Protein AF-0000000079335802 (afdb_homodimer)

Sequence (1094 aa):
MLCGSTQLWPQPTGPVSLGSRAVTFNHQQLELETAVHEPARSLLQQSFMAFNSNVISLVQNKDYVEQSSDVKRFVVKVNIAQPDVVKLKLDTSEGYSLVVKPREDEIVANITAKTFFGARHGLETLSQLIWWDEYERSGMLKVLKGASIQDNPIFAYRGIMVDTARNYMSVESIRRVLDGMAANKLNVFHWHITDSQSFPLVLHRVPQLAKNGAYGPDMIYTPEDVRALVEFARIRGIRVVLEMDTPAHAGNGWTWGPQEGLGELAVCVNERPWSLYCGEPPCGQLNPENPNVYDILEKVYKDLLELSDENELFHLGGDEVNLECWAQHLQKTTTLMNYTDLHDLWGEFTLKALKRLDAANNGNRVPVVIMWSSNLSKRPYVYKYLDKKNVVVQSWGASQWPDTPDLIADGYRVIISHVDAWYLDCGFGRWRETGEAACDPYRPWQTVYNHRPWQQLHLNKKQILGGEACLWSEQFDEGSLDTRLWPRAAAFAERVWSDPQLDTTTFTIQEDVYTRLNTHRDRLISRGLGAEALWPIWCVQNPGMCLMLCGSTQLWPQPTGPVSLGSRAVTFNHQQLELETAVHEPARSLLQQSFMAFNSNVISLVQNKDYVEQSSDVKRFVVKVNIAQPDVVKLKLDTSEGYSLVVKPREDEIVANITAKTFFGARHGLETLSQLIWWDEYERSGMLKVLKGASIQDNPIFAYRGIMVDTARNYMSVESIRRVLDGMAANKLNVFHWHITDSQSFPLVLHRVPQLAKNGAYGPDMIYTPEDVRALVEFARIRGIRVVLEMDTPAHAGNGWTWGPQEGLGELAVCVNERPWSLYCGEPPCGQLNPENPNVYDILEKVYKDLLELSDENELFHLGGDEVNLECWAQHLQKTTTLMNYTDLHDLWGEFTLKALKRLDAANNGNRVPVVIMWSSNLSKRPYVYKYLDKKNVVVQSWGASQWPDTPDLIADGYRVIISHVDAWYLDCGFGRWRETGEAACDPYRPWQTVYNHRPWQQLHLNKKQILGGEACLWSEQFDEGSLDTRLWPRAAAFAERVWSDPQLDTTTFTIQEDVYTRLNTHRDRLISRGLGAEALWPIWCVQNPGMCL

Solvent-accessible surface area (backbone atoms only — not comparable to full-atom values): 55577 Å² total; per-residue (Å²): 134,67,88,92,52,86,55,52,62,47,53,63,61,44,63,74,45,74,50,90,52,66,40,36,44,49,83,86,31,57,41,82,47,65,85,49,44,74,62,26,34,63,45,49,53,53,34,47,51,52,49,50,51,54,58,54,39,51,62,86,47,85,71,40,73,77,52,87,52,71,39,73,34,37,38,38,36,45,46,46,75,36,29,78,49,78,70,89,52,73,82,55,61,49,29,26,33,36,36,31,38,67,50,93,53,26,38,38,36,41,27,41,17,52,18,48,48,1,36,52,48,34,51,50,54,52,56,60,50,43,49,59,37,67,78,50,82,78,29,37,39,32,31,52,39,29,34,39,38,32,35,43,62,74,35,64,40,34,31,43,33,45,35,35,19,40,20,63,55,54,71,68,54,52,51,50,51,48,53,52,32,34,66,35,71,30,34,32,39,35,36,33,42,34,24,18,55,8,18,24,55,46,37,90,82,53,48,60,29,20,74,61,7,30,89,42,91,86,46,55,41,47,60,67,54,47,40,51,49,34,50,57,26,46,49,48,48,20,46,46,42,65,26,61,35,32,49,18,45,30,14,39,23,39,75,58,24,55,85,70,72,55,39,63,35,35,42,58,58,63,41,77,70,31,78,69,44,31,94,58,69,46,11,18,21,49,29,84,82,37,70,57,41,50,57,50,46,20,46,51,42,31,48,52,36,62,50,41,71,37,73,50,58,44,42,51,28,50,38,82,65,46,60,58,38,54,51,53,52,39,63,72,65,65,49,76,74,82,55,91,45,67,64,55,54,51,38,50,44,49,49,53,48,50,51,26,45,15,50,38,52,78,64,36,74,57,58,32,36,32,28,42,48,35,76,62,63,27,90,68,41,23,74,73,58,47,54,54,85,37,37,29,36,32,34,38,60,48,78,86,46,62,64,58,63,51,37,47,72,72,60,27,31,32,32,44,27,26,49,78,31,30,28,52,55,32,22,61,55,56,74,42,76,64,79,73,43,92,42,74,65,44,52,32,42,65,48,25,38,65,59,50,62,49,67,78,66,67,44,70,59,89,36,43,48,30,37,31,39,35,36,64,23,50,56,33,33,62,78,47,44,41,46,51,39,25,50,36,51,49,32,36,30,24,38,47,28,41,54,68,85,73,45,86,86,74,65,59,75,59,64,68,58,55,54,24,49,50,51,46,38,52,51,43,37,45,66,71,40,45,42,48,40,65,46,31,55,49,46,73,77,36,75,86,66,58,100,133,69,88,92,51,87,57,50,63,48,54,64,61,44,63,73,46,72,51,91,52,66,41,36,43,48,81,87,32,57,42,83,46,65,84,50,45,75,64,26,35,62,44,48,53,53,36,47,51,53,48,49,49,52,58,56,40,50,61,87,48,86,68,39,72,79,50,89,51,73,37,74,34,36,39,37,35,44,45,45,74,35,30,78,49,77,70,89,51,73,82,54,61,49,30,26,33,36,37,32,38,68,51,93,54,28,38,37,36,40,28,40,17,54,18,47,49,2,37,53,49,34,52,51,53,52,55,60,49,42,50,62,35,66,78,51,80,80,27,37,38,33,31,52,40,28,34,39,39,33,35,43,61,74,35,64,40,35,30,42,31,44,36,36,18,39,20,63,56,55,71,69,52,52,50,51,51,48,51,52,31,34,63,34,72,31,35,30,39,34,36,34,41,34,25,16,53,9,18,24,55,47,36,90,82,52,47,60,29,20,74,63,6,30,90,42,90,87,46,56,41,46,60,64,54,47,39,48,48,36,51,57,26,46,48,48,47,22,45,45,41,64,26,61,36,33,51,18,46,30,14,38,22,39,77,58,25,54,84,71,70,55,39,62,34,33,40,57,55,64,41,77,72,31,80,66,41,32,96,58,68,47,13,19,21,49,29,82,83,36,70,56,40,51,56,49,47,20,46,50,42,31,47,52,37,62,48,40,70,38,72,52,58,45,41,51,29,51,40,79,65,43,62,57,35,53,50,52,53,37,62,72,64,64,47,74,73,82,56,92,46,64,65,55,55,50,38,51,42,49,49,52,50,50,52,25,43,15,50,38,50,78,65,37,75,56,58,32,34,32,28,41,50,36,77,62,62,30,89,69,41,23,76,72,59,47,53,52,86,35,37,28,36,33,32,38,59,47,78,85,45,62,63,58,63,50,39,47,74,71,60,27,33,30,31,43,28,26,50,79,33,30,26,51,54,32,20,63,55,56,74,43,75,64,79,73,43,92,42,75,66,42,51,34,41,66,48,25,38,65,59,49,59,49,67,78,66,68,44,68,59,90,36,44,48,29,38,32,40,36,34,63,21,50,56,33,35,63,79,45,46,42,48,51,38,26,52,36,51,49,31,36,30,25,37,48,30,42,52,69,87,72,45,86,86,74,66,59,76,58,65,65,56,56,54,25,51,50,53,46,37,52,52,42,37,45,67,72,42,45,43,50,39,67,46,30,54,52,45,72,75,38,73,86,64,58,101

Structure (mmCIF, N/CA/C/O backbone):
data_AF-0000000079335802-model_v1
#
loop_
_entity.id
_entity.type
_entity.pdbx_description
1 polymer Beta-hexosaminidase
#
loop_
_atom_site.group_PDB
_atom_site.id
_atom_site.type_symbol
_atom_site.label_atom_id
_atom_site.label_alt_id
_atom_site.label_comp_id
_atom_site.label_asym_id
_atom_site.label_entity_id
_atom_site.label_seq_id
_atom_site.pdbx_PDB_ins_code
_atom_site.Cartn_x
_atom_site.Cartn_y
_atom_site.Cartn_z
_atom_site.occupancy
_atom_site.B_iso_or_equiv
_atom_site.auth_seq_id
_atom_site.auth_comp_id
_atom_site.auth_asym_id
_atom_site.auth_atom_id
_atom_site.pdbx_PDB_model_num
ATOM 1 N N . MET A 1 1 ? 24.531 0.677 7.23 1 41.44 1 MET A N 1
ATOM 2 C CA . MET A 1 1 ? 24.75 2.098 6.98 1 41.44 1 MET A CA 1
ATOM 3 C C . MET A 1 1 ? 25.609 2.299 5.73 1 41.44 1 MET A C 1
ATOM 5 O O . MET A 1 1 ? 26.656 1.664 5.574 1 41.44 1 MET A O 1
ATOM 9 N N . LEU A 1 2 ? 25.156 2.75 4.562 1 51.56 2 LEU A N 1
ATOM 10 C CA . LEU A 1 2 ? 25.844 2.934 3.283 1 51.56 2 LEU A CA 1
ATOM 11 C C . LEU A 1 2 ? 26.906 4.02 3.381 1 51.56 2 LEU A C 1
ATOM 13 O O . LEU A 1 2 ? 26.688 5.047 4.035 1 51.56 2 LEU A O 1
ATOM 17 N N . CYS A 1 3 ? 28.109 3.768 2.965 1 53.91 3 CYS A N 1
ATOM 18 C CA . CYS A 1 3 ? 29.219 4.707 2.949 1 53.91 3 CYS A CA 1
ATOM 19 C C . CYS A 1 3 ? 28.922 5.887 2.029 1 53.91 3 CYS A C 1
ATOM 21 O O . CYS A 1 3 ? 28.281 5.727 0.999 1 53.91 3 CYS A O 1
ATOM 23 N N . GLY A 1 4 ? 28.953 7.066 2.559 1 55.75 4 GLY A N 1
ATOM 24 C CA . GLY A 1 4 ? 28.906 8.305 1.793 1 55.75 4 GLY A CA 1
ATOM 25 C C . GLY A 1 4 ? 27.594 9.047 1.924 1 55.75 4 GLY A C 1
ATOM 26 O O . GLY A 1 4 ? 27.438 10.133 1.363 1 55.75 4 GLY A O 1
ATOM 27 N N . SER A 1 5 ? 26.688 8.305 2.494 1 67.56 5 SER A N 1
ATOM 28 C CA . SER A 1 5 ? 25.406 8.977 2.633 1 67.56 5 SER A CA 1
ATOM 29 C C . SER A 1 5 ? 24.984 9.07 4.098 1 67.56 5 SER A C 1
ATOM 31 O O . SER A 1 5 ? 25.375 8.234 4.914 1 67.56 5 SER A O 1
ATOM 33 N N . THR A 1 6 ? 24.469 10.195 4.488 1 75.12 6 THR A N 1
ATOM 34 C CA . THR A 1 6 ? 24.078 10.391 5.883 1 75.12 6 THR A CA 1
ATOM 35 C C . THR A 1 6 ? 23.016 9.383 6.297 1 75.12 6 THR A C 1
ATOM 37 O O . THR A 1 6 ? 22.875 9.062 7.48 1 75.12 6 THR A O 1
ATOM 40 N N . GLN A 1 7 ? 22.344 8.789 5.562 1 89.5 7 GLN A N 1
ATOM 41 C CA . GLN A 1 7 ? 21.234 7.871 5.742 1 89.5 7 GLN A CA 1
ATOM 42 C C . GLN A 1 7 ? 20.156 8.477 6.633 1 89.5 7 GLN A C 1
ATOM 44 O O . GLN A 1 7 ? 19.375 7.758 7.262 1 89.5 7 GLN A O 1
ATOM 49 N N . LEU A 1 8 ? 20.219 9.797 6.789 1 96.94 8 LEU A N 1
ATOM 50 C CA . LEU A 1 8 ? 19.203 10.531 7.555 1 96.94 8 LEU A CA 1
ATOM 51 C C . LEU A 1 8 ? 18.016 10.906 6.676 1 96.94 8 LEU A C 1
ATOM 53 O O . LEU A 1 8 ? 18.188 11.195 5.488 1 96.94 8 LEU A O 1
ATOM 57 N N . TRP A 1 9 ? 16.922 10.867 7.215 1 98.06 9 TRP A N 1
ATOM 58 C CA . TRP A 1 9 ? 15.68 11.289 6.551 1 98.06 9 TRP A CA 1
ATOM 59 C C . TRP A 1 9 ? 14.773 12.039 7.516 1 98.06 9 TRP A C 1
ATOM 61 O O . TRP A 1 9 ? 14.461 11.539 8.602 1 98.06 9 TRP A O 1
ATOM 71 N N . PRO A 1 10 ? 14.25 13.227 7.199 1 97.94 10 PRO A N 1
ATOM 72 C CA . PRO A 1 10 ? 14.672 14 6.031 1 97.94 10 PRO A CA 1
ATOM 73 C C . PRO A 1 10 ? 16.125 14.453 6.121 1 97.94 10 PRO A C 1
ATOM 75 O O . PRO A 1 10 ? 16.703 14.492 7.215 1 97.94 10 PRO A O 1
ATOM 78 N N . GLN A 1 11 ? 16.609 14.789 4.988 1 96.44 11 GLN A N 1
ATOM 79 C CA . GLN A 1 11 ? 17.969 15.344 4.98 1 96.44 11 GLN A CA 1
ATOM 80 C C . GLN A 1 11 ? 18.031 16.656 5.773 1 96.44 11 GLN A C 1
ATOM 82 O O . GLN A 1 11 ? 17.188 17.531 5.594 1 96.44 11 GLN A O 1
ATOM 87 N N . PRO A 1 12 ? 19.016 16.781 6.656 1 97.25 12 PRO A N 1
ATOM 88 C CA . PRO A 1 12 ? 19.125 18.016 7.438 1 97.25 12 PRO A CA 1
ATOM 89 C C . PRO A 1 12 ? 19.406 19.234 6.57 1 97.25 12 PRO A C 1
ATOM 91 O O . PRO A 1 12 ? 20.031 19.109 5.508 1 97.25 12 PRO A O 1
ATOM 94 N N . THR A 1 13 ? 19.016 20.359 7.039 1 97.31 13 THR A N 1
ATOM 95 C CA . THR A 1 13 ? 19.219 21.609 6.328 1 97.31 13 THR A CA 1
ATOM 96 C C . THR A 1 13 ? 20.562 22.234 6.68 1 97.31 13 THR A C 1
ATOM 98 O O . THR A 1 13 ? 21.125 23 5.898 1 97.31 13 THR A O 1
ATOM 101 N N . GLY A 1 14 ? 21.078 21.922 7.867 1 96.69 14 GLY A N 1
ATOM 102 C CA . GLY A 1 14 ? 22.344 22.469 8.328 1 96.69 14 GLY A CA 1
ATOM 103 C C . GLY A 1 14 ? 23.5 21.516 8.195 1 96.69 14 GLY A C 1
ATOM 104 O O . GLY A 1 14 ? 23.391 20.5 7.5 1 96.69 14 GLY A O 1
ATOM 105 N N . PRO A 1 15 ? 24.641 21.828 8.766 1 96.44 15 PRO A N 1
ATOM 106 C CA . PRO A 1 15 ? 25.844 20.984 8.68 1 96.44 15 PRO A CA 1
ATOM 107 C C . PRO A 1 15 ? 25.656 19.641 9.359 1 96.44 15 PRO A C 1
ATOM 109 O O . PRO A 1 15 ? 25 19.547 10.406 1 96.44 15 PRO A O 1
ATOM 112 N N 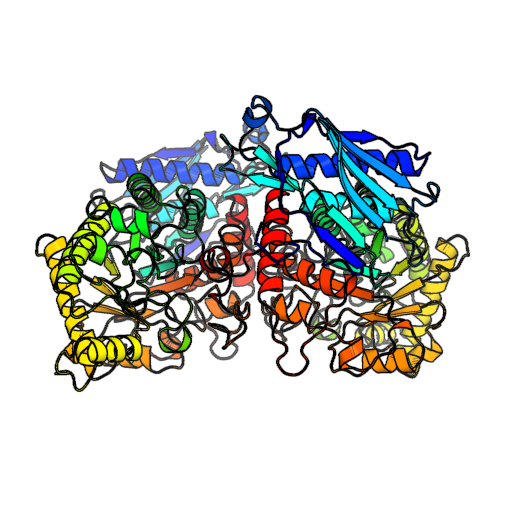. VAL A 1 16 ? 26.188 18.672 8.703 1 96.38 16 VAL A N 1
ATOM 113 C CA . VAL A 1 16 ? 26.172 17.312 9.219 1 96.38 16 VAL A CA 1
ATOM 114 C C . VAL A 1 16 ? 27.578 16.734 9.18 1 96.38 16 VAL A C 1
ATOM 116 O O . VAL A 1 16 ? 28.266 16.828 8.156 1 96.38 16 VAL A O 1
ATOM 119 N N . SER A 1 17 ? 28.062 16.266 10.297 1 95.88 17 SER A N 1
ATOM 120 C CA . SER A 1 17 ? 29.281 15.484 10.398 1 95.88 17 SER A CA 1
ATOM 121 C C . SER A 1 17 ? 29.047 14.164 11.117 1 95.88 17 SER A C 1
ATOM 123 O O . SER A 1 17 ? 28.594 14.141 12.258 1 95.88 17 SER A O 1
ATOM 125 N N . LEU A 1 18 ? 29.266 13.07 10.398 1 95.19 18 LEU A N 1
ATOM 126 C CA . LEU A 1 18 ? 29.094 11.742 10.969 1 95.19 18 LEU A CA 1
ATOM 127 C C . LEU A 1 18 ? 30.422 11.008 11.047 1 95.19 18 LEU A C 1
ATOM 129 O O . LEU A 1 18 ? 31.203 11.008 10.086 1 95.19 18 LEU A O 1
ATOM 133 N N . GLY A 1 19 ? 30.672 10.43 12.172 1 92.06 19 GLY A N 1
ATOM 134 C CA . GLY A 1 19 ? 31.875 9.609 12.312 1 92.06 19 GLY A CA 1
ATOM 135 C C . GLY A 1 19 ? 31.766 8.281 11.586 1 92.06 19 GLY A C 1
ATOM 136 O O . GLY A 1 19 ? 30.703 7.926 11.07 1 92.06 19 GLY A O 1
ATOM 137 N N . SER A 1 20 ? 32.812 7.578 11.492 1 88.44 20 SER A N 1
ATOM 138 C CA . SER A 1 20 ? 32.875 6.316 10.758 1 88.44 20 SER A CA 1
ATOM 139 C C . SER A 1 20 ? 32.812 5.125 11.711 1 88.44 20 SER A C 1
ATOM 141 O O . SER A 1 20 ? 32.531 4.004 11.281 1 88.44 20 SER A O 1
ATOM 143 N N . ARG A 1 21 ? 33.094 5.438 13.039 1 93.75 21 ARG A N 1
ATOM 144 C CA . ARG A 1 21 ? 33.094 4.336 13.992 1 93.75 21 ARG A CA 1
ATOM 145 C C . ARG A 1 21 ? 31.781 4.273 14.75 1 93.75 21 ARG A C 1
ATOM 147 O O . ARG A 1 21 ? 31.078 5.277 14.867 1 93.75 21 ARG A O 1
ATOM 154 N N . ALA A 1 22 ? 31.422 3.051 15.102 1 96.19 22 ALA A N 1
ATOM 155 C CA . ALA A 1 22 ? 30.219 2.799 15.883 1 96.19 22 ALA A CA 1
ATOM 156 C C . ALA A 1 22 ? 30.531 2.002 17.141 1 96.19 22 ALA A C 1
ATOM 158 O O . ALA A 1 22 ? 31.594 1.381 17.25 1 96.19 22 ALA A O 1
ATOM 159 N N . VAL A 1 23 ? 29.688 2.1 18.172 1 96.56 23 VAL A N 1
ATOM 160 C CA . VAL A 1 23 ? 29.797 1.323 19.406 1 96.56 23 VAL A CA 1
ATOM 161 C C . VAL A 1 23 ? 28.5 0.559 19.656 1 96.56 23 VAL A C 1
ATOM 163 O O . VAL A 1 23 ? 27.422 0.976 19.203 1 96.56 23 VAL A O 1
ATOM 166 N N . THR A 1 24 ? 28.625 -0.526 20.281 1 96.88 24 THR A N 1
ATOM 167 C CA . THR A 1 24 ? 27.453 -1.339 20.625 1 96.88 24 THR A CA 1
ATOM 168 C C . THR A 1 24 ? 26.906 -0.925 21.984 1 96.88 24 THR A C 1
ATOM 170 O O . THR A 1 24 ? 27.641 -0.451 22.844 1 96.88 24 THR A O 1
ATOM 173 N N . PHE A 1 25 ? 25.641 -1.055 22.172 1 96.75 25 PHE A N 1
ATOM 174 C CA . PHE A 1 25 ? 24.984 -0.781 23.453 1 96.75 25 PHE A CA 1
ATOM 175 C C . PHE A 1 25 ? 23.719 -1.604 23.594 1 96.75 25 PHE A C 1
ATOM 177 O O . PHE A 1 25 ? 23.344 -2.342 22.688 1 96.75 25 PHE A O 1
ATOM 184 N N . ASN A 1 26 ? 23.125 -1.552 24.844 1 94.88 26 ASN A N 1
ATOM 185 C CA . ASN A 1 26 ? 21.844 -2.156 25.188 1 94.88 26 ASN A CA 1
ATOM 186 C C . ASN A 1 26 ? 20.812 -1.1 25.547 1 94.88 26 ASN A C 1
ATOM 188 O O . ASN A 1 26 ? 21.141 -0.074 26.156 1 94.88 26 ASN A O 1
ATOM 192 N N . HIS A 1 27 ? 19.531 -1.332 25.125 1 95.56 27 HIS A N 1
ATOM 193 C CA . HIS A 1 27 ? 18.5 -0.317 25.328 1 95.56 27 HIS A CA 1
ATOM 194 C C . HIS A 1 27 ? 18.344 0.012 26.797 1 95.56 27 HIS A C 1
ATOM 196 O O . HIS A 1 27 ? 17.828 1.078 27.156 1 95.56 27 HIS A O 1
ATOM 202 N N . GLN A 1 28 ? 18.734 -0.909 27.688 1 95.75 28 GLN A N 1
ATOM 203 C CA . GLN A 1 28 ? 18.656 -0.688 29.141 1 95.75 28 GLN A CA 1
ATOM 204 C C . GLN A 1 28 ? 19.688 0.338 29.594 1 95.75 28 GLN A C 1
ATOM 206 O O . GLN A 1 28 ? 19.578 0.87 30.703 1 95.75 28 GLN A O 1
ATOM 211 N N . GLN A 1 29 ? 20.656 0.639 28.781 1 96.62 29 GLN A N 1
ATOM 212 C CA . GLN A 1 29 ? 21.75 1.558 29.125 1 96.62 29 GLN A CA 1
ATOM 213 C C . GLN A 1 29 ? 21.375 2.994 28.75 1 96.62 29 GLN A C 1
ATOM 215 O O . GLN A 1 29 ? 22.109 3.93 29.094 1 96.62 29 GLN A O 1
ATOM 220 N N . LEU A 1 30 ? 20.312 3.148 28 1 96.88 30 LEU A N 1
ATOM 221 C CA . LEU A 1 30 ? 19.859 4.469 27.578 1 96.88 30 LEU A CA 1
ATOM 222 C C . LEU A 1 30 ? 19.266 5.246 28.75 1 96.88 30 LEU A C 1
ATOM 224 O O . LEU A 1 30 ? 18.359 4.762 29.438 1 96.88 30 LEU A O 1
ATOM 228 N N . GLU A 1 31 ? 19.797 6.449 29.031 1 97.44 31 GLU A N 1
ATOM 229 C CA . GLU A 1 31 ? 19.344 7.293 30.141 1 97.44 31 GLU A CA 1
ATOM 230 C C . GLU A 1 31 ? 19.109 8.727 29.672 1 97.44 31 GLU A C 1
ATOM 232 O O . GLU A 1 31 ? 19.875 9.258 28.875 1 97.44 31 GLU A O 1
ATOM 237 N N . LEU A 1 32 ? 18.094 9.305 30.172 1 98.31 32 LEU A N 1
ATOM 238 C CA . LEU A 1 32 ? 17.812 10.719 29.906 1 98.31 32 LEU A CA 1
ATOM 239 C C . LEU A 1 32 ? 18.344 11.594 31.031 1 98.31 32 LEU A C 1
ATOM 241 O O . LEU A 1 32 ? 18.047 11.352 32.188 1 98.31 32 LEU A O 1
ATOM 245 N N . GLU A 1 33 ? 19.188 12.555 30.75 1 97.81 33 GLU A N 1
ATOM 246 C CA . GLU A 1 33 ? 19.625 13.609 31.672 1 97.81 33 GLU A CA 1
ATOM 247 C C . GLU A 1 33 ? 19.156 14.984 31.188 1 97.81 33 GLU A C 1
ATOM 249 O O . GLU A 1 33 ? 19.562 15.445 30.125 1 97.81 33 GLU A O 1
ATOM 254 N N . THR A 1 34 ? 18.297 15.578 31.969 1 96.81 34 THR A N 1
ATOM 255 C CA . THR A 1 34 ? 17.812 16.891 31.547 1 96.81 34 THR A CA 1
ATOM 256 C C . THR A 1 34 ? 17.516 17.766 32.781 1 96.81 34 THR A C 1
ATOM 258 O O . THR A 1 34 ? 17.125 17.25 33.812 1 96.81 34 THR A O 1
ATOM 261 N N . ALA A 1 35 ? 17.844 19.125 32.656 1 94.88 35 ALA A N 1
ATOM 262 C CA . ALA A 1 35 ? 17.5 20.109 33.688 1 94.88 35 ALA A CA 1
ATOM 263 C C . ALA A 1 35 ? 16.281 20.938 33.25 1 94.88 35 ALA A C 1
ATOM 265 O O . ALA A 1 35 ? 16 21.984 33.844 1 94.88 35 ALA A O 1
ATOM 266 N N . VAL A 1 36 ? 15.594 20.406 32.25 1 96.25 36 VAL A N 1
ATOM 267 C CA . VAL A 1 36 ? 14.445 21.125 31.719 1 96.25 36 VAL A CA 1
ATOM 268 C C . VAL A 1 36 ? 13.328 21.188 32.75 1 96.25 36 VAL A C 1
ATOM 270 O O . VAL A 1 36 ? 13.078 20.203 33.469 1 96.25 36 VAL A O 1
ATOM 273 N N . HIS A 1 37 ? 12.703 22.391 32.875 1 96 37 HIS A N 1
ATOM 274 C CA . HIS A 1 37 ? 11.609 22.547 33.844 1 96 37 HIS A CA 1
ATOM 275 C C . HIS A 1 37 ? 10.258 22.266 33.188 1 96 37 HIS A C 1
ATOM 277 O O . HIS A 1 37 ? 10.164 22.156 31.969 1 96 37 HIS A O 1
ATOM 283 N N . GLU A 1 38 ? 9.297 22.047 34.125 1 95.88 38 GLU A N 1
ATOM 284 C CA . GLU A 1 38 ? 7.926 21.906 33.656 1 95.88 38 GLU A CA 1
ATOM 285 C C . GLU A 1 38 ? 7.457 23.156 32.906 1 95.88 38 GLU A C 1
ATOM 287 O O . GLU A 1 38 ? 7.922 24.266 33.219 1 95.88 38 GLU A O 1
ATOM 292 N N . PRO A 1 39 ? 6.648 23.047 31.891 1 96.62 39 PRO A N 1
ATOM 293 C CA . PRO A 1 39 ? 5.895 21.844 31.516 1 96.62 39 PRO A CA 1
ATOM 294 C C . PRO A 1 39 ? 6.609 21 30.469 1 96.62 39 PRO A C 1
ATOM 296 O O . PRO A 1 39 ? 6.207 19.875 30.203 1 96.62 39 PRO A O 1
ATOM 299 N N . ALA A 1 40 ? 7.664 21.406 29.891 1 97.56 40 ALA A N 1
ATOM 300 C CA . ALA A 1 40 ? 8.375 20.703 28.828 1 97.56 40 ALA A CA 1
ATOM 301 C C . ALA A 1 40 ? 8.977 19.406 29.328 1 97.56 40 ALA A C 1
ATOM 303 O O . ALA A 1 40 ? 9.102 18.438 28.578 1 97.56 40 ALA A O 1
ATOM 304 N N . ARG A 1 41 ? 9.266 19.359 30.625 1 97.44 41 ARG A N 1
ATOM 305 C CA . ARG A 1 41 ? 9.922 18.172 31.188 1 97.44 41 ARG A CA 1
ATOM 306 C C . ARG A 1 41 ? 9.047 16.938 31.016 1 97.44 41 ARG A C 1
ATOM 308 O O . ARG A 1 41 ? 9.531 15.883 30.594 1 97.44 41 ARG A O 1
ATOM 315 N N . SER A 1 42 ? 7.805 17.094 31.328 1 97.38 42 SER A N 1
ATOM 316 C CA . SER A 1 42 ? 6.883 15.961 31.219 1 97.38 42 SER A CA 1
ATOM 317 C C . SER A 1 42 ? 6.758 15.484 29.781 1 97.38 42 SER A C 1
ATOM 319 O O . SER A 1 42 ? 6.754 14.281 29.516 1 97.38 42 SER A O 1
ATOM 321 N N . LEU A 1 43 ? 6.641 16.406 28.844 1 97.62 43 LEU A N 1
ATOM 322 C CA . LEU A 1 43 ? 6.57 16.062 27.422 1 97.62 43 LEU A CA 1
ATOM 323 C C . LEU A 1 43 ? 7.848 15.367 26.969 1 97.62 43 LEU A C 1
ATOM 325 O O . LEU A 1 43 ? 7.793 14.375 26.234 1 97.62 43 LEU A O 1
ATOM 329 N N . LEU A 1 44 ? 8.922 15.867 27.438 1 98.25 44 LEU A N 1
ATOM 330 C CA . LEU A 1 44 ? 10.219 15.32 27.062 1 98.25 44 LEU A CA 1
ATOM 331 C C . LEU A 1 44 ? 10.367 13.883 27.562 1 98.25 44 LEU A C 1
ATOM 333 O O . LEU A 1 44 ? 10.883 13.023 26.844 1 98.25 44 LEU A O 1
ATOM 337 N N . GLN A 1 45 ? 9.938 13.656 28.75 1 98.12 45 GLN A N 1
ATOM 338 C CA . GLN A 1 45 ? 10.016 12.312 29.328 1 98.12 45 GLN A CA 1
ATOM 339 C C . GLN A 1 45 ? 9.195 11.32 28.5 1 98.12 45 GLN A C 1
ATOM 341 O O . GLN A 1 45 ? 9.656 10.211 28.219 1 98.12 45 GLN A O 1
ATOM 346 N N . GLN A 1 46 ? 8.047 11.75 28.094 1 98.19 46 GLN A N 1
ATOM 347 C CA . GLN A 1 46 ? 7.199 10.891 27.281 1 98.19 46 GLN A CA 1
ATOM 348 C C . GLN A 1 46 ? 7.797 10.688 25.891 1 98.19 46 GLN A C 1
ATOM 350 O O . GLN A 1 46 ? 7.73 9.586 25.344 1 98.19 46 GLN A O 1
ATOM 355 N N . SER A 1 47 ? 8.328 11.703 25.344 1 98.06 47 SER A N 1
ATOM 356 C CA . SER A 1 47 ? 8.984 11.602 24.047 1 98.06 47 SER A CA 1
ATOM 357 C C . SER A 1 47 ? 10.195 10.68 24.109 1 98.06 47 SER A C 1
ATOM 359 O O . SER A 1 47 ? 10.477 9.953 23.156 1 98.06 47 SER A O 1
ATOM 361 N N . PHE A 1 48 ? 10.875 10.742 25.234 1 98.25 48 PHE A N 1
ATOM 362 C CA . PHE A 1 48 ? 12.023 9.859 25.422 1 98.25 48 PHE A CA 1
ATOM 363 C C . PHE A 1 48 ? 11.57 8.406 25.516 1 98.25 48 PHE A C 1
ATOM 365 O O . PHE A 1 48 ? 12.242 7.508 25 1 98.25 48 PHE A O 1
ATOM 372 N N . MET A 1 49 ? 10.508 8.172 26.141 1 97.88 49 MET A N 1
ATOM 373 C CA . MET A 1 49 ? 9.961 6.82 26.203 1 97.88 49 MET A CA 1
ATOM 374 C C . MET A 1 49 ? 9.617 6.309 24.812 1 97.88 49 MET A C 1
ATOM 376 O O . MET A 1 49 ? 9.875 5.145 24.5 1 97.88 49 MET A O 1
ATOM 380 N N . ALA A 1 50 ? 9.016 7.16 24.016 1 97.5 50 ALA A N 1
ATOM 381 C CA . ALA A 1 50 ? 8.734 6.801 22.625 1 97.5 50 ALA A CA 1
ATOM 382 C C . ALA A 1 50 ? 10.023 6.512 21.859 1 97.5 50 ALA A C 1
ATOM 384 O O . ALA A 1 50 ? 10.094 5.551 21.094 1 97.5 50 ALA A O 1
ATOM 385 N N . PHE A 1 51 ? 10.984 7.32 22.109 1 97.94 51 PHE A N 1
ATOM 386 C CA . PHE A 1 51 ? 12.305 7.121 21.531 1 97.94 51 PHE A CA 1
ATOM 387 C C . PHE A 1 51 ? 12.867 5.758 21.906 1 97.94 51 PHE A C 1
ATOM 389 O O . PHE A 1 51 ? 13.312 5 21.047 1 97.94 51 PHE A O 1
ATOM 396 N N . ASN A 1 52 ? 12.82 5.48 23.094 1 97.62 52 ASN A N 1
ATOM 397 C CA . ASN A 1 52 ? 13.336 4.199 23.578 1 97.62 52 ASN A CA 1
ATOM 398 C C . ASN A 1 52 ? 12.562 3.031 22.969 1 97.62 52 ASN A C 1
ATOM 400 O O . ASN A 1 52 ? 13.156 2.012 22.609 1 97.62 52 ASN A O 1
ATOM 404 N N . SER A 1 53 ? 11.32 3.18 22.875 1 97.5 53 SER A N 1
ATOM 405 C CA . SER A 1 53 ? 10.492 2.15 22.25 1 97.5 53 SER A CA 1
ATOM 406 C C . SER A 1 53 ? 10.891 1.922 20.797 1 97.5 53 SER A C 1
ATOM 408 O O . SER A 1 53 ? 10.891 0.786 20.328 1 97.5 53 SER A O 1
ATOM 410 N N . ASN A 1 54 ? 11.156 2.965 20.078 1 97.56 54 ASN A N 1
ATOM 411 C CA . ASN A 1 54 ? 11.625 2.863 18.688 1 97.56 54 ASN A CA 1
ATOM 412 C C . ASN A 1 54 ? 12.961 2.137 18.609 1 97.56 54 ASN A C 1
ATOM 414 O O . ASN A 1 54 ? 13.188 1.354 17.672 1 97.56 54 ASN A O 1
ATOM 418 N N . VAL A 1 55 ? 13.805 2.391 19.562 1 97.56 55 VAL A N 1
ATOM 419 C CA . VAL A 1 55 ? 15.102 1.718 19.625 1 97.56 55 VAL A CA 1
ATOM 420 C C . VAL A 1 55 ? 14.898 0.224 19.859 1 97.56 55 VAL A C 1
ATOM 422 O O . VAL A 1 55 ? 15.508 -0.608 19.188 1 97.56 55 VAL A O 1
ATOM 425 N N . ILE A 1 56 ? 14.008 -0.099 20.75 1 97.31 56 ILE A N 1
ATOM 426 C CA . ILE A 1 56 ? 13.719 -1.488 21.109 1 97.31 56 ILE A CA 1
ATOM 427 C C . ILE A 1 56 ? 13.133 -2.209 19.891 1 97.31 56 ILE A C 1
ATOM 429 O O . ILE A 1 56 ? 13.406 -3.395 19.672 1 97.31 56 ILE A O 1
ATOM 433 N N . SER A 1 57 ? 12.445 -1.468 19.062 1 96.94 57 SER A N 1
ATOM 434 C CA . SER A 1 57 ? 11.789 -2.053 17.891 1 96.94 57 SER A CA 1
ATOM 435 C C . SER A 1 57 ? 12.812 -2.535 16.875 1 96.94 57 SER A C 1
ATOM 437 O O . SER A 1 57 ? 12.484 -3.324 15.977 1 96.94 57 SER A O 1
ATOM 439 N N . LEU A 1 58 ? 14.023 -2.162 16.953 1 96.12 58 LEU A N 1
ATOM 440 C CA . LEU A 1 58 ? 15.102 -2.564 16.047 1 96.12 58 LEU A CA 1
ATOM 441 C C . LEU A 1 58 ? 15.633 -3.945 16.422 1 96.12 58 LEU A C 1
ATOM 443 O O . LEU A 1 58 ? 16.297 -4.598 15.609 1 96.12 58 LEU A O 1
ATOM 447 N N . VAL A 1 59 ? 15.375 -4.293 17.703 1 95.56 59 VAL A N 1
ATOM 448 C CA . VAL A 1 59 ? 16.016 -5.48 18.266 1 95.56 59 VAL A CA 1
ATOM 449 C C . VAL A 1 59 ? 15.398 -6.734 17.656 1 95.56 59 VAL A C 1
ATOM 451 O O . VAL A 1 59 ? 14.172 -6.895 17.656 1 95.56 59 VAL A O 1
ATOM 454 N N . GLN A 1 60 ? 16.188 -7.625 17.141 1 91.31 60 GLN A N 1
ATOM 455 C CA . GLN A 1 60 ? 15.727 -8.844 16.484 1 91.31 60 GLN A CA 1
ATOM 456 C C . GLN A 1 60 ? 16 -10.07 17.359 1 91.31 60 GLN A C 1
ATOM 458 O O . GLN A 1 60 ? 15.422 -11.141 17.141 1 91.31 60 GLN A O 1
ATOM 463 N N . ASN A 1 61 ? 16.906 -10 18.266 1 92.62 61 ASN A N 1
ATOM 464 C CA . ASN A 1 61 ? 17.219 -11.039 19.25 1 92.62 61 ASN A CA 1
ATOM 465 C C . ASN A 1 61 ? 17.156 -10.508 20.672 1 92.62 61 ASN A C 1
ATOM 467 O O . ASN A 1 61 ? 18.062 -9.812 21.125 1 92.62 61 ASN A O 1
ATOM 471 N N . LYS A 1 62 ? 16.281 -10.969 21.484 1 88.88 62 LYS A N 1
ATOM 472 C CA . LYS A 1 62 ? 16.031 -10.414 22.812 1 88.88 62 LYS A CA 1
ATOM 473 C C . LYS A 1 62 ? 17.141 -10.812 23.781 1 88.88 62 LYS A C 1
ATOM 475 O O . LYS A 1 62 ? 17.359 -10.133 24.797 1 88.88 62 LYS A O 1
ATOM 480 N N . ASP A 1 63 ? 17.828 -11.812 23.438 1 92.5 63 ASP A N 1
ATOM 481 C CA . ASP A 1 63 ? 18.875 -12.297 24.312 1 92.5 63 ASP A CA 1
ATOM 482 C C . ASP A 1 63 ? 20.125 -11.406 24.234 1 92.5 63 ASP A C 1
ATOM 484 O O . ASP A 1 63 ? 21.062 -11.586 25 1 92.5 63 ASP A O 1
ATOM 488 N N . TYR A 1 64 ? 20.031 -10.32 23.406 1 93.75 64 TYR A N 1
ATOM 489 C CA . TYR A 1 64 ? 21.203 -9.477 23.172 1 93.75 64 TYR A CA 1
ATOM 490 C C . TYR A 1 64 ? 21.578 -8.711 24.438 1 93.75 64 TYR A C 1
ATOM 492 O O . TYR A 1 64 ? 22.719 -8.258 24.594 1 93.75 64 TYR A O 1
ATOM 500 N N . VAL A 1 65 ? 20.703 -8.555 25.406 1 93.38 65 VAL A N 1
ATOM 501 C CA . VAL A 1 65 ? 20.922 -7.809 26.641 1 93.38 65 VAL A CA 1
ATOM 502 C C . VAL A 1 65 ? 21.938 -8.547 27.516 1 93.38 65 VAL A C 1
ATOM 504 O O . VAL A 1 65 ? 22.531 -7.957 28.422 1 93.38 65 VAL A O 1
ATOM 507 N N . GLU A 1 66 ? 22.078 -9.805 27.281 1 92.44 66 GLU A N 1
ATOM 508 C CA . GLU A 1 66 ? 23.016 -10.617 28.031 1 92.44 66 GLU A CA 1
ATOM 509 C C . GLU A 1 66 ? 24.438 -10.492 27.484 1 92.44 66 GLU A C 1
ATOM 511 O O . GLU A 1 66 ? 25.406 -10.898 28.125 1 92.44 66 GLU A O 1
ATOM 516 N N . GLN A 1 67 ? 24.562 -9.945 26.281 1 91.69 67 GLN A N 1
ATOM 517 C CA . GLN A 1 67 ? 25.859 -9.812 25.641 1 91.69 67 GLN A CA 1
ATOM 518 C C . GLN A 1 67 ? 26.609 -8.586 26.141 1 91.69 67 GLN A C 1
ATOM 520 O O . GLN A 1 67 ? 25.984 -7.617 26.594 1 91.69 67 GLN A O 1
ATOM 525 N N . SER A 1 68 ? 27.859 -8.594 26.125 1 93.44 68 SER A N 1
ATOM 526 C CA . SER A 1 68 ? 28.672 -7.441 26.484 1 93.44 68 SER A CA 1
ATOM 527 C C . SER A 1 68 ? 28.578 -6.336 25.438 1 93.44 68 SER A C 1
ATOM 529 O O . SER A 1 68 ? 28.547 -6.617 24.25 1 93.44 68 SER A O 1
ATOM 531 N N . SER A 1 69 ? 28.516 -5.129 25.859 1 95.5 69 SER A N 1
ATOM 532 C CA . SER A 1 69 ? 28.484 -3.963 24.984 1 95.5 69 SER A CA 1
ATOM 533 C C . SER A 1 69 ? 29.75 -3.127 25.125 1 95.5 69 SER A C 1
ATOM 535 O O . SER A 1 69 ? 30.547 -3.352 26.031 1 95.5 69 SER A O 1
ATOM 537 N N . ASP A 1 70 ? 29.953 -2.217 24.203 1 95.81 70 ASP A N 1
ATOM 538 C CA . ASP A 1 70 ? 31.156 -1.372 24.188 1 95.81 70 ASP A CA 1
ATOM 539 C C . ASP A 1 70 ? 31.062 -0.264 25.234 1 95.81 70 ASP A C 1
ATOM 541 O O . ASP A 1 70 ? 32.062 0.313 25.625 1 95.81 70 ASP A O 1
ATOM 545 N N . VAL A 1 71 ? 29.875 0.055 25.672 1 96.25 71 VAL A N 1
ATOM 546 C CA . VAL A 1 71 ? 29.703 1.153 26.609 1 96.25 71 VAL A CA 1
ATOM 547 C C . VAL A 1 71 ? 28.891 0.681 27.812 1 96.25 71 VAL A C 1
ATOM 549 O O . VAL A 1 71 ? 28.094 -0.252 27.703 1 96.25 71 VAL A O 1
ATOM 552 N N . LYS A 1 72 ? 29.031 1.438 28.891 1 96.19 72 LYS A N 1
ATOM 553 C CA . LYS A 1 72 ? 28.281 1.128 30.109 1 96.19 72 LYS A CA 1
ATOM 554 C C . LYS A 1 72 ? 26.969 1.922 30.156 1 96.19 72 LYS A C 1
ATOM 556 O O . LYS A 1 72 ? 25.984 1.468 30.75 1 96.19 72 LYS A O 1
ATOM 561 N N . ARG A 1 73 ? 27.062 3.158 29.578 1 96.62 73 ARG A N 1
ATOM 562 C CA . ARG A 1 73 ? 25.906 4.051 29.578 1 96.62 73 ARG A CA 1
ATOM 563 C C . ARG A 1 73 ? 25.797 4.785 28.25 1 96.62 73 ARG A C 1
ATOM 565 O O . ARG A 1 73 ? 26.797 5.188 27.672 1 96.62 73 ARG A O 1
ATOM 572 N N . PHE A 1 74 ? 24.641 4.914 27.797 1 98.38 74 PHE A N 1
ATOM 573 C CA . PHE A 1 74 ? 24.266 5.812 26.703 1 98.38 74 PHE A CA 1
ATOM 574 C C . PHE A 1 74 ? 23.391 6.949 27.219 1 98.38 74 PHE A C 1
ATOM 576 O O . PHE A 1 74 ? 22.188 6.762 27.438 1 98.38 74 PHE A O 1
ATOM 583 N N . VAL A 1 75 ? 24.016 8.148 27.453 1 98.5 75 VAL A N 1
ATOM 584 C CA . VAL A 1 75 ? 23.359 9.266 28.109 1 98.5 75 VAL A CA 1
ATOM 585 C C . VAL A 1 75 ? 22.828 10.234 27.047 1 98.5 75 VAL A C 1
ATOM 587 O O . VAL A 1 75 ? 23.594 10.719 26.203 1 98.5 75 VAL A O 1
ATOM 590 N N . VAL A 1 76 ? 21.578 10.5 27.078 1 98.81 76 VAL A N 1
ATOM 591 C CA . VAL A 1 76 ? 20.969 11.516 26.234 1 98.81 76 VAL A CA 1
ATOM 592 C C . VAL A 1 76 ? 20.688 12.773 27.062 1 98.81 76 VAL A C 1
ATOM 594 O O . VAL A 1 76 ? 19.812 12.766 27.922 1 98.81 76 VAL A O 1
ATOM 597 N N . LYS A 1 77 ? 21.531 13.812 26.812 1 98.75 77 LYS A N 1
ATOM 598 C CA . LYS A 1 77 ? 21.359 15.102 27.484 1 98.75 77 LYS A CA 1
ATOM 599 C C . LYS A 1 77 ? 20.516 16.062 26.625 1 98.75 77 LYS A C 1
ATOM 601 O O . LYS A 1 77 ? 20.875 16.344 25.484 1 98.75 77 LYS A O 1
ATOM 606 N N . VAL A 1 78 ? 19.422 16.531 27.203 1 98.81 78 VAL A N 1
ATOM 607 C CA . VAL A 1 78 ? 18.531 17.406 26.438 1 98.81 78 VAL A CA 1
ATOM 608 C C . VAL A 1 78 ? 18.406 18.75 27.141 1 98.81 78 VAL A C 1
ATOM 610 O O . VAL A 1 78 ? 18.078 18.812 28.328 1 98.81 78 VAL A O 1
ATOM 613 N N . ASN A 1 79 ? 18.75 19.828 26.438 1 98.56 79 ASN A N 1
ATOM 614 C CA . ASN A 1 79 ? 18.562 21.203 26.906 1 98.56 79 ASN A CA 1
ATOM 615 C C . ASN A 1 79 ? 17.531 21.938 26.047 1 98.56 79 ASN A C 1
ATOM 617 O O . ASN A 1 79 ? 17.625 21.938 24.828 1 98.56 79 ASN A O 1
ATOM 621 N N . ILE A 1 80 ? 16.578 22.562 26.719 1 98.56 80 ILE A N 1
ATOM 622 C CA . ILE A 1 80 ? 15.531 23.344 26.078 1 98.56 80 ILE A CA 1
ATOM 623 C C . ILE A 1 80 ? 15.516 24.766 26.625 1 98.56 80 ILE A C 1
ATOM 625 O O . ILE A 1 80 ? 15.352 24.969 27.828 1 98.56 80 ILE A O 1
ATOM 629 N N . ALA A 1 81 ? 15.562 25.75 25.828 1 98.31 81 ALA A N 1
ATOM 630 C CA . ALA A 1 81 ? 15.695 27.141 26.25 1 98.31 81 ALA A CA 1
ATOM 631 C C . ALA A 1 81 ? 14.344 27.719 26.672 1 98.31 81 ALA A C 1
ATOM 633 O O . ALA A 1 81 ? 14.273 28.578 27.531 1 98.31 81 ALA A O 1
ATOM 634 N N . GLN A 1 82 ? 13.242 27.312 26.078 1 98.19 82 GLN A N 1
ATOM 635 C CA . GLN A 1 82 ? 11.906 27.828 26.359 1 98.19 82 GLN A CA 1
ATOM 636 C C . GLN A 1 82 ? 10.953 26.719 26.766 1 98.19 82 GLN A C 1
ATOM 638 O O . GLN A 1 82 ? 10.047 26.344 26.016 1 98.19 82 GLN A O 1
ATOM 643 N N . PRO A 1 83 ? 11.094 26.234 28.031 1 97.5 83 PRO A N 1
ATOM 644 C CA . PRO A 1 83 ? 10.336 25.078 28.484 1 97.5 83 PRO A CA 1
ATOM 645 C C . PRO A 1 83 ? 8.836 25.344 28.578 1 97.5 83 PRO A C 1
ATOM 647 O O . PRO A 1 83 ? 8.047 24.406 28.719 1 97.5 83 PRO A O 1
ATOM 650 N N . ASP A 1 84 ? 8.453 26.641 28.469 1 97.25 84 ASP A N 1
ATOM 651 C CA . ASP A 1 84 ? 7.039 27 28.594 1 97.25 84 ASP A CA 1
ATOM 652 C C . ASP A 1 84 ? 6.301 26.766 27.281 1 97.25 84 ASP A C 1
ATOM 654 O O . ASP A 1 84 ? 5.066 26.75 27.25 1 97.25 84 ASP A O 1
ATOM 658 N N . VAL A 1 85 ? 7.02 26.578 26.172 1 96.81 85 VAL A N 1
ATOM 659 C CA . VAL A 1 85 ? 6.414 26.359 24.859 1 96.81 85 VAL A CA 1
ATOM 660 C C . VAL A 1 85 ? 6.09 24.875 24.688 1 96.81 85 VAL A C 1
ATOM 662 O O . VAL A 1 85 ? 6.957 24.078 24.312 1 96.81 85 VAL A O 1
ATOM 665 N N . VAL A 1 86 ? 4.801 24.547 24.953 1 93.88 86 VAL A N 1
ATOM 666 C CA . VAL A 1 86 ? 4.445 23.125 24.922 1 93.88 86 VAL A CA 1
ATOM 667 C C . VAL A 1 86 ? 3.303 22.906 23.922 1 93.88 86 VAL A C 1
ATOM 669 O O . VAL A 1 86 ? 2.715 21.828 23.875 1 93.88 86 VAL A O 1
ATOM 672 N N . LYS A 1 87 ? 2.928 23.938 23.203 1 95.31 87 LYS A N 1
ATOM 673 C CA . LYS A 1 87 ? 2.006 23.859 22.078 1 95.31 87 LYS A CA 1
ATOM 674 C C . LYS A 1 87 ? 2.652 24.375 20.797 1 95.31 87 LYS A C 1
ATOM 676 O O . LYS A 1 87 ? 3.311 25.422 20.812 1 95.31 87 LYS A O 1
ATOM 681 N N . LEU A 1 88 ? 2.531 23.672 19.781 1 96.94 88 LEU A N 1
ATOM 682 C CA . LEU A 1 88 ? 3.141 24.047 18.5 1 96.94 88 LEU A CA 1
ATOM 683 C C . LEU A 1 88 ? 2.348 25.156 17.812 1 96.94 88 LEU A C 1
ATOM 685 O O . LEU A 1 88 ? 1.117 25.109 17.781 1 96.94 88 LEU A O 1
ATOM 689 N N . LYS A 1 89 ? 2.986 26.141 17.359 1 97.06 89 LYS A N 1
ATOM 690 C CA . LYS A 1 89 ? 2.447 27.219 16.547 1 97.06 89 LYS A CA 1
ATOM 691 C C . LYS A 1 89 ? 3.244 27.375 15.25 1 97.06 89 LYS A C 1
ATOM 693 O O . LYS A 1 89 ? 4.289 26.734 15.078 1 97.06 89 LYS A O 1
ATOM 698 N N . LEU A 1 90 ? 2.758 28.203 14.305 1 97.88 90 LEU A N 1
ATOM 699 C CA . LEU A 1 90 ? 3.42 28.406 13.023 1 97.88 90 LEU A CA 1
ATOM 700 C C . LEU A 1 90 ? 4.785 29.047 13.211 1 97.88 90 LEU A C 1
ATOM 702 O O . LEU A 1 90 ? 5.699 28.828 12.414 1 97.88 90 LEU A O 1
ATOM 706 N N . ASP A 1 91 ? 4.98 29.766 14.328 1 97 91 ASP A N 1
ATOM 707 C CA . ASP A 1 91 ? 6.234 30.484 14.523 1 97 91 ASP A CA 1
ATOM 708 C C . ASP A 1 91 ? 7.129 29.75 15.531 1 97 91 ASP A C 1
ATOM 710 O O . ASP A 1 91 ? 8.18 30.266 15.922 1 97 91 ASP A O 1
ATOM 714 N N . THR A 1 92 ? 6.695 28.578 15.977 1 98.12 92 THR A N 1
ATOM 715 C CA . THR A 1 92 ? 7.492 27.797 16.922 1 98.12 92 THR A CA 1
ATOM 716 C C . THR A 1 92 ? 8.773 27.297 16.266 1 98.12 92 THR A C 1
ATOM 718 O O . THR A 1 92 ? 8.742 26.75 15.164 1 98.12 92 THR A O 1
ATOM 721 N N . SER A 1 93 ? 9.867 27.547 16.969 1 98.5 93 SER A N 1
ATOM 722 C CA . SER A 1 93 ? 11.133 27 16.469 1 98.5 93 SER A CA 1
ATOM 723 C C . SER A 1 93 ? 11.188 25.484 16.625 1 98.5 93 SER A C 1
ATOM 725 O O . SER A 1 93 ? 10.898 24.953 17.703 1 98.5 93 SER A O 1
ATOM 727 N N . GLU A 1 94 ? 11.531 24.828 15.539 1 98.75 94 GLU A N 1
ATOM 728 C CA . GLU A 1 94 ? 11.641 23.375 15.57 1 98.75 94 GLU A CA 1
ATOM 729 C C . GLU A 1 94 ? 13.07 22.906 15.273 1 98.75 94 GLU A C 1
ATOM 731 O O . GLU A 1 94 ? 13.305 21.734 14.977 1 98.75 94 GLU A O 1
ATOM 736 N N . GLY A 1 95 ? 13.961 23.797 15.305 1 98.69 95 GLY A N 1
ATOM 737 C CA . GLY A 1 95 ? 15.367 23.5 15.062 1 98.69 95 GLY A CA 1
ATOM 738 C C . GLY A 1 95 ? 16.062 22.875 16.25 1 98.69 95 GLY A C 1
ATOM 739 O O . GLY A 1 95 ? 15.578 22.969 17.391 1 98.69 95 GLY A O 1
ATOM 740 N N . TYR A 1 96 ? 17.188 22.203 16.047 1 98.88 96 TYR A N 1
ATOM 741 C CA . TYR A 1 96 ? 17.953 21.531 17.094 1 98.88 96 TYR A CA 1
ATOM 742 C C . TYR A 1 96 ? 19.406 21.328 16.656 1 98.88 96 TYR A C 1
ATOM 744 O O . TYR A 1 96 ? 19.734 21.453 15.477 1 98.88 96 TYR A O 1
ATOM 752 N N . SER A 1 97 ? 20.125 21.125 17.594 1 98.88 97 SER A N 1
ATOM 753 C CA . SER A 1 97 ? 21.484 20.625 17.406 1 98.88 97 SER A CA 1
ATOM 754 C C . SER A 1 97 ? 21.688 19.297 18.141 1 98.88 97 SER A C 1
ATOM 756 O O . SER A 1 97 ? 21.188 19.125 19.25 1 98.88 97 SER A O 1
ATOM 758 N N . LEU A 1 98 ? 22.297 18.297 17.5 1 98.88 98 LEU A N 1
ATOM 759 C CA . LEU A 1 98 ? 22.609 16.984 18.062 1 98.88 98 LEU A CA 1
ATOM 760 C C . LEU A 1 98 ? 24.109 16.703 17.953 1 98.88 98 LEU A C 1
ATOM 762 O O . LEU A 1 98 ? 24.688 16.766 16.859 1 98.88 98 LEU A O 1
ATOM 766 N N . VAL A 1 99 ? 24.703 16.453 19.078 1 98.81 99 VAL A N 1
ATOM 767 C CA . VAL A 1 99 ? 26.109 16.078 19.109 1 98.81 99 VAL A CA 1
ATOM 768 C C . VAL A 1 99 ? 26.281 14.766 19.859 1 98.81 99 VAL A C 1
ATOM 770 O O . VAL A 1 99 ? 25.859 14.641 21.016 1 98.81 99 VAL A O 1
ATOM 773 N N . VAL A 1 100 ? 26.828 13.82 19.266 1 98.56 100 VAL A N 1
ATOM 774 C CA . VAL A 1 100 ? 27.156 12.531 19.875 1 98.56 100 VAL A CA 1
ATOM 775 C C . VAL A 1 100 ? 28.672 12.406 20.016 1 98.56 100 VAL A C 1
ATOM 777 O O . VAL A 1 100 ? 29.406 12.602 19.062 1 98.56 100 VAL A O 1
ATOM 780 N N . LYS A 1 101 ? 29.094 12.094 21.203 1 97.94 101 LYS A N 1
ATOM 781 C CA . LYS A 1 101 ? 30.516 11.938 21.484 1 97.94 101 LYS A CA 1
ATOM 782 C C . LYS A 1 101 ? 30.75 10.836 22.516 1 97.94 101 LYS A C 1
ATOM 784 O O . LYS A 1 101 ? 29.922 10.617 23.406 1 97.94 101 LYS A O 1
ATOM 789 N N . PRO A 1 102 ? 31.781 10.234 22.344 1 96.19 102 PRO A N 1
ATOM 790 C CA . PRO A 1 102 ? 32.188 9.297 23.406 1 96.19 102 PRO A CA 1
ATOM 791 C C . PRO A 1 102 ? 32.781 9.992 24.625 1 96.19 102 PRO A C 1
ATOM 793 O O . PRO A 1 102 ? 33.406 11.047 24.484 1 96.19 102 PRO A O 1
ATOM 796 N N . ARG A 1 103 ? 32.594 9.398 25.703 1 94.44 103 ARG A N 1
ATOM 797 C CA . ARG A 1 103 ? 33.188 9.812 26.969 1 94.44 103 ARG A CA 1
ATOM 798 C C . ARG A 1 103 ? 33.562 8.609 27.828 1 94.44 103 ARG A C 1
ATOM 800 O O . ARG A 1 103 ? 32.688 8.078 28.547 1 94.44 103 ARG A O 1
ATOM 807 N N . GLU A 1 104 ? 34.75 8.289 27.859 1 90.81 104 GLU A N 1
ATOM 808 C CA . GLU A 1 104 ? 35.219 7.129 28.594 1 90.81 104 GLU A CA 1
ATOM 809 C C . GLU A 1 104 ? 34.438 5.875 28.234 1 90.81 104 GLU A C 1
ATOM 811 O O . GLU A 1 104 ? 34.375 5.473 27.078 1 90.81 104 GLU A O 1
ATOM 816 N N . ASP A 1 105 ? 33.562 5.535 29.234 1 93.62 105 ASP A N 1
ATOM 817 C CA . ASP A 1 105 ? 32.812 4.305 29.031 1 93.62 105 ASP A CA 1
ATOM 818 C C . ASP A 1 105 ? 31.344 4.609 28.719 1 93.62 105 ASP A C 1
ATOM 820 O O . ASP A 1 105 ? 30.484 3.744 28.891 1 93.62 105 ASP A O 1
ATOM 824 N N . GLU A 1 106 ? 31.203 5.836 28.281 1 97 106 GLU A N 1
ATOM 825 C CA . GLU A 1 106 ? 29.844 6.262 27.953 1 97 106 GLU A CA 1
ATOM 826 C C . GLU A 1 106 ? 29.766 6.867 26.562 1 97 106 GLU A C 1
ATOM 828 O O . GLU A 1 106 ? 30.797 7.246 25.984 1 97 106 GLU A O 1
ATOM 833 N N . ILE A 1 107 ? 28.672 6.809 25.984 1 97.88 107 ILE A N 1
ATOM 834 C CA . ILE A 1 107 ? 28.328 7.617 24.812 1 97.88 107 ILE A CA 1
ATOM 835 C C . ILE A 1 107 ? 27.266 8.648 25.203 1 97.88 107 ILE A C 1
ATOM 837 O O . ILE A 1 107 ? 26.344 8.352 25.953 1 97.88 107 ILE A O 1
ATOM 841 N N . VAL A 1 108 ? 27.594 9.906 24.797 1 98.56 108 VAL A N 1
ATOM 842 C CA . VAL A 1 108 ? 26.719 11.008 25.203 1 98.56 108 VAL A CA 1
ATOM 843 C C . VAL A 1 108 ? 26.141 11.68 23.953 1 98.56 108 VAL A C 1
ATOM 845 O O . VAL A 1 108 ? 26.875 12.094 23.062 1 98.56 108 VAL A O 1
ATOM 848 N N . ALA A 1 109 ? 24.906 11.742 23.875 1 98.81 109 ALA A N 1
ATOM 849 C CA . ALA A 1 109 ? 24.203 12.531 22.875 1 98.81 109 ALA A CA 1
ATOM 850 C C . ALA A 1 109 ? 23.609 13.805 23.484 1 98.81 109 ALA A C 1
ATOM 852 O O . ALA A 1 109 ? 22.766 13.734 24.375 1 98.81 109 ALA A O 1
ATOM 853 N N . ASN A 1 110 ? 24.125 14.922 23.016 1 98.81 110 ASN A N 1
ATOM 854 C CA . ASN A 1 110 ? 23.625 16.219 23.469 1 98.81 110 ASN A CA 1
ATOM 855 C C . ASN A 1 110 ? 22.656 16.828 22.469 1 98.81 110 ASN A C 1
ATOM 857 O O . ASN A 1 110 ? 23.016 17.094 21.312 1 98.81 110 ASN A O 1
ATOM 861 N N . ILE A 1 111 ? 21.469 17.047 22.922 1 98.88 111 ILE A N 1
ATOM 862 C CA . ILE A 1 111 ? 20.453 17.703 22.109 1 98.88 111 ILE A CA 1
ATOM 863 C C . ILE A 1 111 ? 20.125 19.062 22.703 1 98.88 111 ILE A C 1
ATOM 865 O O . ILE A 1 111 ? 19.734 19.172 23.875 1 98.88 111 ILE A O 1
ATOM 869 N N . THR A 1 112 ? 20.344 20.094 21.891 1 98.81 112 THR A N 1
ATOM 870 C CA . THR A 1 112 ? 20 21.453 22.281 1 98.81 112 THR A CA 1
ATOM 871 C C . THR A 1 112 ? 18.953 22.047 21.328 1 98.81 112 THR A C 1
ATOM 873 O O . THR A 1 112 ? 19.094 21.953 20.109 1 98.81 112 THR A O 1
ATOM 876 N N . ALA A 1 113 ? 17.922 22.656 21.906 1 98.75 113 ALA A N 1
ATOM 877 C CA . ALA A 1 113 ? 16.844 23.25 21.109 1 98.75 113 ALA A CA 1
ATOM 878 C C . ALA A 1 113 ? 16.203 24.406 21.859 1 98.75 113 ALA A C 1
ATOM 880 O O . ALA A 1 113 ? 16.328 24.531 23.078 1 98.75 113 ALA A O 1
ATOM 881 N N . LYS A 1 114 ? 15.57 25.266 21.156 1 98.56 114 LYS A N 1
ATOM 882 C CA . LYS A 1 114 ? 14.828 26.375 21.75 1 98.56 114 LYS A CA 1
ATOM 883 C C . LYS A 1 114 ? 13.547 25.875 22.422 1 98.56 114 LYS A C 1
ATOM 885 O O . LYS A 1 114 ? 13.164 26.375 23.484 1 98.56 114 LYS A O 1
ATOM 890 N N . THR A 1 115 ? 12.914 24.969 21.797 1 98.62 115 THR A N 1
ATOM 891 C CA . THR A 1 115 ? 11.633 24.484 22.297 1 98.62 115 THR A CA 1
ATOM 892 C C . THR A 1 115 ? 11.641 22.953 22.406 1 98.62 115 THR A C 1
ATOM 894 O O . THR A 1 115 ? 12.57 22.297 21.938 1 98.62 115 THR A O 1
ATOM 897 N N . PHE A 1 116 ? 10.578 22.391 23.078 1 98.31 116 PHE A N 1
ATOM 898 C CA . PHE A 1 116 ? 10.352 20.953 23.156 1 98.31 116 PHE A CA 1
ATOM 899 C C . PHE A 1 116 ? 10.305 20.344 21.766 1 98.31 116 PHE A C 1
ATOM 901 O O . PHE A 1 116 ? 10.852 19.25 21.547 1 98.31 116 PHE A O 1
ATOM 908 N N . PHE A 1 117 ? 9.742 21.016 20.781 1 98.75 117 PHE A N 1
ATOM 909 C CA . PHE A 1 117 ? 9.5 20.469 19.453 1 98.75 117 PHE A CA 1
ATOM 910 C C . PHE A 1 117 ? 10.812 20.281 18.688 1 98.75 117 PHE A C 1
ATOM 912 O O . PHE A 1 117 ? 10.969 19.312 17.938 1 98.75 117 PHE A O 1
ATOM 919 N N . GLY A 1 118 ? 11.711 21.188 18.875 1 98.75 118 GLY A N 1
ATOM 920 C CA . GLY A 1 118 ? 13.047 20.969 18.344 1 98.75 118 GLY A CA 1
ATOM 921 C C . GLY A 1 118 ? 13.75 19.797 18.984 1 98.75 118 GLY A C 1
ATOM 922 O O . GLY A 1 118 ? 14.375 18.984 18.297 1 98.75 118 GLY A O 1
ATOM 923 N N . ALA A 1 119 ? 13.688 19.688 20.297 1 98.75 119 ALA A N 1
ATOM 924 C CA . ALA A 1 119 ? 14.328 18.594 21.016 1 98.75 119 ALA A CA 1
ATOM 925 C C . ALA A 1 119 ? 13.773 17.25 20.578 1 98.75 119 ALA A C 1
ATOM 927 O O . ALA A 1 119 ? 14.523 16.281 20.422 1 98.75 119 ALA A O 1
ATOM 928 N N . ARG A 1 120 ? 12.469 17.219 20.391 1 98.5 120 ARG A N 1
ATOM 929 C CA . ARG A 1 120 ? 11.812 16 19.922 1 98.5 120 ARG A CA 1
ATOM 930 C C . ARG A 1 120 ? 12.352 15.57 18.562 1 98.5 120 ARG A C 1
ATOM 932 O O . ARG A 1 120 ? 12.594 14.383 18.328 1 98.5 120 ARG A O 1
ATOM 939 N N . HIS A 1 121 ? 12.539 16.469 17.641 1 98.75 121 HIS A N 1
ATOM 940 C CA . HIS A 1 121 ? 13.141 16.156 16.344 1 98.75 121 HIS A CA 1
ATOM 941 C C . HIS A 1 121 ? 14.578 15.688 16.516 1 98.75 121 HIS A C 1
ATOM 943 O O . HIS A 1 121 ? 15.047 14.82 15.766 1 98.75 121 HIS A O 1
ATOM 949 N N . GLY A 1 122 ? 15.258 16.312 17.453 1 98.81 122 GLY A N 1
ATOM 950 C CA . GLY A 1 122 ? 16.594 15.82 17.766 1 98.81 122 GLY A CA 1
ATOM 951 C C . GLY A 1 122 ? 16.625 14.359 18.172 1 98.81 122 GLY A C 1
ATOM 952 O O . GLY A 1 122 ? 17.5 13.609 17.75 1 98.81 122 GLY A O 1
ATOM 953 N N . LEU A 1 123 ? 15.672 13.961 19 1 98.75 123 LEU A N 1
ATOM 954 C CA . LEU A 1 123 ? 15.555 12.562 19.406 1 98.75 123 LEU A CA 1
ATOM 955 C C . LEU A 1 123 ? 15.281 11.672 18.203 1 98.75 123 LEU A C 1
ATOM 957 O O . LEU A 1 123 ? 15.828 10.57 18.109 1 98.75 123 LEU A O 1
ATOM 961 N N . GLU A 1 124 ? 14.43 12.164 17.25 1 98.62 124 GLU A N 1
ATOM 962 C CA . GLU A 1 124 ? 14.156 11.398 16.047 1 98.62 124 GLU A CA 1
ATOM 963 C C . GLU A 1 124 ? 15.422 11.195 15.219 1 98.62 124 GLU A C 1
ATOM 965 O O . GLU A 1 124 ? 15.68 10.102 14.719 1 98.62 124 GLU A O 1
ATOM 970 N N . THR A 1 125 ? 16.156 12.219 15.078 1 98.56 125 THR A N 1
ATOM 971 C CA . THR A 1 125 ? 17.422 12.125 14.359 1 98.56 125 THR A CA 1
ATOM 972 C C . THR A 1 125 ? 18.375 11.156 15.062 1 98.56 125 THR A C 1
ATOM 974 O O . THR A 1 125 ? 19.031 10.344 14.406 1 98.56 125 THR A O 1
ATOM 977 N N . LEU A 1 126 ? 18.438 11.25 16.391 1 98.69 126 LEU A N 1
ATOM 978 C CA . LEU A 1 126 ? 19.281 10.336 17.141 1 98.69 126 LEU A CA 1
ATOM 979 C C . LEU A 1 126 ? 18.891 8.883 16.875 1 98.69 126 LEU A C 1
ATOM 981 O O . LEU A 1 126 ? 19.766 8.023 16.703 1 98.69 126 LEU A O 1
ATOM 985 N N . SER A 1 127 ? 17.625 8.617 16.797 1 98.25 127 SER A N 1
ATOM 986 C CA . SER A 1 127 ? 17.156 7.258 16.547 1 98.25 127 SER A CA 1
ATOM 987 C C . SER A 1 127 ? 17.656 6.746 15.195 1 98.25 127 SER A C 1
ATOM 989 O O . SER A 1 127 ? 17.859 5.543 15.023 1 98.25 127 SER A O 1
ATOM 991 N N . GLN A 1 128 ? 17.875 7.633 14.273 1 97.38 128 GLN A N 1
ATOM 992 C CA . GLN A 1 128 ? 18.312 7.254 12.93 1 97.38 128 GLN A CA 1
ATOM 993 C C . GLN A 1 128 ? 19.812 6.992 12.883 1 97.38 128 GLN A C 1
ATOM 995 O O . GLN A 1 128 ? 20.328 6.508 11.875 1 97.38 128 GLN A O 1
ATOM 1000 N N . LEU A 1 129 ? 20.516 7.305 13.906 1 97.12 129 LEU A N 1
ATOM 1001 C CA . LEU A 1 129 ? 21.938 7.008 14.023 1 97.12 129 LEU A CA 1
ATOM 1002 C C . LEU A 1 129 ? 22.172 5.648 14.672 1 97.12 129 LEU A C 1
ATOM 1004 O O . LEU A 1 129 ? 23.312 5.195 14.797 1 97.12 129 LEU A O 1
ATOM 1008 N N . ILE A 1 130 ? 21.047 5.043 15.125 1 97.12 130 ILE A N 1
ATOM 1009 C CA . ILE A 1 130 ? 21.078 3.75 15.797 1 97.12 130 ILE A CA 1
ATOM 1010 C C . ILE A 1 130 ? 20.562 2.664 14.859 1 97.12 130 ILE A C 1
ATOM 1012 O O . ILE A 1 130 ? 19.578 2.865 14.156 1 97.12 130 ILE A O 1
ATOM 1016 N N . TRP A 1 131 ? 21.219 1.523 14.75 1 95.81 131 TRP A N 1
ATOM 1017 C CA . TRP A 1 131 ? 20.75 0.414 13.922 1 95.81 131 TRP A CA 1
ATOM 1018 C C . TRP A 1 131 ? 21.078 -0.925 14.57 1 95.81 131 TRP A C 1
ATOM 1020 O O . TRP A 1 131 ? 21.797 -0.977 15.57 1 95.81 131 TRP A O 1
ATOM 1030 N N . TRP A 1 132 ? 20.422 -1.972 14.18 1 95.56 132 TRP A N 1
ATOM 1031 C CA . TRP A 1 132 ? 20.688 -3.346 14.594 1 95.56 132 TRP A CA 1
ATOM 1032 C C . TRP A 1 132 ? 21.75 -3.986 13.695 1 95.56 132 TRP A C 1
ATOM 1034 O O . TRP A 1 132 ? 21.625 -3.963 12.469 1 95.56 132 TRP A O 1
ATOM 1044 N N . ASP A 1 133 ? 22.75 -4.461 14.258 1 94.25 133 ASP A N 1
ATOM 1045 C CA . ASP A 1 133 ? 23.766 -5.211 13.523 1 94.25 133 ASP A CA 1
ATOM 1046 C C . ASP A 1 133 ? 23.672 -6.703 13.828 1 94.25 133 ASP A C 1
ATOM 1048 O O . ASP A 1 133 ? 24.203 -7.172 14.836 1 94.25 133 ASP A O 1
ATOM 1052 N N . GLU A 1 134 ? 23.156 -7.43 12.859 1 89.25 134 GLU A N 1
ATOM 1053 C CA . GLU A 1 134 ? 22.922 -8.859 13.062 1 89.25 134 GLU A CA 1
ATOM 1054 C C . GLU A 1 134 ? 24.234 -9.633 13.062 1 89.25 134 GLU A C 1
ATOM 1056 O O . GLU A 1 134 ? 24.312 -10.75 13.578 1 89.25 134 GLU A O 1
ATOM 1061 N N . TYR A 1 135 ? 25.297 -9.078 12.531 1 87.06 135 TYR A N 1
ATOM 1062 C CA . TYR A 1 135 ? 26.547 -9.789 12.344 1 87.06 135 TYR A CA 1
ATOM 1063 C C . TYR A 1 135 ? 27.484 -9.562 13.523 1 87.06 135 TYR A C 1
ATOM 1065 O O . TYR A 1 135 ? 28.5 -10.258 13.664 1 87.06 135 TYR A O 1
ATOM 1073 N N . GLU A 1 136 ? 27.172 -8.57 14.359 1 88.38 136 GLU A N 1
ATOM 1074 C CA . GLU A 1 136 ? 27.938 -8.336 15.578 1 88.38 136 GLU A CA 1
ATOM 1075 C C . GLU A 1 136 ? 27.531 -9.305 16.688 1 88.38 136 GLU A C 1
ATOM 1077 O O . GLU A 1 136 ? 26.5 -9.117 17.328 1 88.38 136 GLU A O 1
ATOM 1082 N N . ARG A 1 137 ? 28.359 -10.312 16.984 1 87.19 137 ARG A N 1
ATOM 1083 C CA . ARG A 1 137 ? 28.062 -11.352 17.953 1 87.19 137 ARG A CA 1
ATOM 1084 C C . ARG A 1 137 ? 26.781 -12.078 17.594 1 87.19 137 ARG A C 1
ATOM 1086 O O . ARG A 1 137 ? 26.625 -12.594 16.484 1 87.19 137 ARG A O 1
ATOM 1093 N N . SER A 1 138 ? 25.781 -12.078 18.188 1 85.38 138 SER A N 1
ATOM 1094 C CA . SER A 1 138 ? 24.484 -12.656 17.891 1 85.38 138 SER A CA 1
ATOM 1095 C C . SER A 1 138 ? 23.422 -11.578 17.719 1 85.38 138 SER A C 1
ATOM 1097 O O . SER A 1 138 ? 22.234 -11.812 17.969 1 85.38 138 SER A O 1
ATOM 1099 N N . GLY A 1 139 ? 23.938 -10.328 17.281 1 93.44 139 GLY A N 1
ATOM 1100 C CA . GLY A 1 139 ? 23.047 -9.195 17.125 1 93.44 139 GLY A CA 1
ATOM 1101 C C . GLY A 1 139 ? 23.172 -8.172 18.234 1 93.44 139 GLY A C 1
ATOM 1102 O O . GLY A 1 139 ? 23.109 -8.523 19.422 1 93.44 139 GLY A O 1
ATOM 1103 N N . MET A 1 140 ? 23.469 -6.918 17.891 1 96.12 140 MET A N 1
ATOM 1104 C CA . MET A 1 140 ? 23.609 -5.828 18.859 1 96.12 140 MET A CA 1
ATOM 1105 C C . MET A 1 140 ? 23.062 -4.523 18.281 1 96.12 140 MET A C 1
ATOM 1107 O O . MET A 1 140 ? 23.031 -4.336 17.078 1 96.12 140 MET A O 1
ATOM 1111 N N . LEU A 1 141 ? 22.625 -3.695 19.172 1 97.5 141 LEU A N 1
ATOM 1112 C CA . LEU A 1 141 ? 22.406 -2.305 18.797 1 97.5 141 LEU A CA 1
ATOM 1113 C C . LEU A 1 141 ? 23.719 -1.552 18.641 1 97.5 141 LEU A C 1
ATOM 1115 O O . LEU A 1 141 ? 24.641 -1.746 19.438 1 97.5 141 LEU A O 1
ATOM 1119 N N . LYS A 1 142 ? 23.797 -0.741 17.609 1 97.19 142 LYS A N 1
ATOM 1120 C CA . LYS A 1 142 ? 24.953 0.114 17.391 1 97.19 142 LYS A CA 1
ATOM 1121 C C . LYS A 1 142 ? 24.547 1.572 17.219 1 97.19 142 LYS A C 1
ATOM 1123 O O . LYS A 1 142 ? 23.406 1.859 16.812 1 97.19 142 LYS A O 1
ATOM 1128 N N . VAL A 1 143 ? 25.406 2.438 17.594 1 97.06 143 VAL A N 1
ATOM 1129 C CA . VAL A 1 143 ? 25.25 3.871 17.375 1 97.06 143 VAL A CA 1
ATOM 1130 C C . VAL A 1 143 ? 26.562 4.477 16.906 1 97.06 143 VAL A C 1
ATOM 1132 O O . VAL A 1 143 ? 27.641 4 17.281 1 97.06 143 VAL A O 1
ATOM 1135 N N . LEU A 1 144 ? 26.5 5.48 16.109 1 96 144 LEU A N 1
ATOM 1136 C CA . LEU A 1 144 ? 27.703 6.199 15.711 1 96 144 LEU A CA 1
ATOM 1137 C C . LEU A 1 144 ? 28.391 6.809 16.922 1 96 144 LEU A C 1
ATOM 1139 O O . LEU A 1 144 ? 27.734 7.383 17.797 1 96 144 LEU A O 1
ATOM 1143 N N . LYS A 1 145 ? 29.609 6.648 16.891 1 95.5 145 LYS A N 1
ATOM 1144 C CA . LYS A 1 145 ? 30.438 7.125 18 1 95.5 145 LYS A CA 1
ATOM 1145 C C . LYS A 1 145 ? 30.547 8.648 17.984 1 95.5 145 LYS A C 1
ATOM 1147 O O . LYS A 1 145 ? 30.766 9.266 19.031 1 95.5 145 LYS A O 1
ATOM 1152 N N . GLY A 1 146 ? 30.375 9.211 16.891 1 96.19 146 GLY A N 1
ATOM 1153 C CA . GLY A 1 146 ? 30.453 10.656 16.719 1 96.19 146 GLY A CA 1
ATOM 1154 C C . GLY A 1 146 ? 29.516 11.188 15.656 1 96.19 146 GLY A C 1
ATOM 1155 O O . GLY A 1 146 ? 29.406 10.617 14.57 1 96.19 146 GLY A O 1
ATOM 1156 N N . ALA A 1 147 ? 28.891 12.266 16.016 1 97.5 147 ALA A N 1
ATOM 1157 C CA . ALA A 1 147 ? 28.016 12.945 15.07 1 97.5 147 ALA A CA 1
ATOM 1158 C C . ALA A 1 147 ? 27.75 14.383 15.508 1 97.5 147 ALA A C 1
ATOM 1160 O O . ALA A 1 147 ? 27.734 14.688 16.703 1 97.5 147 ALA A O 1
ATOM 1161 N N . SER A 1 148 ? 27.672 15.281 14.578 1 98.25 148 SER A N 1
ATOM 1162 C CA . SER A 1 148 ? 27.234 16.656 14.781 1 98.25 148 SER A CA 1
ATOM 1163 C C . SER A 1 148 ? 26.219 17.062 13.711 1 98.25 148 SER A C 1
ATOM 1165 O O . SER A 1 148 ? 26.531 17.062 12.516 1 98.25 148 SER A O 1
ATOM 1167 N N . ILE A 1 149 ? 25.031 17.406 14.172 1 98.38 149 ILE A N 1
ATOM 1168 C CA . ILE A 1 149 ? 23.953 17.719 13.234 1 98.38 149 ILE A CA 1
ATOM 1169 C C . ILE A 1 149 ? 23.219 18.984 13.688 1 98.38 149 ILE A C 1
ATOM 1171 O O . ILE A 1 149 ? 22.859 19.109 14.859 1 98.38 149 ILE A O 1
ATOM 1175 N N . GLN A 1 150 ? 23.109 19.938 12.852 1 98.56 150 GLN A N 1
ATOM 1176 C CA . GLN A 1 150 ? 22.219 21.094 13 1 98.56 150 GLN A CA 1
ATOM 1177 C C . GLN A 1 150 ? 21.094 21.047 11.977 1 98.56 150 GLN A C 1
ATOM 1179 O O . GLN A 1 150 ? 21.344 20.859 10.781 1 98.56 150 GLN A O 1
ATOM 1184 N N . ASP A 1 151 ? 19.906 21.203 12.477 1 98.5 151 ASP A N 1
ATOM 1185 C CA . ASP A 1 151 ? 18.797 20.953 11.562 1 98.5 151 ASP A CA 1
ATOM 1186 C C . ASP A 1 151 ? 17.578 21.812 11.938 1 98.5 151 ASP A C 1
ATOM 1188 O O . ASP A 1 151 ? 17.406 22.156 13.109 1 98.5 151 ASP A O 1
ATOM 1192 N N . ASN A 1 152 ? 16.906 22.234 10.969 1 98.25 152 ASN A N 1
ATOM 1193 C CA . ASN A 1 152 ? 15.68 23 11.109 1 98.25 152 ASN A CA 1
ATOM 1194 C C . ASN A 1 152 ? 14.805 22.891 9.867 1 98.25 152 ASN A C 1
ATOM 1196 O O . ASN A 1 152 ? 15.312 22.75 8.75 1 98.25 152 ASN A O 1
ATOM 1200 N N . PRO A 1 153 ? 13.516 22.938 10.016 1 98.38 153 PRO A N 1
ATOM 1201 C CA . PRO A 1 153 ? 12.648 22.844 8.844 1 98.38 153 PRO A CA 1
ATOM 1202 C C . PRO A 1 153 ? 12.617 24.141 8.031 1 98.38 153 PRO A C 1
ATOM 1204 O O . PRO A 1 153 ? 12.766 25.234 8.594 1 98.38 153 PRO A O 1
ATOM 1207 N N . ILE A 1 154 ? 12.281 24 6.754 1 97.25 154 ILE A N 1
ATOM 1208 C CA . ILE A 1 154 ? 12.188 25.156 5.883 1 97.25 154 ILE A CA 1
ATOM 1209 C C . ILE A 1 154 ? 10.75 25.688 5.883 1 97.25 154 ILE A C 1
ATOM 1211 O O . ILE A 1 154 ? 10.523 26.875 5.637 1 97.25 154 ILE A O 1
ATOM 1215 N N . PHE A 1 155 ? 9.797 24.844 6.102 1 98.31 155 PHE A N 1
ATOM 1216 C CA . PHE A 1 155 ? 8.398 25.281 6.152 1 98.31 155 PHE A CA 1
ATOM 1217 C C . PHE A 1 155 ? 7.816 25.047 7.543 1 98.31 155 PHE A C 1
ATOM 1219 O O . PHE A 1 155 ? 8.117 24.047 8.188 1 98.31 155 PHE A O 1
ATOM 1226 N N . ALA A 1 156 ? 6.973 25.922 7.973 1 98.19 156 ALA A N 1
ATOM 1227 C CA . ALA A 1 156 ? 6.328 25.844 9.281 1 98.19 156 ALA A CA 1
ATOM 1228 C C . ALA A 1 156 ? 5.199 24.812 9.289 1 98.19 156 ALA A C 1
ATOM 1230 O O . ALA A 1 156 ? 4.949 24.156 10.297 1 98.19 156 ALA A O 1
ATOM 1231 N N . TYR A 1 157 ? 4.523 24.703 8.141 1 98.75 157 TYR A N 1
ATOM 1232 C CA . TYR A 1 157 ? 3.383 23.812 8.008 1 98.75 157 TYR A CA 1
ATOM 1233 C C . TYR A 1 157 ? 3.746 22.594 7.156 1 98.75 157 TYR A C 1
ATOM 1235 O O . TYR A 1 157 ? 4.004 22.719 5.957 1 98.75 157 TYR A O 1
ATOM 1243 N N . ARG A 1 158 ? 3.779 21.422 7.695 1 98.94 158 ARG A N 1
ATOM 1244 C CA . ARG A 1 158 ? 4.078 20.156 7.039 1 98.94 158 ARG A CA 1
ATOM 1245 C C . ARG A 1 158 ? 3.051 19.094 7.41 1 98.94 158 ARG A C 1
ATOM 1247 O O . ARG A 1 158 ? 3.229 18.359 8.383 1 98.94 158 ARG A O 1
ATOM 1254 N N . GLY A 1 159 ? 1.987 18.953 6.57 1 98.94 159 GLY A N 1
ATOM 1255 C CA . GLY A 1 159 ? 0.799 18.234 7.016 1 98.94 159 GLY A CA 1
ATOM 1256 C C . GLY A 1 159 ? 0.541 16.953 6.242 1 98.94 159 GLY A C 1
ATOM 1257 O O . GLY A 1 159 ? 1.042 16.797 5.129 1 98.94 159 GLY A O 1
ATOM 1258 N N . ILE A 1 160 ? -0.156 16.031 6.895 1 98.94 160 ILE A N 1
ATOM 1259 C CA . ILE A 1 160 ? -0.835 14.898 6.285 1 98.94 160 ILE A CA 1
ATOM 1260 C C . ILE A 1 160 ? -2.33 14.969 6.594 1 98.94 160 ILE A C 1
ATOM 1262 O O . ILE A 1 160 ? -2.723 15.156 7.746 1 98.94 160 ILE A O 1
ATOM 1266 N N . MET A 1 161 ? -3.127 14.914 5.539 1 98.94 161 MET A N 1
ATOM 1267 C CA . MET A 1 161 ? -4.57 14.797 5.727 1 98.94 161 MET A CA 1
ATOM 1268 C C . MET A 1 161 ? -5.031 13.359 5.527 1 98.94 161 MET A C 1
ATOM 1270 O O . MET A 1 161 ? -4.621 12.703 4.57 1 98.94 161 MET A O 1
ATOM 1274 N N . VAL A 1 162 ? -5.77 12.812 6.449 1 98.88 162 VAL A N 1
ATOM 1275 C CA . VAL A 1 162 ? -6.371 11.492 6.316 1 98.88 162 VAL A CA 1
ATOM 1276 C C . VAL A 1 162 ? -7.887 11.594 6.473 1 98.88 162 VAL A C 1
ATOM 1278 O O . VAL A 1 162 ? -8.375 12.203 7.426 1 98.88 162 VAL A O 1
ATOM 1281 N N . ASP A 1 163 ? -8.57 11.102 5.492 1 98.62 163 ASP A N 1
ATOM 1282 C CA . ASP A 1 163 ? -10.031 11.008 5.508 1 98.62 163 ASP A CA 1
ATOM 1283 C C . ASP A 1 163 ? -10.492 9.742 6.23 1 98.62 163 ASP A C 1
ATOM 1285 O O . ASP A 1 163 ? -10.141 8.633 5.832 1 98.62 163 ASP A O 1
ATOM 1289 N N . THR A 1 164 ? -11.273 9.898 7.297 1 98.56 164 THR A N 1
ATOM 1290 C CA . THR A 1 164 ? -11.781 8.75 8.031 1 98.56 164 THR A CA 1
ATOM 1291 C C . THR A 1 164 ? -13.297 8.688 7.953 1 98.56 164 THR A C 1
ATOM 1293 O O . THR A 1 164 ? -13.938 7.926 8.688 1 98.56 164 THR A O 1
ATOM 1296 N N . ALA A 1 165 ? -13.875 9.516 7.062 1 98.25 165 ALA A N 1
ATOM 1297 C CA . ALA A 1 165 ? -15.328 9.586 6.973 1 98.25 165 ALA A CA 1
ATOM 1298 C C . ALA A 1 165 ? -15.867 8.609 5.934 1 98.25 165 ALA A C 1
ATOM 1300 O O . ALA A 1 165 ? -16.906 7.988 6.137 1 98.25 165 ALA A O 1
ATOM 1301 N N . ARG A 1 166 ? -15.219 8.492 4.812 1 98.12 166 ARG A N 1
ATOM 1302 C CA . ARG A 1 166 ? -15.719 7.629 3.748 1 98.12 166 ARG A CA 1
ATOM 1303 C C . ARG A 1 166 ? -15.5 6.16 4.098 1 98.12 166 ARG A C 1
ATOM 1305 O O . ARG A 1 166 ? -16.375 5.32 3.838 1 98.12 166 ARG A O 1
ATOM 1312 N N . ASN A 1 167 ? -14.352 5.887 4.621 1 98.31 167 ASN A N 1
ATOM 1313 C CA . ASN A 1 167 ? -14.094 4.613 5.285 1 98.31 167 ASN A CA 1
ATOM 1314 C C . ASN A 1 167 ? -13.508 4.816 6.684 1 98.31 167 ASN A C 1
ATOM 1316 O O . ASN A 1 167 ? -12.477 5.465 6.84 1 98.31 167 ASN A O 1
ATOM 1320 N N . TYR A 1 168 ? -14.227 4.27 7.676 1 98.12 168 TYR A N 1
ATOM 1321 C CA . TYR A 1 168 ? -13.844 4.441 9.078 1 98.12 168 TYR A CA 1
ATOM 1322 C C . TYR A 1 168 ? -12.469 3.836 9.344 1 98.12 168 TYR A C 1
ATOM 1324 O O . TYR A 1 168 ? -12.133 2.787 8.789 1 98.12 168 TYR A O 1
ATOM 1332 N N . MET A 1 169 ? -11.695 4.492 10.156 1 98.12 169 MET A N 1
ATOM 1333 C CA . MET A 1 169 ? -10.398 4.016 10.617 1 98.12 169 MET A CA 1
ATOM 1334 C C . MET A 1 169 ? -10.336 4.004 12.141 1 98.12 169 MET A C 1
ATOM 1336 O O . MET A 1 169 ? -10.75 4.965 12.797 1 98.12 169 MET A O 1
ATOM 1340 N N . SER A 1 170 ? -9.781 2.992 12.719 1 98.12 170 SER A N 1
ATOM 1341 C CA . SER A 1 170 ? -9.719 2.834 14.164 1 98.12 170 SER A CA 1
ATOM 1342 C C . SER A 1 170 ? -8.734 3.82 14.789 1 98.12 170 SER A C 1
ATOM 1344 O O . SER A 1 170 ? -7.879 4.375 14.094 1 98.12 170 SER A O 1
ATOM 1346 N N . VAL A 1 171 ? -8.859 4.039 16.078 1 98.56 171 VAL A N 1
ATOM 1347 C CA . VAL A 1 171 ? -7.953 4.883 16.844 1 98.56 171 VAL A CA 1
ATOM 1348 C C . VAL A 1 171 ? -6.523 4.363 16.703 1 98.56 171 VAL A C 1
ATOM 1350 O O . VAL A 1 171 ? -5.582 5.145 16.562 1 98.56 171 VAL A O 1
ATOM 1353 N N . GLU A 1 172 ? -6.387 3.053 16.703 1 98.25 172 GLU A N 1
ATOM 1354 C CA . GLU A 1 172 ? -5.066 2.453 16.562 1 98.25 172 GLU A CA 1
ATOM 1355 C C . GLU A 1 172 ? -4.453 2.783 15.211 1 98.25 172 GLU A C 1
ATOM 1357 O O . GLU A 1 172 ? -3.246 3.014 15.102 1 98.25 172 GLU A O 1
ATOM 1362 N N . SER A 1 173 ? -5.258 2.758 14.203 1 98.19 173 SER A N 1
ATOM 1363 C CA . SER A 1 173 ? -4.781 3.113 12.867 1 98.19 173 SER A CA 1
ATOM 1364 C C . SER A 1 173 ? -4.297 4.559 12.82 1 98.19 173 SER A C 1
ATOM 1366 O O . SER A 1 173 ? -3.285 4.859 12.188 1 98.19 173 SER A O 1
ATOM 1368 N N . ILE A 1 174 ? -5.004 5.441 13.445 1 98.81 174 ILE A N 1
ATOM 1369 C CA . ILE A 1 174 ? -4.621 6.848 13.469 1 98.81 174 ILE A CA 1
ATOM 1370 C C . ILE A 1 174 ? -3.314 7.016 14.242 1 98.81 174 ILE A C 1
ATOM 1372 O O . ILE A 1 174 ? -2.459 7.816 13.859 1 98.81 174 ILE A O 1
ATOM 1376 N N . ARG A 1 175 ? -3.145 6.242 15.32 1 98.75 175 ARG A N 1
ATOM 1377 C CA . ARG A 1 175 ? -1.886 6.277 16.062 1 98.75 175 ARG A CA 1
ATOM 1378 C C . ARG A 1 175 ? -0.712 5.918 15.156 1 98.75 175 ARG A C 1
ATOM 1380 O O . ARG A 1 175 ? 0.357 6.527 15.242 1 98.75 175 ARG A O 1
ATOM 1387 N N . ARG A 1 176 ? -0.896 4.957 14.266 1 98.5 176 ARG A N 1
ATOM 1388 C CA . ARG A 1 176 ? 0.164 4.562 13.344 1 98.5 176 ARG A CA 1
ATOM 1389 C C . ARG A 1 176 ? 0.496 5.691 12.375 1 98.5 176 ARG A C 1
ATOM 1391 O O . ARG A 1 176 ? 1.662 5.898 12.031 1 98.5 176 ARG A O 1
ATOM 1398 N N . VAL A 1 177 ? -0.559 6.422 11.938 1 98.88 177 VAL A N 1
ATOM 1399 C CA . VAL A 1 177 ? -0.325 7.582 11.086 1 98.88 177 VAL A CA 1
ATOM 1400 C C . VAL A 1 177 ? 0.587 8.578 11.805 1 98.88 177 VAL A C 1
ATOM 1402 O O . VAL A 1 177 ? 1.581 9.031 11.242 1 98.88 177 VAL A O 1
ATOM 1405 N N . LEU A 1 178 ? 0.251 8.797 13.07 1 98.88 178 LEU A N 1
ATOM 1406 C CA . LEU A 1 178 ? 0.99 9.773 13.859 1 98.88 178 LEU A CA 1
ATOM 1407 C C . LEU A 1 178 ? 2.422 9.305 14.102 1 98.88 178 LEU A C 1
ATOM 1409 O O . LEU A 1 178 ? 3.355 10.109 14.062 1 98.88 178 LEU A O 1
ATOM 1413 N N . ASP A 1 179 ? 2.598 8.023 14.305 1 98.75 179 ASP A N 1
ATOM 1414 C CA . ASP A 1 179 ? 3.941 7.477 14.461 1 98.75 179 ASP A CA 1
ATOM 1415 C C . ASP A 1 179 ? 4.77 7.691 13.195 1 98.75 179 ASP A C 1
ATOM 1417 O O . ASP A 1 179 ? 5.941 8.078 13.273 1 98.75 179 ASP A O 1
ATOM 1421 N N . GLY A 1 180 ? 4.145 7.441 12.062 1 98.88 180 GLY A N 1
ATOM 1422 C CA . GLY A 1 180 ? 4.832 7.68 10.805 1 98.88 180 GLY A CA 1
ATOM 1423 C C . GLY A 1 180 ? 5.164 9.141 10.57 1 98.88 180 GLY A C 1
ATOM 1424 O O . GLY A 1 180 ? 6.258 9.469 10.109 1 98.88 180 GLY A O 1
ATOM 1425 N N . MET A 1 181 ? 4.23 10.008 10.906 1 98.94 181 MET A N 1
ATOM 1426 C CA . MET A 1 181 ? 4.465 11.438 10.781 1 98.94 181 MET A CA 1
ATOM 1427 C C . MET A 1 181 ? 5.648 11.875 11.641 1 98.94 181 MET A C 1
ATOM 1429 O O . MET A 1 181 ? 6.523 12.609 11.172 1 98.94 181 MET A O 1
ATOM 1433 N N . ALA A 1 182 ? 5.641 11.383 12.836 1 98.81 182 ALA A N 1
ATOM 1434 C CA . ALA A 1 182 ? 6.703 11.742 13.773 1 98.81 182 ALA A CA 1
ATOM 1435 C C . ALA A 1 182 ? 8.07 11.32 13.242 1 98.81 182 ALA A C 1
ATOM 1437 O O . ALA A 1 182 ? 9.039 12.078 13.32 1 98.81 182 ALA A O 1
ATOM 1438 N N . ALA A 1 183 ? 8.102 10.141 12.672 1 98.75 183 ALA A N 1
ATOM 1439 C CA . ALA A 1 183 ? 9.352 9.602 12.133 1 98.75 183 ALA A CA 1
ATOM 1440 C C . ALA A 1 183 ? 9.859 10.461 10.969 1 98.75 183 ALA A C 1
ATOM 1442 O O . ALA A 1 183 ? 11.039 10.398 10.617 1 98.75 183 ALA A O 1
ATOM 1443 N N . ASN A 1 184 ? 8.953 11.25 10.383 1 98.88 184 ASN A N 1
ATOM 1444 C CA . ASN A 1 184 ? 9.289 12.039 9.203 1 98.88 184 ASN A CA 1
ATOM 1445 C C . ASN A 1 184 ? 9.25 13.531 9.5 1 98.88 184 ASN A C 1
ATOM 1447 O O . ASN A 1 184 ? 9.312 14.352 8.578 1 98.88 184 ASN A O 1
ATOM 1451 N N . LYS A 1 185 ? 9.047 13.852 10.766 1 98.75 185 LYS A N 1
ATOM 1452 C CA . LYS A 1 185 ? 9.078 15.219 11.281 1 98.75 185 LYS A CA 1
ATOM 1453 C C . LYS A 1 185 ? 7.98 16.062 10.648 1 98.75 185 LYS A C 1
ATOM 1455 O O . LYS A 1 185 ? 8.188 17.25 10.359 1 98.75 185 LYS A O 1
ATOM 1460 N N . LEU A 1 186 ? 6.902 15.461 10.281 1 98.94 186 LEU A N 1
ATOM 1461 C CA . LEU A 1 186 ? 5.684 16.156 9.891 1 98.94 186 LEU A CA 1
ATOM 1462 C C . LEU A 1 186 ? 4.918 16.656 11.109 1 98.94 186 LEU A C 1
ATOM 1464 O O . LEU A 1 186 ? 4.949 16.016 12.164 1 98.94 186 LEU A O 1
ATOM 1468 N N . ASN A 1 187 ? 4.191 17.766 11 1 98.88 187 ASN A N 1
ATOM 1469 C CA . ASN A 1 187 ? 3.824 18.375 12.281 1 98.88 187 ASN A CA 1
ATOM 1470 C C . ASN A 1 187 ? 2.348 18.75 12.312 1 98.88 187 ASN A C 1
ATOM 1472 O O . ASN A 1 187 ? 1.882 19.344 13.281 1 98.88 187 ASN A O 1
ATOM 1476 N N . VAL A 1 188 ? 1.571 18.5 11.289 1 98.94 188 VAL A N 1
ATOM 1477 C CA . VAL A 1 188 ? 0.142 18.797 11.305 1 98.94 188 VAL A CA 1
ATOM 1478 C C . VAL A 1 188 ? -0.646 17.578 10.828 1 98.94 188 VAL A C 1
ATOM 1480 O O . VAL A 1 188 ? -0.49 17.141 9.688 1 98.94 188 VAL A O 1
ATOM 1483 N N . PHE A 1 189 ? -1.356 17.047 11.703 1 98.88 189 PHE A N 1
ATOM 1484 C CA . PHE A 1 189 ? -2.324 16.031 11.305 1 98.88 189 PHE A CA 1
ATOM 1485 C C . PHE A 1 189 ? -3.682 16.656 11.016 1 98.88 189 PHE A C 1
ATOM 1487 O O . PHE A 1 189 ? -4.367 17.109 11.938 1 98.88 189 PHE A O 1
ATOM 1494 N N . HIS A 1 190 ? -3.957 16.766 9.742 1 98.94 190 HIS A N 1
ATOM 1495 C CA . HIS A 1 190 ? -5.25 17.25 9.266 1 98.94 190 HIS A CA 1
ATOM 1496 C C . HIS A 1 190 ? -6.258 16.109 9.172 1 98.94 190 HIS A C 1
ATOM 1498 O O . HIS A 1 190 ? -6.234 15.32 8.227 1 98.94 190 HIS A O 1
ATOM 1504 N N . TRP A 1 191 ? -7.102 16.062 10.172 1 98.88 191 TRP A N 1
ATOM 1505 C CA . TRP A 1 191 ? -8.055 14.969 10.328 1 98.88 191 TRP A CA 1
ATOM 1506 C C . TRP A 1 191 ? -9.383 15.312 9.664 1 98.88 191 TRP A C 1
ATOM 1508 O O . TRP A 1 191 ? -10.242 15.945 10.281 1 98.88 191 TRP A O 1
ATOM 1518 N N . HIS A 1 192 ? -9.539 14.93 8.406 1 98.75 192 HIS A N 1
ATOM 1519 C CA . HIS A 1 192 ? -10.844 15.023 7.758 1 98.75 192 HIS A CA 1
ATOM 1520 C C . HIS A 1 192 ? -11.812 13.992 8.328 1 98.75 192 HIS A C 1
ATOM 1522 O O . HIS A 1 192 ? -11.898 12.867 7.832 1 98.75 192 HIS A O 1
ATOM 1528 N N . ILE A 1 193 ? -12.602 14.367 9.266 1 98.31 193 ILE A N 1
ATOM 1529 C CA . ILE A 1 193 ? -13.211 13.414 10.18 1 98.31 193 ILE A CA 1
ATOM 1530 C C . ILE A 1 193 ? -14.656 13.141 9.758 1 98.31 193 ILE A C 1
ATOM 1532 O O . ILE A 1 193 ? -15.211 12.086 10.055 1 98.31 193 ILE A O 1
ATOM 1536 N N . THR A 1 194 ? -15.289 14.102 9.086 1 98.19 194 THR A N 1
ATOM 1537 C CA . THR A 1 194 ? -16.672 13.938 8.672 1 98.19 194 THR A CA 1
ATOM 1538 C C . THR A 1 194 ? -16.828 14.234 7.18 1 98.19 194 THR A C 1
ATOM 1540 O O . THR A 1 194 ? -15.984 14.906 6.586 1 98.19 194 THR A O 1
ATOM 1543 N N . ASP A 1 195 ? -17.797 13.727 6.602 1 98.31 195 ASP A N 1
ATOM 1544 C CA . ASP A 1 195 ? -18.234 13.969 5.23 1 98.31 195 ASP A CA 1
ATOM 1545 C C . ASP A 1 195 ? -19.688 13.539 5.039 1 98.31 195 ASP A C 1
ATOM 1547 O O . ASP A 1 195 ? -20.359 13.133 5.996 1 98.31 195 ASP A O 1
ATOM 1551 N N . SER A 1 196 ? -20.172 13.648 3.871 1 98.19 196 SER A N 1
ATOM 1552 C CA . SER A 1 196 ? -21.562 13.281 3.611 1 98.19 196 SER A CA 1
ATOM 1553 C C . SER A 1 196 ? -21.812 11.812 3.938 1 98.19 196 SER A C 1
ATOM 1555 O O . SER A 1 196 ? -22.922 11.438 4.309 1 98.19 196 SER A O 1
ATOM 1557 N N . GLN A 1 197 ? -20.797 11 3.863 1 98 197 GLN A N 1
ATOM 1558 C CA . GLN A 1 197 ? -20.922 9.562 4.051 1 98 197 GLN A CA 1
ATOM 1559 C C . GLN A 1 197 ? -21.141 9.219 5.52 1 98 197 GLN A C 1
ATOM 1561 O O . GLN A 1 197 ? -21.906 8.305 5.84 1 98 197 GLN A O 1
ATOM 1566 N N . SER A 1 198 ? -20.453 9.992 6.355 1 98.5 198 SER A N 1
ATOM 1567 C CA . SER A 1 198 ? -20.594 9.641 7.766 1 98.5 198 SER A CA 1
ATOM 1568 C C . SER A 1 198 ? -20.125 10.781 8.664 1 98.5 198 SER A C 1
ATOM 1570 O O . SER A 1 198 ? -19.422 11.688 8.211 1 98.5 198 SER A O 1
ATOM 1572 N N . PHE A 1 199 ? -20.625 10.812 9.906 1 98.62 199 PHE A N 1
ATOM 1573 C CA . PHE A 1 199 ? -20.219 11.695 10.992 1 98.62 199 PHE A CA 1
ATOM 1574 C C . PHE A 1 199 ? -19.828 10.883 12.219 1 98.62 199 PHE A C 1
ATOM 1576 O O . PHE A 1 199 ? -20.578 10.805 13.188 1 98.62 199 PHE A O 1
ATOM 1583 N N . PRO A 1 200 ? -18.594 10.375 12.234 1 98.62 200 PRO A N 1
ATOM 1584 C CA . PRO A 1 200 ? -18.188 9.438 13.289 1 98.62 200 PRO A CA 1
ATOM 1585 C C . PRO A 1 200 ? -17.75 10.141 14.57 1 98.62 200 PRO A C 1
ATOM 1587 O O . PRO A 1 200 ? -17.516 9.484 15.586 1 98.62 200 PRO A O 1
ATOM 1590 N N . LEU A 1 201 ? -17.688 11.453 14.625 1 98.81 201 LEU A N 1
ATOM 1591 C CA . LEU A 1 201 ? -17.219 12.203 15.773 1 98.81 201 LEU A CA 1
ATOM 1592 C C . LEU A 1 201 ? -18.344 12.469 16.766 1 98.81 201 LEU A C 1
ATOM 1594 O O . LEU A 1 201 ? -19.344 13.109 16.406 1 98.81 201 LEU A O 1
ATOM 1598 N N . VAL A 1 202 ? -18.203 12.023 17.938 1 98.75 202 VAL A N 1
ATOM 1599 C CA . VAL A 1 202 ? -19.188 12.305 18.984 1 98.75 202 VAL A CA 1
ATOM 1600 C C . VAL A 1 202 ? -18.891 13.672 19.609 1 98.75 202 VAL A C 1
ATOM 1602 O O . VAL A 1 202 ? -17.797 13.93 20.094 1 98.75 202 VAL A O 1
ATOM 1605 N N . LEU A 1 203 ? -19.828 14.555 19.547 1 98.5 203 LEU A N 1
ATOM 1606 C CA . LEU A 1 203 ? -19.719 15.898 20.125 1 98.5 203 LEU A CA 1
ATOM 1607 C C . LEU A 1 203 ? -20.656 16.047 21.328 1 98.5 203 LEU A C 1
ATOM 1609 O O . LEU A 1 203 ? -21.797 15.609 21.281 1 98.5 203 LEU A O 1
ATOM 1613 N N . HIS A 1 204 ? -20.172 16.656 22.359 1 97.75 204 HIS A N 1
ATOM 1614 C CA . HIS A 1 204 ? -20.938 16.812 23.594 1 97.75 204 HIS A CA 1
ATOM 1615 C C . HIS A 1 204 ? -22.125 17.75 23.391 1 97.75 204 HIS A C 1
ATOM 1617 O O . HIS A 1 204 ? -23.203 17.5 23.922 1 97.75 204 HIS A O 1
ATOM 1623 N N . ARG A 1 205 ? -21.953 18.781 22.656 1 98.31 205 ARG A N 1
ATOM 1624 C CA . ARG A 1 205 ? -22.969 19.828 22.562 1 98.31 205 ARG A CA 1
ATOM 1625 C C . ARG A 1 205 ? -24.016 19.469 21.516 1 98.31 205 ARG A C 1
ATOM 1627 O O . ARG A 1 205 ? -25.125 19.984 21.531 1 98.31 205 ARG A O 1
ATOM 1634 N N . VAL A 1 206 ? -23.609 18.672 20.531 1 98.44 206 VAL A N 1
ATOM 1635 C CA . VAL A 1 206 ? -24.562 18.25 19.516 1 98.44 206 VAL A CA 1
ATOM 1636 C C . VAL A 1 206 ? -24.422 16.75 19.266 1 98.44 206 VAL A C 1
ATOM 1638 O O . VAL A 1 206 ? -24.047 16.328 18.172 1 98.44 206 VAL A O 1
ATOM 1641 N N . PRO A 1 207 ? -24.766 15.898 20.188 1 98.06 207 PRO A N 1
ATOM 1642 C CA . PRO A 1 207 ? -24.594 14.445 20.062 1 98.06 207 PRO A CA 1
ATOM 1643 C C . PRO A 1 207 ? -25.406 13.852 18.906 1 98.06 207 PRO A C 1
ATOM 1645 O O . PRO A 1 207 ? -25.125 12.734 18.469 1 98.06 207 PRO A O 1
ATOM 1648 N N . GLN A 1 208 ? -26.438 14.578 18.391 1 98.25 208 GLN A N 1
ATOM 1649 C CA . GLN A 1 208 ? -27.312 14.109 17.328 1 98.25 208 GLN A CA 1
ATOM 1650 C C . GLN A 1 208 ? -26.516 13.812 16.062 1 98.25 208 GLN A C 1
ATOM 1652 O O . GLN A 1 208 ? -26.891 12.93 15.281 1 98.25 208 GLN A O 1
ATOM 1657 N N . LEU A 1 209 ? -25.422 14.508 15.914 1 98.62 209 LEU A N 1
ATOM 1658 C CA . LEU A 1 209 ? -24.656 14.375 14.672 1 98.62 209 LEU A CA 1
ATOM 1659 C C . LEU A 1 209 ? -24.094 12.969 14.531 1 98.62 209 LEU A C 1
ATOM 1661 O O . LEU A 1 209 ? -24.359 12.281 13.539 1 98.62 209 LEU A O 1
ATOM 1665 N N . ALA A 1 210 ? -23.391 12.453 15.516 1 98.56 210 ALA A N 1
ATOM 1666 C CA . ALA A 1 210 ? -22.844 11.102 15.469 1 98.56 210 ALA A CA 1
ATOM 1667 C C . ALA A 1 210 ? -23.938 10.055 15.531 1 98.56 210 ALA A C 1
ATOM 1669 O O . ALA A 1 210 ? -23.875 9.023 14.859 1 98.56 210 ALA A O 1
ATOM 1670 N N . LYS A 1 211 ? -24.953 10.32 16.328 1 97.88 211 LYS A N 1
ATOM 1671 C CA . LYS A 1 211 ? -26.062 9.391 16.5 1 97.88 211 LYS A CA 1
ATOM 1672 C C . LYS A 1 211 ? -26.75 9.102 15.156 1 97.88 211 LYS A C 1
ATOM 1674 O O . LYS A 1 211 ? -27.156 7.973 14.891 1 97.88 211 LYS A O 1
ATOM 1679 N N . ASN A 1 212 ? -26.828 10.141 14.344 1 97.38 212 ASN A N 1
ATOM 1680 C CA . ASN A 1 212 ? -27.562 10.008 13.086 1 97.38 212 ASN A CA 1
ATOM 1681 C C . ASN A 1 212 ? -26.609 9.836 11.906 1 97.38 212 ASN A C 1
ATOM 1683 O O . ASN A 1 212 ? -27.062 9.625 10.773 1 97.38 212 ASN A O 1
ATOM 1687 N N . GLY A 1 213 ? -25.328 9.914 12.195 1 98.12 213 GLY A N 1
ATOM 1688 C CA . GLY A 1 213 ? -24.453 10 11.031 1 98.12 213 GLY A CA 1
ATOM 1689 C C . GLY A 1 213 ? -23.344 8.977 11.039 1 98.12 213 GLY A C 1
ATOM 1690 O O . GLY A 1 213 ? -22.625 8.82 10.047 1 98.12 213 GLY A O 1
ATOM 1691 N N . ALA A 1 214 ? -23.094 8.242 12.133 1 98.38 214 ALA A N 1
ATOM 1692 C CA . ALA A 1 214 ? -22.047 7.223 12.18 1 98.38 214 ALA A CA 1
ATOM 1693 C C . ALA A 1 214 ? -22.469 5.973 11.414 1 98.38 214 ALA A C 1
ATOM 1695 O O . ALA A 1 214 ? -23.672 5.699 11.281 1 98.38 214 ALA A O 1
ATOM 1696 N N . TYR A 1 215 ? -21.516 5.199 10.922 1 97.44 215 TYR A N 1
ATOM 1697 C CA . TYR A 1 215 ? -21.812 3.941 10.242 1 97.44 215 TYR A CA 1
ATOM 1698 C C . TYR A 1 215 ? -22.375 2.914 11.219 1 97.44 215 TYR A C 1
ATOM 1700 O O . TYR A 1 215 ? -23.141 2.039 10.828 1 97.44 215 TYR A O 1
ATOM 1708 N N . GLY A 1 216 ? -21.922 2.996 12.398 1 95.12 216 GLY A N 1
ATOM 1709 C CA . GLY A 1 216 ? -22.328 2.074 13.453 1 95.12 216 GLY A CA 1
ATOM 1710 C C . GLY A 1 216 ? -21.766 2.436 14.812 1 95.12 216 GLY A C 1
ATOM 1711 O O . GLY A 1 216 ? -20.938 3.342 14.922 1 95.12 216 GLY A O 1
ATOM 1712 N N . PRO A 1 217 ? -22.172 1.754 15.812 1 92.81 217 PRO A N 1
ATOM 1713 C CA . PRO A 1 217 ? -21.781 2.111 17.172 1 92.81 217 PRO A CA 1
ATOM 1714 C C . PRO A 1 217 ? -20.297 1.911 17.438 1 92.81 217 PRO A C 1
ATOM 1716 O O . PRO A 1 217 ? -19.719 2.553 18.328 1 92.81 217 PRO A O 1
ATOM 1719 N N . ASP A 1 218 ? -19.719 1.047 16.656 1 92.88 218 ASP A N 1
ATOM 1720 C CA . ASP A 1 218 ? -18.297 0.776 16.875 1 92.88 218 ASP A CA 1
ATOM 1721 C C . ASP A 1 218 ? -17.438 1.608 15.922 1 92.88 218 ASP A C 1
ATOM 1723 O O . ASP A 1 218 ? -16.219 1.468 15.914 1 92.88 218 ASP A O 1
ATOM 1727 N N . MET A 1 219 ? -18.031 2.4 15.156 1 97.56 219 MET A N 1
ATOM 1728 C CA . MET A 1 219 ? -17.312 3.234 14.188 1 97.56 219 MET A CA 1
ATOM 1729 C C . MET A 1 219 ? -17.516 4.715 14.5 1 97.56 219 MET A C 1
ATOM 1731 O O . MET A 1 219 ? -18.016 5.469 13.656 1 97.56 219 MET A O 1
ATOM 1735 N N . ILE A 1 220 ? -17.156 5.047 15.766 1 98.5 220 ILE A N 1
ATOM 1736 C CA . ILE A 1 220 ? -17.266 6.41 16.281 1 98.5 220 ILE A CA 1
ATOM 1737 C C . ILE A 1 220 ? -15.945 6.797 16.953 1 98.5 220 ILE A C 1
ATOM 1739 O O . ILE A 1 220 ? -15.148 5.934 17.328 1 98.5 220 ILE A O 1
ATOM 1743 N N . TYR A 1 221 ? -15.703 8.062 17.078 1 98.81 221 TYR A N 1
ATOM 1744 C CA . TYR A 1 221 ? -14.625 8.641 17.875 1 98.81 221 TYR A CA 1
ATOM 1745 C C . TYR A 1 221 ? -15.188 9.422 19.062 1 98.81 221 TYR A C 1
ATOM 1747 O O . TYR A 1 221 ? -15.812 10.469 18.875 1 98.81 221 TYR A O 1
ATOM 1755 N N . THR A 1 222 ? -14.977 8.969 20.234 1 98.69 222 THR A N 1
ATOM 1756 C CA . THR A 1 222 ? -15.43 9.648 21.438 1 98.69 222 THR A CA 1
ATOM 1757 C C . THR A 1 222 ? -14.523 10.828 21.766 1 98.69 222 THR A C 1
ATOM 1759 O O . THR A 1 222 ? -13.398 10.906 21.281 1 98.69 222 THR A O 1
ATOM 1762 N N . PRO A 1 223 ? -15.047 11.781 22.562 1 98.56 223 PRO A N 1
ATOM 1763 C CA . PRO A 1 223 ? -14.18 12.875 23.016 1 98.56 223 PRO A CA 1
ATOM 1764 C C . PRO A 1 223 ? -12.898 12.375 23.672 1 98.56 223 PRO A C 1
ATOM 1766 O O . PRO A 1 223 ? -11.828 12.953 23.469 1 98.56 223 PRO A O 1
ATOM 1769 N N . GLU A 1 224 ? -13.008 11.328 24.406 1 98.44 224 GLU A N 1
ATOM 1770 C CA . GLU A 1 224 ? -11.836 10.742 25.047 1 98.44 224 GLU A CA 1
ATOM 1771 C C . GLU A 1 224 ? -10.828 10.234 24.031 1 98.44 224 GLU A C 1
ATOM 1773 O O . GLU A 1 224 ? -9.625 10.422 24.188 1 98.44 224 GLU A O 1
ATOM 1778 N N . ASP A 1 225 ? -11.367 9.586 23 1 98.62 225 ASP A N 1
ATOM 1779 C CA . ASP A 1 225 ? -10.5 9.117 21.938 1 98.62 225 ASP A CA 1
ATOM 1780 C C . ASP A 1 225 ? -9.719 10.273 21.297 1 98.62 225 ASP A C 1
ATOM 1782 O O . ASP A 1 225 ? -8.508 10.18 21.109 1 98.62 225 ASP A O 1
ATOM 1786 N N . VAL A 1 226 ? -10.398 11.32 21.016 1 98.81 226 VAL A N 1
ATOM 1787 C CA . VAL A 1 226 ? -9.805 12.461 20.312 1 98.81 226 VAL A CA 1
ATOM 1788 C C . VAL A 1 226 ? -8.758 13.125 21.203 1 98.81 226 VAL A C 1
ATOM 1790 O O . VAL A 1 226 ? -7.641 13.398 20.766 1 98.81 226 VAL A O 1
ATOM 1793 N N . ARG A 1 227 ? -9.078 13.352 22.484 1 98.56 227 ARG A N 1
ATOM 1794 C CA . ARG A 1 227 ? -8.141 13.977 23.406 1 98.56 227 ARG A CA 1
ATOM 1795 C C . ARG A 1 227 ? -6.879 13.133 23.562 1 98.56 227 ARG A C 1
ATOM 1797 O O . ARG A 1 227 ? -5.77 13.672 23.609 1 98.56 227 ARG A O 1
ATOM 1804 N N . ALA A 1 228 ? -7.129 11.82 23.625 1 98.69 228 ALA A N 1
ATOM 1805 C CA . ALA A 1 228 ? -5.984 10.922 23.75 1 98.69 228 ALA A CA 1
ATOM 1806 C C . ALA A 1 228 ? -5.086 11.008 22.516 1 98.69 228 ALA A C 1
ATOM 1808 O O . ALA A 1 228 ? -3.859 11 22.641 1 98.69 228 ALA A O 1
ATOM 1809 N N . LEU A 1 229 ? -5.68 11.102 21.359 1 98.75 229 LEU A N 1
ATOM 1810 C CA . LEU A 1 229 ? -4.91 11.195 20.125 1 98.75 229 LEU A CA 1
ATOM 1811 C C . LEU A 1 229 ? -4.199 12.539 20.031 1 98.75 229 LEU A C 1
ATOM 1813 O O . LEU A 1 229 ? -3.074 12.609 19.531 1 98.75 229 LEU A O 1
ATOM 1817 N N . VAL A 1 230 ? -4.859 13.57 20.5 1 98.62 230 VAL A N 1
ATOM 1818 C CA . VAL A 1 230 ? -4.258 14.898 20.484 1 98.62 230 VAL A CA 1
ATOM 1819 C C . VAL A 1 230 ? -3.016 14.914 21.375 1 98.62 230 VAL A C 1
ATOM 1821 O O . VAL A 1 230 ? -1.971 15.438 20.984 1 98.62 230 VAL A O 1
ATOM 1824 N N . GLU A 1 231 ? -3.102 14.344 22.531 1 98.06 231 GLU A N 1
ATOM 1825 C CA . GLU A 1 231 ? -1.954 14.258 23.438 1 98.06 231 GLU A CA 1
ATOM 1826 C C . GLU A 1 231 ? -0.857 13.375 22.844 1 98.06 231 GLU A C 1
ATOM 1828 O O . GLU A 1 231 ? 0.325 13.719 22.922 1 98.06 231 GLU A O 1
ATOM 1833 N N . PHE A 1 232 ? -1.319 12.242 22.328 1 98.5 232 PHE A N 1
ATOM 1834 C CA . PHE A 1 232 ? -0.388 11.336 21.656 1 98.5 232 PHE A CA 1
ATOM 1835 C C . PHE A 1 232 ? 0.389 12.055 20.562 1 98.5 232 PHE A C 1
ATOM 1837 O O . PHE A 1 232 ? 1.601 11.875 20.438 1 98.5 232 PHE A O 1
ATOM 1844 N N . ALA A 1 233 ? -0.307 12.875 19.812 1 98.75 233 ALA A N 1
ATOM 1845 C CA . ALA A 1 233 ? 0.292 13.664 18.734 1 98.75 233 ALA A CA 1
ATOM 1846 C C . ALA A 1 233 ? 1.23 14.727 19.297 1 98.75 233 ALA A C 1
ATOM 1848 O O . ALA A 1 233 ? 2.348 14.898 18.797 1 98.75 233 ALA A O 1
ATOM 1849 N N . ARG A 1 234 ? 0.824 15.375 20.328 1 98 234 ARG A N 1
ATOM 1850 C CA . ARG A 1 234 ? 1.606 16.453 20.922 1 98 234 ARG A CA 1
ATOM 1851 C C . ARG A 1 234 ? 2.969 15.945 21.391 1 98 234 ARG A C 1
ATOM 1853 O O . ARG A 1 234 ? 3.992 16.578 21.125 1 98 234 ARG A O 1
ATOM 1860 N N . ILE A 1 235 ? 2.941 14.797 21.984 1 97.75 235 ILE A N 1
ATOM 1861 C CA . ILE A 1 235 ? 4.168 14.18 22.484 1 97.75 235 ILE A CA 1
ATOM 1862 C C . ILE A 1 235 ? 5.113 13.922 21.312 1 97.75 235 ILE A C 1
ATOM 1864 O O . ILE A 1 235 ? 6.336 13.945 21.484 1 97.75 235 ILE A O 1
ATOM 1868 N N . ARG A 1 236 ? 4.57 13.875 20.141 1 98.12 236 ARG A N 1
ATOM 1869 C CA . ARG A 1 236 ? 5.328 13.531 18.938 1 98.12 236 ARG A CA 1
ATOM 1870 C C . ARG A 1 236 ? 5.57 14.758 18.062 1 98.12 236 ARG A C 1
ATOM 1872 O O . ARG A 1 236 ? 6.043 14.641 16.938 1 98.12 236 ARG A O 1
ATOM 1879 N N . GLY A 1 237 ? 5.191 15.891 18.578 1 97.88 237 GLY A N 1
ATOM 1880 C CA . GLY A 1 237 ? 5.449 17.141 17.891 1 97.88 237 GLY A CA 1
ATOM 1881 C C . GLY A 1 237 ? 4.453 17.438 16.781 1 97.88 237 GLY A C 1
ATOM 1882 O O . GLY A 1 237 ? 4.785 18.109 15.797 1 97.88 237 GLY A O 1
ATOM 1883 N N . ILE A 1 238 ? 3.283 16.953 16.922 1 98.81 238 ILE A N 1
ATOM 1884 C CA . ILE A 1 238 ? 2.262 17.078 15.883 1 98.81 238 ILE A CA 1
ATOM 1885 C C . ILE A 1 238 ? 1.034 17.781 16.453 1 98.81 238 ILE A C 1
ATOM 1887 O O . ILE A 1 238 ? 0.595 17.469 17.562 1 98.81 238 ILE A O 1
ATOM 1891 N N . ARG A 1 239 ? 0.546 18.719 15.844 1 98.31 239 ARG A N 1
ATOM 1892 C CA . ARG A 1 239 ? -0.744 19.281 16.219 1 98.31 239 ARG A CA 1
ATOM 1893 C C . ARG A 1 239 ? -1.87 18.688 15.383 1 98.31 239 ARG A C 1
ATOM 1895 O O . ARG A 1 239 ? -1.661 18.312 14.227 1 98.31 239 ARG A O 1
ATOM 1902 N N . VAL A 1 240 ? -3.012 18.594 15.906 1 98.75 240 VAL A N 1
ATOM 1903 C CA . VAL A 1 240 ? -4.164 17.969 15.25 1 98.75 240 VAL A CA 1
ATOM 1904 C C . VAL A 1 240 ? -5.172 19.047 14.852 1 98.75 240 VAL A C 1
ATOM 1906 O O . VAL A 1 240 ? -5.609 19.844 15.688 1 98.75 240 VAL A O 1
ATOM 1909 N N . VAL A 1 241 ? -5.465 19.094 13.609 1 98.69 241 VAL A N 1
ATOM 1910 C CA . VAL A 1 241 ? -6.48 19.984 13.062 1 98.69 241 VAL A CA 1
ATOM 1911 C C . VAL A 1 241 ? -7.695 19.172 12.617 1 98.69 241 VAL A C 1
ATOM 1913 O O . VAL A 1 241 ? -7.613 18.391 11.664 1 98.69 241 VAL A O 1
ATOM 1916 N N . LEU A 1 242 ? -8.789 19.359 13.289 1 98.56 242 LEU A N 1
ATOM 1917 C CA . LEU A 1 242 ? -10.016 18.672 12.945 1 98.56 242 LEU A CA 1
ATOM 1918 C C . LEU A 1 242 ? -10.797 19.422 11.875 1 98.56 242 LEU A C 1
ATOM 1920 O O . LEU A 1 242 ? -10.969 20.641 11.977 1 98.56 242 LEU A O 1
ATOM 1924 N N . GLU A 1 243 ? -11.203 18.688 10.898 1 98.5 243 GLU A N 1
ATOM 1925 C CA . GLU A 1 243 ? -12.008 19.328 9.867 1 98.5 243 GLU A CA 1
ATOM 1926 C C . GLU A 1 243 ? -13.383 18.672 9.75 1 98.5 243 GLU A C 1
ATOM 1928 O O . GLU A 1 243 ? -13.492 17.469 9.5 1 98.5 243 GLU A O 1
ATOM 1933 N N . MET A 1 244 ? -14.328 19.438 10.023 1 97.44 244 MET A N 1
ATOM 1934 C CA . MET A 1 244 ? -15.688 19.203 9.555 1 97.44 244 MET A CA 1
ATOM 1935 C C . MET A 1 244 ? -16.016 20.078 8.352 1 97.44 244 MET A C 1
ATOM 1937 O O . MET A 1 244 ? -16.297 21.266 8.5 1 97.44 244 MET A O 1
ATOM 1941 N N . ASP A 1 245 ? -15.992 19.516 7.199 1 94.88 245 ASP A N 1
ATOM 1942 C CA . ASP A 1 245 ? -16.125 20.281 5.965 1 94.88 245 ASP A CA 1
ATOM 1943 C C . ASP A 1 245 ? -17.531 20.859 5.816 1 94.88 245 ASP A C 1
ATOM 1945 O O . ASP A 1 245 ? -18.516 20.125 5.945 1 94.88 245 ASP A O 1
ATOM 1949 N N . THR A 1 246 ? -17.672 22.125 5.559 1 95.5 246 THR A N 1
ATOM 1950 C CA . THR A 1 246 ? -18.906 22.891 5.352 1 95.5 246 THR A CA 1
ATOM 1951 C C . THR A 1 246 ? -18.703 23.969 4.297 1 95.5 246 THR A C 1
ATOM 1953 O O . THR A 1 246 ? -17.594 24.484 4.125 1 95.5 246 THR A O 1
ATOM 1956 N N . PRO A 1 247 ? -19.656 24.328 3.57 1 97.38 247 PRO A N 1
ATOM 1957 C CA . PRO A 1 247 ? -21.031 23.844 3.705 1 97.38 247 PRO A CA 1
ATOM 1958 C C . PRO A 1 247 ? -21.266 22.547 2.939 1 97.38 247 PRO A C 1
ATOM 1960 O O . PRO A 1 247 ? -22.281 21.875 3.152 1 97.38 247 PRO A O 1
ATOM 1963 N N . ALA A 1 248 ? -20.391 22.203 1.966 1 97.19 248 ALA A N 1
ATOM 1964 C CA . ALA A 1 248 ? -20.531 20.953 1.238 1 97.19 248 ALA A CA 1
ATOM 1965 C C . ALA A 1 248 ? -20.047 19.781 2.074 1 97.19 248 ALA A C 1
ATOM 1967 O O . ALA A 1 248 ? -19.641 19.953 3.227 1 97.19 248 ALA A O 1
ATOM 1968 N N . HIS A 1 249 ? -20.172 18.578 1.588 1 97.31 249 HIS A N 1
ATOM 1969 C CA . HIS A 1 249 ? -19.719 17.375 2.271 1 97.31 249 HIS A CA 1
ATOM 1970 C C . HIS A 1 249 ? -20.406 17.219 3.621 1 97.31 249 HIS A C 1
ATOM 1972 O O . HIS A 1 249 ? -19.766 16.828 4.605 1 97.31 249 HIS A O 1
ATOM 1978 N N . ALA A 1 250 ? -21.594 17.688 3.695 1 97.75 250 ALA A N 1
ATOM 1979 C CA . ALA A 1 250 ? -22.406 17.625 4.906 1 97.75 250 ALA A CA 1
ATOM 1980 C C . ALA A 1 250 ? -23.766 16.984 4.621 1 97.75 250 ALA A C 1
ATOM 1982 O O . ALA A 1 250 ? -24.75 17.688 4.344 1 97.75 250 ALA A O 1
ATOM 1983 N N . GLY A 1 251 ? -23.781 15.633 4.711 1 97.12 251 GLY A N 1
ATOM 1984 C CA . GLY A 1 251 ? -25 14.875 4.453 1 97.12 251 GLY A CA 1
ATOM 1985 C C . GLY A 1 251 ? -25.484 14.094 5.66 1 97.12 251 GLY A C 1
ATOM 1986 O O . GLY A 1 251 ? -26.156 14.641 6.539 1 97.12 251 GLY A O 1
ATOM 1987 N N . ASN A 1 252 ? -24.953 12.898 5.66 1 95 252 ASN A N 1
ATOM 1988 C CA . ASN A 1 252 ? -25.359 12.047 6.77 1 95 252 ASN A CA 1
ATOM 1989 C C . ASN A 1 252 ? -24.844 12.578 8.109 1 95 252 ASN A C 1
ATOM 1991 O O . ASN A 1 252 ? -23.672 12.938 8.219 1 95 252 ASN A O 1
ATOM 1995 N N . GLY A 1 253 ? -25.656 12.773 9.07 1 97.19 253 GLY A N 1
ATOM 1996 C CA . GLY A 1 253 ? -25.422 13.383 10.367 1 97.19 253 GLY A CA 1
ATOM 1997 C C . GLY A 1 253 ? -26.234 14.648 10.586 1 97.19 253 GLY A C 1
ATOM 1998 O O . GLY A 1 253 ? -26.422 15.086 11.719 1 97.19 253 GLY A O 1
ATOM 1999 N N . TRP A 1 254 ? -26.672 15.219 9.453 1 98.44 254 TRP A N 1
ATOM 2000 C CA . TRP A 1 254 ? -27.312 16.531 9.547 1 98.44 254 TRP A CA 1
ATOM 2001 C C . TRP A 1 254 ? -28.812 16.422 9.297 1 98.44 254 TRP A C 1
ATOM 2003 O O . TRP A 1 254 ? -29.484 17.422 9.047 1 98.44 254 TRP A O 1
ATOM 2013 N N . THR A 1 255 ? -29.344 15.25 9.336 1 97.75 255 THR A N 1
ATOM 2014 C CA . THR A 1 255 ? -30.719 15.031 8.883 1 97.75 255 THR A CA 1
ATOM 2015 C C . THR A 1 255 ? -31.688 15.062 10.055 1 97.75 255 THR A C 1
ATOM 2017 O O . THR A 1 255 ? -32.906 14.852 9.875 1 97.75 255 THR A O 1
ATOM 2020 N N . TRP A 1 256 ? -31.281 15.367 11.227 1 97.88 256 TRP A N 1
ATOM 2021 C CA . TRP A 1 256 ? -32.094 15.227 12.43 1 97.88 256 TRP A CA 1
ATOM 2022 C C . TRP A 1 256 ? -32.875 16.5 12.719 1 97.88 256 TRP A C 1
ATOM 2024 O O . TRP A 1 256 ? -33.75 16.516 13.594 1 97.88 256 TRP A O 1
ATOM 2034 N N . GLY A 1 257 ? -32.688 17.609 12.031 1 97.81 257 GLY A N 1
ATOM 2035 C CA . GLY A 1 257 ? -33.25 18.922 12.297 1 97.81 257 GLY A CA 1
ATOM 2036 C C . GLY A 1 257 ? -34.75 18.922 12.367 1 97.81 257 GLY A C 1
ATOM 2037 O O . GLY A 1 257 ? -35.344 19.406 13.344 1 97.81 257 GLY A O 1
ATOM 2038 N N . PRO A 1 258 ? -35.406 18.375 11.336 1 97.31 258 PRO A N 1
ATOM 2039 C CA . PRO A 1 258 ? -36.875 18.375 11.344 1 97.31 258 PRO A CA 1
ATOM 2040 C C . PRO A 1 258 ? -37.469 17.656 12.555 1 97.31 258 PRO A C 1
ATOM 2042 O O . PRO A 1 258 ? -38.438 18.141 13.156 1 97.31 258 PRO A O 1
ATOM 2045 N N . GLN A 1 259 ? -36.875 16.609 12.914 1 96.81 259 GLN A N 1
ATOM 2046 C CA . GLN A 1 259 ? -37.375 15.844 14.055 1 96.81 259 GLN A CA 1
ATOM 2047 C C . GLN A 1 259 ? -37.281 16.656 15.344 1 96.81 259 GLN A C 1
ATOM 2049 O O . GLN A 1 259 ? -38.031 16.422 16.281 1 96.81 259 GLN A O 1
ATOM 2054 N N . GLU A 1 260 ? -36.406 17.609 15.359 1 97.19 260 GLU A N 1
ATOM 2055 C CA . GLU A 1 260 ? -36.219 18.406 16.562 1 97.19 260 GLU A CA 1
ATOM 2056 C C . GLU A 1 260 ? -36.781 19.812 16.406 1 97.19 260 GLU A C 1
ATOM 2058 O O . GLU A 1 260 ? -36.469 20.703 17.203 1 97.19 260 GLU A O 1
ATOM 2063 N N . GLY A 1 261 ? -37.438 20.047 15.352 1 97.44 261 GLY A N 1
ATOM 2064 C CA . GLY A 1 261 ? -38.094 21.328 15.125 1 97.44 261 GLY A CA 1
ATOM 2065 C C . GLY A 1 261 ? -37.156 22.406 14.656 1 97.44 261 GLY A C 1
ATOM 2066 O O . GLY A 1 261 ? -37.438 23.594 14.812 1 97.44 261 GLY A O 1
ATOM 2067 N N . LEU A 1 262 ? -36.062 22.016 14.086 1 98.19 262 LEU A N 1
ATOM 2068 C CA . LEU A 1 262 ? -35.062 22.984 13.68 1 98.19 262 LEU A CA 1
ATOM 2069 C C . LEU A 1 262 ? -35.031 23.156 12.164 1 98.19 262 LEU A C 1
ATOM 2071 O O . LEU A 1 262 ? -34.188 23.875 11.617 1 98.19 262 LEU A O 1
ATOM 2075 N N . GLY A 1 263 ? -35.938 22.516 11.492 1 97.06 263 GLY A N 1
ATOM 20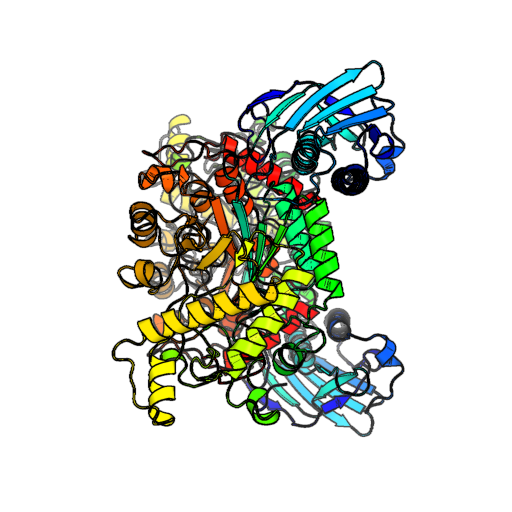76 C CA . GLY A 1 263 ? -36 22.562 10.039 1 97.06 263 GLY A CA 1
ATOM 2077 C C . GLY A 1 263 ? -34.875 21.766 9.383 1 97.06 263 GLY A C 1
ATOM 2078 O O . GLY A 1 263 ? -34.125 21.078 10.062 1 97.06 263 GLY A O 1
ATOM 2079 N N . GLU A 1 264 ? -34.781 21.875 8.062 1 97.06 264 GLU A N 1
ATOM 2080 C CA . GLU A 1 264 ? -33.719 21.156 7.328 1 97.06 264 GLU A CA 1
ATOM 2081 C C . GLU A 1 264 ? -32.375 21.812 7.523 1 97.06 264 GLU A C 1
ATOM 2083 O O . GLU A 1 264 ? -32.125 22.906 7.008 1 97.06 264 GLU A O 1
ATOM 2088 N N . LEU A 1 265 ? -31.594 21.125 8.219 1 98.44 265 LEU A N 1
ATOM 2089 C CA . LEU A 1 265 ? -30.25 21.625 8.469 1 98.44 265 LEU A CA 1
ATOM 2090 C C . LEU A 1 265 ? -29.375 21.469 7.238 1 98.44 265 LEU A C 1
ATOM 2092 O O . LEU A 1 265 ? -28.469 22.281 7.004 1 98.44 265 LEU A O 1
ATOM 2096 N N . ALA A 1 266 ? -29.578 20.406 6.488 1 98.38 266 ALA A N 1
ATOM 2097 C CA . ALA A 1 266 ? -28.906 20.125 5.227 1 98.38 266 ALA A CA 1
ATOM 2098 C C . ALA A 1 266 ? -29.906 19.875 4.105 1 98.38 266 ALA A C 1
ATOM 2100 O O . ALA A 1 266 ? -31.047 19.469 4.359 1 98.38 266 ALA A O 1
ATOM 2101 N N . VAL A 1 267 ? -29.453 20.156 2.918 1 97.06 267 VAL A N 1
ATOM 2102 C CA . VAL A 1 267 ? -30.312 19.984 1.757 1 97.06 267 VAL A CA 1
ATOM 2103 C C . VAL A 1 267 ? -29.656 19.047 0.747 1 97.06 267 VAL A C 1
ATOM 2105 O O . VAL A 1 267 ? -28.438 18.812 0.806 1 97.06 267 VAL A O 1
ATOM 2108 N N . CYS A 1 268 ? -30.438 18.406 -0.137 1 97.06 268 CYS A N 1
ATOM 2109 C CA . CYS A 1 268 ? -30.031 17.5 -1.204 1 97.06 268 CYS A CA 1
ATOM 2110 C C . CYS A 1 268 ? -29.422 16.234 -0.633 1 97.06 268 CYS A C 1
ATOM 2112 O O . CYS A 1 268 ? -28.594 15.586 -1.287 1 97.06 268 CYS A O 1
ATOM 2114 N N . VAL A 1 269 ? -29.688 15.891 0.61 1 97.62 269 VAL A N 1
ATOM 2115 C CA . VAL A 1 269 ? -29.094 14.734 1.269 1 97.62 269 VAL A CA 1
ATOM 2116 C C . VAL A 1 269 ? -29.562 13.453 0.582 1 97.62 269 VAL A C 1
ATOM 2118 O O . VAL A 1 269 ? -30.766 13.195 0.485 1 97.62 269 VAL A O 1
ATOM 2121 N N . ASN A 1 270 ? -28.656 12.672 0.053 1 96.38 270 ASN A N 1
ATOM 2122 C CA . ASN A 1 270 ? -28.891 11.367 -0.557 1 96.38 270 ASN A CA 1
ATOM 2123 C C . ASN A 1 270 ? -29.734 11.484 -1.817 1 96.38 270 ASN A C 1
ATOM 2125 O O . ASN A 1 270 ? -30.406 10.523 -2.217 1 96.38 270 ASN A O 1
ATOM 2129 N N . GLU A 1 271 ? -29.766 12.672 -2.318 1 94.44 271 GLU A N 1
ATOM 2130 C CA . GLU A 1 271 ? -30.547 12.875 -3.529 1 94.44 271 GLU A CA 1
ATOM 2131 C C . GLU A 1 271 ? -29.953 12.117 -4.711 1 94.44 271 GLU A C 1
ATOM 2133 O O . GLU A 1 271 ? -28.734 11.914 -4.777 1 94.44 271 GLU A O 1
ATOM 2138 N N . ARG A 1 272 ? -30.766 11.711 -5.711 1 90.38 272 ARG A N 1
ATOM 2139 C CA . ARG A 1 272 ? -30.391 11.031 -6.949 1 90.38 272 ARG A CA 1
ATOM 2140 C C . ARG A 1 272 ? -31.062 11.688 -8.156 1 90.38 272 ARG A C 1
ATOM 2142 O O . ARG A 1 272 ? -32.156 12.25 -8.047 1 90.38 272 ARG A O 1
ATOM 2149 N N . PRO A 1 273 ? -30.469 11.547 -9.297 1 91.19 273 PRO A N 1
ATOM 2150 C CA . PRO A 1 273 ? -29.094 11.102 -9.523 1 91.19 273 PRO A CA 1
ATOM 2151 C C . PRO A 1 273 ? -28.062 12.039 -8.891 1 91.19 273 PRO A C 1
ATOM 2153 O O . PRO A 1 273 ? -28.125 13.258 -9.094 1 91.19 273 PRO A O 1
ATOM 2156 N N . TRP A 1 274 ? -27.203 11.5 -8.203 1 91.69 274 TRP A N 1
ATOM 2157 C CA . TRP A 1 274 ? -26.297 12.266 -7.352 1 91.69 274 TRP A CA 1
ATOM 2158 C C . TRP A 1 274 ? -25.484 13.266 -8.172 1 91.69 274 TRP A C 1
ATOM 2160 O O . TRP A 1 274 ? -25.125 14.336 -7.684 1 91.69 274 TRP A O 1
ATOM 2170 N N . SER A 1 275 ? -25.234 12.992 -9.422 1 89.94 275 SER A N 1
ATOM 2171 C CA . SER A 1 275 ? -24.375 13.805 -10.273 1 89.94 275 SER A CA 1
ATOM 2172 C C . SER A 1 275 ? -24.953 15.195 -10.484 1 89.94 275 SER A C 1
ATOM 2174 O O . SER A 1 275 ? -24.234 16.125 -10.883 1 89.94 275 SER A O 1
ATOM 2176 N N . LEU A 1 276 ? -26.219 15.398 -10.133 1 90.94 276 LEU A N 1
ATOM 2177 C CA . LEU A 1 276 ? -26.875 16.703 -10.273 1 90.94 276 LEU A CA 1
ATOM 2178 C C . LEU A 1 276 ? -26.672 17.547 -9.023 1 90.94 276 LEU A C 1
ATOM 2180 O O . LEU A 1 276 ? -26.891 18.766 -9.047 1 90.94 276 LEU A O 1
ATOM 2184 N N . TYR A 1 277 ? -26.219 16.859 -7.992 1 93.25 277 TYR A N 1
ATOM 2185 C CA . TYR A 1 277 ? -26.297 17.547 -6.707 1 93.25 277 TYR A CA 1
ATOM 2186 C C . TYR A 1 277 ? -24.938 17.578 -6.023 1 93.25 277 TYR A C 1
ATOM 2188 O O . TYR A 1 277 ? -24.734 18.344 -5.07 1 93.25 277 TYR A O 1
ATOM 2196 N N . CYS A 1 278 ? -24.062 16.672 -6.445 1 92.94 278 CYS A N 1
ATOM 2197 C CA . CYS A 1 278 ? -22.766 16.625 -5.785 1 92.94 278 CYS A CA 1
ATOM 2198 C C . CYS A 1 278 ? -21.75 15.906 -6.652 1 92.94 278 CYS A C 1
ATOM 2200 O O . CYS A 1 278 ? -22.062 15.477 -7.762 1 92.94 278 CYS A O 1
ATOM 2202 N N . GLY A 1 279 ? -20.484 15.914 -6.148 1 89.56 279 GLY A N 1
ATOM 2203 C CA . GLY A 1 279 ? -19.391 15.305 -6.879 1 89.56 279 GLY A CA 1
ATOM 2204 C C .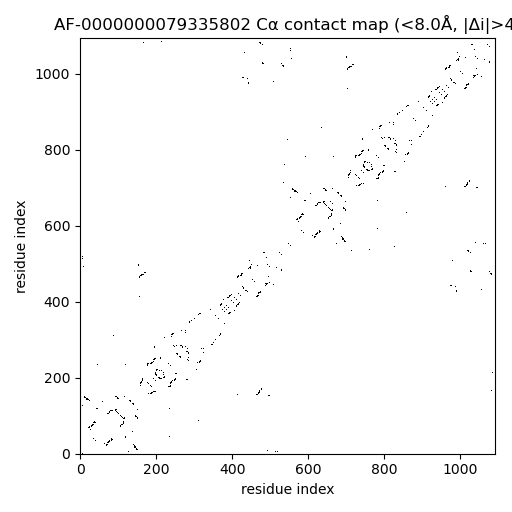 GLY A 1 279 ? -19.312 13.797 -6.711 1 89.56 279 GLY A C 1
ATOM 2205 O O . GLY A 1 279 ? -18.781 13.094 -7.57 1 89.56 279 GLY A O 1
ATOM 2206 N N . GLU A 1 280 ? -19.781 13.219 -5.586 1 92.19 280 GLU A N 1
ATOM 2207 C CA . GLU A 1 280 ? -19.875 11.789 -5.324 1 92.19 280 GLU A CA 1
ATOM 2208 C C . GLU A 1 280 ? -20.969 11.484 -4.309 1 92.19 280 GLU A C 1
ATOM 2210 O O . GLU A 1 280 ? -21.312 12.336 -3.48 1 92.19 280 GLU A O 1
ATOM 2215 N N . PRO A 1 281 ? -21.531 10.258 -4.363 1 93.69 281 PRO A N 1
ATOM 2216 C CA . PRO A 1 281 ? -22.594 9.922 -3.412 1 93.69 281 PRO A CA 1
ATOM 2217 C C . PRO A 1 281 ? -22.062 9.531 -2.039 1 93.69 281 PRO A C 1
ATOM 2219 O O . PRO A 1 281 ? -20.938 9.016 -1.934 1 93.69 281 PRO A O 1
ATOM 2222 N N . PRO A 1 282 ? -22.859 9.742 -1.086 1 96.44 282 PRO A N 1
ATOM 2223 C CA . PRO A 1 282 ? -24.141 10.453 -1.107 1 96.44 282 PRO A CA 1
ATOM 2224 C C . PRO A 1 282 ? -23.969 11.969 -1.094 1 96.44 282 PRO A C 1
ATOM 2226 O O . PRO A 1 282 ? -22.906 12.477 -0.711 1 96.44 282 PRO A O 1
ATOM 2229 N N . CYS A 1 283 ? -25.016 12.641 -1.5 1 97 283 CYS A N 1
ATOM 2230 C CA . CYS A 1 283 ? -24.984 14.102 -1.551 1 97 283 CYS A CA 1
ATOM 2231 C C . CYS A 1 283 ? -25.406 14.703 -0.216 1 97 283 CYS A C 1
ATOM 2233 O O . CYS A 1 283 ? -25.922 14 0.648 1 97 283 CYS A O 1
ATOM 2235 N N . GLY A 1 284 ? -25.078 16.031 -0.085 1 97.44 284 GLY A N 1
ATOM 2236 C CA . GLY A 1 284 ? -25.516 16.812 1.055 1 97.44 284 GLY A CA 1
ATOM 2237 C C . GLY A 1 284 ? -24.703 18.094 1.234 1 97.44 284 GLY A C 1
ATOM 2238 O O . GLY A 1 284 ? -23.484 18.094 1.029 1 97.44 284 GLY A O 1
ATOM 2239 N N . GLN A 1 285 ? -25.344 19.125 1.587 1 97.38 285 GLN A N 1
ATOM 2240 C CA . GLN A 1 285 ? -24.734 20.406 1.917 1 97.38 285 GLN A CA 1
ATOM 2241 C C . GLN A 1 285 ? -25.594 21.203 2.898 1 97.38 285 GLN A C 1
ATOM 2243 O O . GLN A 1 285 ? -26.812 21.062 2.908 1 97.38 285 GLN A O 1
ATOM 2248 N N . LEU A 1 286 ? -25.016 21.984 3.703 1 98.5 286 LEU A N 1
ATOM 2249 C CA . LEU A 1 286 ? -25.75 22.719 4.73 1 98.5 286 LEU A CA 1
ATOM 2250 C C . LEU A 1 286 ? -26.703 23.719 4.105 1 98.5 286 LEU A C 1
ATOM 2252 O O . LEU A 1 286 ? -26.391 24.328 3.074 1 98.5 286 LEU A O 1
ATOM 2256 N N . ASN A 1 287 ? -27.844 23.875 4.746 1 97.31 287 ASN A N 1
ATOM 2257 C CA . ASN A 1 287 ? -28.875 24.828 4.328 1 97.31 287 ASN A CA 1
ATOM 2258 C C . ASN A 1 287 ? -28.5 26.25 4.676 1 97.31 287 ASN A C 1
ATOM 2260 O O . ASN A 1 287 ? -28.516 26.641 5.844 1 97.31 287 ASN A O 1
ATOM 2264 N N . PRO A 1 288 ? -28.172 27.078 3.693 1 95.44 288 PRO A N 1
ATOM 2265 C CA . PRO A 1 288 ? -27.688 28.422 3.992 1 95.44 288 PRO A CA 1
ATOM 2266 C C . PRO A 1 288 ? -28.797 29.344 4.492 1 95.44 288 PRO A C 1
ATOM 2268 O O . PRO A 1 288 ? -28.516 30.406 5.066 1 95.44 288 PRO A O 1
ATOM 2271 N N . GLU A 1 289 ? -30.062 28.969 4.344 1 92.88 289 GLU A N 1
ATOM 2272 C CA . GLU A 1 289 ? -31.188 29.812 4.711 1 92.88 289 GLU A CA 1
ATOM 2273 C C . GLU A 1 289 ? -31.672 29.5 6.125 1 92.88 289 GLU A C 1
ATOM 2275 O O . GLU A 1 289 ? -32.438 30.266 6.703 1 92.88 289 GLU A O 1
ATOM 2280 N N . ASN A 1 290 ? -31.281 28.422 6.621 1 96.25 290 ASN A N 1
ATOM 2281 C CA . ASN A 1 290 ? -31.75 28.016 7.945 1 96.25 290 ASN A CA 1
ATOM 2282 C C . ASN A 1 290 ? -30.891 28.625 9.047 1 96.25 290 ASN A C 1
ATOM 2284 O O . ASN A 1 290 ? -29.734 28.25 9.227 1 96.25 290 ASN A O 1
ATOM 2288 N N . PRO A 1 291 ? -31.406 29.516 9.828 1 96.81 291 PRO A N 1
ATOM 2289 C CA . PRO A 1 291 ? -30.594 30.188 10.852 1 96.81 291 PRO A CA 1
ATOM 2290 C C . PRO A 1 291 ? -30.078 29.219 11.914 1 96.81 291 PRO A C 1
ATOM 2292 O O . PRO A 1 291 ? -29.031 29.469 12.531 1 96.81 291 PRO A O 1
ATOM 2295 N N . ASN A 1 292 ? -30.781 28.125 12.141 1 98.31 292 ASN A N 1
ATOM 2296 C CA . ASN A 1 292 ? -30.375 27.156 13.148 1 98.31 292 ASN A CA 1
ATOM 2297 C C . ASN A 1 292 ? -29.047 26.5 12.789 1 98.31 292 ASN A C 1
ATOM 2299 O O . ASN A 1 292 ? -28.328 26 13.664 1 98.31 292 ASN A O 1
ATOM 2303 N N . VAL A 1 293 ? -28.766 26.453 11.523 1 98.56 293 VAL A N 1
ATOM 2304 C CA . VAL A 1 293 ? -27.516 25.875 11.055 1 98.56 293 VAL A CA 1
ATOM 2305 C C . VAL A 1 293 ? -26.344 26.609 11.703 1 98.56 293 VAL A C 1
ATOM 2307 O O . VAL A 1 293 ? -25.391 25.984 12.188 1 98.56 293 VAL A O 1
ATOM 2310 N N . TYR A 1 294 ? -26.406 27.875 11.812 1 98.56 294 TYR A N 1
ATOM 2311 C CA . TYR A 1 294 ? -25.312 28.688 12.32 1 98.56 294 TYR A CA 1
ATOM 2312 C C . TYR A 1 294 ? -25.172 28.547 13.828 1 98.56 294 TYR A C 1
ATOM 2314 O O . TYR A 1 294 ? -24.062 28.562 14.367 1 98.56 294 TYR A O 1
ATOM 2322 N N . ASP A 1 295 ? -26.297 28.359 14.508 1 98.38 295 ASP A N 1
ATOM 2323 C CA . ASP A 1 295 ? -26.25 28.078 15.938 1 98.38 295 ASP A CA 1
ATOM 2324 C C . ASP A 1 295 ? -25.562 26.734 16.203 1 98.38 295 ASP A C 1
ATOM 2326 O O . ASP A 1 295 ? -24.766 26.609 17.141 1 98.38 295 ASP A O 1
ATOM 2330 N N . ILE A 1 296 ? -25.906 25.812 15.438 1 98.62 296 ILE A N 1
ATOM 2331 C CA . ILE A 1 296 ? -25.328 24.484 15.586 1 98.62 296 ILE A CA 1
ATOM 2332 C C . ILE A 1 296 ? -23.844 24.531 15.242 1 98.62 296 ILE A C 1
ATOM 2334 O O . ILE A 1 296 ? -23.016 23.922 15.93 1 98.62 296 ILE A O 1
ATOM 2338 N N . LEU A 1 297 ? -23.469 25.25 14.188 1 98.69 297 LEU A N 1
ATOM 2339 C CA . LEU A 1 297 ? -22.062 25.406 13.828 1 98.69 297 LEU A CA 1
ATOM 2340 C C . LEU A 1 297 ? -21.266 25.984 14.992 1 98.69 297 LEU A C 1
ATOM 2342 O O . LEU A 1 297 ? -20.141 25.547 15.25 1 98.69 297 LEU A O 1
ATOM 2346 N N . GLU A 1 298 ? -21.812 26.969 15.664 1 98.69 298 GLU A N 1
ATOM 2347 C CA . GLU A 1 298 ? -21.109 27.562 16.797 1 98.69 298 GLU A CA 1
ATOM 2348 C C . GLU A 1 298 ? -20.812 26.516 17.875 1 98.69 298 GLU A C 1
ATOM 2350 O O . GLU A 1 298 ? -19.688 26.453 18.391 1 98.69 298 GLU A O 1
ATOM 2355 N N . LYS A 1 299 ? -21.844 25.688 18.141 1 98.69 299 LYS A N 1
ATOM 2356 C CA . LYS A 1 299 ? -21.672 24.609 19.125 1 98.69 299 LYS A CA 1
ATOM 2357 C C . LYS A 1 299 ? -20.609 23.609 18.672 1 98.69 299 LYS A C 1
ATOM 2359 O O . LYS A 1 299 ? -19.766 23.203 19.469 1 98.69 299 LYS A O 1
ATOM 2364 N N . VAL A 1 300 ? -20.656 23.234 17.422 1 98.62 300 VAL A N 1
ATOM 2365 C CA . VAL A 1 300 ? -19.719 22.266 16.859 1 98.62 300 VAL A CA 1
ATOM 2366 C C . VAL A 1 300 ? -18.312 22.844 16.906 1 98.62 300 VAL A C 1
ATOM 2368 O O . VAL A 1 300 ? -17.359 22.156 17.312 1 98.62 300 VAL A O 1
ATOM 2371 N N . TYR A 1 301 ? -18.172 24.094 16.469 1 98.56 301 TYR A N 1
ATOM 2372 C CA . TYR A 1 301 ? -16.859 24.734 16.469 1 98.56 301 TYR A CA 1
ATOM 2373 C C . TYR A 1 301 ? -16.266 24.797 17.875 1 98.56 301 TYR A C 1
ATOM 2375 O O . TYR A 1 301 ? -15.07 24.578 18.062 1 98.56 301 TYR A O 1
ATOM 2383 N N . LYS A 1 302 ? -17.094 25.109 18.859 1 98.38 302 LYS A N 1
ATOM 2384 C CA . LYS A 1 302 ? -16.625 25.141 20.234 1 98.38 302 LYS A CA 1
ATOM 2385 C C . LYS A 1 302 ? -16.078 23.781 20.672 1 98.38 302 LYS A C 1
ATOM 2387 O O . LYS A 1 302 ? -15.008 23.703 21.281 1 98.38 302 LYS A O 1
ATOM 2392 N N . ASP A 1 303 ? -16.844 22.734 20.328 1 98.5 303 ASP A N 1
ATOM 2393 C CA . ASP A 1 303 ? -16.391 21.391 20.641 1 98.5 303 ASP A CA 1
ATOM 2394 C C . ASP A 1 303 ? -15.07 21.078 19.938 1 98.5 303 ASP A C 1
ATOM 2396 O O . ASP A 1 303 ? -14.156 20.5 20.531 1 98.5 303 ASP A O 1
ATOM 2400 N N . LEU A 1 304 ? -14.93 21.406 18.641 1 98.56 304 LEU A N 1
ATOM 2401 C CA . LEU A 1 304 ? -13.734 21.109 17.859 1 98.56 304 LEU A CA 1
ATOM 2402 C C . LEU A 1 304 ? -12.516 21.828 18.438 1 98.56 304 LEU A C 1
ATOM 2404 O O . LEU A 1 304 ? -11.438 21.25 18.547 1 98.56 304 LEU A O 1
ATOM 2408 N N . LEU A 1 305 ? -12.734 23.078 18.812 1 98.19 305 LEU A N 1
ATOM 2409 C CA . LEU A 1 305 ? -11.656 23.859 19.406 1 98.19 305 LEU A CA 1
ATOM 2410 C C . LEU A 1 305 ? -11.211 23.234 20.734 1 98.19 305 LEU A C 1
ATOM 2412 O O . LEU A 1 305 ? -10.008 23.094 20.984 1 98.19 305 LEU A O 1
ATOM 2416 N N . GLU A 1 306 ? -12.164 22.828 21.516 1 97.88 306 GLU A N 1
ATOM 2417 C CA . GLU A 1 306 ? -11.859 22.25 22.812 1 97.88 306 GLU A CA 1
ATOM 2418 C C . GLU A 1 306 ? -11.195 20.875 22.672 1 97.88 306 GLU A C 1
ATOM 2420 O O . GLU A 1 306 ? -10.219 20.578 23.359 1 97.88 306 GLU A O 1
ATOM 2425 N N . LEU A 1 307 ? -11.727 20.062 21.766 1 98.38 307 LEU A N 1
ATOM 2426 C CA . LEU A 1 307 ? -11.234 18.703 21.594 1 98.38 307 LEU A CA 1
ATOM 2427 C C . LEU A 1 307 ? -9.812 18.703 21.047 1 98.38 307 LEU A C 1
ATOM 2429 O O . LEU A 1 307 ? -8.977 17.891 21.453 1 98.38 307 LEU A O 1
ATOM 2433 N N . SER A 1 308 ? -9.516 19.562 20.109 1 97.56 308 SER A N 1
ATOM 2434 C CA . SER A 1 308 ? -8.211 19.578 19.453 1 97.56 308 SER A CA 1
ATOM 2435 C C . SER A 1 308 ? -7.188 20.359 20.281 1 97.56 308 SER A C 1
ATOM 2437 O O . SER A 1 308 ? -5.98 20.25 20.047 1 97.56 308 SER A O 1
ATOM 2439 N N . ASP A 1 309 ? -7.691 21.203 21.141 1 96.25 309 ASP A N 1
ATOM 2440 C CA . ASP A 1 309 ? -6.824 22.125 21.875 1 96.25 309 ASP A CA 1
ATOM 2441 C C . ASP A 1 309 ? -5.992 22.969 20.922 1 96.25 309 ASP A C 1
ATOM 2443 O O . ASP A 1 309 ? -4.809 23.219 21.172 1 96.25 309 ASP A O 1
ATOM 2447 N N . GLU A 1 310 ? -6.523 23.266 19.766 1 95.56 310 GLU A N 1
ATOM 2448 C CA . GLU A 1 310 ? -5.891 24.078 18.719 1 95.56 310 GLU A CA 1
ATOM 2449 C C . GLU A 1 310 ? -6.574 25.438 18.594 1 95.56 310 GLU A C 1
ATOM 2451 O O . GLU A 1 310 ? -7.766 25.516 18.297 1 95.56 310 GLU A O 1
ATOM 2456 N N . ASN A 1 311 ? -5.828 26.562 18.766 1 91.56 311 ASN A N 1
ATOM 2457 C CA . ASN A 1 311 ? -6.465 27.875 18.75 1 91.56 311 ASN A CA 1
ATOM 2458 C C . ASN A 1 311 ? -5.777 28.812 17.75 1 91.56 311 ASN A C 1
ATOM 2460 O O . ASN A 1 311 ? -6.062 30.016 17.734 1 91.56 311 ASN A O 1
ATOM 2464 N N . GLU A 1 312 ? -4.793 28.25 17.047 1 97.56 312 GLU A N 1
ATOM 2465 C CA . GLU A 1 312 ? -4.16 29.078 16.016 1 97.56 312 GLU A CA 1
ATOM 2466 C C . GLU A 1 312 ? -4.703 28.75 14.625 1 97.56 312 GLU A C 1
ATOM 2468 O O . GLU A 1 312 ? -4.875 29.641 13.797 1 97.56 312 GLU A O 1
ATOM 2473 N N . LEU A 1 313 ? -4.918 27.453 14.398 1 98.38 313 LEU A N 1
ATOM 2474 C CA . LEU A 1 313 ? -5.383 26.984 13.094 1 98.38 313 LEU A CA 1
ATOM 2475 C C . LEU A 1 313 ? -6.789 26.406 13.195 1 98.38 313 LEU A C 1
ATOM 2477 O O . LEU A 1 313 ? -7.109 25.703 14.156 1 98.38 313 LEU A O 1
ATOM 2481 N N . PHE A 1 314 ? -7.609 26.703 12.32 1 98.62 314 PHE A N 1
ATOM 2482 C CA . PHE A 1 314 ? -8.922 26.094 12.172 1 98.62 314 PHE A CA 1
ATOM 2483 C C . PHE A 1 314 ? -9.25 25.875 10.695 1 98.62 314 PHE A C 1
ATOM 2485 O O . PHE A 1 314 ? -9.195 26.812 9.898 1 98.62 314 PHE A O 1
ATOM 2492 N N . HIS A 1 315 ? -9.508 24.656 10.281 1 98.75 315 HIS A N 1
ATOM 2493 C CA . HIS A 1 315 ? -9.875 24.359 8.898 1 98.75 315 HIS A CA 1
ATOM 2494 C C . HIS A 1 315 ? -11.383 24.406 8.711 1 98.75 315 HIS A C 1
ATOM 2496 O O . HIS A 1 315 ? -12.102 23.562 9.234 1 98.75 315 HIS A O 1
ATOM 2502 N N . LEU A 1 316 ? -11.867 25.266 7.934 1 98.19 316 LEU A N 1
ATOM 2503 C CA . LEU A 1 316 ? -13.297 25.5 7.789 1 98.19 316 LEU A CA 1
ATOM 2504 C C . LEU A 1 316 ? -13.883 24.641 6.668 1 98.19 316 LEU A C 1
ATOM 2506 O O . LEU A 1 316 ? -15.109 24.516 6.559 1 98.19 316 LEU A O 1
ATOM 2510 N N . GLY A 1 317 ? -13.047 24.031 5.887 1 98.06 317 GLY A N 1
ATOM 2511 C CA . GLY A 1 317 ? -13.492 23.359 4.68 1 98.06 317 GLY A CA 1
ATOM 2512 C C . GLY A 1 317 ? -13.758 24.312 3.527 1 98.06 317 GLY A C 1
ATOM 2513 O O . GLY A 1 317 ? -12.906 25.156 3.203 1 98.06 317 GLY A O 1
ATOM 2514 N N . GLY A 1 318 ? -14.82 24.109 2.809 1 96.44 318 GLY A N 1
ATOM 2515 C CA . GLY A 1 318 ? -15.305 25.188 1.94 1 96.44 318 GLY A CA 1
ATOM 2516 C C . GLY A 1 318 ? -15.18 24.844 0.466 1 96.44 318 GLY A C 1
ATOM 2517 O O . GLY A 1 318 ? -15.398 25.703 -0.39 1 96.44 318 GLY A O 1
ATOM 2518 N N . ASP A 1 319 ? -14.859 23.516 0.115 1 93.56 319 ASP A N 1
ATOM 2519 C CA . ASP A 1 319 ? -14.695 23.234 -1.308 1 93.56 319 ASP A CA 1
ATOM 2520 C C . ASP A 1 319 ? -15.906 22.5 -1.87 1 93.56 319 ASP A C 1
ATOM 2522 O O . ASP A 1 319 ? -16.766 22.047 -1.115 1 93.56 319 ASP A O 1
ATOM 2526 N N . GLU A 1 320 ? -16.094 22.641 -3.168 1 94.38 320 GLU A N 1
ATOM 2527 C CA . GLU A 1 320 ? -16.969 21.828 -4.02 1 94.38 320 GLU A CA 1
ATOM 2528 C C . GLU A 1 320 ? -18.438 22.031 -3.658 1 94.38 320 GLU A C 1
ATOM 2530 O O . GLU A 1 320 ? -19.219 21.078 -3.658 1 94.38 320 GLU A O 1
ATOM 2535 N N . VAL A 1 321 ? -18.828 23.234 -3.275 1 96.56 321 VAL A N 1
ATOM 2536 C CA . VAL A 1 321 ? -20.234 23.562 -3.066 1 96.56 321 VAL A CA 1
ATOM 2537 C C . VAL A 1 321 ? -21 23.453 -4.391 1 96.56 321 VAL A C 1
ATOM 2539 O O . VAL A 1 321 ? -20.562 24.016 -5.402 1 96.56 321 VAL A O 1
ATOM 2542 N N . ASN A 1 322 ? -22 22.703 -4.352 1 96.31 322 ASN A N 1
ATOM 2543 C CA . ASN A 1 322 ? -22.859 22.562 -5.531 1 96.31 322 ASN A CA 1
ATOM 2544 C C . ASN A 1 322 ? -23.969 23.594 -5.543 1 96.31 322 ASN A C 1
ATOM 2546 O O . ASN A 1 322 ? -24.938 23.484 -4.789 1 96.31 322 ASN A O 1
ATOM 2550 N N . LEU A 1 323 ? -23.875 24.531 -6.445 1 94.75 323 LEU A N 1
ATOM 2551 C CA . LEU A 1 323 ? -24.812 25.641 -6.48 1 94.75 323 LEU A CA 1
ATOM 2552 C C . LEU A 1 323 ? -26.172 25.203 -7.02 1 94.75 323 LEU A C 1
ATOM 2554 O O . LEU A 1 323 ? -27.203 25.797 -6.672 1 94.75 323 LEU A O 1
ATOM 2558 N N . GLU A 1 324 ? -26.156 24.156 -7.797 1 93.25 324 GLU A N 1
ATOM 2559 C CA . GLU A 1 324 ? -27.422 23.641 -8.297 1 93.25 324 GLU A CA 1
ATOM 2560 C C . GLU A 1 324 ? -28.266 23.062 -7.164 1 93.25 324 GLU A C 1
ATOM 2562 O O . GLU A 1 324 ? -29.5 23.219 -7.16 1 93.25 324 GLU A O 1
ATOM 2567 N N . CYS A 1 325 ? -27.656 22.391 -6.246 1 95.25 325 CYS A N 1
ATOM 2568 C CA . CYS A 1 325 ? -28.359 21.906 -5.059 1 95.25 325 CYS A CA 1
ATOM 2569 C C . CYS A 1 325 ? -29.062 23.047 -4.34 1 95.25 325 CYS A C 1
ATOM 2571 O O . CYS A 1 325 ? -30.25 22.969 -4.039 1 95.25 325 CYS A O 1
ATOM 2573 N N . TRP A 1 326 ? -28.422 24.156 -4.113 1 94.69 326 TRP A N 1
ATOM 2574 C CA . TRP A 1 326 ? -29 25.312 -3.43 1 94.69 326 TRP A CA 1
ATOM 2575 C C . TRP A 1 326 ? -30.062 25.984 -4.289 1 94.69 326 TRP A C 1
ATOM 2577 O O . TRP A 1 326 ? -31.094 26.422 -3.775 1 94.69 326 TRP A O 1
ATOM 2587 N N . ALA A 1 327 ? -29.781 26.078 -5.59 1 92.88 327 ALA A N 1
ATOM 2588 C CA . ALA A 1 327 ? -30.766 26.672 -6.496 1 92.88 327 ALA A CA 1
ATOM 2589 C C . ALA A 1 327 ? -32.094 25.922 -6.43 1 92.88 327 ALA A C 1
ATOM 2591 O O . ALA A 1 327 ? -33.156 26.531 -6.324 1 92.88 327 ALA A O 1
ATOM 2592 N N . GLN A 1 328 ? -31.984 24.641 -6.445 1 90.44 328 GLN A N 1
ATOM 2593 C CA . GLN A 1 328 ? -33.188 23.812 -6.41 1 90.44 328 GLN A CA 1
ATOM 2594 C C . GLN A 1 328 ? -33.906 23.953 -5.07 1 90.44 328 GLN A C 1
ATOM 2596 O O . GLN A 1 328 ? -35.125 24.016 -5.023 1 90.44 328 GLN A O 1
ATOM 2601 N N . HIS A 1 329 ? -33.156 23.953 -4.055 1 89.88 329 HIS A N 1
ATOM 2602 C CA . HIS A 1 329 ? -33.75 24.125 -2.732 1 89.88 329 HIS A CA 1
ATOM 2603 C C . HIS A 1 329 ? -34.469 25.469 -2.633 1 89.88 329 HIS A C 1
ATOM 2605 O O . HIS A 1 329 ? -35.594 25.547 -2.129 1 89.88 329 HIS A O 1
ATOM 2611 N N . LEU A 1 330 ? -33.875 26.516 -3.113 1 89.44 330 LEU A N 1
ATOM 2612 C CA . LEU A 1 330 ? -34.406 27.859 -3.035 1 89.44 330 LEU A CA 1
ATOM 2613 C C . LEU A 1 330 ? -35.656 28 -3.895 1 89.44 330 LEU A C 1
ATOM 2615 O O . LEU A 1 330 ? -36.594 28.75 -3.562 1 89.44 330 LEU A O 1
ATOM 2619 N N . GLN A 1 331 ? -35.625 27.312 -4.938 1 85.44 331 GLN A N 1
ATOM 2620 C CA . GLN A 1 331 ? -36.812 27.328 -5.789 1 85.44 331 GLN A CA 1
ATOM 2621 C C . GLN A 1 331 ? -38 26.672 -5.082 1 85.44 331 GLN A C 1
ATOM 2623 O O . GLN A 1 331 ? -39.156 27.125 -5.23 1 85.44 331 GLN A O 1
ATOM 2628 N N . LYS A 1 332 ? -37.75 25.734 -4.379 1 83.19 332 LYS A N 1
ATOM 2629 C CA . LYS A 1 332 ? -38.781 25 -3.686 1 83.19 332 LYS A CA 1
ATOM 2630 C C . LYS A 1 332 ? -39.344 25.812 -2.516 1 83.19 332 LYS A C 1
ATOM 2632 O O . LYS A 1 332 ? -40.5 25.641 -2.129 1 83.19 332 LYS A O 1
ATOM 2637 N N . THR A 1 333 ? -38.625 26.656 -1.89 1 76.62 333 THR A N 1
ATOM 2638 C CA . THR A 1 333 ? -39.031 27.359 -0.674 1 76.62 333 THR A CA 1
ATOM 2639 C C . THR A 1 333 ? -39.469 28.781 -0.993 1 76.62 333 THR A C 1
ATOM 2641 O O . THR A 1 333 ? -39.875 29.531 -0.094 1 76.62 333 THR A O 1
ATOM 2644 N N . THR A 1 334 ? -39.781 29.078 -2.186 1 65.06 334 THR A N 1
ATOM 2645 C CA . THR A 1 334 ? -40.312 30.359 -2.664 1 65.06 334 THR A CA 1
ATOM 2646 C C . THR A 1 334 ? -39.5 31.516 -2.1 1 65.06 334 THR A C 1
ATOM 2648 O O . THR A 1 334 ? -40 32.625 -1.966 1 65.06 334 THR A O 1
ATOM 2651 N N . THR A 1 335 ? -38.531 31.188 -1.557 1 56.94 335 THR A N 1
ATOM 2652 C CA . THR A 1 335 ? -37.688 32.281 -1.099 1 56.94 335 THR A CA 1
ATOM 2653 C C . THR A 1 335 ? -37.219 33.125 -2.275 1 56.94 335 THR A C 1
ATOM 2655 O O . THR A 1 335 ? -36.688 32.625 -3.258 1 56.94 335 THR A O 1
ATOM 2658 N N . LEU A 1 336 ? -37.906 34.281 -2.529 1 52.44 336 LEU A N 1
ATOM 2659 C CA . LEU A 1 336 ? -37.562 35.25 -3.574 1 52.44 336 LEU A CA 1
ATOM 2660 C C . LEU A 1 336 ? -36.062 35.375 -3.73 1 52.44 336 LEU A C 1
ATOM 2662 O O . LEU A 1 336 ? -35.344 35.562 -2.746 1 52.44 336 LEU A O 1
ATOM 2666 N N . MET A 1 337 ? -35.5 34.719 -4.766 1 55.97 337 MET A N 1
ATOM 2667 C CA . MET A 1 337 ? -34.062 34.594 -5.062 1 55.97 337 MET A CA 1
ATOM 2668 C C . MET A 1 337 ? -33.406 35.969 -5.113 1 55.97 337 MET A C 1
ATOM 2670 O O . MET A 1 337 ? -33.625 36.75 -6.055 1 55.97 337 MET A O 1
ATOM 2674 N N . ASN A 1 338 ? -33.25 36.5 -3.939 1 59 338 ASN A N 1
ATOM 2675 C CA . ASN A 1 338 ? -32.531 37.781 -3.928 1 59 338 ASN A CA 1
ATOM 2676 C C . ASN A 1 338 ? -31.078 37.594 -4.34 1 59 338 ASN A C 1
ATOM 2678 O O . ASN A 1 338 ? -30.266 38.531 -4.27 1 59 338 ASN A O 1
ATOM 2682 N N . TYR A 1 339 ? -30.812 36.281 -4.691 1 69.5 339 TYR A N 1
ATOM 2683 C CA . TYR A 1 339 ? -29.422 36.125 -5.117 1 69.5 339 TYR A CA 1
ATOM 2684 C C . TYR A 1 339 ? -29.344 35.906 -6.625 1 69.5 339 TYR A C 1
ATOM 2686 O O . TYR A 1 339 ? -29.938 34.969 -7.164 1 69.5 339 TYR A O 1
ATOM 2694 N N . THR A 1 340 ? -28.906 36.875 -7.242 1 75.12 340 THR A N 1
ATOM 2695 C CA . THR A 1 340 ? -28.641 36.719 -8.664 1 75.12 340 THR A CA 1
ATOM 2696 C C . THR A 1 340 ? -27.406 35.844 -8.883 1 75.12 340 THR A C 1
ATOM 2698 O O . THR A 1 340 ? -27.328 35.125 -9.875 1 75.12 340 THR A O 1
ATOM 2701 N N . ASP A 1 341 ? -26.562 35.781 -7.875 1 90.31 341 ASP A N 1
ATOM 2702 C CA . ASP A 1 341 ? -25.328 34.969 -7.906 1 90.31 341 ASP A CA 1
ATOM 2703 C C . ASP A 1 341 ? -25.188 34.125 -6.648 1 90.31 341 ASP A C 1
ATOM 2705 O O . ASP A 1 341 ? -24.969 34.656 -5.555 1 90.31 341 ASP A O 1
ATOM 2709 N N . LEU A 1 342 ? -25.281 32.875 -6.832 1 93.56 342 LEU A N 1
ATOM 2710 C CA . LEU A 1 342 ? -25.297 31.953 -5.699 1 93.56 342 LEU A CA 1
ATOM 2711 C C . LEU A 1 342 ? -23.922 31.891 -5.039 1 93.56 342 LEU A C 1
ATOM 2713 O O . LEU A 1 342 ? -23.781 31.422 -3.908 1 93.56 342 LEU A O 1
ATOM 2717 N N . HIS A 1 343 ? -22.922 32.438 -5.672 1 95.19 343 HIS A N 1
ATOM 2718 C CA . HIS A 1 343 ? -21.641 32.594 -5.016 1 95.19 343 HIS A CA 1
ATOM 2719 C C . HIS A 1 343 ? -21.719 33.594 -3.865 1 95.19 343 HIS A C 1
ATOM 2721 O O . HIS A 1 343 ? -21 33.438 -2.869 1 95.19 343 HIS A O 1
ATOM 2727 N N . ASP A 1 344 ? -22.531 34.531 -4.055 1 94.81 344 ASP A N 1
ATOM 2728 C CA . ASP A 1 344 ? -22.719 35.5 -2.98 1 94.81 344 ASP A CA 1
ATOM 2729 C C . ASP A 1 344 ? -23.391 34.844 -1.77 1 94.81 344 ASP A C 1
ATOM 2731 O O . ASP A 1 344 ? -23.062 35.188 -0.626 1 94.81 344 ASP A O 1
ATOM 2735 N N . LEU A 1 345 ? -24.344 34 -2.088 1 94.81 345 LEU A N 1
ATOM 2736 C CA . LEU A 1 345 ? -24.938 33.219 -1.003 1 94.81 345 LEU A CA 1
ATOM 2737 C C . LEU A 1 345 ? -23.891 32.406 -0.274 1 94.81 345 LEU A C 1
ATOM 2739 O O . LEU A 1 345 ? -23.891 32.344 0.958 1 94.81 345 LEU A O 1
ATOM 2743 N N . TRP A 1 346 ? -23.031 31.812 -1.013 1 96.94 346 TRP A N 1
ATOM 2744 C CA . TRP A 1 346 ? -21.922 31.047 -0.474 1 96.94 346 TRP A CA 1
ATOM 2745 C C . TRP A 1 346 ? -21 31.922 0.366 1 96.94 346 TRP A C 1
ATOM 2747 O O . TRP A 1 346 ? -20.594 31.531 1.465 1 96.94 346 TRP A O 1
ATOM 2757 N N . GLY A 1 347 ? -20.672 33.062 -0.148 1 97.12 347 GLY A N 1
ATOM 2758 C CA . GLY A 1 347 ? -19.875 34 0.591 1 97.12 347 GLY A CA 1
ATOM 2759 C C . GLY A 1 347 ? -20.5 34.438 1.898 1 97.12 347 GLY A C 1
ATOM 2760 O O . GLY A 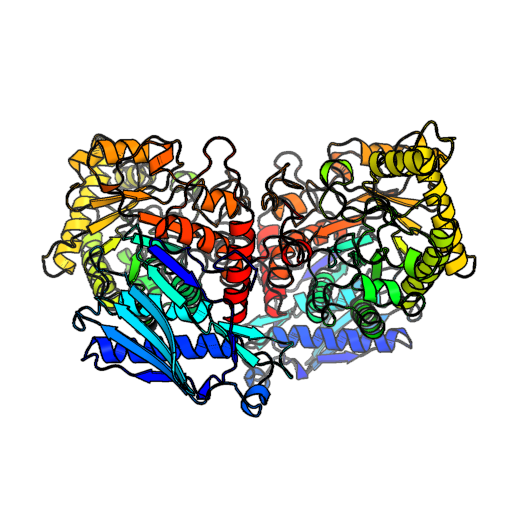1 347 ? -19.828 34.5 2.932 1 97.12 347 GLY A O 1
ATOM 2761 N N . GLU A 1 348 ? -21.797 34.75 1.854 1 95.81 348 GLU A N 1
ATOM 2762 C CA . GLU A 1 348 ? -22.5 35.156 3.059 1 95.81 348 GLU A CA 1
ATOM 2763 C C . GLU A 1 348 ? -22.531 34.031 4.09 1 95.81 348 GLU A C 1
ATOM 2765 O O . GLU A 1 348 ? -22.375 34.281 5.289 1 95.81 348 GLU A O 1
ATOM 2770 N N . PHE A 1 349 ? -22.812 32.844 3.635 1 97.06 349 PHE A N 1
ATOM 2771 C CA . PHE A 1 349 ? -22.75 31.703 4.523 1 97.06 349 PHE A CA 1
ATOM 2772 C C . PHE A 1 349 ? -21.391 31.656 5.227 1 97.06 349 PHE A C 1
ATOM 2774 O O . PHE A 1 349 ? -21.328 31.453 6.441 1 97.06 349 PHE A O 1
ATOM 2781 N N . THR A 1 350 ? -20.344 31.781 4.438 1 98.19 350 THR A N 1
ATOM 2782 C CA . THR A 1 350 ? -18.984 31.703 4.945 1 98.19 350 THR A CA 1
ATOM 2783 C C . THR A 1 350 ? -18.734 32.781 6 1 98.19 350 THR A C 1
ATOM 2785 O O . THR A 1 350 ? -18.156 32.5 7.051 1 98.19 350 THR A O 1
ATOM 2788 N N . LEU A 1 351 ? -19.203 34.031 5.742 1 98 351 LEU A N 1
ATOM 2789 C CA . LEU A 1 351 ? -19.047 35.094 6.703 1 98 351 LEU A CA 1
ATOM 2790 C C . LEU A 1 351 ? -19.797 34.781 7.996 1 98 351 LEU A C 1
ATOM 2792 O O . LEU A 1 351 ? -19.281 35.062 9.094 1 98 351 LEU A O 1
ATOM 2796 N N . LYS A 1 352 ? -21 34.25 7.859 1 98.25 352 LYS A N 1
ATOM 2797 C CA . LYS A 1 352 ? -21.766 33.875 9.039 1 98.25 352 LYS A CA 1
ATOM 2798 C C . LYS A 1 352 ? -21.078 32.781 9.82 1 98.25 352 LYS A C 1
ATOM 2800 O O . LYS A 1 352 ? -21.047 32.781 11.055 1 98.25 352 LYS A O 1
ATOM 2805 N N . ALA A 1 353 ? -20.547 31.781 9.125 1 98.38 353 ALA A N 1
ATOM 2806 C CA . ALA A 1 353 ? -19.812 30.688 9.773 1 98.38 353 ALA A CA 1
ATOM 2807 C C . ALA A 1 353 ? -18.594 31.219 10.516 1 98.38 353 ALA A C 1
ATOM 2809 O O . ALA A 1 353 ? -18.312 30.812 11.648 1 98.38 353 ALA A O 1
ATOM 2810 N N . LEU A 1 354 ? -17.859 32.125 9.891 1 98.19 354 LEU A N 1
ATOM 2811 C CA . LEU A 1 354 ? -16.688 32.719 10.508 1 98.19 354 LEU A CA 1
ATOM 2812 C C . LEU A 1 354 ? -17.047 33.5 11.773 1 98.19 354 LEU A C 1
ATOM 2814 O O . LEU A 1 354 ? -16.328 33.438 12.773 1 98.19 354 LEU A O 1
ATOM 2818 N N . LYS A 1 355 ? -18.141 34.188 11.711 1 98.25 355 LYS A N 1
ATOM 2819 C CA . LYS A 1 355 ? -18.609 34.906 12.891 1 98.25 355 LYS A CA 1
ATOM 2820 C C . LYS A 1 355 ? -18.922 33.938 14.031 1 98.25 355 LYS A C 1
ATOM 2822 O O . LYS A 1 355 ? -18.609 34.219 15.195 1 98.25 355 LYS A O 1
ATOM 2827 N N . ARG A 1 356 ? -19.531 32.844 13.703 1 98.56 356 ARG A N 1
ATOM 2828 C CA . ARG A 1 356 ? -19.844 31.828 14.711 1 98.56 356 ARG A CA 1
ATOM 2829 C C . ARG A 1 356 ? -18.562 31.188 15.258 1 98.56 356 ARG A C 1
ATOM 2831 O O . ARG A 1 356 ? -18.5 30.828 16.438 1 98.56 356 ARG A O 1
ATOM 2838 N N . LEU A 1 357 ? -17.562 31.031 14.383 1 98.44 357 LEU A N 1
ATOM 2839 C CA . LEU A 1 357 ? -16.266 30.531 14.844 1 98.44 357 LEU A CA 1
ATOM 2840 C C . LEU A 1 357 ? -15.648 31.5 15.867 1 98.44 357 LEU A C 1
ATOM 2842 O O . LEU A 1 357 ? -15.125 31.062 16.891 1 98.44 357 LEU A O 1
ATOM 2846 N N . ASP A 1 358 ? -15.758 32.844 15.617 1 97.94 358 ASP A N 1
ATOM 2847 C CA . ASP A 1 358 ? -15.281 33.812 16.578 1 97.94 358 ASP A CA 1
ATOM 2848 C C . ASP A 1 358 ? -16 33.688 17.922 1 97.94 358 ASP A C 1
ATOM 2850 O O . ASP A 1 358 ? -15.367 33.719 18.969 1 97.94 358 ASP A O 1
ATOM 2854 N N . ALA A 1 359 ? -17.281 33.531 17.797 1 98.31 359 ALA A N 1
ATOM 2855 C CA . ALA A 1 359 ? -18.078 33.375 19 1 98.31 359 ALA A CA 1
ATOM 2856 C C . ALA A 1 359 ? -17.688 32.125 19.781 1 98.31 359 ALA A C 1
ATOM 2858 O O . ALA A 1 359 ? -17.594 32.125 21 1 98.31 359 ALA A O 1
ATOM 2859 N N . ALA A 1 360 ? -17.484 31.031 19.031 1 98.12 360 ALA A N 1
ATOM 2860 C CA . ALA A 1 360 ? -17.094 29.75 19.641 1 98.12 360 ALA A CA 1
ATOM 2861 C C . ALA A 1 360 ? -15.742 29.875 20.344 1 98.12 360 ALA A C 1
ATOM 2863 O O . ALA A 1 360 ? -15.461 29.156 21.297 1 98.12 360 ALA A O 1
ATOM 2864 N N . ASN A 1 361 ? -14.977 30.766 19.812 1 97.75 361 ASN A N 1
ATOM 2865 C CA . ASN A 1 361 ? -13.656 31.016 20.391 1 97.75 361 ASN A CA 1
ATOM 2866 C C . ASN A 1 361 ? -13.68 32.188 21.359 1 97.75 361 ASN A C 1
ATOM 2868 O O . ASN A 1 361 ? -12.758 33 21.391 1 97.75 361 ASN A O 1
ATOM 2872 N N . ASN A 1 362 ? -14.766 32.406 22.047 1 96.56 362 ASN A N 1
ATOM 2873 C CA . ASN A 1 362 ? -14.953 33.406 23.078 1 96.56 362 ASN A CA 1
ATOM 2874 C C . ASN A 1 362 ? -14.867 34.844 22.516 1 96.56 362 ASN A C 1
ATOM 2876 O O . ASN A 1 362 ? -14.289 35.719 23.141 1 96.56 362 ASN A O 1
ATOM 2880 N N . GLY A 1 363 ? -15.219 34.938 21.312 1 96.19 363 GLY A N 1
ATOM 2881 C CA . GLY A 1 363 ? -15.297 36.25 20.688 1 96.19 363 GLY A CA 1
ATOM 2882 C C . GLY A 1 363 ? -14 36.656 20 1 96.19 363 GLY A C 1
ATOM 2883 O O . GLY A 1 363 ? -13.914 37.75 19.438 1 96.19 363 GLY A O 1
ATOM 2884 N N . ASN A 1 364 ? -13.055 35.75 20.062 1 95.81 364 ASN A N 1
ATOM 2885 C CA . ASN A 1 364 ? -11.766 36.031 19.438 1 95.81 364 ASN A CA 1
ATOM 2886 C C . ASN A 1 364 ? -11.641 35.375 18.062 1 95.81 364 ASN A C 1
ATOM 2888 O O . ASN A 1 364 ? -12.094 34.25 17.875 1 95.81 364 ASN A O 1
ATOM 2892 N N . ARG A 1 365 ? -11.031 36.125 17.281 1 95.81 365 ARG A N 1
ATOM 2893 C CA . ARG A 1 365 ? -10.758 35.562 15.953 1 95.81 365 ARG A CA 1
ATOM 2894 C C . ARG A 1 365 ? -9.656 34.531 16.016 1 95.81 365 ARG A C 1
ATOM 2896 O O . ARG A 1 365 ? -8.625 34.719 16.656 1 95.81 365 ARG A O 1
ATOM 2903 N N . VAL A 1 366 ? -9.914 33.344 15.438 1 96.38 366 VAL A N 1
ATOM 2904 C CA . VAL A 1 366 ? -8.836 32.375 15.227 1 96.38 366 VAL A CA 1
ATOM 2905 C C . VAL A 1 366 ? -7.801 32.969 14.266 1 96.38 366 VAL A C 1
ATOM 2907 O O . VAL A 1 366 ? -8.148 33.438 13.188 1 96.38 366 VAL A O 1
ATOM 2910 N N . PRO A 1 367 ? -6.566 33 14.586 1 97.06 367 PRO A N 1
ATOM 2911 C CA . PRO A 1 367 ? -5.543 33.719 13.82 1 97.06 367 PRO A CA 1
ATOM 2912 C C . PRO A 1 367 ? -5.465 33.25 12.367 1 97.06 367 PRO A C 1
ATOM 2914 O O . PRO A 1 367 ? -5.324 34.062 11.461 1 97.06 367 PRO A O 1
ATOM 2917 N N . VAL A 1 368 ? -5.562 31.953 12.164 1 98.31 368 VAL A N 1
ATOM 2918 C CA . VAL A 1 368 ? -5.422 31.406 10.812 1 98.31 368 VAL A CA 1
ATOM 2919 C C . VAL A 1 368 ? -6.582 30.469 10.516 1 98.31 368 VAL A C 1
ATOM 2921 O O . VAL A 1 368 ? -6.629 29.344 11.031 1 98.31 368 VAL A O 1
ATOM 2924 N N . VAL A 1 369 ? -7.469 30.875 9.68 1 98.56 369 VAL A N 1
ATOM 2925 C CA . VAL A 1 369 ? -8.547 30.031 9.18 1 98.56 369 VAL A CA 1
ATOM 2926 C C . VAL A 1 369 ? -8.18 29.484 7.805 1 98.56 369 VAL A C 1
ATOM 2928 O O . VAL A 1 369 ? -7.957 30.234 6.863 1 98.56 369 VAL A O 1
ATOM 2931 N N . ILE A 1 370 ? -8.047 28.172 7.75 1 98.81 370 ILE A N 1
ATOM 2932 C CA . ILE A 1 370 ? -7.684 27.5 6.504 1 98.81 370 ILE A CA 1
ATOM 2933 C C . ILE A 1 370 ? -8.945 27.094 5.742 1 98.81 370 ILE A C 1
ATOM 2935 O O . ILE A 1 370 ? -9.906 26.609 6.336 1 98.81 370 ILE A O 1
ATOM 2939 N N . MET A 1 371 ? -8.992 27.328 4.453 1 98.5 371 MET A N 1
ATOM 2940 C CA . MET A 1 371 ? -10.086 26.922 3.574 1 98.5 371 MET A CA 1
ATOM 2941 C C . MET A 1 371 ? -9.547 26.25 2.312 1 98.5 371 MET A C 1
ATOM 2943 O O . MET A 1 371 ? -8.5 26.656 1.79 1 98.5 371 MET A O 1
ATOM 2947 N N . TRP A 1 372 ? -10.211 25.297 1.813 1 98.69 372 TRP A N 1
ATOM 2948 C CA . TRP A 1 372 ? -9.867 24.703 0.532 1 98.69 372 TRP A CA 1
ATOM 2949 C C . TRP A 1 372 ? -10.039 25.703 -0.606 1 98.69 372 TRP A C 1
ATOM 2951 O O . TRP A 1 372 ? -11 26.484 -0.614 1 98.69 372 TRP A O 1
ATOM 2961 N N . SER A 1 373 ? -9.18 25.625 -1.59 1 98.44 373 SER A N 1
ATOM 2962 C CA . SER A 1 373 ? -9.406 26.406 -2.803 1 98.44 373 SER A CA 1
ATOM 2963 C C . SER A 1 373 ? -10.695 26 -3.496 1 98.44 373 SER A C 1
ATOM 2965 O O . SER A 1 373 ? -11.047 24.812 -3.514 1 98.44 373 SER A O 1
ATOM 2967 N N . SER A 1 374 ? -11.352 26.969 -3.947 1 97.12 374 SER A N 1
ATOM 2968 C CA . SER A 1 374 ? -12.648 26.812 -4.594 1 97.12 374 SER A CA 1
ATOM 2969 C C . SER A 1 374 ? -13.008 28.016 -5.441 1 97.12 374 SER A C 1
ATOM 2971 O O . SER A 1 374 ? -12.156 28.891 -5.68 1 97.12 374 SER A O 1
ATOM 2973 N N . ASN A 1 375 ? -14.273 28.047 -5.914 1 96.19 375 ASN A N 1
ATOM 2974 C CA . ASN A 1 375 ? -14.727 29.219 -6.652 1 96.19 375 ASN A CA 1
ATOM 2975 C C . ASN A 1 375 ? -14.773 30.453 -5.762 1 96.19 375 ASN A C 1
ATOM 2977 O O . ASN A 1 375 ? -14.57 31.578 -6.234 1 96.19 375 ASN A O 1
ATOM 2981 N N . LEU A 1 376 ? -14.992 30.25 -4.492 1 97.19 376 LEU A N 1
ATOM 2982 C CA . LEU A 1 376 ? -15.055 31.375 -3.559 1 97.19 376 LEU A CA 1
ATOM 2983 C C . LEU A 1 376 ? -13.672 32 -3.373 1 97.19 376 LEU A C 1
ATOM 2985 O O . LEU A 1 376 ? -13.562 33.156 -2.969 1 97.19 376 LEU A O 1
ATOM 2989 N N . SER A 1 377 ? -12.633 31.172 -3.646 1 97.56 377 SER A N 1
ATOM 2990 C CA . SER A 1 377 ? -11.281 31.672 -3.498 1 97.56 377 SER A CA 1
ATOM 2991 C C . SER A 1 377 ? -10.75 32.25 -4.812 1 97.56 377 SER A C 1
ATOM 2993 O O . SER A 1 377 ? -9.547 32.438 -4.977 1 97.56 377 SER A O 1
ATOM 2995 N N . LYS A 1 378 ? -11.602 32.5 -5.715 1 96.94 378 LYS A N 1
ATOM 2996 C CA . LYS A 1 378 ? -11.281 33.156 -6.984 1 96.94 378 LYS A CA 1
ATOM 2997 C C . LYS A 1 378 ? -11.867 34.562 -7.055 1 96.94 378 LYS A C 1
ATOM 2999 O O . LYS A 1 378 ? -12.852 34.844 -6.375 1 96.94 378 LYS A O 1
ATOM 3004 N N . ARG A 1 379 ? -11.219 35.375 -7.938 1 95.81 379 ARG A N 1
ATOM 3005 C CA . ARG A 1 379 ? -11.742 36.719 -8.203 1 95.81 379 ARG A CA 1
ATOM 3006 C C . ARG A 1 379 ? -13.125 36.625 -8.836 1 95.81 379 ARG A C 1
ATOM 3008 O O . ARG A 1 379 ? -13.375 35.781 -9.703 1 95.81 379 ARG A O 1
ATOM 3015 N N . PRO A 1 380 ? -14.047 37.469 -8.406 1 96.06 380 PRO A N 1
ATOM 3016 C CA . PRO A 1 380 ? -13.906 38.594 -7.457 1 96.06 380 PRO A CA 1
ATOM 3017 C C . PRO A 1 380 ? -14.281 38.188 -6.031 1 96.06 380 PRO A C 1
ATOM 3019 O O . PRO A 1 380 ? -14.18 39 -5.113 1 96.06 380 PRO A O 1
ATOM 3022 N N . TYR A 1 381 ? -14.703 36.969 -5.859 1 97.19 381 TYR A N 1
ATOM 3023 C CA . TYR A 1 381 ? -15.312 36.562 -4.598 1 97.19 381 TYR A CA 1
ATOM 3024 C C . TYR A 1 381 ? -14.273 36.531 -3.479 1 97.19 381 TYR A C 1
ATOM 3026 O O . TYR A 1 381 ? -14.586 36.875 -2.332 1 97.19 381 TYR A O 1
ATOM 3034 N N . VAL A 1 382 ? -13.078 36.219 -3.824 1 97.06 382 VAL A N 1
ATOM 3035 C CA . VAL A 1 382 ? -12.023 36.094 -2.826 1 97.06 382 VAL A CA 1
ATOM 3036 C C . VAL A 1 382 ? -11.812 37.406 -2.111 1 97.06 382 VAL A C 1
ATOM 3038 O O . VAL A 1 382 ? -11.625 37.438 -0.893 1 97.06 382 VAL A O 1
ATOM 3041 N N . TYR A 1 383 ? -11.945 38.594 -2.816 1 96.31 383 TYR A N 1
ATOM 3042 C CA . TYR A 1 383 ? -11.766 39.906 -2.246 1 96.31 383 TYR A CA 1
ATOM 3043 C C . TYR A 1 383 ? -12.969 40.312 -1.402 1 96.31 383 TYR A C 1
ATOM 3045 O O . TYR A 1 383 ? -12.82 41.031 -0.402 1 96.31 383 TYR A O 1
ATOM 3053 N N . LYS A 1 384 ? -13.961 39.812 -1.867 1 96.62 384 LYS A N 1
ATOM 3054 C CA . LYS A 1 384 ? -15.227 40.25 -1.263 1 96.62 384 LYS A CA 1
ATOM 3055 C C . LYS A 1 384 ? -15.469 39.5 0.059 1 96.62 384 LYS A C 1
ATOM 3057 O O . LYS A 1 384 ? -16 40.094 1.003 1 96.62 384 LYS A O 1
ATOM 3062 N N . TYR A 1 385 ? -15.023 38.281 0.169 1 97.62 385 TYR A N 1
ATOM 3063 C CA . TYR A 1 385 ? -15.547 37.5 1.281 1 97.62 385 TYR A CA 1
ATOM 3064 C C . TYR A 1 385 ? -14.414 36.938 2.133 1 97.62 385 TYR A C 1
ATOM 3066 O O . TYR A 1 385 ? -14.633 36.5 3.27 1 97.62 385 TYR A O 1
ATOM 3074 N N . LEU A 1 386 ? -13.195 36.906 1.651 1 97.88 386 LEU A N 1
ATOM 3075 C CA . LEU A 1 386 ? -12.102 36.281 2.389 1 97.88 386 LEU A CA 1
ATOM 3076 C C . LEU A 1 386 ? -11.047 37.344 2.77 1 97.88 386 LEU A C 1
ATOM 3078 O O . LEU A 1 386 ? -10.438 37.938 1.896 1 97.88 386 LEU A O 1
ATOM 3082 N N . ASP A 1 387 ? -10.828 37.5 4.004 1 97.62 387 ASP A N 1
ATOM 3083 C CA . ASP A 1 387 ? -9.812 38.406 4.523 1 97.62 387 ASP A CA 1
ATOM 3084 C C . ASP A 1 387 ? -8.422 37.781 4.449 1 97.62 387 ASP A C 1
ATOM 3086 O O . ASP A 1 387 ? -8.117 36.844 5.172 1 97.62 387 ASP A O 1
ATOM 3090 N N . LYS A 1 388 ? -7.555 38.344 3.629 1 96.56 388 LYS A N 1
ATOM 3091 C CA . LYS A 1 388 ? -6.234 37.75 3.383 1 96.56 388 LYS A CA 1
ATOM 3092 C C . LYS A 1 388 ? -5.367 37.812 4.637 1 96.56 388 LYS A C 1
ATOM 3094 O O . LYS A 1 388 ? -4.332 37.156 4.707 1 96.56 388 LYS A O 1
ATOM 3099 N N . LYS A 1 389 ? -5.723 38.594 5.656 1 96.06 389 LYS A N 1
ATOM 3100 C CA . LYS A 1 389 ? -4.961 38.656 6.902 1 96.06 389 LYS A CA 1
ATOM 3101 C C . LYS A 1 389 ? -5.258 37.469 7.797 1 96.06 389 LYS A C 1
ATOM 3103 O O . LYS A 1 389 ? -4.445 37.094 8.648 1 96.06 389 LYS A O 1
ATOM 3108 N N . ASN A 1 390 ? -6.395 36.875 7.59 1 96.19 390 ASN A N 1
ATOM 3109 C CA . ASN A 1 390 ? -6.875 35.812 8.469 1 96.19 390 ASN A CA 1
ATOM 3110 C C . ASN A 1 390 ? -6.988 34.469 7.734 1 96.19 390 ASN A C 1
ATOM 3112 O O . ASN A 1 390 ? -6.66 33.438 8.289 1 96.19 390 ASN A O 1
ATOM 3116 N N . VAL A 1 391 ? -7.398 34.531 6.496 1 97.88 391 VAL A N 1
ATOM 3117 C CA . VAL A 1 391 ? -7.711 33.312 5.734 1 97.88 391 VAL A CA 1
ATOM 3118 C C . VAL A 1 391 ? -6.469 32.844 4.973 1 97.88 391 VAL A C 1
ATOM 3120 O O . VAL A 1 391 ? -5.797 33.656 4.32 1 97.88 391 VAL A O 1
ATOM 3123 N N . VAL A 1 392 ? -6.094 31.625 5.148 1 98.62 392 VAL A N 1
ATOM 3124 C CA . VAL A 1 392 ? -5.102 30.906 4.352 1 98.62 392 VAL A CA 1
ATOM 3125 C C . VAL A 1 392 ? -5.797 29.891 3.447 1 98.62 392 VAL A C 1
ATOM 3127 O O . VAL A 1 392 ? -6.637 29.109 3.908 1 98.62 392 VAL A O 1
ATOM 3130 N N . VAL A 1 393 ? -5.508 29.922 2.162 1 98.81 393 VAL A N 1
ATOM 3131 C CA . VAL A 1 393 ? -6.176 29.031 1.23 1 98.81 393 VAL A CA 1
ATOM 3132 C C . VAL A 1 393 ? -5.301 27.797 0.983 1 98.81 393 VAL A C 1
ATOM 3134 O O . VAL A 1 393 ? -4.121 27.922 0.653 1 98.81 393 VAL A O 1
ATOM 3137 N N . GLN A 1 394 ? -5.816 26.641 1.263 1 98.81 394 GLN A N 1
ATOM 3138 C CA . GLN A 1 394 ? -5.156 25.406 0.876 1 98.81 394 GLN A CA 1
ATOM 3139 C C . GLN A 1 394 ? -5.457 25.047 -0.577 1 98.81 394 GLN A C 1
ATOM 3141 O O . GLN A 1 394 ? -6.559 24.594 -0.897 1 98.81 394 GLN A O 1
ATOM 3146 N N . SER A 1 395 ? -4.5 25.266 -1.404 1 98.56 395 SER A N 1
ATOM 3147 C CA . SER A 1 395 ? -4.641 25.094 -2.846 1 98.56 395 SER A CA 1
ATOM 3148 C C . SER A 1 395 ? -4.457 23.625 -3.242 1 98.56 395 SER A C 1
ATOM 3150 O O . SER A 1 395 ? -3.344 23.094 -3.188 1 98.56 395 SER A O 1
ATOM 3152 N N . TRP A 1 396 ? -5.543 23 -3.693 1 98.12 396 TRP A N 1
ATOM 3153 C CA . TRP A 1 396 ? -5.473 21.562 -3.934 1 98.12 396 TRP A CA 1
ATOM 3154 C C . TRP A 1 396 ? -5.562 21.25 -5.426 1 98.12 396 TRP A C 1
ATOM 3156 O O . TRP A 1 396 ? -5.266 20.141 -5.852 1 98.12 396 TRP A O 1
ATOM 3166 N N . GLY A 1 397 ? -5.938 22.156 -6.324 1 96.75 397 GLY A N 1
ATOM 3167 C CA . GLY A 1 397 ? -6.023 21.922 -7.758 1 96.75 397 GLY A CA 1
ATOM 3168 C C . GLY A 1 397 ? -4.684 21.594 -8.383 1 96.75 397 GLY A C 1
ATOM 3169 O O . GLY A 1 397 ? -3.641 21.734 -7.746 1 96.75 397 GLY A O 1
ATOM 3170 N N . ALA A 1 398 ? -4.711 21.203 -9.609 1 96.81 398 ALA A N 1
ATOM 3171 C CA . ALA A 1 398 ? -3.492 20.812 -10.312 1 96.81 398 ALA A CA 1
ATOM 3172 C C . ALA A 1 398 ? -2.502 21.984 -10.375 1 96.81 398 ALA A C 1
ATOM 3174 O O . ALA A 1 398 ? -2.902 23.141 -10.477 1 96.81 398 ALA A O 1
ATOM 3175 N N . SER A 1 399 ? -1.286 21.641 -10.367 1 96.19 399 SER A N 1
ATOM 3176 C CA . SER A 1 399 ? -0.218 22.641 -10.289 1 96.19 399 SER A CA 1
ATOM 3177 C C . SER A 1 399 ? -0.222 23.547 -11.508 1 96.19 399 SER A C 1
ATOM 3179 O O . SER A 1 399 ? 0.237 24.703 -11.43 1 96.19 399 SER A O 1
ATOM 3181 N N . GLN A 1 400 ? -0.754 23.078 -12.586 1 94.56 400 GLN A N 1
ATOM 3182 C CA . GLN A 1 400 ? -0.737 23.859 -13.812 1 94.56 400 GLN A CA 1
ATOM 3183 C C . GLN A 1 400 ? -1.924 24.812 -13.875 1 94.56 400 GLN A C 1
ATOM 3185 O O . GLN A 1 400 ? -1.979 25.688 -14.742 1 94.56 400 GLN A O 1
ATOM 3190 N N . TRP A 1 401 ? -2.84 24.656 -12.977 1 94.75 401 TRP A N 1
ATOM 3191 C CA . TRP A 1 401 ? -3.959 25.578 -12.906 1 94.75 401 TRP A CA 1
ATOM 3192 C C . TRP A 1 401 ? -3.521 26.906 -12.305 1 94.75 401 TRP A C 1
ATOM 3194 O O . TRP A 1 401 ? -2.564 26.969 -11.531 1 94.75 401 TRP A O 1
ATOM 3204 N N . PRO A 1 402 ? -4.199 27.922 -12.641 1 95.88 402 PRO A N 1
ATOM 3205 C CA . PRO A 1 402 ? -3.754 29.25 -12.203 1 95.88 402 PRO A CA 1
ATOM 3206 C C . PRO A 1 402 ? -4.105 29.531 -10.75 1 95.88 402 PRO A C 1
ATOM 3208 O O . PRO A 1 402 ? -3.703 30.562 -10.203 1 95.88 402 PRO A O 1
ATOM 3211 N N . ASP A 1 403 ? -4.727 28.672 -10.047 1 96.44 403 ASP A N 1
ATOM 3212 C CA . ASP A 1 403 ? -5.285 28.938 -8.727 1 96.44 403 ASP A CA 1
ATOM 3213 C C . ASP A 1 403 ? -4.195 29.375 -7.746 1 96.44 403 ASP A C 1
ATOM 3215 O O . ASP A 1 403 ? -4.332 30.391 -7.074 1 96.44 403 ASP A O 1
ATOM 3219 N N . THR A 1 404 ? -3.145 28.641 -7.668 1 98.06 404 THR A N 1
ATOM 3220 C CA . THR A 1 404 ? -2.107 28.922 -6.684 1 98.06 404 THR A CA 1
ATOM 3221 C C . THR A 1 404 ? -1.395 30.234 -7 1 98.06 404 THR A C 1
ATOM 3223 O O . THR A 1 404 ? -1.29 31.109 -6.145 1 98.06 404 THR A O 1
ATOM 3226 N N . PRO A 1 405 ? -0.938 30.453 -8.281 1 97.88 405 PRO A N 1
ATOM 3227 C CA . PRO A 1 405 ? -0.301 31.734 -8.602 1 97.88 405 PRO A CA 1
ATOM 3228 C C . PRO A 1 405 ? -1.234 32.938 -8.406 1 97.88 405 PRO A C 1
ATOM 3230 O O . PRO A 1 405 ? -0.8 33.969 -7.938 1 97.88 405 PRO A O 1
ATOM 3233 N N . ASP A 1 406 ? -2.486 32.75 -8.703 1 97.94 406 ASP A N 1
ATOM 3234 C CA . ASP A 1 406 ? -3.445 33.844 -8.562 1 97.94 406 ASP A CA 1
ATOM 3235 C C . ASP A 1 406 ? -3.615 34.25 -7.098 1 97.94 406 ASP A C 1
ATOM 3237 O O . ASP A 1 406 ? -3.652 35.438 -6.77 1 97.94 406 ASP A O 1
ATOM 3241 N N . LEU A 1 407 ? -3.725 33.25 -6.242 1 98.31 407 LEU A N 1
ATOM 3242 C CA . LEU A 1 407 ? -3.875 33.5 -4.812 1 98.31 407 LEU A CA 1
ATOM 3243 C C . LEU A 1 407 ? -2.67 34.25 -4.266 1 98.31 407 LEU A C 1
ATOM 3245 O O . LEU A 1 407 ? -2.83 35.25 -3.529 1 98.31 407 LEU A O 1
ATOM 3249 N N . ILE A 1 408 ? -1.534 33.875 -4.656 1 97.94 408 ILE A N 1
ATOM 3250 C CA . ILE A 1 408 ? -0.302 34.5 -4.188 1 97.94 408 ILE A CA 1
ATOM 3251 C C . ILE A 1 408 ? -0.208 35.938 -4.73 1 97.94 408 ILE A C 1
ATOM 3253 O O . ILE A 1 408 ? 0.139 36.875 -3.996 1 97.94 408 ILE A O 1
ATOM 3257 N N . ALA A 1 409 ? -0.494 36.094 -5.992 1 97.06 409 ALA A N 1
ATOM 3258 C CA . ALA A 1 409 ? -0.479 37.406 -6.605 1 97.06 409 ALA A CA 1
ATOM 3259 C C . ALA A 1 409 ? -1.443 38.344 -5.895 1 97.06 409 ALA A C 1
ATOM 3261 O O . ALA A 1 409 ? -1.181 39.562 -5.789 1 97.06 409 ALA A O 1
ATOM 3262 N N . ASP A 1 410 ? -2.516 37.812 -5.414 1 97.31 410 ASP A N 1
ATOM 3263 C CA . ASP A 1 410 ? -3.543 38.625 -4.754 1 97.31 410 ASP A CA 1
ATOM 3264 C C . ASP A 1 410 ? -3.199 38.844 -3.283 1 97.31 410 ASP A C 1
ATOM 3266 O O . ASP A 1 410 ? -3.971 39.469 -2.549 1 97.31 410 ASP A O 1
ATOM 3270 N N . GLY A 1 411 ? -2.105 38.281 -2.83 1 97.81 411 GLY A N 1
ATOM 3271 C CA . GLY A 1 411 ? -1.583 38.594 -1.509 1 97.81 411 GLY A CA 1
ATOM 3272 C C . GLY A 1 411 ? -1.976 37.594 -0.454 1 97.81 411 GLY A C 1
ATOM 3273 O O . GLY A 1 411 ? -1.723 37.781 0.735 1 97.81 411 GLY A O 1
ATOM 3274 N N . TYR A 1 412 ? -2.629 36.5 -0.839 1 98.5 412 TYR A N 1
ATOM 3275 C CA . TYR A 1 412 ? -3.045 35.5 0.12 1 98.5 412 TYR A CA 1
ATOM 3276 C C . TYR A 1 412 ? -1.887 34.562 0.463 1 98.5 412 TYR A C 1
ATOM 3278 O O . TYR A 1 412 ? -1.012 34.312 -0.371 1 98.5 412 TYR A O 1
ATOM 3286 N N . ARG A 1 413 ? -1.884 34.031 1.695 1 98.31 413 ARG A N 1
ATOM 3287 C CA . ARG A 1 413 ? -1.027 32.906 2.076 1 98.31 413 ARG A CA 1
ATOM 3288 C C . ARG A 1 413 ? -1.66 31.578 1.688 1 98.31 413 ARG A C 1
ATOM 3290 O O . ARG A 1 413 ? -2.887 31.469 1.649 1 98.31 413 ARG A O 1
ATOM 3297 N N . VAL A 1 414 ? -0.77 30.625 1.372 1 98.75 414 VAL A N 1
ATOM 3298 C CA . VAL A 1 414 ? -1.324 29.359 0.876 1 98.75 414 VAL A CA 1
ATOM 3299 C C . VAL A 1 414 ? -0.632 28.188 1.562 1 98.75 414 VAL A C 1
ATOM 3301 O O . VAL A 1 414 ? 0.476 28.328 2.084 1 98.75 414 VAL A O 1
ATOM 3304 N N . ILE A 1 415 ? -1.325 27.125 1.719 1 98.88 415 ILE A N 1
ATOM 3305 C CA . ILE A 1 415 ? -0.823 25.766 1.902 1 98.88 415 ILE A CA 1
ATOM 3306 C C . ILE A 1 415 ? -1.003 24.969 0.611 1 98.88 415 ILE A C 1
ATOM 3308 O O . ILE A 1 415 ? -2.092 24.953 0.03 1 98.88 415 ILE A O 1
ATOM 3312 N N . ILE A 1 416 ? 0.002 24.359 0.142 1 98.81 416 ILE A N 1
ATOM 3313 C CA . ILE A 1 416 ? -0.073 23.703 -1.163 1 98.81 416 ILE A CA 1
ATOM 3314 C C . ILE A 1 416 ? -0.339 22.219 -0.983 1 98.81 416 ILE A C 1
ATOM 3316 O O . ILE A 1 416 ? 0.344 21.547 -0.206 1 98.81 416 ILE A O 1
ATOM 3320 N N . SER A 1 417 ? -1.316 21.703 -1.619 1 98.69 417 SER A N 1
ATOM 3321 C CA . SER A 1 417 ? -1.682 20.281 -1.674 1 98.69 417 SER A CA 1
ATOM 3322 C C . SER A 1 417 ? -2.092 19.875 -3.084 1 98.69 417 SER A C 1
ATOM 3324 O O . SER A 1 417 ? -3.109 19.203 -3.27 1 98.69 417 SER A O 1
ATOM 3326 N N . HIS A 1 418 ? -1.352 20.125 -4.086 1 98.69 418 HIS A N 1
ATOM 3327 C CA . HIS A 1 418 ? -1.697 19.906 -5.484 1 98.69 418 HIS A CA 1
ATOM 3328 C C . HIS A 1 418 ? -2.045 18.453 -5.746 1 98.69 418 HIS A C 1
ATOM 3330 O O . HIS A 1 418 ? -1.246 17.547 -5.457 1 98.69 418 HIS A O 1
ATOM 3336 N N . VAL A 1 419 ? -3.188 18.25 -6.363 1 98.25 419 VAL A N 1
ATOM 3337 C CA . VAL A 1 419 ? -3.75 16.922 -6.605 1 98.25 419 VAL A CA 1
ATOM 3338 C C . VAL A 1 419 ? -2.816 16.125 -7.508 1 98.25 419 VAL A C 1
ATOM 3340 O O . VAL A 1 419 ? -2.721 14.898 -7.383 1 98.25 419 VAL A O 1
ATOM 3343 N N . ASP A 1 420 ? -2.09 16.734 -8.359 1 97.88 420 ASP A N 1
ATOM 3344 C CA . ASP A 1 420 ? -1.276 16.031 -9.352 1 97.88 420 ASP A CA 1
ATOM 3345 C C . ASP A 1 420 ? 0.091 15.672 -8.773 1 97.88 420 ASP A C 1
ATOM 3347 O O . ASP A 1 420 ? 0.954 15.156 -9.492 1 97.88 420 ASP A O 1
ATOM 3351 N N . ALA A 1 421 ? 0.306 15.875 -7.438 1 98.25 421 ALA A N 1
ATOM 3352 C CA . ALA A 1 421 ? 1.595 15.508 -6.855 1 98.25 421 ALA A CA 1
ATOM 3353 C C . ALA A 1 421 ? 1.422 14.961 -5.441 1 98.25 421 ALA A C 1
ATOM 3355 O O . ALA A 1 421 ? 2.104 14.008 -5.051 1 98.25 421 ALA A O 1
ATOM 3356 N N . TRP A 1 422 ? 0.515 15.57 -4.684 1 98.75 422 TRP A N 1
ATOM 3357 C CA . TRP A 1 422 ? 0.537 15.289 -3.254 1 98.75 422 TRP A CA 1
ATOM 3358 C C . TRP A 1 422 ? -0.79 14.695 -2.795 1 98.75 422 TRP A C 1
ATOM 3360 O O . TRP A 1 422 ? -1.109 14.719 -1.604 1 98.75 422 TRP A O 1
ATOM 3370 N N . TYR A 1 423 ? -1.626 14.18 -3.721 1 98.56 423 TYR A N 1
ATOM 3371 C CA . TYR A 1 423 ? -2.703 13.25 -3.41 1 98.56 423 TYR A CA 1
ATOM 3372 C C . TYR A 1 423 ? -2.215 11.805 -3.479 1 98.56 423 TYR A C 1
ATOM 3374 O O . TYR A 1 423 ? -1.742 11.352 -4.523 1 98.56 423 TYR A O 1
ATOM 3382 N N . LEU A 1 424 ? -2.41 11.094 -2.404 1 98.31 424 LEU A N 1
ATOM 3383 C CA . LEU A 1 424 ? -1.801 9.773 -2.311 1 98.31 424 LEU A CA 1
ATOM 3384 C C . LEU A 1 424 ? -2.828 8.68 -2.594 1 98.31 424 LEU A C 1
ATOM 3386 O O . LEU A 1 424 ? -2.516 7.492 -2.504 1 98.31 424 LEU A O 1
ATOM 3390 N N . ASP A 1 425 ? -4.031 9.047 -2.947 1 97 425 ASP A N 1
ATOM 3391 C CA . ASP A 1 425 ? -5.09 8.086 -3.246 1 97 425 ASP A CA 1
ATOM 3392 C C . ASP A 1 425 ? -5.406 8.062 -4.742 1 97 425 ASP A C 1
ATOM 3394 O O . ASP A 1 425 ? -6.301 7.34 -5.18 1 97 425 ASP A O 1
ATOM 3398 N N . CYS A 1 426 ? -4.684 8.75 -5.602 1 96.56 426 CYS A N 1
ATOM 3399 C CA . CYS A 1 426 ? -4.949 8.836 -7.035 1 96.56 426 CYS A CA 1
ATOM 3400 C C . CYS A 1 426 ? -4.441 7.59 -7.758 1 96.56 426 CYS A C 1
ATOM 3402 O O . CYS A 1 426 ? -3.498 6.945 -7.301 1 96.56 426 CYS A O 1
ATOM 3404 N N . GLY A 1 427 ? -5.031 7.281 -8.891 1 95.12 427 GLY A N 1
ATOM 3405 C CA . GLY A 1 427 ? -4.492 6.301 -9.82 1 95.12 427 GLY A CA 1
ATOM 3406 C C . GLY A 1 427 ? -5.016 4.898 -9.57 1 95.12 427 GLY A C 1
ATOM 3407 O O . GLY A 1 427 ? -4.441 3.924 -10.062 1 95.12 427 GLY A O 1
ATOM 3408 N N . PHE A 1 428 ? -6.141 4.777 -8.852 1 94.81 428 PHE A N 1
ATOM 3409 C CA . PHE A 1 428 ? -6.668 3.457 -8.531 1 94.81 428 PHE A CA 1
ATOM 3410 C C . PHE A 1 428 ? -8.008 3.225 -9.227 1 94.81 428 PHE A C 1
ATOM 3412 O O . PHE A 1 428 ? -8.773 2.342 -8.836 1 94.81 428 PHE A O 1
ATOM 3419 N N . GLY A 1 429 ? -8.312 4.051 -10.188 1 92.75 429 GLY A N 1
ATOM 3420 C CA . GLY A 1 429 ? -9.531 3.889 -10.961 1 92.75 429 GLY A CA 1
ATOM 3421 C C . GLY A 1 429 ? -10.758 4.469 -10.281 1 92.75 429 GLY A C 1
ATOM 3422 O O . GLY A 1 429 ? -10.633 5.289 -9.367 1 92.75 429 GLY A O 1
ATOM 3423 N N . ARG A 1 430 ? -11.938 4.121 -10.812 1 91.5 430 ARG A N 1
ATOM 3424 C CA . ARG A 1 430 ? -13.203 4.609 -10.289 1 91.5 430 ARG A CA 1
ATOM 3425 C C . ARG A 1 430 ? -13.891 3.535 -9.445 1 91.5 430 ARG A C 1
ATOM 3427 O O . ARG A 1 430 ? -13.766 2.342 -9.727 1 91.5 430 ARG A O 1
ATOM 3434 N N . TRP A 1 431 ? -14.57 3.938 -8.453 1 91.19 431 TRP A N 1
ATOM 3435 C CA . TRP A 1 431 ? -15.344 2.998 -7.645 1 91.19 431 TRP A CA 1
ATOM 3436 C C . TRP A 1 431 ? -16.812 3.041 -8.016 1 91.19 431 TRP A C 1
ATOM 3438 O O . TRP A 1 431 ? -17.625 2.311 -7.449 1 91.19 431 TRP A O 1
ATOM 3448 N N . ARG A 1 432 ? -17.141 3.818 -9.023 1 86.5 432 ARG A N 1
ATOM 3449 C CA . ARG A 1 432 ? -18.484 3.932 -9.57 1 86.5 432 ARG A CA 1
ATOM 3450 C C . ARG A 1 432 ? -18.5 3.572 -11.055 1 86.5 432 ARG A C 1
ATOM 3452 O O . ARG A 1 432 ? -17.453 3.479 -11.688 1 86.5 432 ARG A O 1
ATOM 3459 N N . GLU A 1 433 ? -19.641 3.367 -11.578 1 84.56 433 GLU A N 1
ATOM 3460 C CA . GLU A 1 433 ? -19.75 2.963 -12.977 1 84.56 433 GLU A CA 1
ATOM 3461 C C . GLU A 1 433 ? -19.859 4.18 -13.891 1 84.56 433 GLU A C 1
ATOM 3463 O O . GLU A 1 433 ? -19.594 4.086 -15.094 1 84.56 433 GLU A O 1
ATOM 3468 N N . THR A 1 434 ? -20.266 5.215 -13.227 1 78.44 434 THR A N 1
ATOM 3469 C CA . THR A 1 434 ? -20.438 6.418 -14.023 1 78.44 434 THR A CA 1
ATOM 3470 C C . THR A 1 434 ? -19.406 7.477 -13.641 1 78.44 434 THR A C 1
ATOM 3472 O O . THR A 1 434 ? -19 7.555 -12.477 1 78.44 434 THR A O 1
ATOM 3475 N N . GLY A 1 435 ? -18.984 8.156 -14.664 1 76.56 435 GLY A N 1
ATOM 3476 C CA . GLY A 1 435 ? -18.047 9.227 -14.406 1 76.56 435 GLY A CA 1
ATOM 3477 C C . GLY A 1 435 ? -16.594 8.766 -14.406 1 76.56 435 GLY A C 1
ATOM 3478 O O . GLY A 1 435 ? -16.328 7.578 -14.586 1 76.56 435 GLY A O 1
ATOM 3479 N N . GLU A 1 436 ? -15.695 9.711 -14.227 1 80.69 436 GLU A N 1
ATOM 3480 C CA . GLU A 1 436 ? -14.266 9.43 -14.203 1 80.69 436 GLU A CA 1
ATOM 3481 C C . GLU A 1 436 ? -13.773 9.203 -12.781 1 80.69 436 GLU A C 1
ATOM 3483 O O . GLU A 1 436 ? -14.5 9.453 -11.82 1 80.69 436 GLU A O 1
ATOM 3488 N N . ALA A 1 437 ? -12.609 8.617 -12.727 1 85.88 437 ALA A N 1
ATOM 3489 C CA . ALA A 1 437 ? -11.93 8.57 -11.438 1 85.88 437 ALA A CA 1
ATOM 3490 C C . ALA A 1 437 ? -11.727 9.977 -10.875 1 85.88 437 ALA A C 1
ATOM 3492 O O . ALA A 1 437 ? -11.641 10.945 -11.633 1 85.88 437 ALA A O 1
ATOM 3493 N N . ALA A 1 438 ? -11.68 10.039 -9.57 1 83.25 438 ALA A N 1
ATOM 3494 C CA . ALA A 1 438 ? -11.461 11.344 -8.945 1 83.25 438 ALA A CA 1
ATOM 3495 C C . ALA A 1 438 ? -10.133 11.945 -9.375 1 83.25 438 ALA A C 1
ATOM 3497 O O . ALA A 1 438 ? -10.039 13.156 -9.609 1 83.25 438 ALA A O 1
ATOM 3498 N N . CYS A 1 439 ? -9.164 11.141 -9.523 1 91.44 439 CYS A N 1
ATOM 3499 C CA . CYS A 1 439 ? -7.863 11.625 -9.969 1 91.44 439 CYS A CA 1
ATOM 3500 C C . CYS A 1 439 ? -7.012 10.477 -10.508 1 91.44 439 CYS A C 1
ATOM 3502 O O . CYS A 1 439 ? -7.109 9.352 -10.023 1 91.44 439 CYS A O 1
ATOM 3504 N N . ASP A 1 440 ? -6.23 10.836 -11.492 1 92.31 440 ASP A N 1
ATOM 3505 C CA . ASP A 1 440 ? -5.305 9.953 -12.188 1 92.31 440 ASP A CA 1
ATOM 3506 C C . ASP A 1 440 ? -4.145 10.734 -12.797 1 92.31 440 ASP A C 1
ATOM 3508 O O . ASP A 1 440 ? -4.289 11.914 -13.125 1 92.31 440 ASP A O 1
ATOM 3512 N N . PRO A 1 441 ? -2.98 10.102 -12.93 1 93.56 441 PRO A N 1
ATOM 3513 C CA . PRO A 1 441 ? -2.535 8.75 -12.578 1 93.56 441 PRO A CA 1
ATOM 3514 C C . PRO A 1 441 ? -2.035 8.648 -11.141 1 93.56 441 PRO A C 1
ATOM 3516 O O . PRO A 1 441 ? -2.191 9.586 -10.359 1 93.56 441 PRO A O 1
ATOM 3519 N N . TYR A 1 442 ? -1.531 7.438 -10.773 1 95.56 442 TYR A N 1
ATOM 3520 C CA . TYR A 1 442 ? -0.824 7.188 -9.523 1 95.56 442 TYR A CA 1
ATOM 3521 C C . TYR A 1 442 ? 0.347 8.148 -9.352 1 95.56 442 TYR A C 1
ATOM 3523 O O . TYR A 1 442 ? 1.042 8.461 -10.32 1 95.56 442 TYR A O 1
ATOM 3531 N N . ARG A 1 443 ? 0.518 8.648 -8.117 1 96.88 443 ARG A N 1
ATOM 3532 C CA . ARG A 1 443 ? 1.646 9.531 -7.824 1 96.88 443 ARG A CA 1
ATOM 3533 C C . ARG A 1 443 ? 2.791 8.75 -7.184 1 96.88 443 ARG A C 1
ATOM 3535 O O . ARG A 1 443 ? 2.826 8.586 -5.961 1 96.88 443 ARG A O 1
ATOM 3542 N N . PRO A 1 444 ? 3.717 8.273 -7.953 1 95.88 444 PRO A N 1
ATOM 3543 C CA . PRO A 1 444 ? 4.867 7.609 -7.332 1 95.88 444 PRO A CA 1
ATOM 3544 C C . PRO A 1 444 ? 5.688 8.547 -6.457 1 95.88 444 PRO A C 1
ATOM 3546 O O . PRO A 1 444 ? 5.535 9.773 -6.543 1 95.88 444 PRO A O 1
ATOM 3549 N N . TRP A 1 445 ? 6.535 7.992 -5.574 1 97.12 445 TRP A N 1
ATOM 3550 C CA . TRP A 1 445 ? 7.277 8.812 -4.621 1 97.12 445 TRP A CA 1
ATOM 3551 C C . TRP A 1 445 ? 8.172 9.82 -5.34 1 97.12 445 TRP A C 1
ATOM 3553 O O . TRP A 1 445 ? 8.422 10.906 -4.824 1 97.12 445 TRP A O 1
ATOM 3563 N N . GLN A 1 446 ? 8.57 9.508 -6.59 1 95.94 446 GLN A N 1
ATOM 3564 C CA . GLN A 1 446 ? 9.414 10.414 -7.367 1 95.94 446 GLN A CA 1
ATOM 3565 C C . GLN A 1 446 ? 8.656 11.695 -7.723 1 95.94 446 GLN A C 1
ATOM 3567 O O . GLN A 1 446 ? 9.203 12.789 -7.637 1 95.94 446 GLN A O 1
ATOM 3572 N N . THR A 1 447 ? 7.395 11.484 -8.133 1 95.94 447 THR A N 1
ATOM 3573 C CA . THR A 1 447 ? 6.547 12.633 -8.438 1 95.94 447 THR A CA 1
ATOM 3574 C C . THR A 1 447 ? 6.316 13.477 -7.184 1 95.94 447 THR A C 1
ATOM 3576 O O . THR A 1 447 ? 6.422 14.703 -7.23 1 95.94 447 THR A O 1
ATOM 3579 N N . VAL A 1 448 ? 6.086 12.836 -6.078 1 98 448 VAL A N 1
ATOM 3580 C CA . VAL A 1 448 ? 5.863 13.508 -4.797 1 98 448 VAL A CA 1
ATOM 3581 C C . VAL A 1 448 ? 7.109 14.297 -4.402 1 98 448 VAL A C 1
ATOM 3583 O O . VAL A 1 448 ? 7.012 15.469 -4.023 1 98 448 VAL A O 1
ATOM 3586 N N . TYR A 1 449 ? 8.227 13.688 -4.617 1 97.5 449 TYR A N 1
ATOM 3587 C CA . TYR A 1 449 ? 9.508 14.234 -4.195 1 97.5 449 TYR A CA 1
ATOM 3588 C C . TYR A 1 449 ? 9.914 15.414 -5.078 1 97.5 449 TYR A C 1
ATOM 3590 O O . TYR A 1 449 ? 10.469 16.406 -4.594 1 97.5 449 TYR A O 1
ATOM 3598 N N . ASN A 1 450 ? 9.641 15.359 -6.312 1 96.31 450 ASN A N 1
ATOM 3599 C CA . ASN A 1 450 ? 10.125 16.328 -7.285 1 96.31 450 ASN A CA 1
ATOM 3600 C C . ASN A 1 450 ? 9.203 17.547 -7.371 1 96.31 450 ASN A C 1
ATOM 3602 O O . ASN A 1 450 ? 9.539 18.531 -8.016 1 96.31 450 ASN A O 1
ATOM 3606 N N . HIS A 1 451 ? 8.07 17.422 -6.762 1 97.06 451 HIS A N 1
ATOM 3607 C CA . HIS A 1 451 ? 7.133 18.547 -6.824 1 97.06 451 HIS A CA 1
ATOM 3608 C C . HIS A 1 451 ? 7.625 19.719 -5.992 1 97.06 451 HIS A C 1
ATOM 3610 O O . HIS A 1 451 ? 7.676 19.641 -4.766 1 97.06 451 HIS A O 1
ATOM 3616 N N . ARG A 1 452 ? 8.031 20.781 -6.66 1 96.75 452 ARG A N 1
ATOM 3617 C CA . ARG A 1 452 ? 8.602 21.984 -6.074 1 96.75 452 ARG A CA 1
ATOM 3618 C C . ARG A 1 452 ? 7.992 23.234 -6.695 1 96.75 452 ARG A C 1
ATOM 3620 O O . ARG A 1 452 ? 8.695 24.031 -7.332 1 96.75 452 ARG A O 1
ATOM 3627 N N . PRO A 1 453 ? 6.715 23.438 -6.414 1 95.56 453 PRO A N 1
ATOM 3628 C CA . PRO A 1 453 ? 5.953 24.453 -7.148 1 95.56 453 PRO A CA 1
ATOM 3629 C C . PRO A 1 453 ? 6.473 25.859 -6.91 1 95.56 453 PRO A C 1
ATOM 3631 O O . PRO A 1 453 ? 6.375 26.719 -7.793 1 95.56 453 PRO A O 1
ATOM 3634 N N . TRP A 1 454 ? 7.043 26.219 -5.793 1 95.69 454 TRP A N 1
ATOM 3635 C CA . TRP A 1 454 ? 7.539 27.562 -5.523 1 95.69 454 TRP A CA 1
ATOM 3636 C C . TRP A 1 454 ? 8.711 27.906 -6.434 1 95.69 454 TRP A C 1
ATOM 3638 O O . TRP A 1 454 ? 8.938 29.078 -6.754 1 95.69 454 TRP A O 1
ATOM 3648 N N . GLN A 1 455 ? 9.43 26.906 -6.809 1 92.12 455 GLN A N 1
ATOM 3649 C CA . GLN A 1 455 ? 10.508 27.125 -7.773 1 92.12 455 GLN A CA 1
ATOM 3650 C C . GLN A 1 455 ? 9.984 27.031 -9.203 1 92.12 455 GLN A C 1
ATOM 3652 O O . GLN A 1 455 ? 10.25 27.906 -10.023 1 92.12 455 GLN A O 1
ATOM 3657 N N . GLN A 1 456 ? 9.219 26.047 -9.477 1 91.06 456 GLN A N 1
ATOM 3658 C CA . GLN A 1 456 ? 8.766 25.734 -10.836 1 91.06 456 GLN A CA 1
ATOM 3659 C C . GLN A 1 456 ? 7.832 26.812 -11.359 1 91.06 456 GLN A C 1
ATOM 3661 O O . GLN A 1 456 ? 7.809 27.094 -12.562 1 91.06 456 GLN A O 1
ATOM 3666 N N . LEU A 1 457 ? 7.102 27.391 -10.445 1 91.56 457 LEU A N 1
ATOM 3667 C CA . LEU A 1 457 ? 6.113 28.391 -10.844 1 91.56 457 LEU A CA 1
ATOM 3668 C C . LEU A 1 457 ? 6.551 29.797 -10.414 1 91.56 457 LEU A C 1
ATOM 3670 O O . LEU A 1 457 ? 5.781 30.75 -10.523 1 91.56 457 LEU A O 1
ATOM 3674 N N . HIS A 1 458 ? 7.758 29.891 -9.867 1 93.25 458 HIS A N 1
ATOM 3675 C CA . HIS A 1 458 ? 8.328 31.172 -9.438 1 93.25 458 HIS A CA 1
ATOM 3676 C C . HIS A 1 458 ? 7.402 31.891 -8.461 1 93.25 458 HIS A C 1
ATOM 3678 O O . HIS A 1 458 ? 7.113 33.062 -8.633 1 93.25 458 HIS A O 1
ATOM 3684 N N . LEU A 1 459 ? 6.949 31.172 -7.508 1 96.25 459 LEU A N 1
ATOM 3685 C CA . LEU A 1 459 ? 6.043 31.703 -6.5 1 96.25 459 LEU A CA 1
ATOM 3686 C C . LEU A 1 459 ? 6.82 32.344 -5.355 1 96.25 459 LEU A C 1
ATOM 3688 O O . LEU A 1 459 ? 7.938 31.938 -5.047 1 96.25 459 LEU A O 1
ATOM 3692 N N . ASN A 1 460 ? 6.223 33.375 -4.734 1 96 460 ASN A N 1
ATOM 3693 C CA . ASN A 1 460 ? 6.789 33.969 -3.531 1 96 460 ASN A CA 1
ATOM 3694 C C . ASN A 1 460 ? 6.695 33.031 -2.336 1 96 460 ASN A C 1
ATOM 3696 O O . ASN A 1 460 ? 5.621 32.844 -1.76 1 96 460 ASN A O 1
ATOM 3700 N N . LYS A 1 461 ? 7.758 32.562 -1.919 1 94.38 461 LYS A N 1
ATOM 3701 C CA . LYS A 1 461 ? 7.832 31.547 -0.872 1 94.38 461 LYS A CA 1
ATOM 3702 C C . LYS A 1 461 ? 7.324 32.094 0.459 1 94.38 461 LYS A C 1
ATOM 3704 O O . LYS A 1 461 ? 6.852 31.328 1.309 1 94.38 461 LYS A O 1
ATOM 3709 N N . LYS A 1 462 ? 7.391 33.344 0.644 1 95.69 462 LYS A N 1
ATOM 3710 C CA . LYS A 1 462 ? 6.992 33.969 1.902 1 95.69 462 LYS A CA 1
ATOM 3711 C C . LYS A 1 462 ? 5.492 33.812 2.143 1 95.69 462 LYS A C 1
ATOM 3713 O O . LYS A 1 462 ? 5.027 33.906 3.283 1 95.69 462 LYS A O 1
ATOM 3718 N N . GLN A 1 463 ? 4.766 33.625 1.094 1 97.69 463 GLN A N 1
ATOM 3719 C CA . GLN A 1 463 ? 3.318 33.5 1.204 1 97.69 463 GLN A CA 1
ATOM 3720 C C . GLN A 1 463 ? 2.902 32.031 1.283 1 97.69 463 GLN A C 1
ATOM 3722 O O . GLN A 1 463 ? 1.716 31.719 1.402 1 97.69 463 GLN A O 1
ATOM 3727 N N . ILE A 1 464 ? 3.869 31.172 1.244 1 98.44 464 ILE A N 1
ATOM 3728 C CA . ILE A 1 464 ? 3.607 29.75 1.333 1 98.44 464 ILE A CA 1
ATOM 3729 C C . ILE A 1 464 ? 3.912 29.25 2.746 1 98.44 464 ILE A C 1
ATOM 3731 O O . ILE A 1 464 ? 5.074 29.188 3.152 1 98.44 464 ILE A O 1
ATOM 3735 N N . LEU A 1 465 ? 2.912 28.844 3.494 1 98.56 465 LEU A N 1
ATOM 3736 C CA . LEU A 1 465 ? 3.102 28.359 4.855 1 98.56 465 LEU A CA 1
ATOM 3737 C C . LEU A 1 465 ? 3.771 26.984 4.848 1 98.56 465 LEU A C 1
ATOM 3739 O O . LEU A 1 465 ? 4.465 26.625 5.801 1 98.56 465 LEU A O 1
ATOM 3743 N N . GLY A 1 466 ? 3.482 26.219 3.814 1 98.5 466 GLY A N 1
ATOM 3744 C CA . GLY A 1 466 ? 4.004 24.859 3.648 1 98.5 466 GLY A CA 1
ATOM 3745 C C . GLY A 1 466 ? 3.148 24 2.74 1 98.5 466 GLY A C 1
ATOM 3746 O O . GLY A 1 466 ? 2.553 24.5 1.783 1 98.5 466 GLY A O 1
ATOM 3747 N N . GLY A 1 467 ? 3.252 22.734 2.945 1 98.75 467 GLY A N 1
ATOM 3748 C CA . GLY A 1 467 ? 2.527 21.781 2.121 1 98.75 467 GLY A CA 1
ATOM 3749 C C . GLY A 1 467 ? 1.821 20.703 2.93 1 98.75 467 GLY A C 1
ATOM 3750 O O . GLY A 1 467 ? 2.088 20.547 4.125 1 98.75 467 GLY A O 1
ATOM 3751 N N . GLU A 1 468 ? 0.937 20 2.273 1 98.94 468 GLU A N 1
ATOM 3752 C CA . GLU A 1 468 ? 0.178 18.906 2.875 1 98.94 468 GLU A CA 1
ATOM 3753 C C . GLU A 1 468 ? -0.106 17.812 1.856 1 98.94 468 GLU A C 1
ATOM 3755 O O . GLU A 1 468 ? -0.606 18.078 0.763 1 98.94 468 GLU A O 1
ATOM 3760 N N . ALA A 1 469 ? 0.337 16.594 2.193 1 98.88 469 ALA A N 1
ATOM 3761 C CA . ALA A 1 469 ? -0.104 15.43 1.416 1 98.88 469 ALA A CA 1
ATOM 3762 C C . ALA A 1 469 ? -1.483 14.961 1.869 1 98.88 469 ALA A C 1
ATOM 3764 O O . ALA A 1 469 ? -1.771 14.922 3.068 1 98.88 469 ALA A O 1
ATOM 3765 N N . CYS A 1 470 ? -2.352 14.672 0.922 1 98.81 470 CYS A N 1
ATOM 3766 C CA . CYS A 1 470 ? -3.734 14.328 1.235 1 98.81 470 CYS A CA 1
ATOM 3767 C C . CYS A 1 470 ? -4.031 12.883 0.864 1 98.81 470 CYS A C 1
ATOM 3769 O O . CYS A 1 470 ? -3.561 12.391 -0.166 1 98.81 470 CYS A O 1
ATOM 3771 N N . LEU A 1 471 ? -4.746 12.227 1.715 1 98.62 471 LEU A N 1
ATOM 3772 C CA . LEU A 1 471 ? -5.152 10.844 1.491 1 98.62 471 LEU A CA 1
ATOM 3773 C C . LEU A 1 471 ? -6.652 10.68 1.719 1 98.62 471 LEU A C 1
ATOM 3775 O O . LEU A 1 471 ? -7.105 10.586 2.861 1 98.62 471 LEU A O 1
ATOM 3779 N N . TRP A 1 472 ? -7.418 10.68 0.612 1 98 472 TRP A N 1
ATOM 3780 C CA . TRP A 1 472 ? -8.859 10.461 0.633 1 98 472 TRP A CA 1
ATOM 3781 C C . TRP A 1 472 ? -9.195 8.977 0.587 1 98 472 TRP A C 1
ATOM 3783 O O . TRP A 1 472 ? -8.516 8.203 -0.093 1 98 472 TRP A O 1
ATOM 3793 N N . SER A 1 473 ? -10.234 8.438 1.219 1 97.62 473 SER A N 1
ATOM 3794 C CA . SER A 1 473 ? -10.352 7.027 1.558 1 97.62 473 SER A CA 1
ATOM 3795 C C . SER A 1 473 ? -11.5 6.371 0.805 1 97.62 473 SER A C 1
ATOM 3797 O O . SER A 1 473 ? -12.078 5.387 1.277 1 97.62 473 SER A O 1
ATOM 3799 N N . GLU A 1 474 ? -11.883 6.84 -0.359 1 95.62 474 GLU A N 1
ATOM 3800 C CA . GLU A 1 474 ? -12.984 6.246 -1.109 1 95.62 474 GLU A CA 1
ATOM 3801 C C . GLU A 1 474 ? -12.734 4.766 -1.374 1 95.62 474 GLU A C 1
ATOM 3803 O O . GLU A 1 474 ? -13.656 3.951 -1.295 1 95.62 474 GLU A O 1
ATOM 3808 N N . GLN A 1 475 ? -11.438 4.441 -1.655 1 95.12 475 GLN A N 1
ATOM 3809 C CA . GLN A 1 475 ? -11.164 3.1 -2.164 1 95.12 475 GLN A CA 1
ATOM 3810 C C . GLN A 1 475 ? -10.102 2.398 -1.331 1 95.12 475 GLN A C 1
ATOM 3812 O O . GLN A 1 475 ? -9.297 1.631 -1.862 1 95.12 475 GLN A O 1
ATOM 3817 N N . PHE A 1 476 ? -10.008 2.73 -0.075 1 93.38 476 PHE A N 1
ATOM 3818 C CA . PHE A 1 476 ? -9.148 1.998 0.849 1 93.38 476 PHE A CA 1
ATOM 3819 C C . PHE A 1 476 ? -9.617 2.193 2.287 1 93.38 476 PHE A C 1
ATOM 3821 O O . PHE A 1 476 ? -10.391 3.107 2.576 1 93.38 476 PHE A O 1
ATOM 3828 N N . ASP A 1 477 ? -9.242 1.33 3.117 1 95.69 477 ASP A N 1
ATOM 3829 C CA . ASP A 1 477 ? -9.5 1.412 4.551 1 95.69 477 ASP A CA 1
ATOM 3830 C C . ASP A 1 477 ? -8.227 1.173 5.355 1 95.69 477 ASP A C 1
ATOM 3832 O O . ASP A 1 477 ? -7.121 1.317 4.828 1 95.69 477 ASP A O 1
ATOM 3836 N N . GLU A 1 478 ? -8.422 0.927 6.625 1 95.19 478 GLU A N 1
ATOM 3837 C CA . GLU A 1 478 ? -7.277 0.895 7.535 1 95.19 478 GLU A CA 1
ATOM 3838 C C . GLU A 1 478 ? -6.309 -0.225 7.164 1 95.19 478 GLU A C 1
ATOM 3840 O O . GLU A 1 478 ? -5.125 -0.164 7.496 1 95.19 478 GLU A O 1
ATOM 3845 N N . GLY A 1 479 ? -6.762 -1.21 6.359 1 92.94 479 GLY A N 1
ATOM 3846 C CA . GLY A 1 479 ? -5.891 -2.305 5.969 1 92.94 479 GLY A CA 1
ATOM 3847 C C . GLY A 1 479 ? -4.793 -1.883 5.008 1 92.94 479 GLY A C 1
ATOM 3848 O O . GLY A 1 479 ? -3.738 -2.52 4.941 1 92.94 479 GLY A O 1
ATOM 3849 N N . SER A 1 480 ? -5.008 -0.847 4.262 1 94.88 480 SER A N 1
ATOM 3850 C CA . SER A 1 480 ? -4.027 -0.386 3.281 1 94.88 480 SER A CA 1
ATOM 3851 C C . SER A 1 480 ? -3.531 1.017 3.615 1 94.88 480 SER A C 1
ATOM 3853 O O . SER A 1 480 ? -2.896 1.67 2.785 1 94.88 480 SER A O 1
ATOM 3855 N N . LEU A 1 481 ? -3.826 1.501 4.773 1 97.56 481 LEU A N 1
ATOM 3856 C CA . LEU A 1 481 ? -3.5 2.861 5.188 1 97.56 481 LEU A CA 1
ATOM 3857 C C . LEU A 1 481 ? -1.995 3.1 5.141 1 97.56 481 LEU A C 1
ATOM 3859 O O . LEU A 1 481 ? -1.532 4.047 4.5 1 97.56 481 LEU A O 1
ATOM 3863 N N . ASP A 1 482 ? -1.203 2.182 5.66 1 97.38 482 ASP A N 1
ATOM 3864 C CA . ASP A 1 482 ? 0.244 2.359 5.727 1 97.38 482 ASP A CA 1
ATOM 3865 C C . ASP A 1 482 ? 0.862 2.34 4.328 1 97.38 482 ASP A C 1
ATOM 3867 O O . ASP A 1 482 ? 1.704 3.18 4.004 1 97.38 482 ASP A O 1
ATOM 3871 N N . THR A 1 483 ? 0.385 1.427 3.51 1 96.06 483 THR A N 1
ATOM 3872 C CA . THR A 1 483 ? 0.991 1.27 2.191 1 96.06 483 THR A CA 1
ATOM 3873 C C . THR A 1 483 ? 0.634 2.445 1.288 1 96.06 483 THR A C 1
ATOM 3875 O O . THR A 1 483 ? 1.369 2.762 0.35 1 96.06 483 THR A O 1
ATOM 3878 N N . ARG A 1 484 ? -0.495 3.096 1.578 1 97.06 484 ARG A N 1
ATOM 3879 C CA . ARG A 1 484 ? -0.88 4.273 0.806 1 97.06 484 ARG A CA 1
ATOM 3880 C C . ARG A 1 484 ? -0.052 5.488 1.21 1 97.06 484 ARG A C 1
ATOM 3882 O O . ARG A 1 484 ? 0.194 6.379 0.392 1 97.06 484 ARG A O 1
ATOM 3889 N N . LEU A 1 485 ? 0.376 5.461 2.426 1 98.5 485 LEU A N 1
ATOM 3890 C CA . LEU A 1 485 ? 1.089 6.621 2.951 1 98.5 485 LEU A CA 1
ATOM 3891 C C . LEU A 1 485 ? 2.584 6.512 2.676 1 98.5 485 LEU A C 1
ATOM 3893 O O . LEU A 1 485 ? 3.193 7.445 2.148 1 98.5 485 LEU A O 1
ATOM 3897 N N . TRP A 1 486 ? 3.16 5.359 3.041 1 98.38 486 TRP A N 1
ATOM 3898 C CA . TRP A 1 486 ? 4.613 5.246 3.104 1 98.38 486 TRP A CA 1
ATOM 3899 C C . TRP A 1 486 ? 5.133 4.312 2.016 1 98.38 486 TRP A C 1
ATOM 3901 O O . TRP A 1 486 ? 4.52 3.285 1.727 1 98.38 486 TRP A O 1
ATOM 3911 N N . PRO A 1 487 ? 6.199 4.777 1.384 1 97.88 487 PRO A N 1
ATOM 3912 C CA . PRO A 1 487 ? 7.117 5.859 1.749 1 97.88 487 PRO A CA 1
ATOM 3913 C C . PRO A 1 487 ? 6.844 7.148 0.98 1 97.88 487 PRO A C 1
ATOM 3915 O O . PRO A 1 487 ? 7.668 8.07 0.993 1 97.88 487 PRO A O 1
ATOM 3918 N N . ARG A 1 488 ? 5.773 7.262 0.226 1 98.5 488 ARG A N 1
ATOM 3919 C CA . ARG A 1 488 ? 5.488 8.453 -0.572 1 98.5 488 ARG A CA 1
ATOM 3920 C C . ARG A 1 488 ? 5.359 9.688 0.312 1 98.5 488 ARG A C 1
ATOM 3922 O O . ARG A 1 488 ? 5.863 10.758 -0.035 1 98.5 488 ARG A O 1
ATOM 3929 N N . ALA A 1 489 ? 4.758 9.477 1.483 1 98.88 489 ALA A N 1
ATOM 3930 C CA . ALA A 1 489 ? 4.648 10.602 2.41 1 98.88 489 ALA A CA 1
ATOM 3931 C C . ALA A 1 489 ? 6.008 10.961 2.996 1 98.88 489 ALA A C 1
ATOM 3933 O O . ALA A 1 489 ? 6.234 12.102 3.4 1 98.88 489 ALA A O 1
ATOM 3934 N N . ALA A 1 490 ? 6.859 10.016 3.098 1 98.94 490 ALA A N 1
ATOM 3935 C CA . ALA A 1 490 ? 8.234 10.328 3.496 1 98.94 490 ALA A CA 1
ATOM 3936 C C . ALA A 1 490 ? 8.922 11.195 2.445 1 98.94 490 ALA A C 1
ATOM 3938 O O . ALA A 1 490 ? 9.664 12.117 2.783 1 98.94 490 ALA A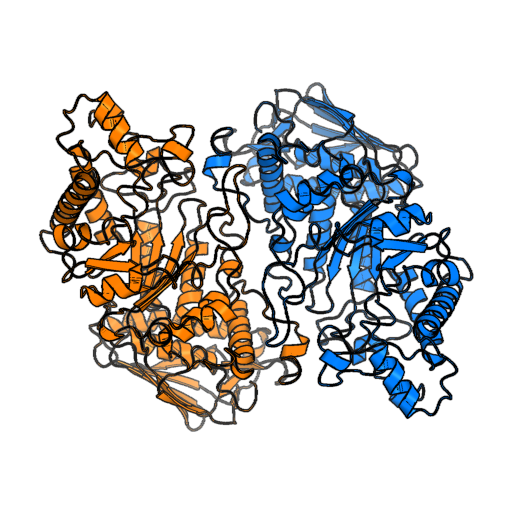 O 1
ATOM 3939 N N . ALA A 1 491 ? 8.711 10.852 1.197 1 98.69 491 ALA A N 1
ATOM 3940 C CA . ALA A 1 491 ? 9.242 11.68 0.118 1 98.69 491 ALA A CA 1
ATOM 3941 C C . ALA A 1 491 ? 8.727 13.109 0.22 1 98.69 491 ALA A C 1
ATOM 3943 O O . ALA A 1 491 ? 9.492 14.07 0.092 1 98.69 491 ALA A O 1
ATOM 3944 N N . PHE A 1 492 ? 7.484 13.211 0.504 1 98.88 492 PHE A N 1
ATOM 3945 C CA . PHE A 1 492 ? 6.863 14.516 0.722 1 98.88 492 PHE A CA 1
ATOM 3946 C C . PHE A 1 492 ? 7.535 15.25 1.873 1 98.88 492 PHE A C 1
ATOM 3948 O O . PHE A 1 492 ? 7.832 16.438 1.767 1 98.88 492 PHE A O 1
ATOM 3955 N N . ALA A 1 493 ? 7.789 14.555 2.945 1 98.94 493 ALA A N 1
ATOM 3956 C CA . ALA A 1 493 ? 8.352 15.125 4.164 1 98.94 493 ALA A CA 1
ATOM 3957 C C . ALA A 1 493 ? 9.695 15.805 3.881 1 98.94 493 ALA A C 1
ATOM 3959 O O . ALA A 1 493 ? 9.945 16.922 4.344 1 98.94 493 ALA A O 1
ATOM 3960 N N . GLU A 1 494 ? 10.531 15.141 3.156 1 98.62 494 GLU A N 1
ATOM 3961 C CA . GLU A 1 494 ? 11.828 15.758 2.881 1 98.62 494 GLU A CA 1
ATOM 3962 C C . GLU A 1 494 ? 11.672 17 2.006 1 98.62 494 GLU A C 1
ATOM 3964 O O . GLU A 1 494 ? 12.383 17.984 2.199 1 98.62 494 GLU A O 1
ATOM 3969 N N . ARG A 1 495 ? 10.75 16.969 1.042 1 98.12 495 ARG A N 1
ATOM 3970 C CA . ARG A 1 495 ? 10.484 18.141 0.205 1 98.12 495 ARG A CA 1
ATOM 3971 C C . ARG A 1 495 ? 10.125 19.359 1.056 1 98.12 495 ARG A C 1
ATOM 3973 O O . ARG A 1 495 ? 10.648 20.453 0.836 1 98.12 495 ARG A O 1
ATOM 3980 N N . VAL A 1 496 ? 9.359 19.141 2.121 1 98.44 496 VAL A N 1
ATOM 3981 C CA . VAL A 1 496 ? 8.844 20.281 2.869 1 98.44 496 VAL A CA 1
ATOM 3982 C C . VAL A 1 496 ? 9.711 20.531 4.102 1 98.44 496 VAL A C 1
ATOM 3984 O O . VAL A 1 496 ? 9.5 21.5 4.836 1 98.44 496 VAL A O 1
ATOM 3987 N N . TRP A 1 497 ? 10.688 19.688 4.383 1 98.56 497 TRP A N 1
ATOM 3988 C CA . TRP A 1 497 ? 11.625 19.906 5.48 1 98.56 497 TRP A CA 1
ATOM 3989 C C . TRP A 1 497 ? 12.898 20.594 4.988 1 98.56 497 TRP A C 1
ATOM 3991 O O . TRP A 1 497 ? 13.312 21.625 5.523 1 98.56 497 TRP A O 1
ATOM 4001 N N . SER A 1 498 ? 13.523 20.016 3.879 1 97 498 SER A N 1
ATOM 4002 C CA . SER A 1 498 ? 14.852 20.469 3.482 1 97 498 SER A CA 1
ATOM 4003 C C . SER A 1 498 ? 14.828 21.078 2.09 1 97 498 SER A C 1
ATOM 4005 O O . SER A 1 498 ? 15.789 21.734 1.682 1 97 498 SER A O 1
ATOM 4007 N N . ASP A 1 499 ? 13.766 20.859 1.308 1 96.19 499 ASP A N 1
ATOM 4008 C CA . ASP A 1 499 ? 13.617 21.453 -0.021 1 96.19 499 ASP A CA 1
ATOM 4009 C C . ASP A 1 499 ? 14.852 21.188 -0.88 1 96.19 499 ASP A C 1
ATOM 4011 O O . ASP A 1 499 ? 15.461 22.125 -1.401 1 96.19 499 ASP A O 1
ATOM 4015 N N . PRO A 1 500 ? 15.109 19.891 -1.114 1 93.69 500 PRO A N 1
ATOM 4016 C CA . PRO A 1 500 ? 16.297 19.609 -1.932 1 93.69 500 PRO A CA 1
ATOM 4017 C C . PRO A 1 500 ? 16.188 20.203 -3.336 1 93.69 500 PRO A C 1
ATOM 4019 O O . PRO A 1 500 ? 15.094 20.312 -3.887 1 93.69 500 PRO A O 1
ATOM 4022 N N . GLN A 1 501 ? 17.328 20.453 -3.85 1 91 501 GLN A N 1
ATOM 4023 C CA . GLN A 1 501 ? 17.359 21.031 -5.188 1 91 501 GLN A CA 1
ATOM 4024 C C . GLN A 1 501 ? 16.891 20.031 -6.238 1 91 501 GLN A C 1
ATOM 4026 O O . GLN A 1 501 ? 17.125 18.828 -6.102 1 91 501 GLN A O 1
ATOM 4031 N N . LEU A 1 502 ? 16.219 20.547 -7.137 1 87.19 502 LEU A N 1
ATOM 4032 C CA . LEU A 1 502 ? 15.719 19.766 -8.266 1 87.19 502 LEU A CA 1
ATOM 4033 C C . LEU A 1 502 ? 16.578 20.016 -9.508 1 87.19 502 LEU A C 1
ATOM 4035 O O . LEU A 1 502 ? 16.922 21.156 -9.82 1 87.19 502 LEU A O 1
ATOM 4039 N N . ASP A 1 503 ? 16.953 18.906 -10.148 1 83.38 503 ASP A N 1
ATOM 4040 C CA . ASP A 1 503 ? 17.484 19.062 -11.5 1 83.38 503 ASP A CA 1
ATOM 4041 C C . ASP A 1 503 ? 16.375 19.375 -12.492 1 83.38 503 ASP A C 1
ATOM 4043 O O . ASP A 1 503 ? 15.594 18.5 -12.875 1 83.38 503 ASP A O 1
ATOM 4047 N N . THR A 1 504 ? 16.266 20.578 -12.883 1 83.31 504 THR A N 1
ATOM 4048 C CA . THR A 1 504 ? 15.133 21.047 -13.672 1 83.31 504 THR A CA 1
ATOM 4049 C C . THR A 1 504 ? 15.258 20.578 -15.117 1 83.31 504 THR A C 1
ATOM 4051 O O . THR A 1 504 ? 14.312 20.703 -15.898 1 83.31 504 THR A O 1
ATOM 4054 N N . THR A 1 505 ? 16.391 20.047 -15.492 1 83.88 505 THR A N 1
ATOM 4055 C CA . THR A 1 505 ? 16.594 19.578 -16.859 1 83.88 505 THR A CA 1
ATOM 4056 C C . THR A 1 505 ? 16.172 18.125 -17.016 1 83.88 505 THR A C 1
ATOM 4058 O O . THR A 1 505 ? 15.414 17.781 -17.922 1 83.88 505 THR A O 1
ATOM 4061 N N . THR A 1 506 ? 16.516 17.328 -16.062 1 82 506 THR A N 1
ATOM 4062 C CA . THR A 1 506 ? 16.281 15.898 -16.203 1 82 506 THR A CA 1
ATOM 4063 C C . THR A 1 506 ? 15.234 15.414 -15.211 1 82 506 THR A C 1
ATOM 4065 O O . THR A 1 506 ? 14.656 14.344 -15.383 1 82 506 THR A O 1
ATOM 4068 N N . PHE A 1 507 ? 15.07 16.203 -14.133 1 84.81 507 PHE A N 1
ATOM 4069 C CA . PHE A 1 507 ? 14.203 15.836 -13.023 1 84.81 507 PHE A CA 1
ATOM 4070 C C . PHE A 1 507 ? 14.617 14.508 -12.414 1 84.81 507 PHE A C 1
ATOM 4072 O O . PHE A 1 507 ? 13.805 13.82 -11.789 1 84.81 507 PHE A O 1
ATOM 4079 N N . THR A 1 508 ? 15.852 14.094 -12.688 1 90.25 508 THR A N 1
ATOM 4080 C CA . THR A 1 508 ? 16.359 12.828 -12.172 1 90.25 508 THR A CA 1
ATOM 4081 C C . THR A 1 508 ? 16.703 12.945 -10.688 1 90.25 508 THR A C 1
ATOM 4083 O O . THR A 1 508 ? 17.234 13.969 -10.25 1 90.25 508 THR A O 1
ATOM 4086 N N . ILE A 1 509 ? 16.328 11.984 -9.992 1 93 509 ILE A N 1
ATOM 4087 C CA . ILE A 1 509 ? 16.641 11.906 -8.57 1 93 509 ILE A CA 1
ATOM 4088 C C . ILE A 1 509 ? 17.906 11.086 -8.375 1 93 509 ILE A C 1
ATOM 4090 O O . ILE A 1 509 ? 18.047 10 -8.93 1 93 509 ILE A O 1
ATOM 4094 N N . GLN A 1 510 ? 18.812 11.562 -7.586 1 89.94 510 GLN A N 1
ATOM 4095 C CA . GLN A 1 510 ? 20.078 10.898 -7.332 1 89.94 510 GLN A CA 1
ATOM 4096 C C . GLN A 1 510 ? 19.891 9.609 -6.547 1 89.94 510 GLN A C 1
ATOM 4098 O O . GLN A 1 510 ? 18.969 9.516 -5.719 1 89.94 510 GLN A O 1
ATOM 4103 N N . GLU A 1 511 ? 20.672 8.656 -6.754 1 88.88 511 GLU A N 1
ATOM 4104 C CA . GLU A 1 511 ? 20.562 7.34 -6.133 1 88.88 511 GLU A CA 1
ATOM 4105 C C . GLU A 1 511 ? 20.641 7.438 -4.613 1 88.88 511 GLU A C 1
ATOM 4107 O O . GLU A 1 511 ? 20.016 6.641 -3.904 1 88.88 511 GLU A O 1
ATOM 4112 N N . ASP A 1 512 ? 21.406 8.391 -4.195 1 91 512 ASP A N 1
ATOM 4113 C CA . ASP A 1 512 ? 21.516 8.562 -2.75 1 91 512 ASP A CA 1
ATOM 4114 C C . ASP A 1 512 ? 20.141 8.758 -2.111 1 91 512 ASP A C 1
ATOM 4116 O O . ASP A 1 512 ? 19.891 8.281 -1.001 1 91 512 ASP A O 1
ATOM 4120 N N . VAL A 1 513 ? 19.312 9.461 -2.789 1 94.5 513 VAL A N 1
ATOM 4121 C CA . VAL A 1 513 ? 17.969 9.695 -2.283 1 94.5 513 VAL A CA 1
ATOM 4122 C C . VAL A 1 513 ? 17.203 8.367 -2.217 1 94.5 513 VAL A C 1
ATOM 4124 O O . VAL A 1 513 ? 16.5 8.102 -1.238 1 94.5 513 VAL A O 1
ATOM 4127 N N . TYR A 1 514 ? 17.375 7.488 -3.215 1 94.38 514 TYR A N 1
ATOM 4128 C CA . TYR A 1 514 ? 16.75 6.176 -3.232 1 94.38 514 TYR A CA 1
ATOM 4129 C C . TYR A 1 514 ? 17.203 5.336 -2.043 1 94.38 514 TYR A C 1
ATOM 4131 O O . TYR A 1 514 ? 16.391 4.73 -1.354 1 94.38 514 TYR A O 1
ATOM 4139 N N . THR A 1 515 ? 18.469 5.328 -1.788 1 93.44 515 THR A N 1
ATOM 4140 C CA . THR A 1 515 ? 19.031 4.484 -0.743 1 93.44 515 THR A CA 1
ATOM 4141 C C . THR A 1 515 ? 18.656 5.004 0.64 1 93.44 515 THR A C 1
ATOM 4143 O O . THR A 1 515 ? 18.328 4.227 1.539 1 93.44 515 THR A O 1
ATOM 4146 N N . ARG A 1 516 ? 18.641 6.371 0.776 1 95.62 516 ARG A N 1
ATOM 4147 C CA . ARG A 1 516 ? 18.234 6.961 2.049 1 95.62 516 ARG A CA 1
ATOM 4148 C C . ARG A 1 516 ? 16.766 6.695 2.326 1 95.62 516 ARG A C 1
ATOM 4150 O O . ARG A 1 516 ? 16.391 6.34 3.447 1 95.62 516 ARG A O 1
ATOM 4157 N N . LEU A 1 517 ? 16 6.855 1.301 1 97.06 517 LEU A N 1
ATOM 4158 C CA . LEU A 1 517 ? 14.57 6.613 1.46 1 97.06 517 LEU A CA 1
ATOM 4159 C C . LEU A 1 517 ? 14.297 5.148 1.787 1 97.06 517 LEU A C 1
ATOM 4161 O O . LEU A 1 517 ? 13.438 4.844 2.619 1 97.06 517 LEU A O 1
ATOM 4165 N N . ASN A 1 518 ? 15.016 4.254 1.144 1 96.44 518 ASN A N 1
ATOM 4166 C CA . ASN A 1 518 ? 14.852 2.832 1.438 1 96.44 518 ASN A CA 1
ATOM 4167 C C . ASN A 1 518 ? 15.242 2.51 2.877 1 96.44 518 ASN A C 1
ATOM 4169 O O . ASN A 1 518 ? 14.57 1.733 3.551 1 96.44 518 ASN A O 1
ATOM 4173 N N . THR A 1 519 ? 16.297 3.082 3.328 1 96.25 519 THR A N 1
ATOM 4174 C CA . THR A 1 519 ? 16.703 2.893 4.715 1 96.25 519 THR A CA 1
ATOM 4175 C C . THR A 1 519 ? 15.633 3.395 5.672 1 96.25 519 THR A C 1
ATOM 4177 O O . THR A 1 519 ? 15.32 2.736 6.664 1 96.25 519 THR A O 1
ATOM 4180 N N . HIS A 1 520 ? 15.18 4.52 5.316 1 97.88 520 HIS A N 1
ATOM 4181 C CA . HIS A 1 520 ? 14.117 5.082 6.137 1 97.88 520 HIS A CA 1
ATOM 4182 C C . HIS A 1 520 ? 12.875 4.191 6.117 1 97.88 520 HIS A C 1
ATOM 4184 O O . HIS A 1 520 ? 12.234 3.99 7.148 1 97.88 520 HIS A O 1
ATOM 4190 N N . ARG A 1 521 ? 12.539 3.693 4.973 1 97.69 521 ARG A N 1
ATOM 4191 C CA . ARG A 1 521 ? 11.445 2.729 4.863 1 97.69 521 ARG A CA 1
ATOM 4192 C C . ARG A 1 521 ? 11.648 1.562 5.824 1 97.69 521 ARG A C 1
ATOM 4194 O O . ARG A 1 521 ? 10.711 1.145 6.508 1 97.69 521 ARG A O 1
ATOM 4201 N N . ASP A 1 522 ? 12.82 1.042 5.91 1 96.25 522 ASP A N 1
ATOM 4202 C CA . ASP A 1 522 ? 13.125 -0.074 6.801 1 96.25 522 ASP A CA 1
ATOM 4203 C C . ASP A 1 522 ? 12.891 0.307 8.258 1 96.25 522 ASP A C 1
ATOM 4205 O O . ASP A 1 522 ? 12.422 -0.51 9.055 1 96.25 522 ASP A O 1
ATOM 4209 N N . ARG A 1 523 ? 13.219 1.523 8.57 1 97.38 523 ARG A N 1
ATOM 4210 C CA . ARG A 1 523 ? 12.961 2.012 9.922 1 97.38 523 ARG A CA 1
ATOM 4211 C C . ARG A 1 523 ? 11.461 2.029 10.227 1 97.38 523 ARG A C 1
ATOM 4213 O O . ARG A 1 523 ? 11.039 1.634 11.312 1 97.38 523 ARG A O 1
ATOM 4220 N N . LEU A 1 524 ? 10.719 2.545 9.273 1 98.38 524 LEU A N 1
ATOM 4221 C CA . LEU A 1 524 ? 9.273 2.582 9.453 1 98.38 524 LEU A CA 1
ATOM 4222 C C . LEU A 1 524 ? 8.719 1.179 9.664 1 98.38 524 LEU A C 1
ATOM 4224 O O . LEU A 1 524 ? 7.852 0.971 10.523 1 98.38 524 LEU A O 1
ATOM 4228 N N . ILE A 1 525 ? 9.234 0.213 8.93 1 97.31 525 ILE A N 1
ATOM 4229 C CA . ILE A 1 525 ? 8.797 -1.172 9.047 1 97.31 525 ILE A CA 1
ATOM 4230 C C . ILE A 1 525 ? 9.141 -1.707 10.438 1 97.31 525 ILE A C 1
ATOM 4232 O O . ILE A 1 525 ? 8.32 -2.371 11.07 1 97.31 525 ILE A O 1
ATOM 4236 N N . SER A 1 526 ? 10.305 -1.41 10.93 1 96.81 526 SER A N 1
ATOM 4237 C CA . SER A 1 526 ? 10.719 -1.868 12.25 1 96.81 526 SER A CA 1
ATOM 4238 C C . SER A 1 526 ? 9.805 -1.312 13.336 1 96.81 526 SER A C 1
ATOM 4240 O O . SER A 1 526 ? 9.641 -1.924 14.391 1 96.81 526 SER A O 1
ATOM 4242 N N . ARG A 1 527 ? 9.25 -0.172 13.023 1 97.44 527 ARG A N 1
ATOM 4243 C CA . ARG A 1 527 ? 8.375 0.482 13.984 1 97.44 527 ARG A CA 1
ATOM 4244 C C . ARG A 1 527 ? 6.938 -0.014 13.844 1 97.44 527 ARG A C 1
ATOM 4246 O O . ARG A 1 527 ? 6.023 0.534 14.461 1 97.44 527 ARG A O 1
ATOM 4253 N N . GLY A 1 528 ? 6.738 -0.952 13.008 1 96.19 528 GLY A N 1
ATOM 4254 C CA . GLY A 1 528 ? 5.441 -1.599 12.891 1 96.19 528 GLY A CA 1
ATOM 4255 C C . GLY A 1 528 ? 4.586 -1.021 11.781 1 96.19 528 GLY A C 1
ATOM 4256 O O . GLY A 1 528 ? 3.4 -1.336 11.672 1 96.19 528 GLY A O 1
ATOM 4257 N N . LEU A 1 529 ? 5.133 -0.176 10.953 1 97.56 529 LEU A N 1
ATOM 4258 C CA . LEU A 1 529 ? 4.375 0.416 9.852 1 97.56 529 LEU A CA 1
ATOM 4259 C C . LEU A 1 529 ? 4.562 -0.385 8.57 1 97.56 529 LEU A C 1
ATOM 4261 O O . LEU A 1 529 ? 5.641 -0.938 8.328 1 97.56 529 LEU A O 1
ATOM 4265 N N . GLY A 1 530 ? 3.51 -0.48 7.73 1 96.38 530 GLY A N 1
ATOM 4266 C CA . GLY A 1 530 ? 3.541 -1.258 6.5 1 96.38 530 GLY A CA 1
ATOM 4267 C C . GLY A 1 530 ? 3.92 -0.434 5.285 1 96.38 530 GLY A C 1
ATOM 4268 O O . GLY A 1 530 ? 3.115 -0.27 4.367 1 96.38 530 GLY A O 1
ATOM 4269 N N . ALA A 1 531 ? 5.188 0.04 5.223 1 97.56 531 ALA A N 1
ATOM 4270 C CA . ALA A 1 531 ? 5.652 0.833 4.09 1 97.56 531 ALA A CA 1
ATOM 4271 C C . ALA A 1 531 ? 5.926 -0.051 2.875 1 97.56 531 ALA A C 1
ATOM 4273 O O . ALA A 1 531 ? 6.461 -1.154 3.01 1 97.56 531 ALA A O 1
ATOM 4274 N N . GLU A 1 532 ? 5.613 0.407 1.691 1 96.44 532 GLU A N 1
ATOM 4275 C CA . GLU A 1 532 ? 5.785 -0.352 0.457 1 96.44 532 GLU A CA 1
ATOM 4276 C C . GLU A 1 532 ? 7.246 -0.37 0.02 1 96.44 532 GLU A C 1
ATOM 4278 O O . GLU A 1 532 ? 8.008 0.539 0.352 1 96.44 532 GLU A O 1
ATOM 4283 N N . ALA A 1 533 ? 7.586 -1.371 -0.744 1 96.56 533 ALA A N 1
ATOM 4284 C CA . ALA A 1 533 ? 8.938 -1.455 -1.295 1 96.56 533 ALA A CA 1
ATOM 4285 C C . ALA A 1 533 ? 9.125 -0.468 -2.443 1 96.56 533 ALA A C 1
ATOM 4287 O O . ALA A 1 533 ? 8.211 -0.258 -3.244 1 96.56 533 ALA A O 1
ATOM 4288 N N . LEU A 1 534 ? 10.352 0.001 -2.609 1 94.81 534 LEU A N 1
ATOM 4289 C CA . LEU A 1 534 ? 10.688 0.967 -3.648 1 94.81 534 LEU A CA 1
ATOM 4290 C C . LEU A 1 534 ? 11.156 0.26 -4.914 1 94.81 534 LEU A C 1
ATOM 4292 O O . LEU A 1 534 ? 10.914 0.738 -6.027 1 94.81 534 LEU A O 1
ATOM 4296 N N . TRP A 1 535 ? 11.883 -0.721 -4.715 1 95.5 535 TRP A N 1
ATOM 4297 C CA . TRP A 1 535 ? 12.625 -1.426 -5.758 1 95.5 535 TRP A CA 1
ATOM 4298 C C . TRP A 1 535 ? 13.078 -2.799 -5.273 1 95.5 535 TRP A C 1
ATOM 4300 O O . TRP A 1 535 ? 12.797 -3.184 -4.133 1 95.5 535 TRP A O 1
ATOM 4310 N N . PRO A 1 536 ? 13.57 -3.666 -6.141 1 96.69 536 PRO A N 1
ATOM 4311 C CA . PRO A 1 536 ? 14.016 -5 -5.73 1 96.69 536 PRO A CA 1
ATOM 4312 C C . PRO A 1 536 ? 15.109 -4.953 -4.672 1 96.69 536 PRO A C 1
ATOM 4314 O O . PRO A 1 536 ? 15.961 -4.062 -4.699 1 96.69 536 PRO A O 1
ATOM 4317 N N . ILE A 1 537 ? 15.125 -5.898 -3.793 1 96.81 537 ILE A N 1
ATOM 4318 C CA . ILE A 1 537 ? 16.109 -6 -2.713 1 96.81 537 ILE A CA 1
ATOM 4319 C C . ILE A 1 537 ? 17.516 -5.934 -3.285 1 96.81 537 ILE A C 1
ATOM 4321 O O . ILE A 1 537 ? 18.422 -5.355 -2.67 1 96.81 537 ILE A O 1
ATOM 4325 N N . TRP A 1 538 ? 17.766 -6.43 -4.504 1 97 538 TRP A N 1
ATOM 4326 C CA . TRP A 1 538 ? 19.078 -6.453 -5.137 1 97 538 TRP A CA 1
ATOM 4327 C C . TRP A 1 538 ? 19.641 -5.043 -5.273 1 97 538 TRP A C 1
ATOM 4329 O O . TRP A 1 538 ? 20.844 -4.828 -5.102 1 97 538 TRP A O 1
ATOM 4339 N N . CYS A 1 539 ? 18.812 -4.078 -5.527 1 95 539 CYS A N 1
ATOM 4340 C CA . CYS A 1 539 ? 19.25 -2.703 -5.723 1 95 539 CYS A CA 1
ATOM 4341 C C . CYS A 1 539 ? 19.734 -2.094 -4.414 1 95 539 CYS A C 1
ATOM 4343 O O . CYS A 1 539 ? 20.625 -1.241 -4.414 1 95 539 CYS A O 1
ATOM 4345 N N . VAL A 1 540 ? 19.094 -2.551 -3.35 1 92.25 540 VAL A N 1
ATOM 4346 C CA . VAL A 1 540 ? 19.531 -2.111 -2.025 1 92.25 540 VAL A CA 1
ATOM 4347 C C . VAL A 1 540 ? 20.906 -2.674 -1.718 1 92.25 540 VAL A C 1
ATOM 4349 O O . VAL A 1 540 ? 21.766 -1.972 -1.17 1 92.25 540 VAL A O 1
ATOM 4352 N N . GLN A 1 541 ? 21.094 -3.912 -2.129 1 93.38 541 GLN A N 1
ATOM 4353 C CA . GLN A 1 541 ? 22.328 -4.621 -1.795 1 93.38 541 GLN A CA 1
ATOM 4354 C C . GLN A 1 541 ? 23.453 -4.254 -2.76 1 93.38 541 GLN A C 1
ATOM 4356 O O . GLN A 1 541 ? 24.625 -4.551 -2.502 1 93.38 541 GLN A O 1
ATOM 4361 N N . ASN A 1 542 ? 23.125 -3.615 -3.883 1 93.75 542 ASN A N 1
ATOM 4362 C CA . ASN A 1 542 ? 24.094 -3.236 -4.895 1 93.75 542 ASN A CA 1
ATOM 4363 C C . ASN A 1 542 ? 23.938 -1.777 -5.312 1 93.75 542 ASN A C 1
ATOM 4365 O O . ASN A 1 542 ? 23.625 -1.488 -6.469 1 93.75 542 ASN A O 1
ATOM 4369 N N . PRO A 1 543 ? 24.266 -0.899 -4.387 1 88.75 543 PRO A N 1
ATOM 4370 C CA . PRO A 1 543 ? 24.109 0.526 -4.688 1 88.75 543 PRO A CA 1
ATOM 4371 C C . PRO A 1 543 ? 24.891 0.947 -5.934 1 88.75 543 PRO A C 1
ATOM 4373 O O . PRO A 1 543 ? 26 0.475 -6.16 1 88.75 543 PRO A O 1
ATOM 4376 N N . GLY A 1 544 ? 24.281 1.749 -6.75 1 87.31 544 GLY A N 1
ATOM 4377 C CA . GLY A 1 544 ? 24.922 2.275 -7.945 1 87.31 544 GLY A CA 1
ATOM 4378 C C . GLY A 1 544 ? 24.641 1.45 -9.188 1 87.31 544 GLY A C 1
ATOM 4379 O O . GLY A 1 544 ? 24.953 1.878 -10.305 1 87.31 544 GLY A O 1
ATOM 4380 N N . MET A 1 545 ? 23.922 0.366 -8.984 1 91.44 545 MET A N 1
ATOM 4381 C CA . MET A 1 545 ? 23.859 -0.57 -10.102 1 91.44 545 MET A CA 1
ATOM 4382 C C . MET A 1 545 ? 22.484 -0.544 -10.75 1 91.44 545 MET A C 1
ATOM 4384 O O . MET A 1 545 ? 22.297 -1.06 -11.859 1 91.44 545 MET A O 1
ATOM 4388 N N . CYS A 1 546 ? 21.516 0.16 -10.18 1 91.12 546 CYS A N 1
ATOM 4389 C CA . CYS A 1 546 ? 20.156 -0.047 -10.641 1 91.12 546 CYS A CA 1
ATOM 4390 C C . CYS A 1 546 ? 19.625 1.187 -11.367 1 91.12 546 CYS A C 1
ATOM 4392 O O . CYS A 1 546 ? 18.641 1.11 -12.094 1 91.12 546 CYS A O 1
ATOM 4394 N N . LEU A 1 547 ? 20.109 2.32 -11.102 1 87.44 547 LEU A N 1
ATOM 4395 C CA . LEU A 1 547 ? 19.547 3.541 -11.672 1 87.44 547 LEU A CA 1
ATOM 4396 C C . LEU A 1 547 ? 20.281 3.936 -12.945 1 87.44 547 LEU A C 1
ATOM 4398 O O . LEU A 1 547 ? 21.484 3.711 -13.07 1 87.44 547 LEU A O 1
ATOM 4402 N N . MET B 1 1 ? -26.781 -10.68 4.832 1 41.66 1 MET B N 1
ATOM 4403 C CA . MET B 1 1 ? -27.062 -11.305 3.539 1 41.66 1 MET B CA 1
ATOM 4404 C C . MET B 1 1 ? -28.031 -10.453 2.721 1 41.66 1 MET B C 1
ATOM 4406 O O . MET B 1 1 ? -29.062 -10.023 3.23 1 41.66 1 MET B O 1
ATOM 4410 N N . LEU B 1 2 ? -27.672 -9.742 1.64 1 51.53 2 LEU B N 1
ATOM 4411 C CA . LEU B 1 2 ? -28.469 -8.859 0.802 1 51.53 2 LEU B CA 1
ATOM 4412 C C . LEU B 1 2 ? -29.562 -9.633 0.085 1 51.53 2 LEU B C 1
ATOM 4414 O O . LEU B 1 2 ? -29.344 -10.758 -0.379 1 51.53 2 LEU B O 1
ATOM 4418 N N . CYS B 1 3 ? -30.844 -9.242 0.177 1 53.81 3 CYS B N 1
ATOM 4419 C CA . CYS B 1 3 ? -32 -9.836 -0.476 1 53.81 3 CYS B CA 1
ATOM 4420 C C . CYS B 1 3 ? -31.859 -9.781 -1.992 1 53.81 3 CYS B C 1
ATOM 4422 O O . CYS B 1 3 ? -31.328 -8.812 -2.533 1 53.81 3 CYS B O 1
ATOM 4424 N N . GLY B 1 4 ? -31.844 -10.891 -2.656 1 55.84 4 GLY B N 1
ATOM 4425 C CA . GLY B 1 4 ? -31.969 -11 -4.102 1 55.84 4 GLY B CA 1
ATOM 4426 C C . GLY B 1 4 ? -30.688 -11.469 -4.766 1 55.84 4 GLY B C 1
ATOM 4427 O O . GLY B 1 4 ? -30.641 -11.648 -5.984 1 55.84 4 GLY B O 1
ATOM 4428 N N . SER B 1 5 ? -29.656 -11.422 -3.936 1 67.81 5 SER B N 1
ATOM 4429 C CA . SER B 1 5 ? -28.391 -11.852 -4.535 1 67.81 5 SER B CA 1
ATOM 4430 C C . SER B 1 5 ? -27.844 -13.078 -3.83 1 67.81 5 SER B C 1
ATOM 4432 O O . SER B 1 5 ? -28.094 -13.297 -2.646 1 67.81 5 SER B O 1
ATOM 4434 N N . THR B 1 6 ? -27.312 -14.023 -4.594 1 75.38 6 THR B N 1
ATOM 4435 C CA . THR B 1 6 ? -26.797 -15.25 -4.004 1 75.38 6 THR B CA 1
ATOM 4436 C C . THR B 1 6 ? -25.656 -14.953 -3.041 1 75.38 6 THR B C 1
ATOM 4438 O O . THR B 1 6 ? -25.391 -15.734 -2.127 1 75.38 6 THR B O 1
ATOM 4441 N N . GLN B 1 7 ? -25.016 -13.938 -3.035 1 89.5 7 GLN B N 1
ATOM 4442 C CA . GLN B 1 7 ? -23.844 -13.5 -2.285 1 89.5 7 GLN B CA 1
ATOM 4443 C C . GLN B 1 7 ? -22.703 -14.523 -2.381 1 89.5 7 GLN B C 1
ATOM 4445 O O . GLN B 1 7 ? -21.844 -14.586 -1.501 1 89.5 7 GLN B O 1
ATOM 4450 N N . LEU B 1 8 ? -22.797 -15.398 -3.389 1 97 8 LEU B N 1
ATOM 4451 C CA . LEU B 1 8 ? -21.75 -16.375 -3.645 1 97 8 LEU B CA 1
ATOM 4452 C C . LEU B 1 8 ? -20.688 -15.812 -4.574 1 97 8 LEU B C 1
ATOM 4454 O O . LEU B 1 8 ? -20.984 -15.023 -5.469 1 97 8 LEU B O 1
ATOM 4458 N N . TRP B 1 9 ? -19.516 -16.172 -4.332 1 98.06 9 TRP B N 1
ATOM 4459 C CA . TRP B 1 9 ? -18.391 -15.805 -5.172 1 98.06 9 TRP B CA 1
ATOM 4460 C C . TRP B 1 9 ? -17.422 -16.984 -5.32 1 98.06 9 TRP B C 1
ATOM 4462 O O . TRP B 1 9 ? -16.969 -17.562 -4.324 1 98.06 9 TRP B O 1
ATOM 4472 N N . PRO B 1 10 ? -16.984 -17.359 -6.52 1 98 10 PRO B N 1
ATOM 4473 C CA . PRO B 1 10 ? -17.578 -16.891 -7.777 1 98 10 PRO B CA 1
ATOM 4474 C C . PRO B 1 10 ? -19.031 -17.312 -7.949 1 98 10 PRO B C 1
ATOM 4476 O O . PRO B 1 10 ? -19.484 -18.266 -7.301 1 98 10 PRO B O 1
ATOM 4479 N N . GLN B 1 11 ? -19.641 -16.609 -8.805 1 96.5 11 GLN B N 1
ATOM 4480 C CA . GLN B 1 11 ? -21 -17 -9.125 1 96.5 11 GLN B CA 1
ATOM 4481 C C . GLN B 1 11 ? -21.047 -18.406 -9.727 1 96.5 11 GLN B C 1
ATOM 4483 O O . GLN B 1 11 ? -20.266 -18.719 -10.633 1 96.5 11 GLN B O 1
ATOM 4488 N N . PRO B 1 12 ? -21.938 -19.266 -9.25 1 97.31 12 PRO B N 1
ATOM 4489 C CA . PRO B 1 12 ? -22.031 -20.625 -9.789 1 97.31 12 PRO B CA 1
ATOM 4490 C C . PRO B 1 12 ? -22.453 -20.641 -11.258 1 97.31 12 PRO B C 1
ATOM 4492 O O . PRO B 1 12 ? -23.172 -19.734 -11.703 1 97.31 12 PRO B O 1
ATOM 4495 N N . THR B 1 13 ? -22.078 -21.656 -11.938 1 97.31 13 THR B N 1
ATOM 4496 C CA . THR B 1 13 ? -22.406 -21.812 -13.344 1 97.31 13 THR B CA 1
ATOM 4497 C C . THR B 1 13 ? -23.734 -22.547 -13.508 1 97.31 13 THR B C 1
ATOM 4499 O O . THR B 1 13 ? -24.422 -22.391 -14.523 1 97.31 13 THR B O 1
ATOM 4502 N N . GLY B 1 14 ? -24.109 -23.375 -12.523 1 96.75 14 GLY B N 1
ATOM 4503 C CA . GLY B 1 14 ? -25.344 -24.141 -12.586 1 96.75 14 GLY B CA 1
ATOM 4504 C C . GLY B 1 14 ? -26.469 -23.547 -11.766 1 96.75 14 GLY B C 1
ATOM 4505 O O . GLY B 1 14 ? -26.391 -22.391 -11.344 1 96.75 14 GLY B O 1
ATOM 4506 N N . PRO B 1 15 ? -27.531 -24.266 -11.562 1 96.44 15 PRO B N 1
ATOM 4507 C CA . PRO B 1 15 ? -28.688 -23.766 -10.812 1 96.44 15 PRO B CA 1
ATOM 4508 C C . PRO B 1 15 ? -28.375 -23.531 -9.336 1 96.44 15 PRO B C 1
ATOM 4510 O O . PRO B 1 15 ? -27.625 -24.281 -8.727 1 96.44 15 PRO B O 1
ATOM 4513 N N . VAL B 1 16 ? -28.969 -22.5 -8.906 1 96.25 16 VAL B N 1
ATOM 4514 C CA . VAL B 1 16 ? -28.844 -22.125 -7.5 1 96.25 16 VAL B CA 1
ATOM 4515 C C . VAL B 1 16 ? -30.219 -21.844 -6.918 1 96.25 16 VAL B C 1
ATOM 4517 O O . VAL B 1 16 ? -31.016 -21.109 -7.512 1 96.25 16 VAL B O 1
ATOM 4520 N N . SER B 1 17 ? -30.531 -22.469 -5.812 1 95.81 17 SER B N 1
ATOM 4521 C CA . SER B 1 17 ? -31.703 -22.172 -5.008 1 95.81 17 SER B CA 1
ATOM 4522 C C . SER B 1 17 ? -31.344 -21.969 -3.541 1 95.81 17 SER B C 1
ATOM 4524 O O . SER B 1 17 ? -30.75 -22.859 -2.912 1 95.81 17 SER B O 1
ATOM 4526 N N . LEU B 1 18 ? -31.625 -20.812 -3.076 1 95.06 18 LEU B N 1
ATOM 4527 C CA . LEU B 1 18 ? -31.328 -20.5 -1.684 1 95.06 18 LEU B CA 1
ATOM 4528 C C . LEU B 1 18 ? -32.625 -20.219 -0.907 1 95.06 18 LEU B C 1
ATOM 4530 O O . LEU B 1 18 ? -33.469 -19.484 -1.386 1 95.06 18 LEU B O 1
ATOM 4534 N N . GLY B 1 19 ? -32.688 -20.781 0.258 1 92.12 19 GLY B N 1
ATOM 4535 C CA . GLY B 1 19 ? -33.844 -20.484 1.125 1 92.12 19 GLY B CA 1
ATOM 4536 C C . GLY B 1 19 ? -33.75 -19.125 1.778 1 92.12 19 GLY B C 1
ATOM 4537 O O . GLY B 1 19 ? -32.719 -18.438 1.682 1 92.12 19 GLY B O 1
ATOM 4538 N N . SER B 1 20 ? -34.812 -18.719 2.424 1 88.25 20 SER B N 1
ATOM 4539 C CA . SER B 1 20 ? -34.875 -17.406 3.031 1 88.25 20 SER B CA 1
ATOM 4540 C C . SER B 1 20 ? -34.656 -17.469 4.535 1 88.25 20 SER B C 1
ATOM 4542 O O . SER B 1 20 ? -34.375 -16.453 5.176 1 88.25 20 SER B O 1
ATOM 4544 N N . ARG B 1 21 ? -34.812 -18.734 5.066 1 93.75 21 ARG B N 1
ATOM 4545 C CA . ARG B 1 21 ? -34.656 -18.875 6.512 1 93.75 21 ARG B CA 1
ATOM 4546 C C . ARG B 1 21 ? -33.25 -19.375 6.867 1 93.75 21 ARG B C 1
ATOM 4548 O O . ARG B 1 21 ? -32.594 -20.016 6.051 1 93.75 21 ARG B O 1
ATOM 4555 N N . ALA B 1 22 ? -32.781 -18.938 8.016 1 95.81 22 ALA B N 1
ATOM 4556 C CA . ALA B 1 22 ? -31.5 -19.344 8.547 1 95.81 22 ALA B CA 1
ATOM 4557 C C . ALA B 1 22 ? -31.641 -19.938 9.945 1 95.81 22 ALA B C 1
ATOM 4559 O O . ALA B 1 22 ? -32.656 -19.719 10.617 1 95.81 22 ALA B O 1
ATOM 4560 N N . VAL B 1 23 ? -30.703 -20.75 10.383 1 96.56 23 VAL B N 1
ATOM 4561 C CA . VAL B 1 23 ? -30.656 -21.297 11.727 1 96.56 23 VAL B CA 1
ATOM 4562 C C . VAL B 1 23 ? -29.297 -20.984 12.367 1 96.56 23 VAL B C 1
ATOM 4564 O O . VAL B 1 23 ? -28.297 -20.812 11.664 1 96.56 23 VAL B O 1
ATOM 4567 N N . THR B 1 24 ? -29.312 -20.859 13.609 1 96.88 24 THR B N 1
ATOM 4568 C CA . THR B 1 24 ? -28.078 -20.609 14.352 1 96.88 24 THR B CA 1
ATOM 4569 C C . THR B 1 24 ? -27.406 -21.922 14.734 1 96.88 24 THR B C 1
ATOM 4571 O O . THR B 1 24 ? -28.078 -22.953 14.922 1 96.88 24 THR B O 1
ATOM 4574 N N . PHE B 1 25 ? -26.109 -21.938 14.82 1 96.88 25 PHE B N 1
ATOM 4575 C CA . PHE B 1 25 ? -25.344 -23.094 15.266 1 96.88 25 PHE B CA 1
ATOM 4576 C C . PHE B 1 25 ? -24.031 -22.656 15.898 1 96.88 25 PHE B C 1
ATOM 4578 O O . PHE B 1 25 ? -23.703 -21.469 15.93 1 96.88 25 PHE B O 1
ATOM 4585 N N . ASN B 1 26 ? -23.328 -23.641 16.484 1 94.81 26 ASN B N 1
ATOM 4586 C CA . ASN B 1 26 ? -21.984 -23.5 17.047 1 94.81 26 ASN B CA 1
ATOM 4587 C C . ASN B 1 26 ? -20.969 -24.344 16.297 1 94.81 26 ASN B C 1
ATOM 4589 O O . ASN B 1 26 ? -21.281 -25.438 15.844 1 94.81 26 ASN B O 1
ATOM 4593 N N . HIS B 1 27 ? -19.734 -23.766 16.125 1 95.31 27 HIS B N 1
ATOM 4594 C CA . HIS B 1 27 ? -18.734 -24.469 15.32 1 95.31 27 HIS B CA 1
ATOM 4595 C C . HIS B 1 27 ? -18.438 -25.844 15.883 1 95.31 27 HIS B C 1
ATOM 4597 O O . HIS B 1 27 ? -17.922 -26.719 15.172 1 95.31 27 HIS B O 1
ATOM 4603 N N . GLN B 1 28 ? -18.688 -26.062 17.141 1 95.62 28 GLN B N 1
ATOM 4604 C CA . GLN B 1 28 ? -18.453 -27.344 17.781 1 95.62 28 GLN B CA 1
ATOM 4605 C C . GLN B 1 28 ? -19.469 -28.391 17.312 1 95.62 28 GLN B C 1
ATOM 4607 O O . GLN B 1 28 ? -19.266 -29.578 17.516 1 95.62 28 GLN B O 1
ATOM 4612 N N . GLN B 1 29 ? -20.547 -27.938 16.734 1 96.56 29 GLN B N 1
ATOM 4613 C CA . GLN B 1 29 ? -21.625 -28.812 16.297 1 96.56 29 GLN B CA 1
ATOM 4614 C C . GLN B 1 29 ? -21.375 -29.328 14.883 1 96.56 29 GLN B C 1
ATOM 4616 O O . GLN B 1 29 ? -22.094 -30.203 14.391 1 96.56 29 GLN B O 1
ATOM 4621 N N . LEU B 1 30 ? -20.375 -28.766 14.195 1 96.81 30 LEU B N 1
ATOM 4622 C CA . LEU B 1 30 ? -20.016 -29.172 12.836 1 96.81 30 LEU B CA 1
ATOM 4623 C C . LEU B 1 30 ? -19.359 -30.531 12.82 1 96.81 30 LEU B C 1
ATOM 4625 O O . LEU B 1 30 ? -18.359 -30.75 13.516 1 96.81 30 LEU B O 1
ATOM 4629 N N . GLU B 1 31 ? -19.891 -31.453 12.07 1 97.44 31 GLU B N 1
ATOM 4630 C CA . GLU B 1 31 ? -19.359 -32.812 11.969 1 97.44 31 GLU B CA 1
ATOM 4631 C C . GLU B 1 31 ? -19.25 -33.25 10.516 1 97.44 31 GLU B C 1
ATOM 4633 O O . GLU B 1 31 ? -20.125 -32.969 9.703 1 97.44 31 GLU B O 1
ATOM 4638 N N . LEU B 1 32 ? -18.203 -33.938 10.219 1 98.31 32 LEU B N 1
ATOM 4639 C CA . LEU B 1 32 ? -18.031 -34.531 8.891 1 98.31 32 LEU B CA 1
ATOM 4640 C C . LEU B 1 32 ? -18.469 -36 8.875 1 98.31 32 LEU B C 1
ATOM 4642 O O . LEU B 1 32 ? -18.047 -36.781 9.719 1 98.31 32 LEU B O 1
ATOM 4646 N N . GLU B 1 33 ? -19.359 -36.344 8.031 1 97.75 33 GLU B N 1
ATOM 4647 C CA . GLU B 1 33 ? -19.734 -37.719 7.742 1 97.75 33 GLU B CA 1
ATOM 4648 C C . GLU B 1 33 ? -19.391 -38.094 6.309 1 97.75 33 GLU B C 1
ATOM 4650 O O . GLU B 1 33 ? -19.922 -37.531 5.359 1 97.75 33 GLU B O 1
ATOM 4655 N N . THR B 1 34 ? -18.516 -39.031 6.164 1 96.69 34 THR B N 1
ATOM 4656 C CA . THR B 1 34 ? -18.125 -39.438 4.812 1 96.69 34 THR B CA 1
ATOM 4657 C C . THR B 1 34 ? -17.734 -40.906 4.773 1 96.69 34 THR B C 1
ATOM 4659 O O . THR B 1 34 ? -17.219 -41.438 5.75 1 96.69 34 THR B O 1
ATOM 4662 N N . ALA B 1 35 ? -18.078 -41.625 3.672 1 94.81 35 ALA B N 1
ATOM 4663 C CA . ALA B 1 35 ? -17.672 -43 3.42 1 94.81 35 ALA B CA 1
ATOM 4664 C C . ALA B 1 35 ? -16.547 -43.062 2.387 1 94.81 35 ALA B C 1
ATOM 4666 O O . ALA B 1 35 ? -16.25 -44.125 1.844 1 94.81 35 ALA B O 1
ATOM 4667 N N . VAL B 1 36 ? -15.992 -41.938 2.145 1 96.25 36 VAL B N 1
ATOM 4668 C CA . VAL B 1 36 ? -14.938 -41.844 1.141 1 96.25 36 VAL B CA 1
ATOM 4669 C C . VAL B 1 36 ? -13.727 -42.656 1.588 1 96.25 36 VAL B C 1
ATOM 4671 O O . VAL B 1 36 ? -13.359 -42.625 2.768 1 96.25 36 VAL B O 1
ATOM 4674 N N . HIS B 1 37 ? -13.102 -43.406 0.633 1 95.94 37 HIS B N 1
ATOM 4675 C CA . HIS B 1 37 ? -11.922 -44.188 0.947 1 95.94 37 HIS B CA 1
ATOM 4676 C C . HIS B 1 37 ? -10.641 -43.438 0.678 1 95.94 37 HIS B C 1
ATOM 4678 O O . HIS B 1 37 ? -10.672 -42.375 0.053 1 95.94 37 HIS B O 1
ATOM 4684 N N . GLU B 1 38 ? -9.609 -44.031 1.244 1 95.81 38 GLU B N 1
ATOM 4685 C CA . GLU B 1 38 ? -8.297 -43.469 0.949 1 95.81 38 GLU B CA 1
ATOM 4686 C C . GLU B 1 38 ? -7.973 -43.562 -0.539 1 95.81 38 GLU B C 1
ATOM 4688 O O . GLU B 1 38 ? -8.453 -44.469 -1.224 1 95.81 38 GLU B O 1
ATOM 4693 N N . PRO B 1 39 ? -7.234 -42.656 -1.092 1 96.5 39 PRO B N 1
ATOM 4694 C CA . PRO B 1 39 ? -6.473 -41.594 -0.406 1 96.5 39 PRO B CA 1
ATOM 4695 C C . PRO B 1 39 ? -7.262 -40.281 -0.26 1 96.5 39 PRO B C 1
ATOM 4697 O O . PRO B 1 39 ? -6.84 -39.406 0.469 1 96.5 39 PRO B O 1
ATOM 4700 N N . ALA B 1 40 ? -8.375 -40.125 -0.83 1 97.5 40 ALA B N 1
ATOM 4701 C CA . ALA B 1 40 ? -9.156 -38.875 -0.807 1 97.5 40 ALA B CA 1
ATOM 4702 C C . ALA B 1 40 ? -9.648 -38.562 0.604 1 97.5 40 ALA B C 1
ATOM 4704 O O . ALA B 1 40 ? -9.812 -37.406 0.966 1 97.5 40 ALA B O 1
ATOM 4705 N N . ARG B 1 41 ? -9.82 -39.625 1.438 1 97.38 41 ARG B N 1
ATOM 4706 C CA . ARG B 1 41 ? -10.352 -39.438 2.783 1 97.38 41 ARG B CA 1
ATOM 4707 C C . ARG B 1 41 ? -9.453 -38.5 3.607 1 97.38 41 ARG B C 1
ATOM 4709 O O . ARG B 1 41 ? -9.93 -37.594 4.266 1 97.38 41 ARG B O 1
ATOM 4716 N N . SER B 1 42 ? -8.195 -38.781 3.52 1 97.31 42 SER B N 1
ATOM 4717 C CA . SER B 1 42 ? -7.242 -38 4.281 1 97.31 42 SER B CA 1
ATOM 4718 C C . SER B 1 42 ? -7.25 -36.531 3.832 1 97.31 42 SER B C 1
ATOM 4720 O O . SER B 1 42 ? -7.227 -35.625 4.66 1 97.31 42 SER B O 1
ATOM 4722 N N . LEU B 1 43 ? -7.258 -36.312 2.564 1 97.62 43 LEU B N 1
ATOM 4723 C CA . LEU B 1 43 ? -7.32 -34.969 2.02 1 97.62 43 LEU B CA 1
ATOM 4724 C C . LEU B 1 43 ? -8.602 -34.25 2.449 1 97.62 43 LEU B C 1
ATOM 4726 O O . LEU B 1 43 ? -8.578 -33.094 2.83 1 97.62 43 LEU B O 1
ATOM 4730 N N . LEU B 1 44 ? -9.656 -35 2.391 1 98.25 44 LEU B N 1
ATOM 4731 C CA . LEU B 1 44 ? -10.961 -34.438 2.744 1 98.25 44 LEU B CA 1
ATOM 4732 C C . LEU B 1 44 ? -11 -34.031 4.211 1 98.25 44 LEU B C 1
ATOM 4734 O O . LEU B 1 44 ? -11.547 -32.969 4.551 1 98.25 44 LEU B O 1
ATOM 4738 N N . GLN B 1 45 ? -10.445 -34.844 5.051 1 98.06 45 GLN B N 1
ATOM 4739 C CA . GLN B 1 45 ? -10.398 -34.531 6.477 1 98.06 45 GLN B CA 1
ATOM 4740 C C . GLN B 1 45 ? -9.625 -33.25 6.73 1 98.06 45 GLN B C 1
ATOM 4742 O O . GLN B 1 45 ? -10.07 -32.406 7.516 1 98.06 45 GLN B O 1
ATOM 4747 N N . GLN B 1 46 ? -8.555 -33.094 6.051 1 98.12 46 GLN B N 1
ATOM 4748 C CA . GLN B 1 46 ? -7.762 -31.891 6.195 1 98.12 46 GLN B CA 1
ATOM 4749 C C . GLN B 1 46 ? -8.492 -30.688 5.625 1 98.12 46 GLN B C 1
ATOM 4751 O O . GLN B 1 46 ? -8.438 -29.594 6.195 1 98.12 46 GLN B O 1
ATOM 4756 N N . SER B 1 47 ? -9.117 -30.859 4.523 1 98.06 47 SER B N 1
ATOM 4757 C CA . SER B 1 47 ? -9.898 -29.797 3.922 1 98.06 47 SER B CA 1
ATOM 4758 C C . SER B 1 47 ? -11.055 -29.375 4.828 1 98.06 47 SER B C 1
ATOM 4760 O O . SER B 1 47 ? -11.398 -28.188 4.906 1 98.06 47 SER B O 1
ATOM 4762 N N . PHE B 1 48 ? -11.641 -30.328 5.496 1 98.25 48 PHE B N 1
ATOM 4763 C CA . PHE B 1 48 ? -12.719 -30.047 6.43 1 98.25 48 PHE B CA 1
ATOM 4764 C C . PHE B 1 48 ? -12.203 -29.25 7.625 1 98.25 48 PHE B C 1
ATOM 4766 O O . PHE B 1 48 ? -12.883 -28.359 8.125 1 98.25 48 PHE B O 1
ATOM 4773 N N . MET B 1 49 ? -11.039 -29.594 8.062 1 97.88 49 MET B N 1
ATOM 4774 C CA . MET B 1 49 ? -10.438 -28.828 9.148 1 97.88 49 MET B CA 1
ATOM 4775 C C . MET B 1 49 ? -10.219 -27.375 8.734 1 97.88 49 MET B C 1
ATOM 4777 O O . MET B 1 49 ? -10.461 -26.453 9.516 1 97.88 49 MET B O 1
ATOM 4781 N N . ALA B 1 50 ? -9.742 -27.203 7.539 1 97.5 50 ALA B N 1
ATOM 4782 C CA . ALA B 1 50 ? -9.586 -25.844 7.008 1 97.5 50 ALA B CA 1
ATOM 4783 C C . ALA B 1 50 ? -10.938 -25.125 6.934 1 97.5 50 ALA B C 1
ATOM 4785 O O . ALA B 1 50 ? -11.039 -23.953 7.285 1 97.5 50 ALA B O 1
ATOM 4786 N N . PHE B 1 51 ? -11.906 -25.875 6.484 1 97.94 51 PHE B N 1
ATOM 4787 C CA . PHE B 1 51 ? -13.266 -25.359 6.438 1 97.94 51 PHE B CA 1
ATOM 4788 C C . PHE B 1 51 ? -13.727 -24.906 7.82 1 97.94 51 PHE B C 1
ATOM 4790 O O . PHE B 1 51 ? -14.219 -23.781 7.98 1 97.94 51 PHE B O 1
ATOM 4797 N N . ASN B 1 52 ? -13.57 -25.672 8.742 1 97.56 52 ASN B N 1
ATOM 4798 C CA . ASN B 1 52 ? -13.969 -25.344 10.109 1 97.56 52 ASN B CA 1
ATOM 4799 C C . ASN B 1 52 ? -13.211 -24.141 10.641 1 97.56 52 ASN B C 1
ATOM 4801 O O . ASN B 1 52 ? -13.789 -23.281 11.312 1 97.56 52 ASN B O 1
ATOM 4805 N N . SER B 1 53 ? -11.984 -24.094 10.328 1 97.44 53 SER B N 1
ATOM 4806 C CA . SER B 1 53 ? -11.18 -22.953 10.719 1 97.44 53 SER B CA 1
ATOM 4807 C C . SER B 1 53 ? -11.719 -21.656 10.109 1 97.44 53 SER B C 1
ATOM 4809 O O . SER B 1 53 ? -11.719 -20.609 10.766 1 97.44 53 SER B O 1
ATOM 4811 N N . ASN B 1 54 ? -12.102 -21.688 8.906 1 97.5 54 ASN B N 1
ATOM 4812 C CA . ASN B 1 54 ? -12.703 -20.547 8.242 1 97.5 54 ASN B CA 1
ATOM 4813 C C . ASN B 1 54 ? -14.008 -20.125 8.914 1 97.5 54 ASN B C 1
ATOM 4815 O O . ASN B 1 54 ? -14.289 -18.938 9.039 1 97.5 54 ASN B O 1
ATOM 4819 N N . VAL B 1 55 ? -14.766 -21.094 9.328 1 97.5 55 VAL B N 1
ATOM 4820 C CA . VAL B 1 55 ? -16.016 -20.812 10.031 1 97.5 55 VAL B CA 1
ATOM 4821 C C . VAL B 1 55 ? -15.719 -20.125 11.359 1 97.5 55 VAL B C 1
ATOM 4823 O O . VAL B 1 55 ? -16.344 -19.125 11.711 1 97.5 55 VAL B O 1
ATOM 4826 N N . ILE B 1 56 ? -14.734 -20.625 12.055 1 97.25 56 ILE B N 1
ATOM 4827 C CA . ILE B 1 56 ? -14.344 -20.078 13.352 1 97.25 56 ILE B CA 1
ATOM 4828 C C . ILE B 1 56 ? -13.852 -18.641 13.18 1 97.25 56 ILE B C 1
ATOM 4830 O O . ILE B 1 56 ? -14.094 -17.797 14.039 1 97.25 56 ILE B O 1
ATOM 4834 N N . SER B 1 57 ? -13.258 -18.359 12.047 1 96.94 57 SER B N 1
ATOM 4835 C CA . SER B 1 57 ? -12.703 -17.031 11.789 1 96.94 57 SER B CA 1
ATOM 4836 C C . SER B 1 57 ? -13.805 -15.977 11.695 1 96.94 57 SER B C 1
ATOM 4838 O O . SER B 1 57 ? -13.531 -14.781 11.781 1 96.94 57 SER B O 1
ATOM 4840 N N . LEU B 1 58 ? -15.055 -16.359 11.531 1 96.31 58 LEU B N 1
ATOM 4841 C CA . LEU B 1 58 ? -16.188 -15.453 11.445 1 96.31 58 LEU B CA 1
ATOM 4842 C C . LEU B 1 58 ? -16.609 -14.984 12.836 1 96.31 58 LEU B C 1
ATOM 4844 O O . LEU B 1 58 ? -17.328 -13.977 12.961 1 96.31 58 LEU B O 1
ATOM 4848 N N . VAL B 1 59 ? -16.203 -15.766 13.836 1 95.62 59 VAL B N 1
ATOM 4849 C CA . VAL B 1 59 ? -16.734 -15.57 15.18 1 95.62 59 VAL B CA 1
ATOM 4850 C C . VAL B 1 59 ? -16.125 -14.312 15.797 1 95.62 59 VAL B C 1
ATOM 4852 O O . VAL B 1 59 ? -14.898 -14.148 15.805 1 95.62 59 VAL B O 1
ATOM 4855 N N . GLN B 1 60 ? -16.906 -13.453 16.312 1 91.5 60 GLN B N 1
ATOM 4856 C CA . GLN B 1 60 ? -16.453 -12.188 16.891 1 91.5 60 GLN B CA 1
ATOM 4857 C C . GLN B 1 60 ? -16.578 -12.195 18.406 1 91.5 60 GLN B C 1
ATOM 4859 O O . GLN B 1 60 ? -15.984 -11.359 19.078 1 91.5 60 GLN B O 1
ATOM 4864 N N . ASN B 1 61 ? -17.406 -13.039 18.938 1 92.5 61 ASN B N 1
ATOM 4865 C CA . ASN B 1 61 ? -17.578 -13.25 20.375 1 92.5 61 ASN B CA 1
ATOM 4866 C C . ASN B 1 61 ? -17.375 -14.711 20.766 1 92.5 61 ASN B C 1
ATOM 4868 O O . ASN B 1 61 ? -18.266 -15.539 20.531 1 92.5 61 ASN B O 1
ATOM 4872 N N . LYS B 1 62 ? -16.406 -15.023 21.516 1 89.06 62 LYS B N 1
ATOM 4873 C CA . LYS B 1 62 ? -16.047 -16.406 21.797 1 89.06 62 LYS B CA 1
ATOM 4874 C C . LYS B 1 62 ? -17.031 -17.031 22.781 1 89.06 62 LYS B C 1
ATOM 4876 O O . LYS B 1 62 ? -17.156 -18.25 22.859 1 89.06 62 LYS B O 1
ATOM 4881 N N . ASP B 1 63 ? -17.719 -16.234 23.469 1 92.44 63 ASP B N 1
ATOM 4882 C CA . ASP B 1 63 ? -18.641 -16.734 24.469 1 92.44 63 ASP B CA 1
ATOM 4883 C C . ASP B 1 63 ? -19.938 -17.25 23.828 1 92.44 63 ASP B C 1
ATOM 4885 O O . ASP B 1 63 ? -20.797 -17.812 24.516 1 92.44 63 ASP B O 1
ATOM 4889 N N . TYR B 1 64 ? -19.969 -17.188 22.469 1 93.94 64 TYR B N 1
ATOM 4890 C CA . TYR B 1 64 ? -21.203 -17.562 21.781 1 93.94 64 TYR B CA 1
ATOM 4891 C C . TYR B 1 64 ? -21.484 -19.047 21.922 1 93.94 64 TYR B C 1
ATOM 4893 O O . TYR B 1 64 ? -22.609 -19.5 21.75 1 93.94 64 TYR B O 1
ATOM 4901 N N . VAL B 1 65 ? -20.516 -19.891 22.266 1 93.31 65 VAL B N 1
ATOM 4902 C CA . VAL B 1 65 ? -20.656 -21.344 22.391 1 93.31 65 VAL B CA 1
ATOM 4903 C C . VAL B 1 65 ? -21.531 -21.688 23.594 1 93.31 65 VAL B C 1
ATOM 4905 O O . VAL B 1 65 ? -22.031 -22.812 23.703 1 93.31 65 VAL B O 1
ATOM 4908 N N . GLU B 1 66 ? -21.656 -20.75 24.516 1 92.5 66 GLU B N 1
ATOM 4909 C CA . GLU B 1 66 ? -22.469 -20.953 25.703 1 92.5 66 GLU B CA 1
ATOM 4910 C C . GLU B 1 66 ? -23.938 -20.656 25.422 1 92.5 66 GLU B C 1
ATOM 4912 O O . GLU B 1 66 ? -24.812 -21 26.234 1 92.5 66 GLU B O 1
ATOM 4917 N N . GLN B 1 67 ? -24.219 -20.062 24.281 1 92.19 67 GLN B N 1
ATOM 4918 C CA . GLN B 1 67 ? -25.578 -19.688 23.938 1 92.19 67 GLN B CA 1
ATOM 4919 C C . GLN B 1 67 ? -26.312 -20.859 23.297 1 92.19 67 GLN B C 1
ATOM 4921 O O . GLN B 1 67 ? -25.703 -21.75 22.703 1 92.19 67 GLN B O 1
ATOM 4926 N N . SER B 1 68 ? -27.594 -20.875 23.422 1 93.56 68 SER B N 1
ATOM 4927 C CA . SER B 1 68 ? -28.406 -21.906 22.781 1 93.56 68 SER B CA 1
ATOM 4928 C C . SER B 1 68 ? -28.484 -21.688 21.281 1 93.56 68 SER B C 1
ATOM 4930 O O . SER B 1 68 ? -28.578 -20.547 20.812 1 93.56 68 SER B O 1
ATOM 4932 N N . SER B 1 69 ? -28.391 -22.766 20.516 1 95.5 69 SER B N 1
ATOM 4933 C CA . SER B 1 69 ? -28.516 -22.719 19.062 1 95.5 69 SER B CA 1
ATOM 4934 C C . SER B 1 69 ? -29.797 -23.406 18.594 1 95.5 69 SER B C 1
ATOM 4936 O O . SER B 1 69 ? -30.469 -24.062 19.391 1 95.5 69 SER B O 1
ATOM 4938 N N . ASP B 1 70 ? -30.156 -23.156 17.375 1 95.88 70 ASP B N 1
ATOM 4939 C CA . ASP B 1 70 ? -31.375 -23.703 16.797 1 95.88 70 ASP B CA 1
ATOM 4940 C C . ASP B 1 70 ? -31.219 -25.188 16.484 1 95.88 70 ASP B C 1
ATOM 4942 O O . ASP B 1 70 ? -32.219 -25.906 16.344 1 95.88 70 ASP B O 1
ATOM 4946 N N . VAL B 1 71 ? -30.016 -25.641 16.328 1 96 71 VAL B N 1
ATOM 4947 C CA . VAL B 1 71 ? -29.812 -27.031 15.961 1 96 71 VAL B CA 1
ATOM 4948 C C . VAL B 1 71 ? -28.859 -27.688 16.953 1 96 71 VAL B C 1
ATOM 4950 O O . VAL B 1 71 ? -28.031 -27.016 17.578 1 96 71 VAL B O 1
ATOM 4953 N N . LYS B 1 72 ? -28.906 -29.031 17.016 1 95.94 72 LYS B N 1
ATOM 4954 C CA . LYS B 1 72 ? -28.016 -29.781 17.891 1 95.94 72 LYS B CA 1
ATOM 4955 C C . LYS B 1 72 ? -26.75 -30.219 17.141 1 95.94 72 LYS B C 1
ATOM 4957 O O . LYS B 1 72 ? -25.688 -30.359 17.75 1 95.94 72 LYS B O 1
ATOM 4962 N N . ARG B 1 73 ? -26.938 -30.469 15.781 1 96.56 73 ARG B N 1
ATOM 4963 C CA . ARG B 1 73 ? -25.828 -30.906 14.938 1 96.56 73 ARG B CA 1
ATOM 4964 C C . ARG B 1 73 ? -25.891 -30.25 13.562 1 96.56 73 ARG B C 1
ATOM 4966 O O . ARG B 1 73 ? -26.969 -30.078 13 1 96.56 73 ARG B O 1
ATOM 4973 N N . PHE B 1 74 ? -24.797 -29.891 13.117 1 98.25 74 PHE B N 1
ATOM 4974 C CA . PHE B 1 74 ? -24.594 -29.5 11.727 1 98.25 74 PHE B CA 1
ATOM 4975 C C . PHE B 1 74 ? -23.719 -30.531 11.008 1 98.25 74 PHE B C 1
ATOM 4977 O O . PHE B 1 74 ? -22.5 -30.531 11.164 1 98.25 74 PHE B O 1
ATOM 4984 N N . VAL B 1 75 ? -24.344 -31.438 10.219 1 98.38 75 VAL B N 1
ATOM 4985 C CA . VAL B 1 75 ? -23.656 -32.562 9.609 1 98.38 75 VAL B CA 1
ATOM 4986 C C . VAL B 1 75 ? -23.297 -32.25 8.156 1 98.38 75 VAL B C 1
ATOM 4988 O O . VAL B 1 75 ? -24.172 -31.891 7.363 1 98.38 75 VAL B O 1
ATOM 4991 N N . VAL B 1 76 ? -22.078 -32.344 7.84 1 98.81 76 VAL B N 1
ATOM 4992 C CA . VAL B 1 76 ? -21.609 -32.219 6.465 1 98.81 76 VAL B CA 1
ATOM 4993 C C . VAL B 1 76 ? -21.297 -33.594 5.895 1 98.81 76 VAL B C 1
ATOM 4995 O O . VAL B 1 76 ? -20.344 -34.25 6.305 1 98.81 76 VAL B O 1
ATOM 4998 N N . LYS B 1 77 ? -22.141 -34.031 4.992 1 98.69 77 LYS B N 1
ATOM 4999 C CA . LYS B 1 77 ? -21.969 -35.312 4.312 1 98.69 77 LYS B CA 1
ATOM 5000 C C . LYS B 1 77 ? -21.281 -35.125 2.963 1 98.69 77 LYS B C 1
ATOM 5002 O O . LYS B 1 77 ? -21.766 -34.375 2.111 1 98.69 77 LYS B O 1
ATOM 5007 N N . VAL B 1 78 ? -20.172 -35.812 2.773 1 98.81 78 VAL B N 1
ATOM 5008 C CA . VAL B 1 78 ? -19.422 -35.656 1.53 1 98.81 78 VAL B CA 1
ATOM 5009 C C . VAL B 1 78 ? -19.281 -37 0.833 1 98.81 78 VAL B C 1
ATOM 5011 O O . VAL B 1 78 ? -18.844 -37.969 1.443 1 98.81 78 VAL B O 1
ATOM 5014 N N . ASN B 1 79 ? -19.703 -37.062 -0.392 1 98.5 79 ASN B N 1
ATOM 5015 C CA . ASN B 1 79 ? -19.516 -38.219 -1.259 1 98.5 79 ASN B CA 1
ATOM 5016 C C . ASN B 1 79 ? -18.625 -37.906 -2.451 1 98.5 79 ASN B C 1
ATOM 5018 O O . ASN B 1 79 ? -18.828 -36.906 -3.139 1 98.5 79 ASN B O 1
ATOM 5022 N N . ILE B 1 80 ? -17.641 -38.75 -2.664 1 98.56 80 ILE B N 1
ATOM 5023 C CA . ILE B 1 80 ? -16.703 -38.594 -3.773 1 98.56 80 ILE B CA 1
ATOM 5024 C C . ILE B 1 80 ? -16.703 -39.875 -4.613 1 98.56 80 ILE B C 1
ATOM 5026 O O . ILE B 1 80 ? -16.422 -40.969 -4.105 1 98.56 80 ILE B O 1
ATOM 5030 N N . ALA B 1 81 ? -16.875 -39.812 -5.875 1 98.31 81 ALA B N 1
ATOM 5031 C CA . ALA B 1 81 ? -17.016 -40.969 -6.754 1 98.31 81 ALA B CA 1
ATOM 5032 C C . ALA B 1 81 ? -15.664 -41.562 -7.117 1 98.31 81 ALA B C 1
ATOM 5034 O O . ALA B 1 81 ? -15.539 -42.75 -7.32 1 98.31 81 ALA B O 1
ATOM 5035 N N . GLN B 1 82 ? -14.609 -40.812 -7.238 1 98.19 82 GLN B N 1
ATOM 5036 C CA . GLN B 1 82 ? -13.273 -41.25 -7.637 1 98.19 82 GLN B CA 1
ATOM 5037 C C . GLN B 1 82 ? -12.234 -40.875 -6.582 1 98.19 82 GLN B C 1
ATOM 5039 O O . GLN B 1 82 ? -11.406 -40 -6.801 1 98.19 82 GLN B O 1
ATOM 5044 N N . PRO B 1 83 ? -12.203 -41.594 -5.492 1 97.5 83 PRO B N 1
ATOM 5045 C CA . PRO B 1 83 ? -11.344 -41.25 -4.355 1 97.5 83 PRO B CA 1
ATOM 5046 C C . PRO B 1 83 ? -9.859 -41.406 -4.672 1 97.5 83 PRO B C 1
ATOM 5048 O O . PRO B 1 83 ? -9.016 -40.938 -3.906 1 97.5 83 PRO B O 1
ATOM 5051 N N . ASP B 1 84 ? -9.555 -42.062 -5.797 1 97.19 84 ASP B N 1
ATOM 5052 C CA . ASP B 1 84 ? -8.156 -42.281 -6.156 1 97.19 84 ASP B CA 1
ATOM 5053 C C . ASP B 1 84 ? -7.555 -41.031 -6.805 1 97.19 84 ASP B C 1
ATOM 5055 O O . ASP B 1 84 ? -6.332 -40.906 -6.938 1 97.19 84 ASP B O 1
ATOM 5059 N N . VAL B 1 85 ? -8.352 -40.062 -7.227 1 96.75 85 VAL B N 1
ATOM 5060 C CA . VAL B 1 85 ? -7.883 -38.844 -7.852 1 96.75 85 VAL B CA 1
ATOM 5061 C C . VAL B 1 85 ? -7.508 -37.812 -6.781 1 96.75 85 VAL B C 1
ATOM 5063 O O . VAL B 1 85 ? -8.375 -37.125 -6.242 1 96.75 85 VAL B O 1
ATOM 5066 N N . VAL B 1 86 ? -6.199 -37.75 -6.508 1 93.88 86 VAL B N 1
ATOM 5067 C CA . VAL B 1 86 ? -5.781 -36.875 -5.414 1 93.88 86 VAL B CA 1
ATOM 5068 C C . VAL B 1 86 ? -4.746 -35.875 -5.918 1 93.88 86 VAL B C 1
ATOM 5070 O O . VAL B 1 86 ? -4.121 -35.188 -5.125 1 93.88 86 VAL B O 1
ATOM 5073 N N . LYS B 1 87 ? -4.512 -35.875 -7.191 1 95.31 87 LYS B N 1
ATOM 5074 C CA . LYS B 1 87 ? -3.715 -34.844 -7.867 1 95.31 87 LYS B CA 1
ATOM 5075 C C . LYS B 1 87 ? -4.523 -34.156 -8.961 1 95.31 87 LYS B C 1
ATOM 5077 O O . LYS B 1 87 ? -5.227 -34.812 -9.734 1 95.31 87 LYS B O 1
ATOM 5082 N N . LEU B 1 88 ? -4.457 -32.938 -8.977 1 96.94 88 LEU B N 1
ATOM 5083 C CA . LEU B 1 88 ? -5.215 -32.156 -9.945 1 96.94 88 LEU B CA 1
ATOM 5084 C C . LEU B 1 88 ? -4.551 -32.188 -11.32 1 96.94 88 LEU B C 1
ATOM 5086 O O . LEU B 1 88 ? -3.33 -32.062 -11.43 1 96.94 88 LEU B O 1
ATOM 5090 N N . LYS B 1 89 ? -5.285 -32.438 -12.328 1 97.06 89 LYS B N 1
ATOM 5091 C CA . LYS B 1 89 ? -4.891 -32.344 -13.727 1 97.06 89 LYS B CA 1
ATOM 5092 C C . LYS B 1 89 ? -5.824 -31.438 -14.523 1 97.06 89 LYS B C 1
ATOM 5094 O O . LYS B 1 89 ? -6.852 -31 -14 1 97.06 89 LYS B O 1
ATOM 5099 N N . LEU B 1 90 ? -5.48 -31.156 -15.758 1 97.88 90 LEU B N 1
ATOM 5100 C CA . LEU B 1 90 ? -6.281 -30.266 -16.594 1 97.88 90 LEU B CA 1
ATOM 5101 C C . LEU B 1 90 ? -7.648 -30.875 -16.875 1 97.88 90 LEU B C 1
ATOM 5103 O O . LEU B 1 90 ? -8.633 -30.156 -17.062 1 97.88 90 LEU B O 1
ATOM 5107 N N . ASP B 1 91 ? -7.758 -32.188 -16.812 1 96.94 91 ASP B N 1
ATOM 5108 C CA . ASP B 1 91 ? -9.016 -32.844 -17.156 1 96.94 91 ASP B CA 1
ATOM 5109 C C . ASP B 1 91 ? -9.766 -33.281 -15.898 1 96.94 91 ASP B C 1
ATOM 5111 O O . ASP B 1 91 ? -10.789 -33.969 -15.984 1 96.94 91 ASP B O 1
ATOM 5115 N N . THR B 1 92 ? -9.234 -32.938 -14.727 1 98.06 92 THR B N 1
ATOM 5116 C CA . THR B 1 92 ? -9.891 -33.312 -13.477 1 98.06 92 THR B CA 1
ATOM 5117 C C . THR B 1 92 ? -11.203 -32.562 -13.312 1 98.06 92 THR B C 1
ATOM 5119 O O . THR B 1 92 ? -11.258 -31.344 -13.5 1 98.06 92 THR B O 1
ATOM 5122 N N . SER B 1 93 ? -12.211 -33.344 -12.992 1 98.44 93 SER B N 1
ATOM 5123 C CA . SER B 1 93 ? -13.492 -32.688 -12.719 1 98.44 93 SER B CA 1
ATOM 5124 C C . SER B 1 93 ? -13.461 -31.938 -11.398 1 98.44 93 SER B C 1
ATOM 5126 O O . SER B 1 93 ? -13.039 -32.469 -10.375 1 98.44 93 SER B O 1
ATOM 5128 N N . GLU B 1 94 ? -13.93 -30.703 -11.438 1 98.69 94 GLU B N 1
ATOM 5129 C CA . GLU B 1 94 ? -13.969 -29.891 -10.227 1 98.69 94 GLU B CA 1
ATOM 5130 C C . GLU B 1 94 ? -15.398 -29.469 -9.891 1 98.69 94 GLU B C 1
ATOM 5132 O O . GLU B 1 94 ? -15.617 -28.562 -9.086 1 98.69 94 GLU B O 1
ATOM 5137 N N . GLY B 1 95 ? -16.312 -30.078 -10.492 1 98.62 95 GLY B N 1
ATOM 5138 C CA . GLY B 1 95 ? -17.719 -29.781 -10.25 1 98.62 95 GLY B CA 1
ATOM 5139 C C . GLY B 1 95 ? -18.25 -30.422 -8.984 1 98.62 95 GLY B C 1
ATOM 5140 O O . GLY B 1 95 ? -17.672 -31.375 -8.477 1 98.62 95 GLY B O 1
ATOM 5141 N N . TYR B 1 96 ? -19.359 -29.922 -8.484 1 98.81 96 TYR B N 1
ATOM 5142 C CA . TYR B 1 96 ? -19.984 -30.438 -7.266 1 98.81 96 TYR B CA 1
ATOM 5143 C C . TYR B 1 96 ? -21.453 -30.047 -7.195 1 98.81 96 TYR B C 1
ATOM 5145 O O . TYR B 1 96 ? -21.906 -29.172 -7.945 1 98.81 96 TYR B O 1
ATOM 5153 N N . SER B 1 97 ? -22.094 -30.719 -6.375 1 98.81 97 SER B N 1
ATOM 5154 C CA . SER B 1 97 ? -23.438 -30.375 -5.934 1 98.81 97 SER B CA 1
ATOM 5155 C C . SER B 1 97 ? -23.5 -30.219 -4.418 1 98.81 97 SER B C 1
ATOM 5157 O O . SER B 1 97 ? -22.891 -30.984 -3.682 1 98.81 97 SER B O 1
ATOM 5159 N N . LEU B 1 98 ? -24.141 -29.172 -3.955 1 98.81 98 LEU B N 1
ATOM 5160 C CA . LEU B 1 98 ? -24.328 -28.875 -2.539 1 98.81 98 LEU B CA 1
ATOM 5161 C C . LEU B 1 98 ? -25.812 -28.719 -2.217 1 98.81 98 LEU B C 1
ATOM 5163 O O . LEU B 1 98 ? -26.5 -27.891 -2.836 1 98.81 98 LEU B O 1
ATOM 5167 N N . VAL B 1 99 ? -26.297 -29.531 -1.273 1 98.75 99 VAL B N 1
ATOM 5168 C CA . VAL B 1 99 ? -27.672 -29.422 -0.819 1 98.75 99 VAL B CA 1
ATOM 5169 C C . VAL B 1 99 ? -27.703 -29.281 0.702 1 98.75 99 VAL B C 1
ATOM 5171 O O . VAL B 1 99 ? -27.156 -30.125 1.419 1 98.75 99 VAL B O 1
ATOM 5174 N N . VAL B 1 100 ? -28.266 -28.266 1.146 1 98.44 100 VAL B N 1
ATOM 5175 C CA . VAL B 1 100 ? -28.453 -28.031 2.574 1 98.44 100 VAL B CA 1
ATOM 5176 C C . VAL B 1 100 ? -29.938 -28.172 2.916 1 98.44 100 VAL B C 1
ATOM 5178 O O . VAL B 1 100 ? -30.797 -27.531 2.281 1 98.44 100 VAL B O 1
ATOM 5181 N N . LYS B 1 101 ? -30.219 -28.984 3.945 1 97.69 101 LYS B N 1
ATOM 5182 C CA . LYS B 1 101 ? -31.594 -29.203 4.375 1 97.69 101 LYS B CA 1
ATOM 5183 C C . LYS B 1 101 ? -31.672 -29.422 5.887 1 97.69 101 LYS B C 1
ATOM 5185 O O . LYS B 1 101 ? -30.75 -29.984 6.484 1 97.69 101 LYS B O 1
ATOM 5190 N N . PRO B 1 102 ? -32.719 -28.984 6.375 1 96.31 102 PRO B N 1
ATOM 5191 C CA . PRO B 1 102 ? -32.969 -29.312 7.781 1 96.31 102 PRO B CA 1
ATOM 5192 C C . PRO B 1 102 ? -33.469 -30.75 7.977 1 96.31 102 PRO B C 1
ATOM 5194 O O . PRO B 1 102 ? -34.125 -31.297 7.105 1 96.31 102 PRO B O 1
ATOM 5197 N N . ARG B 1 103 ? -33.125 -31.297 9.062 1 94.31 103 ARG B N 1
ATOM 5198 C CA . ARG B 1 103 ? -33.625 -32.594 9.5 1 94.31 103 ARG B CA 1
ATOM 5199 C C . ARG B 1 103 ? -33.812 -32.625 11.016 1 94.31 103 ARG B C 1
ATOM 5201 O O . ARG B 1 103 ? -32.875 -32.844 11.773 1 94.31 103 ARG B O 1
ATOM 5208 N N . GLU B 1 104 ? -35.031 -32.531 11.414 1 90.31 104 GLU B N 1
ATOM 5209 C CA . GLU B 1 104 ? -35.375 -32.5 12.828 1 90.31 104 GLU B CA 1
ATOM 5210 C C . GLU B 1 104 ? -34.562 -31.438 13.562 1 90.31 104 GLU B C 1
ATOM 5212 O O . GLU B 1 104 ? -34.625 -30.25 13.234 1 90.31 104 GLU B O 1
ATOM 5217 N N . ASP B 1 105 ? -33.562 -31.969 14.344 1 93.06 105 ASP B N 1
ATOM 5218 C CA . ASP B 1 105 ? -32.781 -31.047 15.148 1 93.06 105 ASP B CA 1
ATOM 5219 C C . ASP B 1 105 ? -31.375 -30.891 14.578 1 93.06 105 ASP B C 1
ATOM 5221 O O . ASP B 1 105 ? -30.453 -30.469 15.281 1 93.06 105 ASP B O 1
ATOM 5225 N N . GLU B 1 106 ? -31.312 -31.25 13.289 1 96.81 106 GLU B N 1
ATOM 5226 C CA . GLU B 1 106 ? -30.016 -31.141 12.625 1 96.81 106 GLU B CA 1
ATOM 5227 C C . GLU B 1 106 ? -30.125 -30.359 11.32 1 96.81 106 GLU B C 1
ATOM 5229 O O . GLU B 1 106 ? -31.219 -30.172 10.781 1 96.81 106 GLU B O 1
ATOM 5234 N N . ILE B 1 107 ? -29.109 -29.75 10.93 1 97.69 107 ILE B N 1
ATOM 5235 C CA . ILE B 1 107 ? -28.938 -29.25 9.578 1 97.69 107 ILE B CA 1
ATOM 5236 C C . ILE B 1 107 ? -27.891 -30.109 8.852 1 97.69 107 ILE B C 1
ATOM 5238 O O . ILE B 1 107 ? -26.875 -30.5 9.43 1 97.69 107 ILE B O 1
ATOM 5242 N N . VAL B 1 108 ? -28.25 -30.547 7.621 1 98.44 108 VAL B N 1
ATOM 5243 C CA . VAL B 1 108 ? -27.391 -31.453 6.867 1 98.44 108 VAL B CA 1
ATOM 5244 C C . VAL B 1 108 ? -26.984 -30.797 5.551 1 98.44 108 VAL B C 1
ATOM 5246 O O . VAL B 1 108 ? -27.828 -30.359 4.777 1 98.44 108 VAL B O 1
ATOM 5249 N N . ALA B 1 109 ? -25.781 -30.656 5.32 1 98.81 109 ALA B N 1
ATOM 5250 C CA . ALA B 1 109 ? -25.219 -30.266 4.031 1 98.81 109 ALA B CA 1
ATOM 5251 C C . ALA B 1 109 ? -24.641 -31.469 3.291 1 98.81 109 ALA B C 1
ATOM 5253 O O . ALA B 1 109 ? -23.703 -32.094 3.768 1 98.81 109 ALA B O 1
ATOM 5254 N N . ASN B 1 110 ? -25.203 -31.781 2.166 1 98.75 110 ASN B N 1
ATOM 5255 C CA . ASN B 1 110 ? -24.719 -32.875 1.325 1 98.75 110 ASN B CA 1
ATOM 5256 C C . ASN B 1 110 ? -23.891 -32.375 0.155 1 98.75 110 ASN B C 1
ATOM 5258 O O . ASN B 1 110 ? -24.391 -31.594 -0.678 1 98.75 110 ASN B O 1
ATOM 5262 N N . ILE B 1 111 ? -22.703 -32.75 0.099 1 98.88 111 ILE B N 1
ATOM 5263 C CA . ILE B 1 111 ? -21.812 -32.406 -1.003 1 98.88 111 ILE B CA 1
ATOM 5264 C C . ILE B 1 111 ? -21.484 -33.688 -1.807 1 98.88 111 ILE B C 1
ATOM 5266 O O . ILE B 1 111 ? -20.984 -34.656 -1.255 1 98.88 111 ILE B O 1
ATOM 5270 N N . THR B 1 112 ? -21.781 -33.656 -3.062 1 98.81 112 THR B N 1
ATOM 5271 C CA . THR B 1 112 ? -21.453 -34.719 -3.98 1 98.81 112 THR B CA 1
ATOM 5272 C C . THR B 1 112 ? -20.547 -34.219 -5.102 1 98.81 112 THR B C 1
ATOM 5274 O O . THR B 1 112 ? -20.812 -33.188 -5.715 1 98.81 112 THR B O 1
ATOM 5277 N N . ALA B 1 113 ? -19.5 -34.969 -5.371 1 98.75 113 ALA B N 1
ATOM 5278 C CA . ALA B 1 113 ? -18.547 -34.625 -6.418 1 98.75 113 ALA B CA 1
ATOM 5279 C C . ALA B 1 113 ? -17.875 -35.875 -7.004 1 98.75 113 ALA B C 1
ATOM 5281 O O . ALA B 1 113 ? -17.875 -36.938 -6.379 1 98.75 113 ALA B O 1
ATOM 5282 N N . LYS B 1 114 ? -17.344 -35.75 -8.18 1 98.56 114 LYS B N 1
ATOM 5283 C CA . LYS B 1 114 ? -16.609 -36.844 -8.805 1 98.56 114 LYS B CA 1
ATOM 5284 C C . LYS B 1 114 ? -15.234 -37 -8.148 1 98.56 114 LYS B C 1
ATOM 5286 O O . LYS B 1 114 ? -14.773 -38.125 -7.965 1 98.56 114 LYS B O 1
ATOM 5291 N N . THR B 1 115 ? -14.641 -35.969 -7.793 1 98.62 115 THR B N 1
ATOM 5292 C CA . THR B 1 115 ? -13.289 -36 -7.242 1 98.62 115 THR B CA 1
ATOM 5293 C C . THR B 1 115 ? -13.211 -35.219 -5.945 1 98.62 115 THR B C 1
ATOM 5295 O O . THR B 1 115 ? -14.156 -34.5 -5.582 1 98.62 115 THR B O 1
ATOM 5298 N N . PHE B 1 116 ? -12.086 -35.344 -5.254 1 98.38 116 PHE B N 1
ATOM 5299 C CA . PHE B 1 116 ? -11.789 -34.562 -4.059 1 98.38 116 PHE B CA 1
ATOM 5300 C C . PHE B 1 116 ? -11.859 -33.062 -4.355 1 98.38 116 PHE B C 1
ATOM 5302 O O . PHE B 1 116 ? -12.375 -32.312 -3.547 1 98.38 116 PHE B O 1
ATOM 5309 N N . PHE B 1 117 ? -11.422 -32.656 -5.516 1 98.69 117 PHE B N 1
ATOM 5310 C CA . PHE B 1 117 ? -11.297 -31.234 -5.863 1 98.69 117 PHE B CA 1
ATOM 5311 C C . PHE B 1 117 ? -12.664 -30.578 -6.008 1 98.69 117 PHE B C 1
ATOM 5313 O O . PHE B 1 117 ? -12.852 -29.422 -5.641 1 98.69 117 PHE B O 1
ATOM 5320 N N . GLY B 1 118 ? -13.586 -31.312 -6.543 1 98.69 118 GLY B N 1
ATOM 5321 C CA . GLY B 1 118 ? -14.961 -30.828 -6.535 1 98.69 118 GLY B CA 1
ATOM 5322 C C . GLY B 1 118 ? -15.539 -30.703 -5.137 1 98.69 118 GLY B C 1
ATOM 5323 O O . GLY B 1 118 ? -16.203 -29.719 -4.82 1 98.69 118 GLY B O 1
ATOM 5324 N N . ALA B 1 119 ? -15.32 -31.703 -4.336 1 98.75 119 ALA B N 1
ATOM 5325 C CA . ALA B 1 119 ? -15.828 -31.703 -2.967 1 98.75 119 ALA B CA 1
ATOM 5326 C C . ALA B 1 119 ? -15.266 -30.516 -2.176 1 98.75 119 ALA B C 1
ATOM 5328 O O . ALA B 1 119 ? -15.992 -29.875 -1.42 1 98.75 119 ALA B O 1
ATOM 5329 N N . ARG B 1 120 ? -14.008 -30.281 -2.371 1 98.5 120 ARG B N 1
ATOM 5330 C CA . ARG B 1 120 ? -13.359 -29.156 -1.706 1 98.5 120 ARG B CA 1
ATOM 5331 C C . ARG B 1 120 ? -14.016 -27.844 -2.088 1 98.5 120 ARG B C 1
ATOM 5333 O O . ARG B 1 120 ? -14.227 -26.969 -1.232 1 98.5 120 ARG B O 1
ATOM 5340 N N . HIS B 1 121 ? -14.336 -27.625 -3.348 1 98.75 121 HIS B N 1
ATOM 5341 C CA . HIS B 1 121 ? -15.055 -26.438 -3.777 1 98.75 121 HIS B CA 1
ATOM 5342 C C . HIS B 1 121 ? -16.438 -26.375 -3.15 1 98.75 121 HIS B C 1
ATOM 5344 O O . HIS B 1 121 ? -16.938 -25.281 -2.828 1 98.75 121 HIS B O 1
ATOM 5350 N N . GLY B 1 122 ? -17.047 -27.547 -3.041 1 98.81 122 GLY B N 1
ATOM 5351 C CA . GLY B 1 122 ? -18.328 -27.594 -2.342 1 98.81 122 GLY B CA 1
ATOM 5352 C C . GLY B 1 122 ? -18.25 -27.094 -0.917 1 98.81 122 GLY B C 1
ATOM 5353 O O . GLY B 1 122 ? -19.125 -26.359 -0.466 1 98.81 122 GLY B O 1
ATOM 5354 N N . LEU B 1 123 ? -17.203 -27.453 -0.218 1 98.75 123 LEU B N 1
ATOM 5355 C CA . LEU B 1 123 ? -16.969 -26.969 1.137 1 98.75 123 LEU B CA 1
ATOM 5356 C C . LEU B 1 123 ? -16.797 -25.453 1.142 1 98.75 123 LEU B C 1
ATOM 5358 O O . LEU B 1 123 ? -17.297 -24.766 2.035 1 98.75 123 LEU B O 1
ATOM 5362 N N . GLU B 1 124 ? -16.062 -24.938 0.141 1 98.56 124 GLU B N 1
ATOM 5363 C CA . GLU B 1 124 ? -15.891 -23.484 0.038 1 98.56 124 GLU B CA 1
ATOM 5364 C C . GLU B 1 124 ? -17.219 -22.781 -0.146 1 98.56 124 GLU B C 1
ATOM 5366 O O . GLU B 1 124 ? -17.484 -21.75 0.49 1 98.56 124 GLU B O 1
ATOM 5371 N N . THR B 1 125 ? -18.016 -23.312 -0.995 1 98.5 125 THR B N 1
ATOM 5372 C CA . THR B 1 125 ? -19.344 -22.734 -1.207 1 98.5 125 THR B CA 1
ATOM 5373 C C . THR B 1 125 ? -20.156 -22.797 0.075 1 98.5 125 THR B C 1
ATOM 5375 O O . THR B 1 125 ? -20.844 -21.828 0.424 1 98.5 125 THR B O 1
ATOM 5378 N N . LEU B 1 126 ? -20.109 -23.922 0.78 1 98.69 126 LEU B N 1
ATOM 5379 C CA . LEU B 1 126 ? -20.828 -24.047 2.039 1 98.69 126 LEU B CA 1
ATOM 5380 C C . LEU B 1 126 ? -20.406 -22.969 3.027 1 98.69 126 LEU B C 1
ATOM 5382 O O . LEU B 1 126 ? -21.25 -22.375 3.709 1 98.69 126 LEU B O 1
ATOM 5386 N N . SER B 1 127 ? -19.141 -22.688 3.061 1 98.25 127 SER B N 1
ATOM 5387 C CA . SER B 1 127 ? -18.641 -21.656 3.975 1 98.25 127 SER B CA 1
ATOM 5388 C C . SER B 1 127 ? -19.25 -20.297 3.666 1 98.25 127 SER B C 1
ATOM 5390 O O . SER B 1 127 ? -19.422 -19.469 4.566 1 98.25 127 SER B O 1
ATOM 5392 N N . GLN B 1 128 ? -19.609 -20.094 2.445 1 97.38 128 GLN B N 1
ATOM 5393 C CA . GLN B 1 128 ? -20.156 -18.797 2.025 1 97.38 128 GLN B CA 1
ATOM 5394 C C . GLN B 1 128 ? -21.641 -18.703 2.361 1 97.38 128 GLN B C 1
ATOM 5396 O O . GLN B 1 128 ? -22.234 -17.625 2.236 1 97.38 128 GLN B O 1
ATOM 5401 N N . LEU B 1 129 ? -22.25 -19.766 2.779 1 97.19 129 LEU B N 1
ATOM 5402 C CA . LEU B 1 129 ? -23.641 -19.766 3.221 1 97.19 129 LEU B CA 1
ATOM 5403 C C . LEU B 1 129 ? -23.734 -19.516 4.723 1 97.19 129 LEU B C 1
ATOM 5405 O O . LEU B 1 129 ? -24.844 -19.422 5.273 1 97.19 129 LEU B O 1
ATOM 5409 N N . ILE B 1 130 ? -22.562 -19.438 5.336 1 97.19 130 ILE B N 1
ATOM 5410 C CA . ILE B 1 130 ? -22.469 -19.234 6.777 1 97.19 130 ILE B CA 1
ATOM 5411 C C . ILE B 1 130 ? -22 -17.812 7.07 1 97.19 130 ILE B C 1
ATOM 5413 O O . ILE B 1 130 ? -21.109 -17.297 6.398 1 97.19 130 ILE B O 1
ATOM 5417 N N . TRP B 1 131 ? -22.594 -17.109 8.023 1 95.75 131 TRP B N 1
ATOM 5418 C CA . TRP B 1 131 ? -22.156 -15.766 8.406 1 95.75 131 TRP B CA 1
ATOM 5419 C C . TRP B 1 131 ? -22.359 -15.539 9.898 1 95.75 131 TRP B C 1
ATOM 5421 O O . TRP B 1 131 ? -22.969 -16.359 10.586 1 95.75 131 TRP B O 1
ATOM 5431 N N . TRP B 1 132 ? -21.719 -14.586 10.438 1 95.62 132 TRP B N 1
ATOM 5432 C CA . TRP B 1 132 ? -21.875 -14.141 11.82 1 95.62 132 TRP B CA 1
ATOM 5433 C C . TRP B 1 132 ? -22.984 -13.094 11.93 1 95.62 132 TRP B C 1
ATOM 5435 O O . TRP B 1 132 ? -22.984 -12.102 11.195 1 95.62 132 TRP B O 1
ATOM 5445 N N . ASP B 1 133 ? -23.891 -13.328 12.758 1 94.25 133 ASP B N 1
ATOM 5446 C CA . ASP B 1 133 ? -24.938 -12.352 13.039 1 94.25 133 ASP B CA 1
ATOM 5447 C C . ASP B 1 133 ? -24.75 -11.727 14.414 1 94.25 133 ASP B C 1
ATOM 5449 O O . ASP B 1 133 ? -25.125 -12.312 15.43 1 94.25 133 ASP B O 1
ATOM 5453 N N . GLU B 1 134 ? -24.312 -10.508 14.383 1 89.31 134 GLU B N 1
ATOM 5454 C CA . GLU B 1 134 ? -24 -9.828 15.633 1 89.31 134 GLU B CA 1
ATOM 5455 C C . GLU B 1 134 ? -25.266 -9.445 16.391 1 89.31 134 GLU B C 1
ATOM 5457 O O . GLU B 1 134 ? -25.234 -9.219 17.609 1 89.31 134 GLU B O 1
ATOM 5462 N N . TYR B 1 135 ? -26.344 -9.414 15.773 1 87 135 TYR B N 1
ATOM 5463 C CA . TYR B 1 135 ? -27.578 -8.914 16.375 1 87 135 TYR B CA 1
ATOM 5464 C C . TYR B 1 135 ? -28.406 -10.055 16.953 1 87 135 TYR B C 1
ATOM 5466 O O . TYR B 1 135 ? -29.359 -9.828 17.703 1 87 135 TYR B O 1
ATOM 5474 N N . GLU B 1 136 ? -28.078 -11.266 16.578 1 88.38 136 GLU B N 1
ATOM 5475 C CA . GLU B 1 136 ? -28.719 -12.43 17.156 1 88.38 136 GLU B CA 1
ATOM 5476 C C . GLU B 1 136 ? -28.156 -12.742 18.547 1 88.38 136 GLU B C 1
ATOM 5478 O O . GLU B 1 136 ? -27.062 -13.281 18.656 1 88.38 136 GLU B O 1
ATOM 5483 N N . ARG B 1 137 ? -28.906 -12.477 19.594 1 87.56 137 ARG B N 1
ATOM 5484 C CA . ARG B 1 137 ? -28.453 -12.641 20.969 1 87.56 137 ARG B CA 1
ATOM 5485 C C . ARG B 1 137 ? -27.188 -11.844 21.219 1 87.56 137 ARG B C 1
ATOM 5487 O O . ARG B 1 137 ? -27.141 -10.633 20.984 1 87.56 137 ARG B O 1
ATOM 5494 N N . SER B 1 138 ? -26.156 -12.273 21.484 1 86.06 138 SER B N 1
ATOM 5495 C CA . SER B 1 138 ? -24.875 -11.609 21.656 1 86.06 138 SER B CA 1
ATOM 5496 C C . SER B 1 138 ? -23.891 -12.031 20.578 1 86.06 138 SER B C 1
ATOM 5498 O O . SER B 1 138 ? -22.672 -12.023 20.797 1 86.06 138 SER B O 1
ATOM 5500 N N . GLY B 1 139 ? -24.5 -12.43 19.375 1 93.19 139 GLY B N 1
ATOM 5501 C CA . GLY B 1 139 ? -23.688 -12.906 18.266 1 93.19 139 GLY B CA 1
ATOM 5502 C C . GLY B 1 139 ? -23.734 -14.406 18.094 1 93.19 139 GLY B C 1
ATOM 5503 O O . GLY B 1 139 ? -23.531 -15.164 19.047 1 93.19 139 GLY B O 1
ATOM 5504 N N . MET B 1 140 ? -24.109 -14.883 16.906 1 96.12 140 MET B N 1
ATOM 5505 C CA . MET B 1 140 ? -24.219 -16.312 16.609 1 96.12 140 MET B CA 1
ATOM 5506 C C . MET B 1 140 ? -23.797 -16.578 15.164 1 96.12 140 MET B C 1
ATOM 5508 O O . MET B 1 140 ? -23.906 -15.703 14.305 1 96.12 140 MET B O 1
ATOM 5512 N N . LEU B 1 141 ? -23.312 -17.766 14.93 1 97.5 141 LEU B N 1
ATOM 5513 C CA . LEU B 1 141 ? -23.188 -18.25 13.562 1 97.5 141 LEU B CA 1
ATOM 5514 C C . LEU B 1 141 ? -24.547 -18.641 12.992 1 97.5 141 LEU B C 1
ATOM 5516 O O . LEU B 1 141 ? -25.359 -19.234 13.695 1 97.5 141 LEU B O 1
ATOM 5520 N N . LYS B 1 142 ? -24.766 -18.281 11.773 1 97.25 142 LYS B N 1
ATOM 5521 C CA . LYS B 1 142 ? -25.984 -18.672 11.07 1 97.25 142 LYS B CA 1
ATOM 5522 C C . LYS B 1 142 ? -25.656 -19.359 9.75 1 97.25 142 LYS B C 1
ATOM 5524 O O . LYS B 1 142 ? -24.594 -19.125 9.172 1 97.25 142 LYS B O 1
ATOM 5529 N N . VAL B 1 143 ? -26.516 -20.219 9.344 1 97 143 VAL B N 1
ATOM 5530 C CA . VAL B 1 143 ? -26.438 -20.859 8.031 1 97 143 VAL B CA 1
ATOM 5531 C C . VAL B 1 143 ? -27.828 -20.906 7.398 1 97 143 VAL B C 1
ATOM 5533 O O . VAL B 1 143 ? -28.844 -21.016 8.102 1 97 143 VAL B O 1
ATOM 5536 N N . LEU B 1 144 ? -27.891 -20.828 6.109 1 96.19 144 LEU B N 1
ATOM 5537 C CA . LEU B 1 144 ? -29.172 -20.984 5.414 1 96.19 144 LEU B CA 1
ATOM 5538 C C . LEU B 1 144 ? -29.766 -22.375 5.68 1 96.19 144 LEU B C 1
ATOM 5540 O O . LEU B 1 144 ? -29.047 -23.375 5.645 1 96.19 144 LEU B O 1
ATOM 5544 N N . LYS B 1 145 ? -30.953 -22.328 5.957 1 95.31 145 LYS B N 1
ATOM 5545 C CA . LYS B 1 145 ? -31.672 -23.562 6.293 1 95.31 145 LYS B CA 1
ATOM 5546 C C . LYS B 1 145 ? -31.859 -24.453 5.062 1 95.31 145 LYS B C 1
ATOM 5548 O O . LYS B 1 145 ? -32 -25.672 5.184 1 95.31 145 LYS B O 1
ATOM 5553 N N . GLY B 1 146 ? -31.859 -23.875 3.91 1 96.19 146 GLY B N 1
ATOM 5554 C CA . GLY B 1 146 ? -32.031 -24.594 2.65 1 96.19 146 GLY B CA 1
ATOM 5555 C C . GLY B 1 146 ? -31.234 -23.984 1.513 1 96.19 146 GLY B C 1
ATOM 5556 O O . GLY B 1 146 ? -31.234 -22.766 1.332 1 96.19 146 GLY B O 1
ATOM 5557 N N . ALA B 1 147 ? -30.594 -24.844 0.797 1 97.56 147 ALA B N 1
ATOM 5558 C CA . ALA B 1 147 ? -29.844 -24.422 -0.391 1 97.56 147 ALA B CA 1
ATOM 5559 C C . ALA B 1 147 ? -29.609 -25.594 -1.334 1 97.56 147 ALA B C 1
ATOM 5561 O O . ALA B 1 147 ? -29.484 -26.734 -0.892 1 97.56 147 ALA B O 1
ATOM 5562 N N . SER B 1 148 ? -29.641 -25.375 -2.604 1 98.12 148 SER B N 1
ATOM 5563 C CA . SER B 1 148 ? -29.25 -26.312 -3.652 1 98.12 148 SER B CA 1
ATOM 5564 C C . SER B 1 148 ? -28.375 -25.625 -4.703 1 98.12 148 SER B C 1
ATOM 5566 O O . SER B 1 148 ? -28.812 -24.672 -5.344 1 98.12 148 SER B O 1
ATOM 5568 N N . ILE B 1 149 ? -27.172 -26.094 -4.844 1 98.38 149 ILE B N 1
ATOM 5569 C CA . ILE B 1 149 ? -26.203 -25.453 -5.738 1 98.38 149 ILE B CA 1
ATOM 5570 C C . ILE B 1 149 ? -25.5 -26.5 -6.582 1 98.38 149 ILE B C 1
ATOM 5572 O O . ILE B 1 149 ? -25.016 -27.516 -6.047 1 98.38 149 ILE B O 1
ATOM 5576 N N . GLN B 1 150 ? -25.5 -26.406 -7.84 1 98.5 150 GLN B N 1
ATOM 5577 C CA . GLN B 1 150 ? -24.656 -27.141 -8.773 1 98.5 150 GLN B CA 1
ATOM 5578 C C . GLN B 1 150 ? -23.641 -26.203 -9.445 1 98.5 150 GLN B C 1
ATOM 5580 O O . GLN B 1 150 ? -24.016 -25.141 -9.953 1 98.5 150 GLN B O 1
ATOM 5585 N N . ASP B 1 151 ? -22.406 -26.594 -9.398 1 98.5 151 ASP B N 1
ATOM 5586 C CA . ASP B 1 151 ? -21.391 -25.656 -9.844 1 98.5 151 ASP B CA 1
ATOM 5587 C C . ASP B 1 151 ? -20.188 -26.391 -10.438 1 98.5 151 ASP B C 1
ATOM 5589 O O . ASP B 1 151 ? -19.906 -27.531 -10.07 1 98.5 151 ASP B O 1
ATOM 5593 N N . ASN B 1 152 ? -19.625 -25.812 -11.43 1 98.25 152 ASN B N 1
ATOM 5594 C CA . ASN B 1 152 ? -18.422 -26.297 -12.094 1 98.25 152 ASN B CA 1
ATOM 5595 C C . ASN B 1 152 ? -17.688 -25.172 -12.812 1 98.25 152 ASN B C 1
ATOM 5597 O O . ASN B 1 152 ? -18.312 -24.234 -13.297 1 98.25 152 ASN B O 1
ATOM 5601 N N . PRO B 1 153 ? -16.406 -25.25 -12.875 1 98.38 153 PRO B N 1
ATOM 5602 C CA . PRO B 1 153 ? -15.672 -24.188 -13.57 1 98.38 153 PRO B CA 1
ATOM 5603 C C . PRO B 1 153 ? -15.781 -24.281 -15.086 1 98.38 153 PRO B C 1
ATOM 5605 O O . PRO B 1 153 ? -15.93 -25.375 -15.633 1 98.38 153 PRO B O 1
ATOM 5608 N N . ILE B 1 154 ? -15.555 -23.141 -15.734 1 97.31 154 ILE B N 1
ATOM 5609 C CA . ILE B 1 154 ? -15.609 -23.109 -17.188 1 97.31 154 ILE B CA 1
ATOM 5610 C C . ILE B 1 154 ? -14.211 -23.328 -17.766 1 97.31 154 ILE B C 1
ATOM 5612 O O . ILE B 1 154 ? -14.062 -23.812 -18.891 1 97.31 154 ILE B O 1
ATOM 5616 N N . PHE B 1 155 ? -13.203 -22.953 -17.047 1 98.25 155 PHE B N 1
ATOM 5617 C CA . PHE B 1 155 ? -11.836 -23.172 -17.5 1 98.25 155 PHE B CA 1
ATOM 5618 C C . PHE B 1 155 ? -11.094 -24.125 -16.578 1 98.25 155 PHE B C 1
ATOM 5620 O O . PHE B 1 155 ? -11.273 -24.094 -15.359 1 98.25 155 PHE B O 1
ATOM 5627 N N . ALA B 1 156 ? -10.234 -24.922 -17.125 1 98.19 156 ALA B N 1
ATOM 5628 C CA . ALA B 1 156 ? -9.453 -25.906 -16.391 1 98.19 156 ALA B CA 1
ATOM 5629 C C . ALA B 1 156 ? -8.281 -25.25 -15.664 1 98.19 156 ALA B C 1
ATOM 5631 O O . ALA B 1 156 ? -7.902 -25.672 -14.57 1 98.19 156 ALA B O 1
ATOM 5632 N N . TYR B 1 157 ? -7.727 -24.219 -16.297 1 98.75 157 TYR B N 1
ATOM 5633 C CA . TYR B 1 157 ? -6.57 -23.516 -15.75 1 98.75 157 TYR B CA 1
ATOM 5634 C C . TYR B 1 157 ? -6.961 -22.141 -15.219 1 98.75 157 TYR B C 1
ATOM 5636 O O . TYR B 1 157 ? -7.348 -21.266 -15.984 1 98.75 157 TYR B O 1
ATOM 5644 N N . ARG B 1 158 ? -6.871 -21.906 -13.969 1 98.94 158 ARG B N 1
ATOM 5645 C CA . ARG B 1 158 ? -7.18 -20.656 -13.281 1 98.94 158 ARG B CA 1
ATOM 5646 C C . ARG B 1 158 ? -6.07 -20.281 -12.305 1 98.94 158 ARG B C 1
ATOM 5648 O O . ARG B 1 158 ? -6.113 -20.656 -11.133 1 98.94 158 ARG B O 1
ATOM 5655 N N . GLY B 1 159 ? -5.121 -19.469 -12.781 1 98.94 159 GLY B N 1
ATOM 5656 C CA . GLY B 1 159 ? -3.863 -19.344 -12.062 1 98.94 159 GLY B CA 1
ATOM 5657 C C . GLY B 1 159 ? -3.627 -17.969 -11.484 1 98.94 159 GLY B C 1
ATOM 5658 O O . GLY B 1 159 ? -4.234 -16.984 -11.938 1 98.94 159 GLY B O 1
ATOM 5659 N N . ILE B 1 160 ? -2.805 -17.906 -10.461 1 98.94 160 ILE B N 1
ATOM 5660 C CA . ILE B 1 160 ? -2.137 -16.719 -9.953 1 98.94 160 ILE B CA 1
ATOM 5661 C C . ILE B 1 160 ? -0.624 -16.922 -9.984 1 98.94 160 ILE B C 1
ATOM 5663 O O . ILE B 1 160 ? -0.121 -17.953 -9.523 1 98.94 160 ILE B O 1
ATOM 5667 N N . MET B 1 161 ? 0.039 -16 -10.617 1 98.94 161 MET B N 1
ATOM 5668 C CA . MET B 1 161 ? 1.498 -16.016 -10.555 1 98.94 161 MET B CA 1
ATOM 5669 C C . MET B 1 161 ? 2.004 -14.984 -9.547 1 98.94 161 MET B C 1
ATOM 5671 O O . MET B 1 161 ? 1.527 -13.844 -9.516 1 98.94 161 MET B O 1
ATOM 5675 N N . VAL B 1 162 ? 2.875 -15.352 -8.688 1 98.88 162 VAL B N 1
ATOM 5676 C CA . VAL B 1 162 ? 3.525 -14.438 -7.75 1 98.88 162 VAL B CA 1
ATOM 5677 C C . VAL B 1 162 ? 5.043 -14.547 -7.898 1 98.88 162 VAL B C 1
ATOM 5679 O O . VAL B 1 162 ? 5.598 -15.648 -7.887 1 98.88 162 VAL B O 1
ATOM 5682 N N . ASP B 1 163 ? 5.637 -13.453 -8.102 1 98.62 163 ASP B N 1
ATOM 5683 C CA . ASP B 1 163 ? 7.09 -13.328 -8.164 1 98.62 163 ASP B CA 1
ATOM 5684 C C . ASP B 1 163 ? 7.684 -13.156 -6.766 1 98.62 163 ASP B C 1
ATOM 5686 O O . ASP B 1 163 ? 7.348 -12.203 -6.062 1 98.62 163 ASP B O 1
ATOM 5690 N N . THR B 1 164 ? 8.57 -14.055 -6.387 1 98.56 164 THR B N 1
ATOM 5691 C CA . THR B 1 164 ? 9.211 -13.953 -5.078 1 98.56 164 THR B CA 1
ATOM 5692 C C . THR B 1 164 ? 10.711 -13.766 -5.223 1 98.56 164 THR B C 1
ATOM 5694 O O . THR B 1 164 ? 11.461 -13.891 -4.246 1 98.56 164 THR B O 1
ATOM 5697 N N . ALA B 1 165 ? 11.148 -13.508 -6.461 1 98.25 165 ALA B N 1
ATOM 5698 C CA . ALA B 1 165 ? 12.586 -13.398 -6.723 1 98.25 165 ALA B CA 1
ATOM 5699 C C . ALA B 1 165 ? 13.055 -11.953 -6.578 1 98.25 165 ALA B C 1
ATOM 5701 O O . ALA B 1 165 ? 14.148 -11.695 -6.066 1 98.25 165 ALA B O 1
ATOM 5702 N N . ARG B 1 166 ? 12.328 -11.016 -7.082 1 98.12 166 ARG B N 1
ATOM 5703 C CA . ARG B 1 166 ? 12.75 -9.617 -7.035 1 98.12 166 ARG B CA 1
ATOM 5704 C C . ARG B 1 166 ? 12.648 -9.062 -5.617 1 98.12 166 ARG B C 1
ATOM 5706 O O . ARG B 1 166 ? 13.531 -8.32 -5.172 1 98.12 166 ARG B O 1
ATOM 5713 N N . ASN B 1 167 ? 11.547 -9.406 -4.984 1 98.31 167 ASN B N 1
ATOM 5714 C CA . ASN B 1 167 ? 11.43 -9.227 -3.541 1 98.31 167 ASN B CA 1
ATOM 5715 C C . ASN B 1 167 ? 10.992 -10.508 -2.846 1 98.31 167 ASN B C 1
ATOM 5717 O O . ASN B 1 167 ? 9.953 -11.078 -3.182 1 98.31 167 ASN B O 1
ATOM 5721 N N . TYR B 1 168 ? 11.812 -10.945 -1.89 1 98.19 168 TYR B N 1
ATOM 5722 C CA . TYR B 1 168 ? 11.57 -12.203 -1.19 1 98.19 168 TYR B CA 1
ATOM 5723 C C . TYR B 1 168 ? 10.266 -12.148 -0.41 1 98.19 168 TYR B C 1
ATOM 5725 O O . TYR B 1 168 ? 9.914 -11.109 0.162 1 98.19 168 TYR B O 1
ATOM 5733 N N . MET B 1 169 ? 9.539 -13.234 -0.387 1 98.12 169 MET B N 1
ATOM 5734 C CA . MET B 1 169 ? 8.312 -13.414 0.393 1 98.12 169 MET B CA 1
ATOM 5735 C C . MET B 1 169 ? 8.414 -14.641 1.292 1 98.12 169 MET B C 1
ATOM 5737 O O . MET B 1 169 ? 8.859 -15.703 0.853 1 98.12 169 MET B O 1
ATOM 5741 N N . SER B 1 170 ? 7.969 -14.539 2.492 1 98.12 170 SER B N 1
ATOM 5742 C CA . SER B 1 170 ? 8.062 -15.625 3.461 1 98.12 170 SER B CA 1
ATOM 5743 C C . SER B 1 170 ? 7.105 -16.75 3.115 1 98.12 170 SER B C 1
ATOM 5745 O O . SER B 1 170 ? 6.156 -16.562 2.352 1 98.12 170 SER B O 1
ATOM 5747 N N . VAL B 1 171 ? 7.352 -17.922 3.668 1 98.56 171 VAL B N 1
ATOM 5748 C CA . VAL B 1 171 ? 6.488 -19.094 3.516 1 98.56 171 VAL B CA 1
ATOM 5749 C C . VAL B 1 171 ? 5.082 -18.766 4.004 1 98.56 171 VAL B C 1
ATOM 5751 O O . VAL B 1 171 ? 4.094 -19.141 3.375 1 98.56 171 VAL B O 1
ATOM 5754 N N . GLU B 1 172 ? 5.008 -18 5.086 1 98.25 172 GLU B N 1
ATOM 5755 C CA . GLU B 1 172 ? 3.711 -17.609 5.625 1 98.25 172 GLU B CA 1
ATOM 5756 C C . GLU B 1 172 ? 2.947 -16.734 4.641 1 98.25 172 GLU B C 1
ATOM 5758 O O . GLU B 1 172 ? 1.725 -16.844 4.52 1 98.25 172 GLU B O 1
ATOM 5763 N N . SER B 1 173 ? 3.637 -15.859 4.008 1 98.19 173 SER B N 1
ATOM 5764 C CA . SER B 1 173 ? 3.01 -15.016 3 1 98.19 173 SER B CA 1
ATOM 5765 C C . SER B 1 173 ? 2.453 -15.844 1.847 1 98.19 173 SER B C 1
ATOM 5767 O O . SER B 1 173 ? 1.363 -15.562 1.343 1 98.19 173 SER B O 1
ATOM 5769 N N . ILE B 1 174 ? 3.184 -16.812 1.413 1 98.81 174 ILE B N 1
ATOM 5770 C CA . ILE B 1 174 ? 2.74 -17.688 0.323 1 98.81 174 ILE B CA 1
ATOM 5771 C C . ILE B 1 174 ? 1.514 -18.484 0.76 1 98.81 174 ILE B C 1
ATOM 5773 O O . ILE B 1 174 ? 0.584 -18.672 -0.026 1 98.81 174 ILE B O 1
ATOM 5777 N N . ARG B 1 175 ? 1.466 -18.906 2.029 1 98.69 175 ARG B N 1
ATOM 5778 C CA . ARG B 1 175 ? 0.292 -19.594 2.553 1 98.69 175 ARG B CA 1
ATOM 5779 C C . ARG B 1 175 ? -0.953 -18.719 2.443 1 98.69 175 ARG B C 1
ATOM 5781 O O . ARG B 1 175 ? -2.033 -19.219 2.109 1 98.69 175 ARG B O 1
ATOM 5788 N N . ARG B 1 176 ? -0.8 -17.438 2.697 1 98.5 176 ARG B N 1
ATOM 5789 C CA . ARG B 1 176 ? -1.925 -16.516 2.594 1 98.5 176 ARG B CA 1
ATOM 5790 C C . ARG B 1 176 ? -2.41 -16.406 1.153 1 98.5 176 ARG B C 1
ATOM 5792 O O . ARG B 1 176 ? -3.613 -16.297 0.904 1 98.5 176 ARG B O 1
ATOM 5799 N N . VAL B 1 177 ? -1.447 -16.422 0.209 1 98.88 177 VAL B N 1
ATOM 5800 C CA . VAL B 1 177 ? -1.821 -16.422 -1.201 1 98.88 177 VAL B CA 1
ATOM 5801 C C . VAL B 1 177 ? -2.699 -17.641 -1.504 1 98.88 177 VAL B C 1
ATOM 5803 O O . VAL B 1 177 ? -3.768 -17.5 -2.105 1 98.88 177 VAL B O 1
ATOM 5806 N N . LEU B 1 178 ? -2.254 -18.75 -0.987 1 98.88 178 LEU B N 1
ATOM 5807 C CA . LEU B 1 178 ? -2.951 -20 -1.254 1 98.88 178 LEU B CA 1
ATOM 5808 C C . LEU B 1 178 ? -4.328 -20.016 -0.594 1 98.88 178 LEU B C 1
ATOM 5810 O O . LEU B 1 178 ? -5.297 -20.5 -1.178 1 98.88 178 LEU B O 1
ATOM 5814 N N . ASP B 1 179 ? -4.418 -19.453 0.578 1 98.75 179 ASP B N 1
ATOM 5815 C CA . ASP B 1 179 ? -5.711 -19.328 1.251 1 98.75 179 ASP B CA 1
ATOM 5816 C C . ASP B 1 179 ? -6.676 -18.484 0.435 1 98.75 179 ASP B C 1
ATOM 5818 O O . ASP B 1 179 ? -7.848 -18.828 0.286 1 98.75 179 ASP B O 1
ATOM 5822 N N . GLY B 1 180 ? -6.16 -17.375 -0.068 1 98.88 180 GLY B N 1
ATOM 5823 C CA . GLY B 1 180 ? -6.988 -16.531 -0.915 1 98.88 180 GLY B CA 1
ATOM 5824 C C . GLY B 1 180 ? -7.414 -17.203 -2.201 1 98.88 180 GLY B C 1
ATOM 5825 O O . GLY B 1 180 ? -8.562 -17.078 -2.625 1 98.88 180 GLY B O 1
ATOM 5826 N N . MET B 1 181 ? -6.484 -17.938 -2.809 1 98.94 181 MET B N 1
ATOM 5827 C CA . MET B 1 181 ? -6.801 -18.688 -4.027 1 98.94 181 MET B CA 1
ATOM 5828 C C . MET B 1 181 ? -7.906 -19.703 -3.77 1 98.94 181 MET B C 1
ATOM 5830 O O . MET B 1 181 ? -8.859 -19.797 -4.543 1 98.94 181 MET B O 1
ATOM 5834 N N . ALA B 1 182 ? -7.766 -20.375 -2.676 1 98.81 182 ALA B N 1
ATOM 5835 C CA . ALA B 1 182 ? -8.742 -21.406 -2.32 1 98.81 182 ALA B CA 1
ATOM 5836 C C . ALA B 1 182 ? -10.133 -20.812 -2.141 1 98.81 182 ALA B C 1
ATOM 5838 O O . ALA B 1 182 ? -11.125 -21.359 -2.619 1 98.81 182 ALA B O 1
ATOM 5839 N N . ALA B 1 183 ? -10.148 -19.656 -1.525 1 98.75 183 ALA B N 1
ATOM 5840 C CA . ALA B 1 183 ? -11.414 -18.984 -1.274 1 98.75 183 ALA B CA 1
ATOM 5841 C C . ALA B 1 183 ? -12.078 -18.562 -2.582 1 98.75 183 ALA B C 1
ATOM 5843 O O . ALA B 1 183 ? -13.281 -18.297 -2.617 1 98.75 183 ALA B O 1
ATOM 5844 N N . ASN B 1 184 ? -11.297 -18.484 -3.621 1 98.88 184 ASN B N 1
ATOM 5845 C CA . ASN B 1 184 ? -11.789 -18 -4.906 1 98.88 184 ASN B CA 1
ATOM 5846 C C . ASN B 1 184 ? -11.797 -19.109 -5.957 1 98.88 184 ASN B C 1
ATOM 5848 O O . ASN B 1 184 ? -11.992 -18.859 -7.145 1 98.88 184 ASN B O 1
ATOM 5852 N N . LYS B 1 185 ? -11.461 -20.328 -5.535 1 98.81 185 LYS B N 1
ATOM 5853 C CA . LYS B 1 185 ? -11.5 -21.547 -6.352 1 98.81 185 LYS B CA 1
ATOM 5854 C C . LYS B 1 185 ? -10.516 -21.453 -7.512 1 98.81 185 LYS B C 1
ATOM 5856 O O . LYS B 1 185 ? -10.805 -21.922 -8.617 1 98.81 185 LYS B O 1
ATOM 5861 N N . LEU B 1 186 ? -9.445 -20.734 -7.285 1 98.94 186 LEU B N 1
ATOM 5862 C CA . LEU B 1 186 ? -8.312 -20.75 -8.203 1 98.94 186 LEU B CA 1
ATOM 5863 C C . LEU B 1 186 ? -7.445 -21.984 -7.973 1 98.94 186 LEU B C 1
ATOM 5865 O O . LEU B 1 186 ? -7.328 -22.469 -6.844 1 98.94 186 LEU B O 1
ATOM 5869 N N . ASN B 1 187 ? -6.797 -22.516 -9.078 1 98.88 187 ASN B N 1
ATOM 5870 C CA . ASN B 1 187 ? -6.324 -23.875 -8.867 1 98.88 187 ASN B CA 1
ATOM 5871 C C . ASN B 1 187 ? -4.871 -24.047 -9.305 1 98.88 187 ASN B C 1
ATOM 5873 O O . ASN B 1 187 ? -4.332 -25.156 -9.273 1 98.88 187 ASN B O 1
ATOM 5877 N N . VAL B 1 188 ? -4.191 -23 -9.742 1 98.94 188 VAL B N 1
ATOM 5878 C CA . VAL B 1 188 ? -2.783 -23.109 -10.117 1 98.94 188 VAL B CA 1
ATOM 5879 C C . VAL B 1 188 ? -1.992 -21.969 -9.477 1 98.94 188 VAL B C 1
ATOM 5881 O O . VAL B 1 188 ? -2.246 -20.797 -9.766 1 98.94 188 VAL B O 1
ATOM 5884 N N . PHE B 1 189 ? -1.156 -22.312 -8.633 1 98.88 189 PHE B N 1
ATOM 5885 C CA . PHE B 1 189 ? -0.186 -21.359 -8.133 1 98.88 189 PHE B CA 1
ATOM 5886 C C . PHE B 1 189 ? 1.102 -21.406 -8.945 1 98.88 189 PHE B C 1
ATOM 5888 O O . PHE B 1 189 ? 1.852 -22.375 -8.867 1 98.88 189 PHE B O 1
ATOM 5895 N N . HIS B 1 190 ? 1.234 -20.438 -9.797 1 98.94 190 HIS B N 1
ATOM 5896 C CA . HIS B 1 190 ? 2.445 -20.25 -10.594 1 98.94 190 HIS B CA 1
ATOM 5897 C C . HIS B 1 190 ? 3.492 -19.453 -9.812 1 98.94 190 HIS B C 1
ATOM 5899 O O . HIS B 1 190 ? 3.402 -18.219 -9.719 1 98.94 190 HIS B O 1
ATOM 5905 N N . TRP B 1 191 ? 4.445 -20.172 -9.297 1 98.88 191 TRP B N 1
ATOM 5906 C CA . TRP B 1 191 ? 5.461 -19.609 -8.422 1 98.88 191 TRP B CA 1
ATOM 5907 C C . TRP B 1 191 ? 6.699 -19.203 -9.211 1 98.88 191 TRP B C 1
ATOM 5909 O O . TRP B 1 191 ? 7.586 -20.016 -9.461 1 98.88 191 TRP B O 1
ATOM 5919 N N . HIS B 1 192 ? 6.738 -17.953 -9.641 1 98.75 192 HIS B N 1
ATOM 5920 C CA . HIS B 1 192 ? 7.965 -17.406 -10.211 1 98.75 192 HIS B CA 1
ATOM 5921 C C . HIS B 1 192 ? 9.039 -17.219 -9.148 1 98.75 192 HIS B C 1
ATOM 5923 O O . HIS B 1 192 ? 9.133 -16.156 -8.539 1 98.75 192 HIS B O 1
ATOM 5929 N N . ILE B 1 193 ? 9.898 -18.156 -9 1 98.31 193 ILE B N 1
ATOM 5930 C CA . ILE B 1 193 ? 10.648 -18.312 -7.762 1 98.31 193 ILE B CA 1
ATOM 5931 C C . ILE B 1 193 ? 12.047 -17.734 -7.926 1 98.31 193 ILE B C 1
ATOM 5933 O O . ILE B 1 193 ? 12.688 -17.359 -6.945 1 98.31 193 ILE B O 1
ATOM 5937 N N . THR B 1 194 ? 12.57 -17.719 -9.164 1 98.12 194 THR B N 1
ATOM 5938 C CA . THR B 1 194 ? 13.906 -17.203 -9.406 1 98.12 194 THR B CA 1
ATOM 5939 C C . THR B 1 194 ? 13.891 -16.156 -10.516 1 98.12 194 THR B C 1
ATOM 5941 O O . THR B 1 194 ? 12.961 -16.109 -11.32 1 98.12 194 THR B O 1
ATOM 5944 N N . ASP B 1 195 ? 14.836 -15.328 -10.531 1 98.38 195 ASP B N 1
ATOM 5945 C CA . ASP B 1 195 ? 15.117 -14.328 -11.562 1 98.38 195 ASP B CA 1
ATOM 5946 C C . ASP B 1 195 ? 16.547 -13.828 -11.469 1 98.38 195 ASP B C 1
ATOM 5948 O O . ASP B 1 195 ? 17.328 -14.32 -10.648 1 98.38 195 ASP B O 1
ATOM 5952 N N . SER B 1 196 ? 16.922 -12.93 -12.305 1 98.12 196 SER B N 1
ATOM 5953 C CA . SER B 1 196 ? 18.281 -12.422 -12.297 1 98.12 196 SER B CA 1
ATOM 5954 C C . SER B 1 196 ? 18.641 -11.82 -10.938 1 98.12 196 SER B C 1
ATOM 5956 O O . SER B 1 196 ? 19.797 -11.844 -10.531 1 98.12 196 SER B O 1
ATOM 5958 N N . GLN B 1 197 ? 17.672 -11.352 -10.211 1 98 197 GLN B N 1
ATOM 5959 C CA . GLN B 1 197 ? 17.891 -10.664 -8.945 1 98 197 GLN B CA 1
ATOM 5960 C C . GLN B 1 197 ? 18.281 -11.641 -7.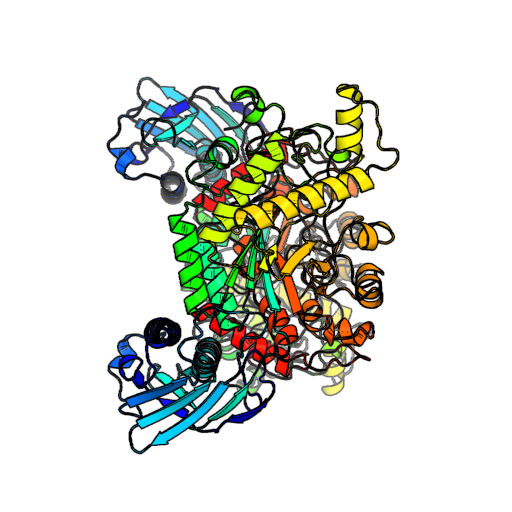844 1 98 197 GLN B C 1
ATOM 5962 O O . GLN B 1 197 ? 19.125 -11.328 -7 1 98 197 GLN B O 1
ATOM 5967 N N . SER B 1 198 ? 17.625 -12.82 -7.922 1 98.44 198 SER B N 1
ATOM 5968 C CA . SER B 1 198 ? 17.922 -13.75 -6.84 1 98.44 198 SER B CA 1
ATOM 5969 C C . SER B 1 198 ? 17.5 -15.172 -7.195 1 98.44 198 SER B C 1
ATOM 5971 O O . SER B 1 198 ? 16.703 -15.375 -8.117 1 98.44 198 SER B O 1
ATOM 5973 N N . PHE B 1 199 ? 18.125 -16.156 -6.559 1 98.62 199 PHE B N 1
ATOM 5974 C CA . PHE B 1 199 ? 17.797 -17.578 -6.605 1 98.62 199 PHE B CA 1
ATOM 5975 C C . PHE B 1 199 ? 17.578 -18.125 -5.203 1 98.62 199 PHE B C 1
ATOM 5977 O O . PHE B 1 199 ? 18.438 -18.812 -4.656 1 98.62 199 PHE B O 1
ATOM 5984 N N . PRO B 1 200 ? 16.359 -17.906 -4.645 1 98.69 200 PRO B N 1
ATOM 5985 C CA . PRO B 1 200 ? 16.109 -18.234 -3.238 1 98.69 200 PRO B CA 1
ATOM 5986 C C . PRO B 1 200 ? 15.781 -19.703 -3.029 1 98.69 200 PRO B C 1
ATOM 5988 O O . PRO B 1 200 ? 15.672 -20.156 -1.89 1 98.69 200 PRO B O 1
ATOM 5991 N N . LEU B 1 201 ? 15.68 -20.516 -4.062 1 98.81 201 LEU B N 1
ATOM 5992 C CA . LEU B 1 201 ? 15.281 -21.922 -3.961 1 98.81 201 LEU B CA 1
ATOM 5993 C C . LEU B 1 201 ? 16.5 -22.812 -3.725 1 98.81 201 LEU B C 1
ATOM 5995 O O . LEU B 1 201 ? 17.422 -22.844 -4.547 1 98.81 201 LEU B O 1
ATOM 5999 N N . VAL B 1 202 ? 16.516 -23.484 -2.66 1 98.69 202 VAL B N 1
ATOM 6000 C CA . VAL B 1 202 ? 17.578 -24.453 -2.381 1 98.69 202 VAL B CA 1
ATOM 6001 C C . VAL B 1 202 ? 17.297 -25.766 -3.111 1 98.69 202 VAL B C 1
ATOM 6003 O O . VAL B 1 202 ? 16.234 -26.375 -2.928 1 98.69 202 VAL B O 1
ATOM 6006 N N . LEU B 1 203 ? 18.188 -26.156 -3.979 1 98.5 203 LEU B N 1
ATOM 6007 C CA . LEU B 1 203 ? 18.078 -27.406 -4.723 1 98.5 203 LEU B CA 1
ATOM 6008 C C . LEU B 1 203 ? 19.125 -28.406 -4.246 1 98.5 203 LEU B C 1
ATOM 6010 O O . LEU B 1 203 ? 20.281 -28.062 -4.027 1 98.5 203 LEU B O 1
ATOM 6014 N N . HIS B 1 204 ? 18.703 -29.625 -4.059 1 97.75 204 HIS B N 1
ATOM 6015 C CA . HIS B 1 204 ? 19.594 -30.672 -3.551 1 97.75 204 HIS B CA 1
ATOM 6016 C C . HIS B 1 204 ? 20.703 -30.984 -4.547 1 97.75 204 HIS B C 1
ATOM 6018 O O . HIS B 1 204 ? 21.859 -31.203 -4.152 1 97.75 204 HIS B O 1
ATOM 6024 N N . ARG B 1 205 ? 20.422 -31 -5.824 1 98.31 205 ARG B N 1
ATOM 6025 C CA . ARG B 1 205 ? 21.359 -31.469 -6.832 1 98.31 205 ARG B CA 1
ATOM 6026 C C . ARG B 1 205 ? 22.312 -30.344 -7.246 1 98.31 205 ARG B C 1
ATOM 6028 O O . ARG B 1 205 ? 23.406 -30.609 -7.762 1 98.31 205 ARG B O 1
ATOM 6035 N N . VAL B 1 206 ? 21.875 -29.109 -7.125 1 98.44 206 VAL B N 1
ATOM 6036 C CA . VAL B 1 206 ? 22.719 -27.969 -7.457 1 98.44 206 VAL B CA 1
ATOM 6037 C C . VAL B 1 206 ? 22.625 -26.906 -6.363 1 98.44 206 VAL B C 1
ATOM 6039 O O . VAL B 1 206 ? 22.156 -25.797 -6.609 1 98.44 206 VAL B O 1
ATOM 6042 N N . PRO B 1 207 ? 23.109 -27.172 -5.188 1 98.06 207 PRO B N 1
ATOM 6043 C CA . PRO B 1 207 ? 22.984 -26.25 -4.059 1 98.06 207 PRO B CA 1
ATOM 6044 C C . PRO B 1 207 ? 23.703 -24.922 -4.305 1 98.06 207 PRO B C 1
ATOM 6046 O O . PRO B 1 207 ? 23.422 -23.922 -3.629 1 98.06 207 PRO B O 1
ATOM 6049 N N . GLN B 1 208 ? 24.656 -24.859 -5.316 1 98.25 208 GLN B N 1
ATOM 6050 C CA . GLN B 1 208 ? 25.422 -23.672 -5.637 1 98.25 208 GLN B CA 1
ATOM 6051 C C . GLN B 1 208 ? 24.516 -22.5 -6.039 1 98.25 208 GLN B C 1
ATOM 6053 O O . GLN B 1 208 ? 24.859 -21.344 -5.805 1 98.25 208 GLN B O 1
ATOM 6058 N N . LEU B 1 209 ? 23.359 -22.875 -6.566 1 98.56 209 LEU B N 1
ATOM 6059 C CA . LEU B 1 209 ? 22.484 -21.828 -7.098 1 98.56 209 LEU B CA 1
ATOM 6060 C C . LEU B 1 209 ? 21.969 -20.938 -5.98 1 98.56 209 LEU B C 1
ATOM 6062 O O . LEU B 1 209 ? 22.156 -19.719 -6.023 1 98.56 209 LEU B O 1
ATOM 6066 N N . ALA B 1 210 ? 21.406 -21.469 -4.953 1 98.56 210 ALA B N 1
ATOM 6067 C CA . ALA B 1 210 ? 20.922 -20.672 -3.828 1 98.56 210 ALA B CA 1
ATOM 6068 C C . ALA B 1 210 ? 22.078 -20.062 -3.045 1 98.56 210 ALA B C 1
ATOM 6070 O O . ALA B 1 210 ? 21.984 -18.906 -2.594 1 98.56 210 ALA B O 1
ATOM 6071 N N . LYS B 1 211 ? 23.141 -20.828 -2.898 1 97.88 211 LYS B N 1
ATOM 6072 C CA . LYS B 1 211 ? 24.297 -20.359 -2.154 1 97.88 211 LYS B CA 1
ATOM 6073 C C . LYS B 1 211 ? 24.859 -19.062 -2.76 1 97.88 211 LYS B C 1
ATOM 6075 O O . LYS B 1 211 ? 25.281 -18.172 -2.033 1 97.88 211 LYS B O 1
ATOM 6080 N N . ASN B 1 212 ? 24.812 -18.984 -4.09 1 97.38 212 ASN B N 1
ATOM 6081 C CA . ASN B 1 212 ? 25.422 -17.844 -4.781 1 97.38 212 ASN B CA 1
ATOM 6082 C C . ASN B 1 212 ? 24.359 -16.828 -5.219 1 97.38 212 ASN B C 1
ATOM 6084 O O . ASN B 1 212 ? 24.703 -15.758 -5.723 1 97.38 212 ASN B O 1
ATOM 6088 N N . GLY B 1 213 ? 23.094 -17.203 -4.992 1 98.12 213 GLY B N 1
ATOM 6089 C CA . GLY B 1 213 ? 22.109 -16.359 -5.648 1 98.12 213 GLY B CA 1
ATOM 6090 C C . GLY B 1 213 ? 21.047 -15.844 -4.699 1 98.12 213 GLY B C 1
ATOM 6091 O O . GLY B 1 213 ? 20.234 -14.984 -5.07 1 98.12 213 GLY B O 1
ATOM 6092 N N . ALA B 1 214 ? 20.922 -16.359 -3.463 1 98.38 214 ALA B N 1
ATOM 6093 C CA . ALA B 1 214 ? 19.938 -15.859 -2.504 1 98.38 214 ALA B CA 1
ATOM 6094 C C . ALA B 1 214 ? 20.344 -14.484 -1.966 1 98.38 214 ALA B C 1
ATOM 6096 O O . ALA B 1 214 ? 21.531 -14.148 -1.939 1 98.38 214 ALA B O 1
ATOM 6097 N N . TYR B 1 215 ? 19.391 -13.68 -1.54 1 97.5 215 TYR B N 1
ATOM 6098 C CA . TYR B 1 215 ? 19.672 -12.383 -0.938 1 97.5 215 TYR B CA 1
ATOM 6099 C C . TYR B 1 215 ? 20.375 -12.547 0.401 1 97.5 215 TYR B C 1
ATOM 6101 O O . TYR B 1 215 ? 21.156 -11.68 0.808 1 97.5 215 TYR B O 1
ATOM 6109 N N . GLY B 1 216 ? 20.031 -13.594 1.082 1 95.19 216 GLY B N 1
ATOM 6110 C CA . GLY B 1 216 ? 20.578 -13.891 2.395 1 95.19 216 GLY B CA 1
ATOM 6111 C C . GLY B 1 216 ? 20.141 -15.234 2.938 1 95.19 216 GLY B C 1
ATOM 6112 O O . GLY B 1 216 ? 19.297 -15.906 2.352 1 95.19 216 GLY B O 1
ATOM 6113 N N . PRO B 1 217 ? 20.688 -15.625 4.008 1 92.94 217 PRO B N 1
ATOM 6114 C CA . PRO B 1 217 ? 20.438 -16.969 4.535 1 92.94 217 PRO B CA 1
ATOM 6115 C C . PRO B 1 217 ? 18.984 -17.141 5.004 1 92.94 217 PRO B C 1
ATOM 6117 O O . PRO B 1 217 ? 18.484 -18.266 5.043 1 92.94 217 PRO B O 1
ATOM 6120 N N . ASP B 1 218 ? 18.359 -16.047 5.328 1 92.88 218 ASP B N 1
ATOM 6121 C CA . ASP B 1 218 ? 17 -16.141 5.812 1 92.88 218 ASP B CA 1
ATOM 6122 C C . ASP B 1 218 ? 15.992 -15.906 4.684 1 92.88 218 ASP B C 1
ATOM 6124 O O . ASP B 1 218 ? 14.781 -15.867 4.914 1 92.88 218 ASP B O 1
ATOM 6128 N N . MET B 1 219 ? 16.484 -15.688 3.531 1 97.62 219 MET B N 1
ATOM 6129 C CA . MET B 1 219 ? 15.641 -15.43 2.371 1 97.62 219 MET B CA 1
ATOM 6130 C C . MET B 1 219 ? 15.789 -16.531 1.328 1 97.62 219 MET B C 1
ATOM 6132 O O . MET B 1 219 ? 16.156 -16.266 0.182 1 97.62 219 MET B O 1
ATOM 6136 N N . ILE B 1 220 ? 15.547 -17.766 1.822 1 98.56 220 ILE B N 1
ATOM 6137 C CA . ILE B 1 220 ? 15.633 -18.969 1.002 1 98.56 220 ILE B CA 1
ATOM 6138 C C . ILE B 1 220 ? 14.383 -19.828 1.208 1 98.56 220 ILE B C 1
ATOM 6140 O O . ILE B 1 220 ? 13.664 -19.656 2.199 1 98.56 220 ILE B O 1
ATOM 6144 N N . TYR B 1 221 ? 14.078 -20.672 0.286 1 98.81 221 TYR B N 1
ATOM 6145 C CA . TYR B 1 221 ? 13.07 -21.719 0.383 1 98.81 221 TYR B CA 1
ATOM 6146 C C . TYR B 1 221 ? 13.711 -23.094 0.375 1 98.81 221 TYR B C 1
ATOM 6148 O O . TYR B 1 221 ? 14.266 -23.531 -0.641 1 98.81 221 TYR B O 1
ATOM 6156 N N . THR B 1 222 ? 13.664 -23.766 1.46 1 98.69 222 THR B N 1
ATOM 6157 C CA . THR B 1 222 ? 14.211 -25.125 1.549 1 98.69 222 THR B CA 1
ATOM 6158 C C . THR B 1 222 ? 13.289 -26.125 0.871 1 98.69 222 THR B C 1
ATOM 6160 O O . THR B 1 222 ? 12.109 -25.844 0.644 1 98.69 222 THR B O 1
ATOM 6163 N N . PRO B 1 223 ? 13.859 -27.297 0.49 1 98.56 223 PRO B N 1
ATOM 6164 C CA . PRO B 1 223 ? 12.984 -28.344 -0.059 1 98.56 223 PRO B CA 1
ATOM 6165 C C . PRO B 1 223 ? 11.805 -28.672 0.855 1 98.56 223 PRO B C 1
ATOM 6167 O O . PRO B 1 223 ? 10.695 -28.891 0.376 1 98.56 223 PRO B O 1
ATOM 6170 N N . GLU B 1 224 ? 12.016 -28.625 2.129 1 98.44 224 GLU B N 1
ATOM 6171 C CA . GLU B 1 224 ? 10.953 -28.891 3.094 1 98.44 224 GLU B CA 1
ATOM 6172 C C . GLU B 1 224 ? 9.867 -27.812 3.025 1 98.44 224 GLU B C 1
ATOM 6174 O O . GLU B 1 224 ? 8.68 -28.125 3.09 1 98.44 224 GLU B O 1
ATOM 6179 N N . ASP B 1 225 ? 10.328 -26.578 2.908 1 98.62 225 ASP B N 1
ATOM 6180 C CA . ASP B 1 225 ? 9.375 -25.484 2.762 1 98.62 225 ASP B CA 1
ATOM 6181 C C . ASP B 1 225 ? 8.484 -25.688 1.54 1 98.62 225 ASP B C 1
ATOM 6183 O O . ASP B 1 225 ? 7.262 -25.547 1.628 1 98.62 225 ASP B O 1
ATOM 6187 N N . VAL B 1 226 ? 9.078 -26.031 0.444 1 98.81 226 VAL B N 1
ATOM 6188 C CA . VAL B 1 226 ? 8.367 -26.156 -0.824 1 98.81 226 VAL B CA 1
ATOM 6189 C C . VAL B 1 226 ? 7.395 -27.328 -0.751 1 98.81 226 VAL B C 1
ATOM 6191 O O . VAL B 1 226 ? 6.223 -27.203 -1.116 1 98.81 226 VAL B O 1
ATOM 6194 N N . ARG B 1 227 ? 7.816 -28.469 -0.212 1 98.5 227 ARG B N 1
ATOM 6195 C CA . ARG B 1 227 ? 6.953 -29.641 -0.105 1 98.5 227 ARG B CA 1
ATOM 6196 C C . ARG B 1 227 ? 5.758 -29.359 0.798 1 98.5 227 ARG B C 1
ATOM 6198 O O . ARG B 1 227 ? 4.637 -29.781 0.501 1 98.5 227 ARG B O 1
ATOM 6205 N N . ALA B 1 228 ? 6.066 -28.625 1.862 1 98.69 228 ALA B N 1
ATOM 6206 C CA . ALA B 1 228 ? 4.988 -28.266 2.779 1 98.69 228 ALA B CA 1
ATOM 6207 C C . ALA B 1 228 ? 3.961 -27.375 2.096 1 98.69 228 ALA B C 1
ATOM 6209 O O . ALA B 1 228 ? 2.754 -27.531 2.291 1 98.69 228 ALA B O 1
ATOM 6210 N N . LEU B 1 229 ? 4.418 -26.469 1.308 1 98.75 229 LEU B N 1
ATOM 6211 C CA . LEU B 1 229 ? 3.521 -25.562 0.604 1 98.75 229 LEU B CA 1
ATOM 6212 C C . LEU B 1 229 ? 2.738 -26.297 -0.477 1 98.75 229 LEU B C 1
ATOM 6214 O O . LEU B 1 229 ? 1.565 -26 -0.713 1 98.75 229 LEU B O 1
ATOM 6218 N N . VAL B 1 230 ? 3.4 -27.234 -1.12 1 98.62 230 VAL B N 1
ATOM 6219 C CA . VAL B 1 230 ? 2.736 -28.031 -2.15 1 98.62 230 VAL B CA 1
ATOM 6220 C C . VAL B 1 230 ? 1.597 -28.828 -1.53 1 98.62 230 VAL B C 1
ATOM 6222 O O . VAL B 1 230 ? 0.493 -28.875 -2.078 1 98.62 230 VAL B O 1
ATOM 6225 N N . GLU B 1 231 ? 1.822 -29.422 -0.388 1 98.06 231 GLU B N 1
ATOM 6226 C CA . GLU B 1 231 ? 0.783 -30.172 0.308 1 98.06 231 GLU B CA 1
ATOM 6227 C C . GLU B 1 231 ? -0.328 -29.25 0.802 1 98.06 231 GLU B C 1
ATOM 6229 O O . GLU B 1 231 ? -1.512 -29.578 0.678 1 98.06 231 GLU B O 1
ATOM 6234 N N . PHE B 1 232 ? 0.136 -28.141 1.364 1 98.5 232 PHE B N 1
ATOM 6235 C CA . PHE B 1 232 ? -0.814 -27.141 1.816 1 98.5 232 PHE B CA 1
ATOM 6236 C C . PHE B 1 232 ? -1.736 -26.703 0.68 1 98.5 232 PHE B C 1
ATOM 6238 O O . PHE B 1 232 ? -2.945 -26.562 0.875 1 98.5 232 PHE B O 1
ATOM 6245 N N . ALA B 1 233 ? -1.175 -26.531 -0.478 1 98.75 233 ALA B N 1
ATOM 6246 C CA . ALA B 1 233 ? -1.919 -26.156 -1.677 1 98.75 233 ALA B CA 1
ATOM 6247 C C . ALA B 1 233 ? -2.842 -27.297 -2.127 1 98.75 233 ALA B C 1
ATOM 6249 O O . ALA B 1 233 ? -4.012 -27.062 -2.441 1 98.75 233 ALA B O 1
ATOM 6250 N N . ARG B 1 234 ? -2.363 -28.469 -2.109 1 97.94 234 ARG B N 1
ATOM 6251 C CA . ARG B 1 234 ? -3.125 -29.625 -2.559 1 97.94 234 ARG B CA 1
ATOM 6252 C C . ARG B 1 234 ? -4.406 -29.797 -1.746 1 97.94 234 ARG B C 1
ATOM 6254 O O . ARG B 1 234 ? -5.48 -30.016 -2.309 1 97.94 234 ARG B O 1
ATOM 6261 N N . ILE B 1 235 ? -4.262 -29.625 -0.491 1 97.69 235 ILE B N 1
ATOM 6262 C CA . ILE B 1 235 ? -5.395 -29.734 0.421 1 97.69 235 ILE B CA 1
ATOM 6263 C C . ILE B 1 235 ? -6.453 -28.688 0.06 1 97.69 235 ILE B C 1
ATOM 6265 O O . ILE B 1 235 ? -7.648 -28.906 0.258 1 97.69 235 ILE B O 1
ATOM 6269 N N . ARG B 1 236 ? -6.027 -27.672 -0.619 1 98.12 236 ARG B N 1
ATOM 6270 C CA . ARG B 1 236 ? -6.891 -26.547 -0.946 1 98.12 236 ARG B CA 1
ATOM 6271 C C . ARG B 1 236 ? -7.285 -26.562 -2.42 1 98.12 236 ARG B C 1
ATOM 6273 O O . ARG B 1 236 ? -7.871 -25.609 -2.924 1 98.12 236 ARG B O 1
ATOM 6280 N N . GLY B 1 237 ? -6.91 -27.609 -3.098 1 97.88 237 GLY B N 1
ATOM 6281 C CA . GLY B 1 237 ? -7.305 -27.797 -4.488 1 97.88 237 GLY B CA 1
ATOM 6282 C C . GLY B 1 237 ? -6.441 -27.016 -5.457 1 97.88 237 GLY B C 1
ATOM 6283 O O . GLY B 1 237 ? -6.906 -26.625 -6.531 1 97.88 237 GLY B O 1
ATOM 6284 N N . ILE B 1 238 ? -5.215 -26.766 -5.086 1 98.81 238 ILE B N 1
ATOM 6285 C CA . ILE B 1 238 ? -4.312 -25.953 -5.887 1 98.81 238 ILE B CA 1
ATOM 6286 C C . ILE B 1 238 ? -3.07 -26.75 -6.25 1 98.81 238 ILE B C 1
ATOM 6288 O O . ILE B 1 238 ? -2.506 -27.453 -5.402 1 98.81 238 ILE B O 1
ATOM 6292 N N . ARG B 1 239 ? -2.709 -26.766 -7.441 1 98.31 239 ARG B N 1
ATOM 6293 C CA . ARG B 1 239 ? -1.412 -27.328 -7.812 1 98.31 239 ARG B CA 1
ATOM 6294 C C . ARG B 1 239 ? -0.354 -26.234 -7.918 1 98.31 239 ARG B C 1
ATOM 6296 O O . ARG B 1 239 ? -0.669 -25.094 -8.25 1 98.31 239 ARG B O 1
ATOM 6303 N N . VAL B 1 240 ? 0.868 -26.531 -7.637 1 98.81 240 VAL B N 1
ATOM 6304 C CA . VAL B 1 240 ? 1.973 -25.578 -7.621 1 98.81 240 VAL B CA 1
ATOM 6305 C C . VAL B 1 240 ? 2.881 -25.812 -8.82 1 98.81 240 VAL B C 1
ATOM 6307 O O . VAL B 1 240 ? 3.359 -26.938 -9.031 1 98.81 240 VAL B O 1
ATOM 6310 N N . VAL B 1 241 ? 3.033 -24.812 -9.625 1 98.75 241 VAL B N 1
ATOM 6311 C CA . VAL B 1 241 ? 3.945 -24.828 -10.758 1 98.75 241 VAL B CA 1
ATOM 6312 C C . VAL B 1 241 ? 5.141 -23.922 -10.477 1 98.75 241 VAL B C 1
ATOM 6314 O O . VAL B 1 241 ? 4.996 -22.703 -10.367 1 98.75 241 VAL B O 1
ATOM 6317 N N . LEU B 1 242 ? 6.309 -24.516 -10.359 1 98.56 242 LEU B N 1
ATOM 6318 C CA . LEU B 1 242 ? 7.527 -23.75 -10.109 1 98.56 242 LEU B CA 1
ATOM 6319 C C . LEU B 1 242 ? 8.148 -23.281 -11.422 1 98.56 242 LEU B C 1
ATOM 6321 O O . LEU B 1 242 ? 8.281 -24.062 -12.367 1 98.56 242 LEU B O 1
ATOM 6325 N N . GLU B 1 243 ? 8.492 -22.047 -11.422 1 98.56 243 GLU B N 1
ATOM 6326 C CA . GLU B 1 243 ? 9.156 -21.531 -12.617 1 98.56 243 GLU B CA 1
ATOM 6327 C C . GLU B 1 243 ? 10.547 -20.984 -12.289 1 98.56 243 GLU B C 1
ATOM 6329 O O . GLU B 1 243 ? 10.68 -20.062 -11.469 1 98.56 243 GLU B O 1
ATOM 6334 N N . MET B 1 244 ? 11.461 -21.594 -12.859 1 97.5 244 MET B N 1
ATOM 6335 C CA . MET B 1 244 ? 12.773 -20.984 -13.078 1 97.5 244 MET B CA 1
ATOM 6336 C C . MET B 1 244 ? 12.922 -20.5 -14.516 1 97.5 244 MET B C 1
ATOM 6338 O O . MET B 1 244 ? 13.172 -21.297 -15.422 1 97.5 244 MET B O 1
ATOM 6342 N N . ASP B 1 245 ? 12.844 -19.234 -14.688 1 95 245 ASP B N 1
ATOM 6343 C CA . ASP B 1 245 ? 12.805 -18.672 -16.031 1 95 245 ASP B CA 1
ATOM 6344 C C . ASP B 1 245 ? 14.156 -18.797 -16.719 1 95 245 ASP B C 1
ATOM 6346 O O . ASP B 1 245 ? 15.188 -18.422 -16.156 1 95 245 ASP B O 1
ATOM 6350 N N . THR B 1 246 ? 14.18 -19.344 -17.953 1 95.44 246 THR B N 1
ATOM 6351 C CA . THR B 1 246 ? 15.352 -19.531 -18.797 1 95.44 246 THR B CA 1
ATOM 6352 C C . THR B 1 246 ? 15 -19.312 -20.266 1 95.44 246 THR B C 1
ATOM 6354 O O . THR B 1 246 ? 13.859 -19.531 -20.672 1 95.44 246 THR B O 1
ATOM 6357 N N . PRO B 1 247 ? 15.875 -18.875 -21.062 1 97.5 247 PRO B N 1
ATOM 6358 C CA . PRO B 1 247 ? 17.281 -18.625 -20.719 1 97.5 247 PRO B CA 1
ATOM 6359 C C . PRO B 1 247 ? 17.5 -17.234 -20.125 1 97.5 247 PRO B C 1
ATOM 6361 O O . PRO B 1 247 ? 18.578 -16.969 -19.562 1 97.5 247 PRO B O 1
ATOM 6364 N N . ALA B 1 248 ? 16.562 -16.297 -20.328 1 97.25 248 ALA B N 1
ATOM 6365 C CA . ALA B 1 248 ? 16.703 -14.961 -19.734 1 97.25 248 ALA B CA 1
ATOM 6366 C C . ALA B 1 248 ? 16.359 -14.992 -18.25 1 97.25 248 ALA B C 1
ATOM 6368 O O . ALA B 1 248 ? 16.078 -16.047 -17.688 1 97.25 248 ALA B O 1
ATOM 6369 N N . HIS B 1 249 ? 16.5 -13.891 -17.578 1 97.38 249 HIS B N 1
ATOM 6370 C CA . HIS B 1 249 ? 16.172 -13.773 -16.172 1 97.38 249 HIS B CA 1
ATOM 6371 C C . HIS B 1 249 ? 17 -14.734 -15.328 1 97.38 249 HIS B C 1
ATOM 6373 O O . HIS B 1 249 ? 16.484 -15.344 -14.383 1 97.38 249 HIS B O 1
ATOM 6379 N N . ALA B 1 250 ? 18.156 -15.008 -15.797 1 97.81 250 ALA B N 1
ATOM 6380 C CA . ALA B 1 250 ? 19.094 -15.906 -15.133 1 97.81 250 ALA B CA 1
ATOM 6381 C C . ALA B 1 250 ? 20.453 -15.234 -14.906 1 97.81 250 ALA B C 1
ATOM 6383 O O . ALA B 1 250 ? 21.359 -15.375 -15.727 1 97.81 250 ALA B O 1
ATOM 6384 N N . GLY B 1 251 ? 20.531 -14.516 -13.766 1 97.19 251 GLY B N 1
ATOM 6385 C CA . GLY B 1 251 ? 21.75 -13.797 -13.422 1 97.19 251 GLY B CA 1
ATOM 6386 C C . GLY B 1 251 ? 22.391 -14.289 -12.141 1 97.19 251 GLY B C 1
ATOM 6387 O O . GLY B 1 251 ? 23.125 -15.281 -12.156 1 97.19 251 GLY B O 1
ATOM 6388 N N . ASN B 1 252 ? 21.906 -13.648 -11.133 1 94.88 252 ASN B N 1
ATOM 6389 C CA . ASN B 1 252 ? 22.484 -14.023 -9.844 1 94.88 252 ASN B CA 1
ATOM 6390 C C . ASN B 1 252 ? 22.094 -15.445 -9.445 1 94.88 252 ASN B C 1
ATOM 6392 O O . ASN B 1 252 ? 20.922 -15.82 -9.547 1 94.88 252 ASN B O 1
ATOM 6396 N N . GLY B 1 253 ? 22.953 -16.297 -9.141 1 97.06 253 GLY B N 1
ATOM 6397 C CA . GLY B 1 253 ? 22.844 -17.719 -8.852 1 97.06 253 GLY B CA 1
ATOM 6398 C C . GLY B 1 253 ? 23.609 -18.578 -9.836 1 97.06 253 GLY B C 1
ATOM 6399 O O . GLY B 1 253 ? 23.906 -19.734 -9.555 1 97.06 253 GLY B O 1
ATOM 6400 N N . TRP B 1 254 ? 23.922 -17.953 -10.992 1 98.44 254 TRP B N 1
ATOM 6401 C CA . TRP B 1 254 ? 24.5 -18.75 -12.062 1 98.44 254 TRP B CA 1
ATOM 6402 C C . TRP B 1 254 ? 25.969 -18.391 -12.266 1 98.44 254 TRP B C 1
ATOM 6404 O O . TRP B 1 254 ? 26.562 -18.75 -13.297 1 98.44 254 TRP B O 1
ATOM 6414 N N . THR B 1 255 ? 26.594 -17.719 -11.359 1 97.62 255 THR B N 1
ATOM 6415 C CA . THR B 1 255 ? 27.906 -17.141 -11.578 1 97.62 255 THR B CA 1
ATOM 6416 C C . THR B 1 255 ? 29 -18.047 -11.023 1 97.62 255 THR B C 1
ATOM 6418 O O . THR B 1 255 ? 30.188 -17.703 -11.055 1 97.62 255 THR B O 1
ATOM 6421 N N . TRP B 1 256 ? 28.719 -19.188 -10.555 1 97.81 256 TRP B N 1
ATOM 6422 C CA . TRP B 1 256 ? 29.641 -20.047 -9.82 1 97.81 256 TRP B CA 1
ATOM 6423 C C . TRP B 1 256 ? 30.406 -20.969 -10.766 1 97.81 256 TRP B C 1
ATOM 6425 O O . TRP B 1 256 ? 31.359 -21.625 -10.359 1 97.81 256 TRP B O 1
ATOM 6435 N N . GLY B 1 257 ? 30.094 -21.062 -12.055 1 97.75 257 GLY B N 1
ATOM 6436 C CA . GLY B 1 257 ? 30.609 -22 -13.031 1 97.75 257 GLY B CA 1
ATOM 6437 C C . GLY B 1 257 ? 32.125 -21.969 -13.141 1 97.75 257 GLY B C 1
ATOM 6438 O O . GLY B 1 257 ? 32.781 -23 -13.016 1 97.75 257 GLY B O 1
ATOM 6439 N N . PRO B 1 258 ? 32.719 -20.766 -13.344 1 97.06 258 PRO B N 1
ATOM 6440 C CA . PRO B 1 258 ? 34.156 -20.672 -13.5 1 97.06 258 PRO B CA 1
ATOM 6441 C C . PRO B 1 258 ? 34.906 -21.203 -12.281 1 97.06 258 PRO B C 1
ATOM 6443 O O . PRO B 1 258 ? 35.906 -21.906 -12.422 1 97.06 258 PRO B O 1
ATOM 6446 N N . GLN B 1 259 ? 34.406 -20.938 -11.141 1 96.62 259 GLN B N 1
ATOM 6447 C CA . GLN B 1 259 ? 35.062 -21.375 -9.922 1 96.62 259 GLN B CA 1
ATOM 6448 C C . GLN B 1 259 ? 35.062 -22.906 -9.82 1 96.62 259 GLN B C 1
ATOM 6450 O O . GLN B 1 259 ? 35.938 -23.484 -9.18 1 96.62 259 GLN B O 1
ATOM 6455 N N . GLU B 1 260 ? 34.188 -23.531 -10.516 1 97.12 260 GLU B N 1
ATOM 6456 C CA . GLU B 1 260 ? 34.062 -24.984 -10.438 1 97.12 260 GLU B CA 1
ATOM 6457 C C . GLU B 1 260 ? 34.562 -25.641 -11.727 1 97.12 260 GLU B C 1
ATOM 6459 O O . GLU B 1 260 ? 34.281 -26.828 -11.961 1 97.12 260 GLU B O 1
ATOM 6464 N N . GLY B 1 261 ? 35.094 -24.844 -12.578 1 97.31 261 GLY B N 1
ATOM 6465 C CA . GLY B 1 261 ? 35.656 -25.359 -13.812 1 97.31 261 GLY B CA 1
ATOM 6466 C C . GLY B 1 261 ? 34.625 -25.672 -14.867 1 97.31 261 GLY B C 1
ATOM 6467 O O . GLY B 1 261 ? 34.844 -26.469 -15.773 1 97.31 261 GLY B O 1
ATOM 6468 N N . LEU B 1 262 ? 33.469 -25.078 -14.781 1 98.19 262 LEU B N 1
ATOM 6469 C CA . LEU B 1 262 ? 32.375 -25.359 -15.703 1 98.19 262 LEU B CA 1
ATOM 6470 C C . LEU B 1 262 ? 32.188 -24.234 -16.719 1 98.19 262 LEU B C 1
ATOM 6472 O O . LEU B 1 262 ? 31.25 -24.25 -17.516 1 98.19 262 LEU B O 1
ATOM 6476 N N . GLY B 1 263 ? 33.062 -23.234 -16.656 1 97 263 GLY B N 1
ATOM 6477 C CA . GLY B 1 263 ? 32.938 -22.094 -17.531 1 97 263 GLY B CA 1
ATOM 6478 C C . GLY B 1 263 ? 31.797 -21.156 -17.156 1 97 263 GLY B C 1
ATOM 6479 O O . GLY B 1 263 ? 31.156 -21.359 -16.125 1 97 263 GLY B O 1
ATOM 6480 N N . GLU B 1 264 ? 31.531 -20.156 -17.984 1 97.06 264 GLU B N 1
ATOM 6481 C CA . GLU B 1 264 ? 30.453 -19.203 -17.719 1 97.06 264 GLU B CA 1
ATOM 6482 C C . GLU B 1 264 ? 29.094 -19.828 -18.016 1 97.06 264 GLU B C 1
ATOM 6484 O O . GLU B 1 264 ? 28.75 -20.062 -19.172 1 97.06 264 GLU B O 1
ATOM 6489 N N . LEU B 1 265 ? 28.406 -20.062 -16.984 1 98.44 265 LEU B N 1
ATOM 6490 C CA . LEU B 1 265 ? 27.078 -20.641 -17.125 1 98.44 265 LEU B CA 1
ATOM 6491 C C . LEU B 1 265 ? 26.078 -19.594 -17.609 1 98.44 265 LEU B C 1
ATOM 6493 O O . LEU B 1 265 ? 25.125 -19.938 -18.297 1 98.44 265 LEU B O 1
ATOM 6497 N N . ALA B 1 266 ? 26.266 -18.375 -17.203 1 98.44 266 ALA B N 1
ATOM 6498 C CA . ALA B 1 266 ? 25.469 -17.234 -17.641 1 98.44 266 ALA B CA 1
ATOM 6499 C C . ALA B 1 266 ? 26.344 -16.109 -18.172 1 98.44 266 ALA B C 1
ATOM 6501 O O . ALA B 1 266 ? 27.531 -16.031 -17.828 1 98.44 266 ALA B O 1
ATOM 6502 N N . VAL B 1 267 ? 25.766 -15.336 -19.016 1 97.12 267 VAL B N 1
ATOM 6503 C CA . VAL B 1 267 ? 26.516 -14.25 -19.641 1 97.12 267 VAL B CA 1
ATOM 6504 C C . VAL B 1 267 ? 25.797 -12.922 -19.391 1 97.12 267 VAL B C 1
ATOM 6506 O O . VAL B 1 267 ? 24.609 -12.906 -19.047 1 97.12 267 VAL B O 1
ATOM 6509 N N . CYS B 1 268 ? 26.5 -11.797 -19.484 1 97.12 268 CYS B N 1
ATOM 6510 C CA . CYS B 1 268 ? 26.047 -10.422 -19.312 1 97.12 268 CYS B CA 1
ATOM 6511 C C . CYS B 1 268 ? 25.547 -10.188 -17.891 1 97.12 268 CYS B C 1
ATOM 6513 O O . CYS B 1 268 ? 24.688 -9.328 -17.656 1 97.12 268 CYS B O 1
ATOM 6515 N N . VAL B 1 269 ? 25.953 -11.016 -16.953 1 97.69 269 VAL B N 1
ATOM 6516 C CA . VAL B 1 269 ? 25.484 -10.914 -15.57 1 97.69 269 VAL B CA 1
ATOM 6517 C C . VAL B 1 269 ? 25.938 -9.586 -14.969 1 97.69 269 VAL B C 1
ATOM 6519 O O . VAL B 1 269 ? 27.141 -9.289 -14.93 1 97.69 269 VAL B O 1
ATOM 6522 N N . ASN B 1 270 ? 25.016 -8.758 -14.547 1 96.31 270 ASN B N 1
ATOM 6523 C CA . ASN B 1 270 ? 25.25 -7.496 -13.859 1 96.31 270 ASN B CA 1
ATOM 6524 C C . ASN B 1 270 ? 25.969 -6.488 -14.758 1 96.31 270 ASN B C 1
ATOM 6526 O O . ASN B 1 270 ? 26.625 -5.574 -14.273 1 96.31 270 ASN B O 1
ATOM 6530 N N . GLU B 1 271 ? 25.875 -6.766 -16.016 1 94.5 271 GLU B N 1
ATOM 6531 C CA . GLU B 1 271 ? 26.516 -5.859 -16.953 1 94.5 271 GLU B CA 1
ATOM 6532 C C . GLU B 1 271 ? 25.828 -4.492 -16.953 1 94.5 271 GLU B C 1
ATOM 6534 O O . GLU B 1 271 ? 24.641 -4.391 -16.703 1 94.5 271 GLU B O 1
ATOM 6539 N N . ARG B 1 272 ? 26.562 -3.396 -17.297 1 90.44 272 ARG B N 1
ATOM 6540 C CA . ARG B 1 272 ? 26.109 -2.018 -17.422 1 90.44 272 ARG B CA 1
ATOM 6541 C C . ARG B 1 272 ? 26.609 -1.376 -18.703 1 90.44 272 ARG B C 1
ATOM 6543 O O . ARG B 1 272 ? 27.672 -1.735 -19.203 1 90.44 272 ARG B O 1
ATOM 6550 N N . PRO B 1 273 ? 25.922 -0.414 -19.188 1 91.38 273 PRO B N 1
ATOM 6551 C CA . PRO B 1 273 ? 24.547 -0.049 -18.828 1 91.38 273 PRO B CA 1
ATOM 6552 C C . PRO B 1 273 ? 23.547 -1.163 -19.109 1 91.38 273 PRO B C 1
ATOM 6554 O O . PRO B 1 273 ? 23.516 -1.699 -20.234 1 91.38 273 PRO B O 1
ATOM 6557 N N . TRP B 1 274 ? 22.766 -1.467 -18.188 1 91.81 274 TRP B N 1
ATOM 6558 C CA . TRP B 1 274 ? 21.922 -2.652 -18.234 1 91.81 274 TRP B CA 1
ATOM 6559 C C . TRP B 1 274 ? 20.984 -2.609 -19.438 1 91.81 274 TRP B C 1
ATOM 6561 O O . TRP B 1 274 ? 20.641 -3.65 -20 1 91.81 274 TRP B O 1
ATOM 6571 N N . SER B 1 275 ? 20.609 -1.445 -19.906 1 90.06 275 SER B N 1
ATOM 6572 C CA . SER B 1 275 ? 19.625 -1.271 -20.969 1 90.06 275 SER B CA 1
ATOM 6573 C C . SER B 1 275 ? 20.109 -1.875 -22.281 1 90.06 275 SER B C 1
ATOM 6575 O O . SER B 1 275 ? 19.312 -2.125 -23.188 1 90.06 275 SER B O 1
ATOM 6577 N N . LEU B 1 276 ? 21.406 -2.203 -22.344 1 91.12 276 LEU B N 1
ATOM 6578 C CA . LEU B 1 276 ? 21.984 -2.801 -23.547 1 91.12 276 LEU B CA 1
ATOM 6579 C C . LEU B 1 276 ? 21.875 -4.32 -23.5 1 91.12 276 LEU B C 1
ATOM 6581 O O . LEU B 1 276 ? 22.016 -4.988 -24.531 1 91.12 276 LEU B O 1
ATOM 6585 N N . TYR B 1 277 ? 21.547 -4.793 -22.312 1 93.38 277 TYR B N 1
ATOM 6586 C CA . TYR B 1 277 ? 21.734 -6.23 -22.141 1 93.38 277 TYR B CA 1
ATOM 6587 C C . TYR B 1 277 ? 20.453 -6.891 -21.641 1 93.38 277 TYR B C 1
ATOM 6589 O O . TYR B 1 277 ? 20.312 -8.109 -21.703 1 93.38 277 TYR B O 1
ATOM 6597 N N . CYS B 1 278 ? 19.578 -6.07 -21.062 1 93.06 278 CYS B N 1
ATOM 6598 C CA . CYS B 1 278 ? 18.359 -6.656 -20.5 1 93.06 278 CYS B CA 1
ATOM 6599 C C . CYS B 1 278 ? 17.281 -5.594 -20.312 1 93.06 278 CYS B C 1
ATOM 6601 O O . CYS B 1 278 ? 17.5 -4.422 -20.641 1 93.06 278 CYS B O 1
ATOM 6603 N N . GLY B 1 279 ? 16.078 -6.09 -19.906 1 89.81 279 GLY B N 1
ATOM 6604 C CA . GLY B 1 279 ? 14.945 -5.207 -19.719 1 89.81 279 GLY B CA 1
ATOM 6605 C C . GLY B 1 279 ? 14.969 -4.469 -18.391 1 89.81 279 GLY B C 1
ATOM 6606 O O . GLY B 1 279 ? 14.383 -3.395 -18.266 1 89.81 279 GLY B O 1
ATOM 6607 N N . GLU B 1 280 ? 15.562 -5.02 -17.328 1 92.31 280 GLU B N 1
ATOM 6608 C CA . GLU B 1 280 ? 15.758 -4.395 -16.031 1 92.31 280 GLU B CA 1
ATOM 6609 C C . GLU B 1 280 ? 16.969 -4.98 -15.312 1 92.31 280 GLU B C 1
ATOM 6611 O O . GLU B 1 280 ? 17.359 -6.125 -15.562 1 92.31 280 GLU B O 1
ATOM 6616 N N . PRO B 1 281 ? 17.578 -4.227 -14.43 1 93.75 281 PRO B N 1
ATOM 6617 C CA . PRO B 1 281 ? 18.75 -4.738 -13.711 1 93.75 281 PRO B CA 1
ATOM 6618 C C . PRO B 1 281 ? 18.375 -5.656 -12.547 1 93.75 281 PRO B C 1
ATOM 6620 O O . PRO B 1 281 ? 17.297 -5.504 -11.961 1 93.75 281 PRO B O 1
ATOM 6623 N N . PRO B 1 282 ? 19.281 -6.496 -12.242 1 96.44 282 PRO B N 1
ATOM 6624 C CA . PRO B 1 282 ? 20.516 -6.82 -12.961 1 96.44 282 PRO B CA 1
ATOM 6625 C C . PRO B 1 282 ? 20.266 -7.719 -14.172 1 96.44 282 PRO B C 1
ATOM 6627 O O . PRO B 1 282 ? 19.234 -8.391 -14.25 1 96.44 282 PRO B O 1
ATOM 6630 N N . CYS B 1 283 ? 21.234 -7.699 -15.047 1 97 283 CYS B N 1
ATOM 6631 C CA . CYS B 1 283 ? 21.125 -8.508 -16.266 1 97 283 CYS B CA 1
ATOM 6632 C C . CYS B 1 283 ? 21.656 -9.914 -16.031 1 97 283 CYS B C 1
ATOM 6634 O O . CYS B 1 283 ? 22.312 -10.18 -15.016 1 97 283 CYS B O 1
ATOM 6636 N N . GLY B 1 284 ? 21.297 -10.781 -16.984 1 97.44 284 GLY B N 1
ATOM 6637 C CA . GLY B 1 284 ? 21.812 -12.141 -17.016 1 97.44 284 GLY B CA 1
ATOM 6638 C C . GLY B 1 284 ? 20.969 -13.078 -17.859 1 97.44 284 GLY B C 1
ATOM 6639 O O . GLY B 1 284 ? 19.75 -12.992 -17.859 1 97.44 284 GLY B O 1
ATOM 6640 N N . GLN B 1 285 ? 21.594 -13.922 -18.578 1 97.44 285 GLN B N 1
ATOM 6641 C CA . GLN B 1 285 ? 20.953 -14.969 -19.359 1 97.44 285 GLN B CA 1
ATOM 6642 C C . GLN B 1 285 ? 21.875 -16.172 -19.531 1 97.44 285 GLN B C 1
ATOM 6644 O O . GLN B 1 285 ? 23.094 -16.031 -19.547 1 97.44 285 GLN B O 1
ATOM 6649 N N . LEU B 1 286 ? 21.359 -17.297 -19.594 1 98.5 286 LEU B N 1
ATOM 6650 C CA . LEU B 1 286 ? 22.172 -18.516 -19.672 1 98.5 286 LEU B CA 1
ATOM 6651 C C . LEU B 1 286 ? 23 -18.531 -20.953 1 98.5 286 LEU B C 1
ATOM 6653 O O . LEU B 1 286 ? 22.562 -18.062 -22 1 98.5 286 LEU B O 1
ATOM 6657 N N . ASN B 1 287 ? 24.203 -19.047 -20.844 1 97.31 287 ASN B N 1
ATOM 6658 C CA . ASN B 1 287 ? 25.141 -19.203 -21.953 1 97.31 287 ASN B CA 1
ATOM 6659 C C . ASN B 1 287 ? 24.734 -20.344 -22.875 1 97.31 287 ASN B C 1
ATOM 6661 O O . ASN B 1 287 ? 24.859 -21.516 -22.531 1 97.31 287 ASN B O 1
ATOM 6665 N N . PRO B 1 288 ? 24.266 -20.047 -24.062 1 95.44 288 PRO B N 1
ATOM 6666 C CA . PRO B 1 288 ? 23.766 -21.094 -24.938 1 95.44 288 PRO B CA 1
ATOM 6667 C C . PRO B 1 288 ? 24.875 -21.969 -25.516 1 95.44 288 PRO B C 1
ATOM 6669 O O . PRO B 1 288 ? 24.594 -23.078 -26.016 1 95.44 288 PRO B O 1
ATOM 6672 N N . GLU B 1 289 ? 26.141 -21.531 -25.406 1 92.88 289 GLU B N 1
ATOM 6673 C CA . GLU B 1 289 ? 27.266 -22.266 -26 1 92.88 289 GLU B CA 1
ATOM 6674 C C . GLU B 1 289 ? 27.906 -23.203 -24.984 1 92.88 289 GLU B C 1
ATOM 6676 O O . GLU B 1 289 ? 28.688 -24.078 -25.359 1 92.88 289 GLU B O 1
ATOM 6681 N N . ASN B 1 290 ? 27.609 -23 -23.781 1 96.12 290 ASN B N 1
ATOM 6682 C CA . ASN B 1 290 ? 28.234 -23.812 -22.734 1 96.12 290 ASN B CA 1
ATOM 6683 C C . ASN B 1 290 ? 27.469 -25.109 -22.516 1 96.12 290 ASN B C 1
ATOM 6685 O O . ASN B 1 290 ? 26.359 -25.109 -21.984 1 96.12 290 ASN B O 1
ATOM 6689 N N . PRO B 1 291 ? 28.016 -26.234 -22.828 1 96.69 291 PRO B N 1
ATOM 6690 C CA . PRO B 1 291 ? 27.281 -27.5 -22.703 1 96.69 291 PRO B CA 1
ATOM 6691 C C . PRO B 1 291 ? 26.922 -27.828 -21.266 1 96.69 291 PRO B C 1
ATOM 6693 O O . PRO B 1 291 ? 25.953 -28.547 -21.016 1 96.69 291 PRO B O 1
ATOM 6696 N N . ASN B 1 292 ? 27.688 -27.344 -20.297 1 98.25 292 ASN B N 1
ATOM 6697 C CA . ASN B 1 292 ? 27.438 -27.625 -18.891 1 98.25 292 ASN B CA 1
ATOM 6698 C C . ASN B 1 292 ? 26.109 -27.016 -18.438 1 98.25 292 ASN B C 1
ATOM 6700 O O . ASN B 1 292 ? 25.516 -27.484 -17.453 1 98.25 292 ASN B O 1
ATOM 6704 N N . VAL B 1 293 ? 25.703 -25.984 -19.109 1 98.56 293 VAL B N 1
ATOM 6705 C CA . VAL B 1 293 ? 24.438 -25.344 -18.781 1 98.56 293 VAL B CA 1
ATOM 6706 C C . VAL B 1 293 ? 23.297 -26.375 -18.891 1 98.56 293 VAL B C 1
ATOM 6708 O O . VAL B 1 293 ? 22.438 -26.453 -18 1 98.56 293 VAL B O 1
ATOM 6711 N N . TYR B 1 294 ? 23.328 -27.188 -19.859 1 98.56 294 TYR B N 1
ATOM 6712 C CA . TYR B 1 294 ? 22.25 -28.141 -20.125 1 98.56 294 TYR B CA 1
ATOM 6713 C C . TYR B 1 294 ? 22.281 -29.297 -19.125 1 98.56 294 TYR B C 1
ATOM 6715 O O . TYR B 1 294 ? 21.234 -29.812 -18.719 1 98.56 294 TYR B O 1
ATOM 6723 N N . ASP B 1 295 ? 23.469 -29.656 -18.688 1 98.31 295 ASP B N 1
ATOM 6724 C CA . ASP B 1 295 ? 23.594 -30.656 -17.625 1 98.31 295 ASP B CA 1
ATOM 6725 C C . ASP B 1 295 ? 23 -30.141 -16.312 1 98.31 295 ASP B C 1
ATOM 6727 O O . ASP B 1 295 ? 22.312 -30.875 -15.609 1 98.31 295 ASP B O 1
ATOM 6731 N N . ILE B 1 296 ? 23.281 -28.953 -16.062 1 98.62 296 ILE B N 1
ATOM 6732 C CA . ILE B 1 296 ? 22.781 -28.328 -14.836 1 98.62 296 ILE B CA 1
ATOM 6733 C C . ILE B 1 296 ? 21.266 -28.172 -14.922 1 98.62 296 ILE B C 1
ATOM 6735 O O . ILE B 1 296 ? 20.562 -28.422 -13.945 1 98.62 296 ILE B O 1
ATOM 6739 N N . LEU B 1 297 ? 20.766 -27.766 -16.062 1 98.75 297 LEU B N 1
ATOM 6740 C CA . LEU B 1 297 ? 19.328 -27.641 -16.266 1 98.75 297 LEU B CA 1
ATOM 6741 C C . LEU B 1 297 ? 18.625 -28.969 -15.984 1 98.75 297 LEU B C 1
ATOM 6743 O O . LEU B 1 297 ? 17.562 -29 -15.367 1 98.75 297 LEU B O 1
ATOM 6747 N N . GLU B 1 298 ? 19.172 -30.062 -16.469 1 98.69 298 GLU B N 1
ATOM 6748 C CA . GLU B 1 298 ? 18.562 -31.375 -16.219 1 98.69 298 GLU B CA 1
ATOM 6749 C C . GLU B 1 298 ? 18.438 -31.641 -14.719 1 98.69 298 GLU B C 1
ATOM 6751 O O . GLU B 1 298 ? 17.391 -32.125 -14.266 1 98.69 298 GLU B O 1
ATOM 6756 N N . LYS B 1 299 ? 19.531 -31.328 -13.984 1 98.69 299 LYS B N 1
ATOM 6757 C CA . LYS B 1 299 ? 19.516 -31.516 -12.539 1 98.69 299 LYS B CA 1
ATOM 6758 C C . LYS B 1 299 ? 18.453 -30.625 -11.875 1 98.69 299 LYS B C 1
ATOM 6760 O O . LYS B 1 299 ? 17.719 -31.078 -11 1 98.69 299 LYS B O 1
ATOM 6765 N N . VAL B 1 300 ? 18.375 -29.391 -12.305 1 98.62 300 VAL B N 1
ATOM 6766 C CA . VAL B 1 300 ? 17.438 -28.422 -11.758 1 98.62 300 VAL B CA 1
ATOM 6767 C C . VAL B 1 300 ? 16.016 -28.875 -12.062 1 98.62 300 VAL B C 1
ATOM 6769 O O . VAL B 1 300 ? 15.148 -28.859 -11.172 1 98.62 300 VAL B O 1
ATOM 6772 N N . TYR B 1 301 ? 15.773 -29.266 -13.289 1 98.62 301 TYR B N 1
ATOM 6773 C CA . TYR B 1 301 ? 14.445 -29.703 -13.688 1 98.62 301 TYR B CA 1
ATOM 6774 C C . TYR B 1 301 ? 14 -30.922 -12.867 1 98.62 301 TYR B C 1
ATOM 6776 O O . TYR B 1 301 ? 12.836 -31.016 -12.477 1 98.62 301 TYR B O 1
ATOM 6784 N N . LYS B 1 302 ? 14.906 -31.844 -12.633 1 98.38 302 LYS B N 1
ATOM 6785 C CA . LYS B 1 302 ? 14.586 -33.031 -11.82 1 98.38 302 LYS B CA 1
ATOM 6786 C C . LYS B 1 302 ? 14.148 -32.625 -10.414 1 98.38 302 LYS B C 1
ATOM 6788 O O . LYS B 1 302 ? 13.156 -33.125 -9.898 1 98.38 302 LYS B O 1
ATOM 6793 N N . ASP B 1 303 ? 14.906 -31.672 -9.844 1 98.5 303 ASP B N 1
ATOM 6794 C CA . ASP B 1 303 ? 14.539 -31.172 -8.523 1 98.5 303 ASP B CA 1
ATOM 6795 C C . ASP B 1 303 ? 13.172 -30.5 -8.547 1 98.5 303 ASP B C 1
ATOM 6797 O O . ASP B 1 303 ? 12.359 -30.703 -7.645 1 98.5 303 ASP B O 1
ATOM 6801 N N . LEU B 1 304 ? 12.898 -29.656 -9.547 1 98.56 304 LEU B N 1
ATOM 6802 C CA . LEU B 1 304 ? 11.641 -28.922 -9.641 1 98.56 304 LEU B CA 1
ATOM 6803 C C . LEU B 1 304 ? 10.461 -29.875 -9.758 1 98.56 304 LEU B C 1
ATOM 6805 O O . LEU B 1 304 ? 9.422 -29.688 -9.125 1 98.56 304 LEU B O 1
ATOM 6809 N N . LEU B 1 305 ? 10.641 -30.906 -10.586 1 98.19 305 LEU B N 1
ATOM 6810 C CA . LEU B 1 305 ? 9.586 -31.906 -10.758 1 98.19 305 LEU B CA 1
ATOM 6811 C C . LEU B 1 305 ? 9.312 -32.656 -9.453 1 98.19 305 LEU B C 1
ATOM 6813 O O . LEU B 1 305 ? 8.156 -32.844 -9.078 1 98.19 305 LEU B O 1
ATOM 6817 N N . GLU B 1 306 ? 10.367 -32.969 -8.758 1 97.94 306 GLU B N 1
ATOM 6818 C CA . GLU B 1 306 ? 10.227 -33.719 -7.508 1 97.94 306 GLU B CA 1
ATOM 6819 C C . GLU B 1 306 ? 9.625 -32.844 -6.414 1 97.94 306 GLU B C 1
ATOM 6821 O O . GLU B 1 306 ? 8.734 -33.281 -5.684 1 97.94 306 GLU B O 1
ATOM 6826 N N . LEU B 1 307 ? 10.07 -31.609 -6.332 1 98.38 307 LEU B N 1
ATOM 6827 C CA . LEU B 1 307 ? 9.625 -30.703 -5.277 1 98.38 307 LEU B CA 1
ATOM 6828 C C . LEU B 1 307 ? 8.156 -30.344 -5.457 1 98.38 307 LEU B C 1
ATOM 6830 O O . LEU B 1 307 ? 7.406 -30.25 -4.48 1 98.38 307 LEU B O 1
ATOM 6834 N N . SER B 1 308 ? 7.734 -30.094 -6.66 1 97.69 308 SER B N 1
ATOM 6835 C CA . SER B 1 308 ? 6.367 -29.656 -6.926 1 97.69 308 SER B CA 1
ATOM 6836 C C . SER B 1 308 ? 5.406 -30.828 -6.984 1 97.69 308 SER B C 1
ATOM 6838 O O . SER B 1 308 ? 4.188 -30.656 -6.906 1 97.69 308 SER B O 1
ATOM 6840 N N . ASP B 1 309 ? 5.949 -32 -7.215 1 96.31 309 ASP B N 1
ATOM 6841 C CA . ASP B 1 309 ? 5.125 -33.188 -7.449 1 96.31 309 ASP B CA 1
ATOM 6842 C C . ASP B 1 309 ? 4.156 -32.938 -8.609 1 96.31 309 ASP B C 1
ATOM 6844 O O . ASP B 1 309 ? 2.996 -33.344 -8.547 1 96.31 309 ASP B O 1
ATOM 6848 N N . GLU B 1 310 ? 4.555 -32.156 -9.578 1 95.75 310 GLU B N 1
ATOM 6849 C CA . GLU B 1 310 ? 3.783 -31.812 -10.773 1 95.75 310 GLU B CA 1
ATOM 6850 C C . GLU B 1 310 ? 4.395 -32.438 -12.016 1 95.75 310 GLU B C 1
ATOM 6852 O O . GLU B 1 310 ? 5.543 -32.156 -12.367 1 95.75 310 GLU B O 1
ATOM 6857 N N . ASN B 1 311 ? 3.629 -33.281 -12.734 1 91.75 311 ASN B N 1
ATOM 6858 C CA . ASN B 1 311 ? 4.207 -33.969 -13.883 1 91.75 311 ASN B CA 1
ATOM 6859 C C . ASN B 1 311 ? 3.375 -33.75 -15.148 1 91.75 311 ASN B C 1
ATOM 6861 O O . ASN B 1 311 ? 3.611 -34.406 -16.172 1 91.75 311 ASN B O 1
ATOM 6865 N N . GLU B 1 312 ? 2.334 -32.906 -15.008 1 97.56 312 GLU B N 1
ATOM 6866 C CA . GLU B 1 312 ? 1.558 -32.594 -16.203 1 97.56 312 GLU B CA 1
ATOM 6867 C C . GLU B 1 312 ? 1.966 -31.25 -16.781 1 97.56 312 GLU B C 1
ATOM 6869 O O . GLU B 1 312 ? 2.012 -31.078 -18 1 97.56 312 GLU B O 1
ATOM 6874 N N . LEU B 1 313 ? 2.219 -30.297 -15.891 1 98.38 313 LEU B N 1
ATOM 6875 C CA . LEU B 1 313 ? 2.566 -28.953 -16.297 1 98.38 313 LEU B CA 1
ATOM 6876 C C . LEU B 1 313 ? 4.004 -28.609 -15.914 1 98.38 313 LEU B C 1
ATOM 6878 O O . LEU B 1 313 ? 4.453 -28.969 -14.82 1 98.38 313 LEU B O 1
ATOM 6882 N N . PHE B 1 314 ? 4.703 -28.031 -16.75 1 98.62 314 PHE B N 1
ATOM 6883 C CA . PHE B 1 314 ? 6.016 -27.469 -16.453 1 98.62 314 PHE B CA 1
ATOM 6884 C C . PHE B 1 314 ? 6.207 -26.141 -17.156 1 98.62 314 PHE B C 1
ATOM 6886 O O . PHE B 1 314 ? 6.023 -26.031 -18.375 1 98.62 314 PHE B O 1
ATOM 6893 N N . HIS B 1 315 ? 6.473 -25.094 -16.438 1 98.75 315 HIS B N 1
ATOM 6894 C CA . HIS B 1 315 ? 6.703 -23.781 -17.031 1 98.75 315 HIS B CA 1
ATOM 6895 C C . HIS B 1 315 ? 8.188 -23.562 -17.328 1 98.75 315 HIS B C 1
ATOM 6897 O O . HIS B 1 315 ? 8.992 -23.453 -16.406 1 98.75 315 HIS B O 1
ATOM 6903 N N . LEU B 1 316 ? 8.539 -23.391 -18.531 1 98.25 316 LEU B N 1
ATOM 6904 C CA . LEU B 1 316 ? 9.938 -23.328 -18.953 1 98.25 316 LEU B CA 1
ATOM 6905 C C . LEU B 1 316 ? 10.438 -21.891 -18.953 1 98.25 316 LEU B C 1
ATOM 6907 O O . LEU B 1 316 ? 11.648 -21.641 -19.016 1 98.25 316 LEU B O 1
ATOM 6911 N N . GLY B 1 317 ? 9.57 -20.938 -18.812 1 98.12 317 GLY B N 1
ATOM 6912 C CA . GLY B 1 317 ? 9.922 -19.547 -19 1 98.12 317 GLY B CA 1
ATOM 6913 C C . GLY B 1 317 ? 10.016 -19.141 -20.469 1 98.12 317 GLY B C 1
ATOM 6914 O O . GLY B 1 317 ? 9.102 -19.406 -21.25 1 98.12 317 GLY B O 1
ATOM 6915 N N . GLY B 1 318 ? 11 -18.391 -20.828 1 96.56 318 GLY B N 1
ATOM 6916 C CA . GLY B 1 318 ? 11.344 -18.281 -22.234 1 96.56 318 GLY B CA 1
ATOM 6917 C C . GLY B 1 318 ? 11.078 -16.891 -22.797 1 96.56 318 GLY B C 1
ATOM 6918 O O . GLY B 1 318 ? 11.164 -16.672 -24.016 1 96.56 318 GLY B O 1
ATOM 6919 N N . ASP B 1 319 ? 10.789 -15.859 -21.891 1 93.5 319 ASP B N 1
ATOM 6920 C CA . ASP B 1 319 ? 10.492 -14.555 -22.453 1 93.5 319 ASP B CA 1
ATOM 6921 C C . ASP B 1 319 ? 11.672 -13.602 -22.312 1 93.5 319 ASP B C 1
ATOM 6923 O O . ASP B 1 319 ? 12.633 -13.898 -21.594 1 93.5 319 AS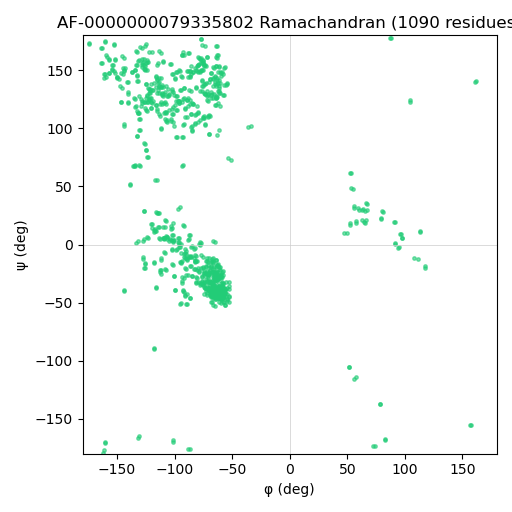P B O 1
ATOM 6927 N N . GLU B 1 320 ? 11.719 -12.609 -23.188 1 94.56 320 GLU B N 1
ATOM 6928 C CA . GLU B 1 320 ? 12.531 -11.398 -23.094 1 94.56 320 GLU B CA 1
ATOM 6929 C C . GLU B 1 320 ? 14.023 -11.727 -23.203 1 94.56 320 GLU B C 1
ATOM 6931 O O . GLU B 1 320 ? 14.844 -11.133 -22.516 1 94.56 320 GLU B O 1
ATOM 6936 N N . VAL B 1 321 ? 14.391 -12.703 -24 1 96.75 321 VAL B N 1
ATOM 6937 C CA . VAL B 1 321 ? 15.797 -12.984 -24.297 1 96.75 321 VAL B CA 1
ATOM 6938 C C . VAL B 1 321 ? 16.406 -11.805 -25.047 1 96.75 321 VAL B C 1
ATOM 6940 O O . VAL B 1 321 ? 15.867 -11.336 -26.047 1 96.75 321 VAL B O 1
ATOM 6943 N N . ASN B 1 322 ? 17.484 -11.336 -24.516 1 96.5 322 ASN B N 1
ATOM 6944 C CA . ASN B 1 322 ? 18.203 -10.242 -25.156 1 96.5 322 ASN B CA 1
ATOM 6945 C C . ASN B 1 322 ? 19.266 -10.766 -26.125 1 96.5 322 ASN B C 1
ATOM 6947 O O . ASN B 1 322 ? 20.328 -11.25 -25.703 1 96.5 322 ASN B O 1
ATOM 6951 N N . LEU B 1 323 ? 19.047 -10.586 -27.391 1 94.94 323 LEU B N 1
ATOM 6952 C CA . LEU B 1 323 ? 19.922 -11.148 -28.406 1 94.94 323 LEU B CA 1
ATOM 6953 C C . LEU B 1 323 ? 21.234 -10.375 -28.5 1 94.94 323 LEU B C 1
ATOM 6955 O O . LEU B 1 323 ? 22.266 -10.938 -28.875 1 94.94 323 LEU B O 1
ATOM 6959 N N . GLU B 1 324 ? 21.188 -9.133 -28.094 1 93.44 324 GLU B N 1
ATOM 6960 C CA . GLU B 1 324 ? 22.422 -8.344 -28.078 1 93.44 324 GLU B CA 1
ATOM 6961 C C . GLU B 1 324 ? 23.406 -8.883 -27.047 1 93.44 324 GLU B C 1
ATOM 6963 O O . GLU B 1 324 ? 24.625 -8.891 -27.281 1 93.44 324 GLU B O 1
ATOM 6968 N N . CYS B 1 325 ? 22.938 -9.273 -25.906 1 95.25 325 CYS B N 1
ATOM 6969 C CA . CYS B 1 325 ? 23.781 -9.914 -24.891 1 95.25 325 CYS B CA 1
ATOM 6970 C C . CYS B 1 325 ? 24.5 -11.125 -25.484 1 95.25 325 CYS B C 1
ATOM 6972 O O . CYS B 1 325 ? 25.719 -11.242 -25.359 1 95.25 325 CYS B O 1
ATOM 6974 N N . TRP B 1 326 ? 23.828 -11.992 -26.203 1 94.75 326 TRP B N 1
ATOM 6975 C CA . TRP B 1 326 ? 24.422 -13.188 -26.812 1 94.75 326 TRP B CA 1
ATOM 6976 C C . TRP B 1 326 ? 25.359 -12.812 -27.953 1 94.75 326 TRP B C 1
ATOM 6978 O O . TRP B 1 326 ? 26.422 -13.422 -28.109 1 94.75 326 TRP B O 1
ATOM 6988 N N . ALA B 1 327 ? 24.953 -11.789 -28.734 1 93 327 ALA B N 1
ATOM 6989 C CA . ALA B 1 327 ? 25.812 -11.336 -29.828 1 93 327 ALA B CA 1
ATOM 6990 C C . ALA B 1 327 ? 27.172 -10.875 -29.312 1 93 327 ALA B C 1
ATOM 6992 O O . ALA B 1 327 ? 28.203 -11.234 -29.859 1 93 327 ALA B O 1
ATOM 6993 N N . GLN B 1 328 ? 27.125 -10.148 -28.281 1 90.5 328 GLN B N 1
ATOM 6994 C CA . GLN B 1 328 ? 28.359 -9.625 -27.703 1 90.5 328 GLN B CA 1
ATOM 6995 C C . GLN B 1 328 ? 29.219 -10.742 -27.109 1 90.5 328 GLN B C 1
ATOM 6997 O O . GLN B 1 328 ? 30.438 -10.734 -27.25 1 90.5 328 GLN B O 1
ATOM 7002 N N . HIS B 1 329 ? 28.578 -11.609 -26.453 1 90.06 329 HIS B N 1
ATOM 7003 C CA . HIS B 1 329 ? 29.297 -12.758 -25.906 1 90.06 329 HIS B CA 1
ATOM 7004 C C . HIS B 1 329 ? 29.953 -13.57 -27.016 1 90.06 329 HIS B C 1
ATOM 7006 O O . HIS B 1 329 ? 31.125 -13.961 -26.891 1 90.06 329 HIS B O 1
ATOM 7012 N N . LEU B 1 330 ? 29.266 -13.82 -28.078 1 89.62 330 LEU B N 1
ATOM 7013 C CA . LEU B 1 330 ? 29.75 -14.633 -29.188 1 89.62 330 LEU B CA 1
ATOM 7014 C C . LEU B 1 330 ? 30.906 -13.93 -29.906 1 89.62 330 LEU B C 1
ATOM 7016 O O . LEU B 1 330 ? 31.812 -14.586 -30.422 1 89.62 330 LEU B O 1
ATOM 7020 N N . GLN B 1 331 ? 30.812 -12.656 -29.938 1 85.81 331 GLN B N 1
ATOM 7021 C CA . GLN B 1 331 ? 31.891 -11.891 -30.547 1 85.81 331 GLN B CA 1
ATOM 7022 C C . GLN B 1 331 ? 33.188 -12.016 -29.734 1 85.81 331 GLN B C 1
ATOM 7024 O O . GLN B 1 331 ? 34.281 -12.086 -30.297 1 85.81 331 GLN B O 1
ATOM 7029 N N . LYS B 1 332 ? 33.031 -12.07 -28.531 1 83.81 332 LYS B N 1
ATOM 7030 C CA . LYS B 1 332 ? 34.188 -12.141 -27.641 1 83.81 332 LYS B CA 1
ATOM 7031 C C . LYS B 1 332 ? 34.812 -13.531 -27.672 1 83.81 332 LYS B C 1
ATOM 7033 O O . LYS B 1 332 ? 36.031 -13.672 -27.422 1 83.81 332 LYS B O 1
ATOM 7038 N N . THR B 1 333 ? 34.125 -14.547 -27.969 1 77.38 333 THR B N 1
ATOM 7039 C CA . THR B 1 333 ? 34.625 -15.914 -27.875 1 77.38 333 THR B CA 1
ATOM 7040 C C . THR B 1 333 ? 35 -16.453 -29.25 1 77.38 333 THR B C 1
ATOM 7042 O O . THR B 1 333 ? 35.406 -17.594 -29.375 1 77.38 333 THR B O 1
ATOM 7045 N N . THR B 1 334 ? 35.094 -15.586 -30.172 1 65.5 334 THR B N 1
ATOM 7046 C CA . THR B 1 334 ? 35.5 -15.906 -31.547 1 65.5 334 THR B CA 1
ATOM 7047 C C . THR B 1 334 ? 34.688 -17.078 -32.094 1 65.5 334 THR B C 1
ATOM 7049 O O . THR B 1 334 ? 35.156 -17.797 -32.969 1 65.5 334 THR B O 1
ATOM 7052 N N . THR B 1 335 ? 33.812 -17.344 -31.391 1 57.88 335 THR B N 1
ATOM 7053 C CA . THR B 1 335 ? 33 -18.406 -31.938 1 57.88 335 THR B CA 1
ATOM 7054 C C . THR B 1 335 ? 32.344 -17.953 -33.25 1 57.88 335 THR B C 1
ATOM 7056 O O . THR B 1 335 ? 31.719 -16.891 -33.312 1 57.88 335 THR B O 1
ATOM 7059 N N . LEU B 1 336 ? 33 -18.266 -34.375 1 53.31 336 LEU B N 1
ATOM 7060 C CA . LEU B 1 336 ? 32.5 -17.969 -35.688 1 53.31 336 LEU B CA 1
ATOM 7061 C C . LEU B 1 336 ? 30.969 -18.062 -35.75 1 53.31 336 LEU B C 1
ATOM 7063 O O . LEU B 1 336 ? 30.391 -19.047 -35.312 1 53.31 336 LEU B O 1
ATOM 7067 N N . MET B 1 337 ? 30.297 -16.844 -35.719 1 56.25 337 MET B N 1
ATOM 7068 C CA . MET B 1 337 ? 28.844 -16.688 -35.688 1 56.25 337 MET B CA 1
ATOM 7069 C C . MET B 1 337 ? 28.172 -17.5 -36.781 1 56.25 337 MET B C 1
ATOM 7071 O O . MET B 1 337 ? 28.234 -17.141 -37.969 1 56.25 337 MET B O 1
ATOM 7075 N N . ASN B 1 338 ? 28.188 -18.781 -36.531 1 59.72 338 ASN B N 1
ATOM 7076 C CA . ASN B 1 338 ? 27.438 -19.578 -37.5 1 59.72 338 ASN B CA 1
ATOM 7077 C C . ASN B 1 338 ? 25.953 -19.266 -37.469 1 59.72 338 ASN B C 1
ATOM 7079 O O . ASN B 1 338 ? 25.141 -19.938 -38.125 1 59.72 338 ASN B O 1
ATOM 7083 N N . TYR B 1 339 ? 25.672 -18.266 -36.562 1 69.81 339 TYR B N 1
ATOM 7084 C CA . TYR B 1 339 ? 24.25 -17.938 -36.562 1 69.81 339 TYR B CA 1
ATOM 7085 C C . TYR B 1 339 ? 23.984 -16.594 -37.25 1 69.81 339 TYR B C 1
ATOM 7087 O O . TYR B 1 339 ? 24.547 -15.57 -36.844 1 69.81 339 TYR B O 1
ATOM 7095 N N . THR B 1 340 ? 23.469 -16.688 -38.312 1 75.12 340 THR B N 1
ATOM 7096 C CA . THR B 1 340 ? 23.047 -15.461 -39 1 75.12 340 THR B CA 1
ATOM 7097 C C . THR B 1 340 ? 21.828 -14.859 -38.281 1 75.12 340 THR B C 1
ATOM 7099 O O . THR B 1 340 ? 21.656 -13.641 -38.25 1 75.12 340 THR B O 1
ATOM 7102 N N . ASP B 1 341 ? 21.078 -15.734 -37.562 1 90.38 341 ASP B N 1
ATOM 7103 C CA . ASP B 1 341 ? 19.891 -15.328 -36.812 1 90.38 341 ASP B CA 1
ATOM 7104 C C . ASP B 1 341 ? 19.906 -15.867 -35.406 1 90.38 341 ASP B C 1
ATOM 7106 O O . ASP B 1 341 ? 19.766 -17.078 -35.188 1 90.38 341 ASP B O 1
ATOM 7110 N N . LEU B 1 342 ? 20.016 -15 -34.5 1 93.62 342 LEU B N 1
ATOM 7111 C CA . LEU B 1 342 ? 20.188 -15.398 -33.094 1 93.62 342 LEU B CA 1
ATOM 7112 C C . LEU B 1 342 ? 18.891 -15.977 -32.531 1 93.62 342 LEU B C 1
ATOM 7114 O O . LEU B 1 342 ? 18.906 -16.625 -31.484 1 93.62 342 LEU B O 1
ATOM 7118 N N . HIS B 1 343 ? 17.828 -15.828 -33.219 1 95.31 343 HIS B N 1
ATOM 7119 C CA . HIS B 1 343 ? 16.594 -16.531 -32.844 1 95.31 343 HIS B CA 1
ATOM 7120 C C . HIS B 1 343 ? 16.75 -18.031 -33 1 95.31 343 HIS B C 1
ATOM 7122 O O . HIS B 1 343 ? 16.141 -18.812 -32.25 1 95.31 343 HIS B O 1
ATOM 7128 N N . ASP B 1 344 ? 17.484 -18.391 -33.969 1 94.81 344 ASP B N 1
ATOM 7129 C CA . ASP B 1 344 ? 17.734 -19.812 -34.156 1 94.81 344 ASP B CA 1
ATOM 7130 C C . ASP B 1 344 ? 18.562 -20.375 -33 1 94.81 344 ASP B C 1
ATOM 7132 O O . ASP B 1 344 ? 18.344 -21.516 -32.594 1 94.81 344 ASP B O 1
ATOM 7136 N N . LEU B 1 345 ? 19.516 -19.562 -32.594 1 94.81 345 LEU B N 1
ATOM 7137 C CA . LEU B 1 345 ? 20.266 -19.969 -31.406 1 94.81 345 LEU B CA 1
ATOM 7138 C C . LEU B 1 345 ? 19.344 -20.141 -30.203 1 94.81 345 LEU B C 1
ATOM 7140 O O . LEU B 1 345 ? 19.469 -21.109 -29.438 1 94.81 345 LEU B O 1
ATOM 7144 N N . TRP B 1 346 ? 18.438 -19.266 -30.078 1 96.94 346 TRP B N 1
ATOM 7145 C CA . TRP B 1 346 ? 17.438 -19.312 -29.016 1 96.94 346 TRP B CA 1
ATOM 7146 C C . TRP B 1 346 ? 16.562 -20.547 -29.156 1 96.94 346 TRP B C 1
ATOM 7148 O O . TRP B 1 346 ? 16.297 -21.25 -28.172 1 96.94 346 TRP B O 1
ATOM 7158 N N . GLY B 1 347 ? 16.125 -20.812 -30.344 1 97.12 347 GLY B N 1
ATOM 7159 C CA . GLY B 1 347 ? 15.352 -22.016 -30.625 1 97.12 347 GLY B CA 1
ATOM 7160 C C . GLY B 1 347 ? 16.094 -23.297 -30.281 1 97.12 347 GLY B C 1
ATOM 7161 O O . GLY B 1 347 ? 15.531 -24.203 -29.672 1 97.12 347 GLY B O 1
ATOM 7162 N N . GLU B 1 348 ? 17.359 -23.359 -30.688 1 95.88 348 GLU B N 1
ATOM 7163 C CA . GLU B 1 348 ? 18.172 -24.531 -30.406 1 95.88 348 GLU B CA 1
ATOM 7164 C C . GLU B 1 348 ? 18.375 -24.719 -28.906 1 95.88 348 GLU B C 1
ATOM 7166 O O . GLU B 1 348 ? 18.328 -25.844 -28.406 1 95.88 348 GLU B O 1
ATOM 7171 N N . PHE B 1 349 ? 18.625 -23.656 -28.25 1 97.06 349 PHE B N 1
ATOM 7172 C CA . PHE B 1 349 ? 18.703 -23.703 -26.797 1 97.06 349 PHE B CA 1
ATOM 7173 C C . PHE B 1 349 ? 17.438 -24.312 -26.203 1 97.06 349 PHE B C 1
ATOM 7175 O O . PHE B 1 349 ? 17.516 -25.188 -25.344 1 97.06 349 PHE B O 1
ATOM 7182 N N . THR B 1 350 ? 16.344 -23.828 -26.656 1 98.19 350 THR B N 1
ATOM 7183 C CA . THR B 1 350 ? 15.047 -24.266 -26.156 1 98.19 350 THR B CA 1
ATOM 7184 C C . THR B 1 350 ? 14.852 -25.766 -26.406 1 98.19 350 THR B C 1
ATOM 7186 O O . THR B 1 350 ? 14.398 -26.484 -25.516 1 98.19 350 THR B O 1
ATOM 7189 N N . LEU B 1 351 ? 15.219 -26.25 -27.594 1 97.94 351 LEU B N 1
ATOM 7190 C CA . LEU B 1 351 ? 15.109 -27.656 -27.906 1 97.94 351 LEU B CA 1
ATOM 7191 C C . LEU B 1 351 ? 16 -28.5 -27 1 97.94 351 LEU B C 1
ATOM 7193 O O . LEU B 1 351 ? 15.594 -29.562 -26.531 1 97.94 351 LEU B O 1
ATOM 7197 N N . LYS B 1 352 ? 17.203 -27.984 -26.75 1 98.25 352 LYS B N 1
ATOM 7198 C CA . LYS B 1 352 ? 18.125 -28.688 -25.859 1 98.25 352 LYS B CA 1
ATOM 7199 C C . LYS B 1 352 ? 17.578 -28.719 -24.438 1 98.25 352 LYS B C 1
ATOM 7201 O O . LYS B 1 352 ? 17.672 -29.734 -23.734 1 98.25 352 LYS B O 1
ATOM 7206 N N . ALA B 1 353 ? 17 -27.609 -23.984 1 98.38 353 ALA B N 1
ATOM 7207 C CA . ALA B 1 353 ? 16.391 -27.547 -22.656 1 98.38 353 ALA B CA 1
ATOM 7208 C C . ALA B 1 353 ? 15.234 -28.531 -22.531 1 98.38 353 ALA B C 1
ATOM 7210 O O . ALA B 1 353 ? 15.102 -29.219 -21.516 1 98.38 353 ALA B O 1
ATOM 7211 N N . LEU B 1 354 ? 14.422 -28.594 -23.562 1 98.19 354 LEU B N 1
ATOM 7212 C CA . LEU B 1 354 ? 13.281 -29.5 -23.562 1 98.19 354 LEU B CA 1
ATOM 7213 C C . LEU B 1 354 ? 13.75 -30.953 -23.5 1 98.19 354 LEU B C 1
ATOM 7215 O O . LEU B 1 354 ? 13.141 -31.781 -22.812 1 98.19 354 LEU B O 1
ATOM 7219 N N . LYS B 1 355 ? 14.805 -31.234 -24.203 1 98.25 355 LYS B N 1
ATOM 7220 C CA . LYS B 1 355 ? 15.367 -32.594 -24.156 1 98.25 355 LYS B CA 1
ATOM 7221 C C . LYS B 1 355 ? 15.836 -32.938 -22.734 1 98.25 355 LYS B C 1
ATOM 7223 O O . LYS B 1 355 ? 15.641 -34.062 -22.281 1 98.25 355 LYS B O 1
ATOM 7228 N N . ARG B 1 356 ? 16.438 -31.984 -22.109 1 98.56 356 ARG B N 1
ATOM 7229 C CA . ARG B 1 356 ? 16.891 -32.219 -20.75 1 98.56 356 ARG B CA 1
ATOM 7230 C C . ARG B 1 356 ? 15.711 -32.344 -19.781 1 98.56 356 ARG B C 1
ATOM 7232 O O . ARG B 1 356 ? 15.789 -33.094 -18.812 1 98.56 356 ARG B O 1
ATOM 7239 N N . LEU B 1 357 ? 14.648 -31.625 -20.047 1 98.44 357 LEU B N 1
ATOM 7240 C CA . LEU B 1 357 ? 13.43 -31.781 -19.25 1 98.44 357 LEU B CA 1
ATOM 7241 C C . LEU B 1 357 ? 12.891 -33.219 -19.391 1 98.44 357 LEU B C 1
ATOM 7243 O O . LEU B 1 357 ? 12.5 -33.812 -18.391 1 98.44 357 LEU B O 1
ATOM 7247 N N . ASP B 1 358 ? 12.891 -33.781 -20.609 1 97.88 358 ASP B N 1
ATOM 7248 C CA . ASP B 1 358 ? 12.469 -35.156 -20.828 1 97.88 358 ASP B CA 1
ATOM 7249 C C . ASP B 1 358 ? 13.336 -36.125 -20.016 1 97.88 358 ASP B C 1
ATOM 7251 O O . ASP B 1 358 ? 12.812 -37.031 -19.375 1 97.88 358 ASP B O 1
ATOM 7255 N N . ALA B 1 359 ? 14.609 -35.844 -20.062 1 98.31 359 ALA B N 1
ATOM 7256 C CA . ALA B 1 359 ? 15.547 -36.688 -19.328 1 98.31 359 ALA B CA 1
ATOM 7257 C C . ALA B 1 359 ? 15.297 -36.594 -17.828 1 98.31 359 ALA B C 1
ATOM 7259 O O . ALA B 1 359 ? 15.328 -37.625 -17.125 1 98.31 359 ALA B O 1
ATOM 7260 N N . ALA B 1 360 ? 15.039 -35.375 -17.359 1 98.06 360 ALA B N 1
ATOM 7261 C CA . ALA B 1 360 ? 14.773 -35.156 -15.945 1 98.06 360 ALA B CA 1
ATOM 7262 C C . ALA B 1 360 ? 13.5 -35.875 -15.5 1 98.06 360 ALA B C 1
ATOM 7264 O O . ALA B 1 360 ? 13.359 -36.25 -14.336 1 98.06 360 ALA B O 1
ATOM 7265 N N . ASN B 1 361 ? 12.664 -36.031 -16.453 1 97.75 361 ASN B N 1
ATOM 7266 C CA . ASN B 1 361 ? 11.406 -36.719 -16.188 1 97.75 361 ASN B CA 1
ATOM 7267 C C . ASN B 1 361 ? 11.477 -38.188 -16.578 1 97.75 361 ASN B C 1
ATOM 7269 O O . ASN B 1 361 ? 10.523 -38.719 -17.141 1 97.75 361 ASN B O 1
ATOM 7273 N N . ASN B 1 362 ? 12.625 -38.781 -16.484 1 96.5 362 ASN B N 1
ATOM 7274 C CA . ASN B 1 362 ? 12.875 -40.219 -16.719 1 96.5 362 ASN B CA 1
ATOM 7275 C C . ASN B 1 362 ? 12.656 -40.562 -18.188 1 96.5 362 ASN B C 1
ATOM 7277 O O . ASN B 1 362 ? 12.109 -41.625 -18.5 1 96.5 362 ASN B O 1
ATOM 7281 N N . GLY B 1 363 ? 12.883 -39.625 -19 1 96.12 363 GLY B N 1
ATOM 7282 C CA . GLY B 1 363 ? 12.828 -39.875 -20.438 1 96.12 363 GLY B CA 1
ATOM 7283 C C . GLY B 1 363 ? 11.453 -39.625 -21.031 1 96.12 363 GLY B C 1
ATOM 7284 O O . GLY B 1 363 ? 11.258 -39.812 -22.234 1 96.12 363 GLY B O 1
ATOM 7285 N N . ASN B 1 364 ? 10.547 -39.219 -20.156 1 95.81 364 ASN B N 1
ATOM 7286 C CA . ASN B 1 364 ? 9.188 -38.969 -20.625 1 95.81 364 ASN B CA 1
ATOM 7287 C C . ASN B 1 364 ? 8.953 -37.469 -20.859 1 95.81 364 ASN B C 1
ATOM 7289 O O . ASN B 1 364 ? 9.438 -36.625 -20.094 1 95.81 364 ASN B O 1
ATOM 7293 N N . ARG B 1 365 ? 8.227 -37.312 -21.844 1 95.81 365 ARG B N 1
ATOM 7294 C CA . ARG B 1 365 ? 7.848 -35.906 -22.141 1 95.81 365 ARG B CA 1
ATOM 7295 C C . ARG B 1 365 ? 6.805 -35.406 -21.141 1 95.81 365 ARG B C 1
ATOM 7297 O O . ARG B 1 365 ? 5.84 -36.125 -20.844 1 95.81 365 ARG B O 1
ATOM 7304 N N . VAL B 1 366 ? 7.039 -34.25 -20.562 1 96.31 366 VAL B N 1
ATOM 7305 C CA . VAL B 1 366 ? 5.988 -33.594 -19.797 1 96.31 366 VAL B CA 1
ATOM 7306 C C . VAL B 1 366 ? 4.836 -33.219 -20.719 1 96.31 366 VAL B C 1
ATOM 7308 O O . VAL B 1 366 ? 5.047 -32.594 -21.766 1 96.31 366 VAL B O 1
ATOM 7311 N N . PRO B 1 367 ? 3.625 -33.562 -20.438 1 97.06 367 PRO B N 1
ATOM 7312 C CA . PRO B 1 367 ? 2.498 -33.438 -21.359 1 97.06 367 PRO B CA 1
ATOM 7313 C C . PRO B 1 367 ? 2.287 -31.984 -21.797 1 97.06 367 PRO B C 1
ATOM 7315 O O . PRO B 1 367 ? 2.014 -31.719 -22.984 1 97.06 367 PRO B O 1
ATOM 7318 N N . VAL B 1 368 ? 2.434 -31.062 -20.891 1 98.31 368 VAL B N 1
ATOM 7319 C CA . VAL B 1 368 ? 2.178 -29.656 -21.203 1 98.31 368 VAL B CA 1
ATOM 7320 C C . VAL B 1 368 ? 3.342 -28.797 -20.719 1 98.31 368 VAL B C 1
ATOM 7322 O O . VAL B 1 368 ? 3.496 -28.562 -19.516 1 98.31 368 VAL B O 1
ATOM 7325 N N . VAL B 1 369 ? 4.113 -28.312 -21.625 1 98.62 369 VAL B N 1
ATOM 7326 C CA . VAL B 1 369 ? 5.172 -27.359 -21.328 1 98.62 369 VAL B CA 1
ATOM 7327 C C . VAL B 1 369 ? 4.688 -25.938 -21.625 1 98.62 369 VAL B C 1
ATOM 7329 O O . VAL B 1 369 ? 4.332 -25.625 -22.766 1 98.62 369 VAL B O 1
ATOM 7332 N N . ILE B 1 370 ? 4.609 -25.156 -20.609 1 98.81 370 ILE B N 1
ATOM 7333 C CA . ILE B 1 370 ? 4.145 -23.781 -20.734 1 98.81 370 ILE B CA 1
ATOM 7334 C C . ILE B 1 370 ? 5.336 -22.859 -20.969 1 98.81 370 ILE B C 1
ATOM 7336 O O . ILE B 1 370 ? 6.379 -23 -20.328 1 98.81 370 ILE B O 1
ATOM 7340 N N . MET B 1 371 ? 5.219 -21.953 -21.906 1 98.56 371 MET B N 1
ATOM 7341 C CA . MET B 1 371 ? 6.227 -20.938 -22.188 1 98.56 371 MET B CA 1
ATOM 7342 C C . MET B 1 371 ? 5.59 -19.562 -22.312 1 98.56 371 MET B C 1
ATOM 7344 O O . MET B 1 371 ? 4.477 -19.422 -22.828 1 98.56 371 MET B O 1
ATOM 7348 N N . TRP B 1 372 ? 6.27 -18.562 -21.906 1 98.69 372 TRP B N 1
ATOM 7349 C CA . TRP B 1 372 ? 5.816 -17.188 -22.109 1 98.69 372 TRP B CA 1
ATOM 7350 C C . TRP B 1 372 ? 5.82 -16.828 -23.594 1 98.69 372 TRP B C 1
ATOM 7352 O O . TRP B 1 372 ? 6.727 -17.234 -24.344 1 98.69 372 TRP B O 1
ATOM 7362 N N . SER B 1 373 ? 4.844 -16.047 -24.031 1 98.44 373 SER B N 1
ATOM 7363 C CA . SER B 1 373 ? 4.902 -15.492 -25.375 1 98.44 373 SER B CA 1
ATOM 7364 C C . SER B 1 373 ? 6.137 -14.617 -25.562 1 98.44 373 SER B C 1
ATOM 7366 O O . SER B 1 373 ? 6.543 -13.898 -24.656 1 98.44 373 SER B O 1
ATOM 7368 N N . SER B 1 374 ? 6.707 -14.766 -26.672 1 97.19 374 SER B N 1
ATOM 7369 C CA . SER B 1 374 ? 7.938 -14.07 -27.047 1 97.19 374 SER B CA 1
ATOM 7370 C C . SER B 1 374 ? 8.141 -14.055 -28.547 1 97.19 374 SER B C 1
ATOM 7372 O O . SER B 1 374 ? 7.234 -14.406 -29.312 1 97.19 374 SER B O 1
ATOM 7374 N N . ASN B 1 375 ? 9.367 -13.609 -28.953 1 96.25 375 ASN B N 1
ATOM 7375 C CA . ASN B 1 375 ? 9.68 -13.664 -30.375 1 96.25 375 ASN B CA 1
ATOM 7376 C C . ASN B 1 375 ? 9.773 -15.102 -30.875 1 96.25 375 ASN B C 1
ATOM 7378 O O . ASN B 1 375 ? 9.477 -15.375 -32.031 1 96.25 375 ASN B O 1
ATOM 7382 N N . LEU B 1 376 ? 10.133 -15.992 -30 1 97.25 376 LEU B N 1
ATOM 7383 C CA . LEU B 1 376 ? 10.234 -17.391 -30.375 1 97.25 376 LEU B CA 1
ATOM 7384 C C . LEU B 1 376 ? 8.859 -17.984 -30.656 1 97.25 376 LEU B C 1
ATOM 7386 O O . LEU B 1 376 ? 8.742 -19 -31.359 1 97.25 376 LEU B O 1
ATOM 7390 N N . SER B 1 377 ? 7.832 -17.359 -30.031 1 97.62 377 SER B N 1
ATOM 7391 C CA . SER B 1 377 ? 6.473 -17.859 -30.234 1 97.62 377 SER B CA 1
ATOM 7392 C C . SER B 1 377 ? 5.789 -17.141 -31.391 1 97.62 377 SER B C 1
ATOM 7394 O O . SER B 1 377 ? 4.566 -17.203 -31.531 1 97.62 377 SER B O 1
ATOM 7396 N N . LYS B 1 378 ? 6.535 -16.5 -32.188 1 97.06 378 LYS B N 1
ATOM 7397 C CA . LYS B 1 378 ? 6.047 -15.859 -33.438 1 97.06 378 LYS B CA 1
ATOM 7398 C C . LYS B 1 378 ? 6.562 -16.594 -34.656 1 97.06 378 LYS B C 1
ATOM 7400 O O . LYS B 1 378 ? 7.59 -17.266 -34.625 1 97.06 378 LYS B O 1
ATOM 7405 N N . ARG B 1 379 ? 5.789 -16.375 -35.75 1 95.81 379 ARG B N 1
ATOM 7406 C CA . ARG B 1 379 ? 6.219 -16.922 -37.062 1 95.81 379 ARG B CA 1
ATOM 7407 C C . ARG B 1 379 ? 7.531 -16.281 -37.5 1 95.81 379 ARG B C 1
ATOM 7409 O O . ARG B 1 379 ? 7.73 -15.07 -37.344 1 95.81 379 ARG B O 1
ATOM 7416 N N . PRO B 1 380 ? 8.445 -17.047 -38 1 96.19 380 PRO B N 1
ATOM 7417 C CA . PRO B 1 380 ? 8.359 -18.469 -38.344 1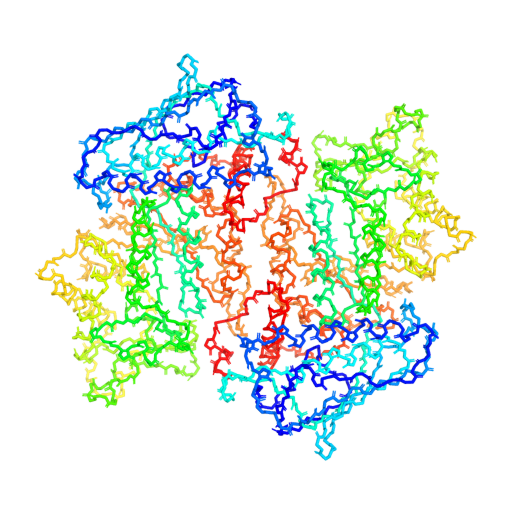 96.19 380 PRO B CA 1
ATOM 7418 C C . PRO B 1 380 ? 8.898 -19.375 -37.25 1 96.19 380 PRO B C 1
ATOM 7420 O O . PRO B 1 380 ? 8.859 -20.594 -37.375 1 96.19 380 PRO B O 1
ATOM 7423 N N . TYR B 1 381 ? 9.383 -18.797 -36.219 1 97.25 381 TYR B N 1
ATOM 7424 C CA . TYR B 1 381 ? 10.141 -19.547 -35.219 1 97.25 381 TYR B CA 1
ATOM 7425 C C . TYR B 1 381 ? 9.234 -20.5 -34.438 1 97.25 381 TYR B C 1
ATOM 7427 O O . TYR B 1 381 ? 9.641 -21.609 -34.094 1 97.25 381 TYR B O 1
ATOM 7435 N N . VAL B 1 382 ? 8.023 -20.094 -34.281 1 97.06 382 VAL B N 1
ATOM 7436 C CA . VAL B 1 382 ? 7.09 -20.891 -33.469 1 97.06 382 VAL B CA 1
ATOM 7437 C C . VAL B 1 382 ? 6.887 -22.25 -34.125 1 97.06 382 VAL B C 1
ATOM 7439 O O . VAL B 1 382 ? 6.828 -23.281 -33.438 1 97.06 382 VAL B O 1
ATOM 7442 N N . TYR B 1 383 ? 6.887 -22.359 -35.469 1 96.38 383 TYR B N 1
ATOM 7443 C CA . TYR B 1 383 ? 6.699 -23.609 -36.219 1 96.38 383 TYR B CA 1
ATOM 7444 C C . TYR B 1 383 ? 7.961 -24.453 -36.188 1 96.38 383 TYR B C 1
ATOM 7446 O O . TYR B 1 383 ? 7.891 -25.688 -36.156 1 96.38 383 TYR B O 1
ATOM 7454 N N . LYS B 1 384 ? 8.945 -23.719 -36.156 1 96.69 384 LYS B N 1
ATOM 7455 C CA . LYS B 1 384 ? 10.242 -24.375 -36.281 1 96.69 384 LYS B CA 1
ATOM 7456 C C . LYS B 1 384 ? 10.656 -25.016 -34.969 1 96.69 384 LYS B C 1
ATOM 7458 O O . LYS B 1 384 ? 11.258 -26.094 -34.938 1 96.69 384 LYS B O 1
ATOM 7463 N N . TYR B 1 385 ? 10.281 -24.422 -33.844 1 97.56 385 TYR B N 1
ATOM 7464 C CA . TYR B 1 385 ? 10.953 -24.844 -32.625 1 97.56 385 TYR B CA 1
ATOM 7465 C C . TYR B 1 385 ? 9.938 -25.281 -31.562 1 97.56 385 TYR B C 1
ATOM 7467 O O . TYR B 1 385 ? 10.297 -25.938 -30.578 1 97.56 385 TYR B O 1
ATOM 7475 N N . LEU B 1 386 ? 8.68 -24.938 -31.719 1 97.88 386 LEU B N 1
ATOM 7476 C CA . LEU B 1 386 ? 7.699 -25.25 -30.672 1 97.88 386 LEU B CA 1
ATOM 7477 C C . LEU B 1 386 ? 6.645 -26.219 -31.188 1 97.88 386 LEU B C 1
ATOM 7479 O O . LEU B 1 386 ? 5.906 -25.891 -32.125 1 97.88 386 LEU B O 1
ATOM 7483 N N . ASP B 1 387 ? 6.539 -27.344 -30.594 1 97.62 387 ASP B N 1
ATOM 7484 C CA . ASP B 1 387 ? 5.551 -28.359 -30.938 1 97.62 387 ASP B CA 1
ATOM 7485 C C . ASP B 1 387 ? 4.184 -28.016 -30.344 1 97.62 387 ASP B C 1
ATOM 7487 O O . ASP B 1 387 ? 4.004 -28.078 -29.125 1 97.62 387 ASP B O 1
ATOM 7491 N N . LYS B 1 388 ? 3.225 -27.719 -31.141 1 96.56 388 LYS B N 1
ATOM 7492 C CA . LYS B 1 388 ? 1.917 -27.25 -30.688 1 96.56 388 LYS B CA 1
ATOM 7493 C C . LYS B 1 388 ? 1.182 -28.359 -29.922 1 96.56 388 LYS B C 1
ATOM 7495 O O . LYS B 1 388 ? 0.188 -28.094 -29.25 1 96.56 388 LYS B O 1
ATOM 7500 N N . LYS B 1 389 ? 1.6 -29.594 -30.016 1 96.06 389 LYS B N 1
ATOM 7501 C CA . LYS B 1 389 ? 0.966 -30.703 -29.281 1 96.06 389 LYS B CA 1
ATOM 7502 C C . LYS B 1 389 ? 1.411 -30.719 -27.828 1 96.06 389 LYS B C 1
ATOM 7504 O O . LYS B 1 389 ? 0.708 -31.25 -26.953 1 96.06 389 LYS B O 1
ATOM 7509 N N . ASN B 1 390 ? 2.545 -30.141 -27.578 1 96.12 390 ASN B N 1
ATOM 7510 C CA . ASN B 1 390 ? 3.164 -30.219 -26.266 1 96.12 390 ASN B CA 1
ATOM 7511 C C . ASN B 1 390 ? 3.26 -28.844 -25.609 1 96.12 390 ASN B C 1
ATOM 7513 O O . ASN B 1 390 ? 3.047 -28.703 -24.406 1 96.12 390 ASN B O 1
ATOM 7517 N N . VAL B 1 391 ? 3.521 -27.844 -26.406 1 97.81 391 VAL B N 1
ATOM 7518 C CA . VAL B 1 391 ? 3.811 -26.5 -25.891 1 97.81 391 VAL B CA 1
ATOM 7519 C C . VAL B 1 391 ? 2.521 -25.688 -25.828 1 97.81 391 VAL B C 1
ATOM 7521 O O . VAL B 1 391 ? 1.747 -25.656 -26.781 1 97.81 391 VAL B O 1
ATOM 7524 N N . VAL B 1 392 ? 2.225 -25.156 -24.688 1 98.62 392 VAL B N 1
ATOM 7525 C CA . VAL B 1 392 ? 1.188 -24.156 -24.469 1 98.62 392 VAL B CA 1
ATOM 7526 C C . VAL B 1 392 ? 1.832 -22.781 -24.234 1 98.62 392 VAL B C 1
ATOM 7528 O O . VAL B 1 392 ? 2.75 -22.656 -23.422 1 98.62 392 VAL B O 1
ATOM 7531 N N . VAL B 1 393 ? 1.404 -21.781 -24.969 1 98.81 393 VAL B N 1
ATOM 7532 C CA . VAL B 1 393 ? 2.012 -20.469 -24.844 1 98.81 393 VAL B CA 1
ATOM 7533 C C . VAL B 1 393 ? 1.177 -19.609 -23.891 1 98.81 393 VAL B C 1
ATOM 7535 O O . VAL B 1 393 ? -0.037 -19.484 -24.062 1 98.81 393 VAL B O 1
ATOM 7538 N N . GLN B 1 394 ? 1.768 -19.141 -22.859 1 98.81 394 GLN B N 1
ATOM 7539 C CA . GLN B 1 394 ? 1.132 -18.141 -22 1 98.81 394 GLN B CA 1
ATOM 7540 C C . GLN B 1 394 ? 1.293 -16.734 -22.578 1 98.81 394 GLN B C 1
ATOM 7542 O O . GLN B 1 394 ? 2.375 -16.156 -22.5 1 98.81 394 GLN B O 1
ATOM 7547 N N . SER B 1 395 ? 0.249 -16.266 -23.141 1 98.56 395 SER B N 1
ATOM 7548 C CA . SER B 1 395 ? 0.246 -14.984 -23.828 1 98.56 395 SER B CA 1
ATOM 7549 C C . SER B 1 395 ? 0.09 -13.82 -22.859 1 98.56 395 SER B C 1
ATOM 7551 O O . SER B 1 395 ? -0.981 -13.633 -22.281 1 98.56 395 SER B O 1
ATOM 7553 N N . TRP B 1 396 ? 1.143 -13.023 -22.719 1 98.12 396 TRP B N 1
ATOM 7554 C CA . TRP B 1 396 ? 1.115 -12 -21.688 1 98.12 396 TRP B CA 1
ATOM 7555 C C . TRP B 1 396 ? 1.069 -10.609 -22.297 1 98.12 396 TRP B C 1
ATOM 7557 O O . TRP B 1 396 ? 0.789 -9.625 -21.609 1 98.12 396 TRP B O 1
ATOM 7567 N N . GLY B 1 397 ? 1.289 -10.406 -23.594 1 96.81 397 GLY B N 1
ATOM 7568 C CA . GLY B 1 397 ? 1.235 -9.102 -24.234 1 96.81 397 GLY B CA 1
ATOM 7569 C C . GLY B 1 397 ? -0.143 -8.469 -24.188 1 96.81 397 GLY B C 1
ATOM 7570 O O . GLY B 1 397 ? -1.122 -9.125 -23.828 1 96.81 397 GLY B O 1
ATOM 7571 N N . ALA B 1 398 ? -0.212 -7.242 -24.578 1 96.88 398 ALA B N 1
ATOM 7572 C CA . ALA B 1 398 ? -1.476 -6.508 -24.547 1 96.88 398 ALA B CA 1
ATOM 7573 C C . ALA B 1 398 ? -2.525 -7.191 -25.422 1 96.88 398 ALA B C 1
ATOM 7575 O O . ALA B 1 398 ? -2.197 -7.758 -26.469 1 96.88 398 ALA B O 1
ATOM 7576 N N . SER B 1 399 ? -3.738 -7.078 -25.016 1 96.31 399 SER B N 1
ATOM 7577 C CA . SER B 1 399 ? -4.836 -7.777 -25.672 1 96.31 399 SER B CA 1
ATOM 7578 C C . SER B 1 399 ? -5.008 -7.316 -27.109 1 96.31 399 SER B C 1
ATOM 7580 O O . SER B 1 399 ? -5.508 -8.062 -27.953 1 96.31 399 SER B O 1
ATOM 7582 N N . GLN B 1 400 ? -4.551 -6.125 -27.391 1 94.56 400 GLN B N 1
ATOM 7583 C CA . GLN B 1 400 ? -4.734 -5.578 -28.734 1 94.56 400 GLN B CA 1
ATOM 7584 C C . GLN B 1 400 ? -3.613 -6.016 -29.672 1 94.56 400 GLN B C 1
ATOM 7586 O O . GLN B 1 400 ? -3.697 -5.816 -30.875 1 94.56 400 GLN B O 1
ATOM 7591 N N . TRP B 1 401 ? -2.605 -6.594 -29.109 1 94.81 401 TRP B N 1
ATOM 7592 C CA . TRP B 1 401 ? -1.532 -7.129 -29.938 1 94.81 401 TRP B CA 1
ATOM 7593 C C . TRP B 1 401 ? -1.969 -8.414 -30.641 1 94.81 401 TRP B C 1
ATOM 7595 O O . TRP B 1 401 ? -2.838 -9.133 -30.141 1 94.81 401 TRP B O 1
ATOM 7605 N N . PRO B 1 402 ? -1.353 -8.68 -31.719 1 95.88 402 PRO B N 1
ATOM 7606 C CA . PRO B 1 402 ? -1.815 -9.836 -32.5 1 95.88 402 PRO B CA 1
ATOM 7607 C C . PRO B 1 402 ? -1.326 -11.164 -31.938 1 95.88 402 PRO B C 1
ATOM 7609 O O . PRO B 1 402 ? -1.721 -12.227 -32.438 1 95.88 402 PRO B O 1
ATOM 7612 N N . ASP B 1 403 ? -0.611 -11.203 -30.891 1 96.44 403 ASP B N 1
ATOM 7613 C CA . ASP B 1 403 ? 0.071 -12.398 -30.406 1 96.44 403 ASP B CA 1
ATOM 7614 C C . ASP B 1 403 ? -0.928 -13.508 -30.078 1 96.44 403 ASP B C 1
ATOM 7616 O O . ASP B 1 403 ? -0.773 -14.641 -30.547 1 96.44 403 ASP B O 1
ATOM 7620 N N . THR B 1 404 ? -1.925 -13.203 -29.344 1 98.06 404 THR B N 1
ATOM 7621 C CA . THR B 1 404 ? -2.863 -14.227 -28.906 1 98.06 404 THR B CA 1
ATOM 7622 C C . THR B 1 404 ? -3.668 -14.766 -30.078 1 98.06 404 THR B C 1
ATOM 7624 O O . THR B 1 404 ? -3.721 -15.984 -30.297 1 98.06 404 THR B O 1
ATOM 7627 N N . PRO B 1 405 ? -4.27 -13.883 -30.938 1 97.88 405 PRO B N 1
ATOM 7628 C CA . PRO B 1 405 ? -4.996 -14.406 -32.094 1 97.88 405 PRO B CA 1
ATOM 7629 C C . PRO B 1 405 ? -4.105 -15.203 -33.031 1 97.88 405 PRO B C 1
ATOM 7631 O O . PRO B 1 405 ? -4.535 -16.219 -33.594 1 97.88 405 PRO B O 1
ATOM 7634 N N . ASP B 1 406 ? -2.883 -14.789 -33.219 1 97.88 406 ASP B N 1
ATOM 7635 C CA . ASP B 1 406 ? -1.968 -15.477 -34.125 1 97.88 406 ASP B CA 1
ATOM 7636 C C . ASP B 1 406 ? -1.662 -16.891 -33.594 1 97.88 406 ASP B C 1
ATOM 7638 O O . ASP B 1 406 ? -1.646 -17.844 -34.375 1 97.88 406 ASP B O 1
ATOM 7642 N N . LEU B 1 407 ? -1.41 -16.984 -32.312 1 98.31 407 LEU B N 1
ATOM 7643 C CA . LEU B 1 407 ? -1.123 -18.281 -31.719 1 98.31 407 LEU B CA 1
ATOM 7644 C C . LEU B 1 407 ? -2.297 -19.234 -31.891 1 98.31 407 LEU B C 1
ATOM 7646 O O . LEU B 1 407 ? -2.107 -20.406 -32.281 1 98.31 407 LEU B O 1
ATOM 7650 N N . ILE B 1 408 ? -3.461 -18.766 -31.688 1 97.94 408 ILE B N 1
ATOM 7651 C CA . ILE B 1 408 ? -4.664 -19.594 -31.812 1 97.94 408 ILE B CA 1
ATOM 7652 C C . ILE B 1 408 ? -4.879 -19.984 -33.281 1 97.94 408 ILE B C 1
ATOM 7654 O O . ILE B 1 408 ? -5.184 -21.141 -33.562 1 97.94 408 ILE B O 1
ATOM 7658 N N . ALA B 1 409 ? -4.715 -19.016 -34.156 1 97.12 409 ALA B N 1
ATOM 7659 C CA . ALA B 1 409 ? -4.855 -19.281 -35.562 1 97.12 409 ALA B CA 1
ATOM 7660 C C . ALA B 1 409 ? -3.869 -20.359 -36.031 1 97.12 409 ALA B C 1
ATOM 7662 O O . ALA B 1 409 ? -4.176 -21.156 -36.906 1 97.12 409 ALA B O 1
ATOM 7663 N N . ASP B 1 410 ? -2.752 -20.375 -35.406 1 97.38 410 ASP B N 1
ATOM 7664 C CA . ASP B 1 410 ? -1.698 -21.312 -35.781 1 97.38 410 ASP B CA 1
ATOM 7665 C C . ASP B 1 410 ? -1.888 -22.656 -35.094 1 97.38 410 ASP B C 1
ATOM 7667 O O . ASP B 1 410 ? -1.068 -23.562 -35.25 1 97.38 410 ASP B O 1
ATOM 7671 N N . GLY B 1 411 ? -2.887 -22.766 -34.281 1 97.81 411 GLY B N 1
ATOM 7672 C CA . GLY B 1 411 ? -3.277 -24.062 -33.719 1 97.81 411 GLY B CA 1
ATOM 7673 C C . GLY B 1 411 ? -2.729 -24.297 -32.344 1 97.81 411 GLY B C 1
ATOM 7674 O O . GLY B 1 411 ? -2.865 -25.391 -31.781 1 97.81 411 GLY B O 1
ATOM 7675 N N . TYR B 1 412 ? -2.08 -23.328 -31.75 1 98.5 412 TYR B N 1
ATOM 7676 C CA . TYR B 1 412 ? -1.521 -23.484 -30.406 1 98.5 412 TYR B CA 1
ATOM 7677 C C . TYR B 1 412 ? -2.59 -23.297 -29.344 1 98.5 412 TYR B C 1
ATOM 7679 O O . TYR B 1 412 ? -3.531 -22.516 -29.531 1 98.5 412 TYR B O 1
ATOM 7687 N N . ARG B 1 413 ? -2.438 -23.984 -28.219 1 98.31 413 ARG B N 1
ATOM 7688 C CA . ARG B 1 413 ? -3.199 -23.703 -27 1 98.31 413 ARG B CA 1
ATOM 7689 C C . ARG B 1 413 ? -2.547 -22.578 -26.203 1 98.31 413 ARG B C 1
ATOM 7691 O O . ARG B 1 413 ? -1.327 -22.406 -26.234 1 98.31 413 ARG B O 1
ATOM 7698 N N . VAL B 1 414 ? -3.436 -21.828 -25.516 1 98.69 414 VAL B N 1
ATOM 7699 C CA . VAL B 1 414 ? -2.877 -20.656 -24.828 1 98.69 414 VAL B CA 1
ATOM 7700 C C . VAL B 1 414 ? -3.438 -20.578 -23.406 1 98.69 414 VAL B C 1
ATOM 7702 O O . VAL B 1 414 ? -4.492 -21.156 -23.125 1 98.69 414 VAL B O 1
ATOM 7705 N N . ILE B 1 415 ? -2.68 -20.047 -22.531 1 98.88 415 ILE B N 1
ATOM 7706 C CA . ILE B 1 415 ? -3.094 -19.438 -21.281 1 98.88 415 ILE B CA 1
ATOM 7707 C C . ILE B 1 415 ? -3.014 -17.922 -21.391 1 98.88 415 ILE B C 1
ATOM 7709 O O . ILE B 1 415 ? -1.994 -17.375 -21.812 1 98.88 415 ILE B O 1
ATOM 7713 N N . ILE B 1 416 ? -4.039 -17.266 -21.047 1 98.81 416 ILE B N 1
ATOM 7714 C CA . ILE B 1 416 ? -4.074 -15.82 -21.281 1 98.81 416 ILE B CA 1
ATOM 7715 C C . ILE B 1 416 ? -3.719 -15.086 -20 1 98.81 416 ILE B C 1
ATOM 7717 O O . ILE B 1 416 ? -4.285 -15.367 -18.938 1 98.81 416 ILE B O 1
ATOM 7721 N N . SER B 1 417 ? -2.795 -14.211 -20.047 1 98.69 417 SER B N 1
ATOM 7722 C CA . SER B 1 417 ? -2.371 -13.32 -18.969 1 98.69 417 SER B CA 1
ATOM 7723 C C . SER B 1 417 ? -2.088 -11.914 -19.484 1 98.69 417 SER B C 1
ATOM 7725 O O . SER B 1 417 ? -1.064 -11.32 -19.156 1 98.69 417 SER B O 1
ATOM 7727 N N . HIS B 1 418 ? -2.949 -11.305 -20.188 1 98.69 418 HIS B N 1
ATOM 7728 C CA . HIS B 1 418 ? -2.742 -10.023 -20.844 1 98.69 418 HIS B CA 1
ATOM 7729 C C . HIS B 1 418 ? -2.35 -8.945 -19.844 1 98.69 418 HIS B C 1
ATOM 7731 O O . HIS B 1 418 ? -3.066 -8.703 -18.875 1 98.69 418 HIS B O 1
ATOM 7737 N N . VAL B 1 419 ? -1.26 -8.258 -20.156 1 98.25 419 VAL B N 1
ATOM 7738 C CA . VAL B 1 419 ? -0.66 -7.262 -19.281 1 98.25 419 VAL B CA 1
ATOM 7739 C C . VAL B 1 419 ? -1.641 -6.113 -19.047 1 98.25 419 VAL B C 1
ATOM 7741 O O . VAL B 1 419 ? -1.663 -5.512 -17.969 1 98.25 419 VAL B O 1
ATOM 7744 N N . ASP B 1 420 ? -2.506 -5.812 -19.953 1 97.88 420 ASP B N 1
ATOM 7745 C CA . ASP B 1 420 ? -3.383 -4.652 -19.875 1 97.88 420 ASP B CA 1
ATOM 7746 C C . ASP B 1 420 ? -4.664 -4.984 -19.109 1 97.88 420 ASP B C 1
ATOM 7748 O O . ASP B 1 420 ? -5.566 -4.152 -19.016 1 97.88 420 ASP B O 1
ATOM 7752 N N . ALA B 1 421 ? -4.723 -6.211 -18.484 1 98.25 421 ALA B N 1
ATOM 7753 C CA . ALA B 1 421 ? -5.926 -6.539 -17.734 1 98.25 421 ALA B CA 1
ATOM 7754 C C . ALA B 1 421 ? -5.586 -7.359 -16.484 1 98.25 421 ALA B C 1
ATOM 7756 O O . ALA B 1 421 ? -6.18 -7.164 -15.422 1 98.25 421 ALA B O 1
ATOM 7757 N N . TRP B 1 422 ? -4.66 -8.266 -16.656 1 98.75 422 TRP B N 1
ATOM 7758 C CA . TRP B 1 422 ? -4.523 -9.266 -15.594 1 98.75 422 TRP B CA 1
ATOM 7759 C C . TRP B 1 422 ? -3.129 -9.219 -14.977 1 98.75 422 TRP B C 1
ATOM 7761 O O . TRP B 1 422 ? -2.691 -10.18 -14.344 1 98.75 422 TRP B O 1
ATOM 7771 N N . TYR B 1 423 ? -2.371 -8.141 -15.172 1 98.56 423 TYR B N 1
ATOM 7772 C CA . TYR B 1 423 ? -1.221 -7.797 -14.344 1 98.56 423 TYR B CA 1
ATOM 7773 C C . TYR B 1 423 ? -1.639 -6.934 -13.164 1 98.56 423 TYR B C 1
ATOM 7775 O O . TYR B 1 423 ? -2.189 -5.844 -13.344 1 98.56 423 TYR B O 1
ATOM 7783 N N . LEU B 1 424 ? -1.313 -7.375 -12.008 1 98.31 424 LEU B N 1
ATOM 7784 C CA . LEU B 1 424 ? -1.841 -6.719 -10.812 1 98.31 424 LEU B CA 1
ATOM 7785 C C . LEU B 1 424 ? -0.798 -5.797 -10.195 1 98.31 424 LEU B C 1
ATOM 7787 O O . LEU B 1 424 ? -1.043 -5.188 -9.148 1 98.31 424 LEU B O 1
ATOM 7791 N N . ASP B 1 425 ? 0.358 -5.664 -10.828 1 97 425 ASP B N 1
ATOM 7792 C CA . ASP B 1 425 ? 1.423 -4.805 -10.32 1 97 425 ASP B CA 1
ATOM 7793 C C . ASP B 1 425 ? 1.579 -3.559 -11.195 1 97 425 ASP B C 1
ATOM 7795 O O . ASP B 1 425 ? 2.445 -2.721 -10.938 1 97 425 ASP B O 1
ATOM 7799 N N . CYS B 1 426 ? 0.756 -3.295 -12.172 1 96.62 426 CYS B N 1
ATOM 7800 C CA . CYS B 1 426 ? 0.865 -2.164 -13.086 1 96.62 426 CYS B CA 1
ATOM 7801 C C . CYS B 1 426 ? 0.351 -0.884 -12.438 1 96.62 426 CYS B C 1
ATOM 7803 O O . CYS B 1 426 ? -0.505 -0.934 -11.555 1 96.62 426 CYS B O 1
ATOM 7805 N N . GLY B 1 427 ? 0.83 0.247 -12.906 1 95.19 427 GLY B N 1
ATOM 7806 C CA . GLY B 1 427 ? 0.25 1.542 -12.586 1 95.19 427 GLY B CA 1
ATOM 7807 C C . GLY B 1 427 ? 0.859 2.178 -11.352 1 95.19 427 GLY B C 1
ATOM 7808 O O . GLY B 1 427 ? 0.281 3.102 -10.773 1 95.19 427 GLY B O 1
ATOM 7809 N N . PHE B 1 428 ? 2.059 1.732 -10.961 1 94.88 428 PHE B N 1
ATOM 7810 C CA . PHE B 1 428 ? 2.678 2.268 -9.75 1 94.88 428 PHE B CA 1
ATOM 7811 C C . PHE B 1 428 ? 3.949 3.037 -10.094 1 94.88 428 PHE B C 1
ATOM 7813 O O . PHE B 1 428 ? 4.789 3.271 -9.227 1 94.88 428 PHE B O 1
ATOM 7820 N N . GLY B 1 429 ? 4.113 3.348 -11.344 1 92.81 429 GLY B N 1
ATOM 7821 C CA . GLY B 1 429 ? 5.254 4.141 -11.781 1 92.81 429 GLY B CA 1
ATOM 7822 C C . GLY B 1 429 ? 6.512 3.316 -11.984 1 92.81 429 GLY B C 1
ATOM 7823 O O . GLY B 1 429 ? 6.438 2.094 -12.133 1 92.81 429 GLY B O 1
ATOM 7824 N N . ARG B 1 430 ? 7.656 4.016 -12.148 1 91.5 430 ARG B N 1
ATOM 7825 C CA . ARG B 1 430 ? 8.945 3.367 -12.375 1 91.5 430 ARG B CA 1
ATOM 7826 C C . ARG B 1 430 ? 9.773 3.346 -11.102 1 91.5 430 ARG B C 1
ATOM 7828 O O . ARG B 1 430 ? 9.68 4.258 -10.273 1 91.5 430 ARG B O 1
ATOM 7835 N N . TRP B 1 431 ? 10.547 2.352 -10.914 1 91.31 431 TRP B N 1
ATOM 7836 C CA . TRP B 1 431 ? 11.445 2.279 -9.766 1 91.31 431 TRP B CA 1
ATOM 7837 C C . TRP B 1 431 ? 12.867 2.637 -10.172 1 91.31 431 TRP B C 1
ATOM 7839 O O . TRP B 1 431 ? 13.773 2.645 -9.328 1 91.31 431 TRP B O 1
ATOM 7849 N N . ARG B 1 432 ? 13.039 2.994 -11.438 1 86.69 432 ARG B N 1
ATOM 7850 C CA . ARG B 1 432 ? 14.312 3.449 -11.992 1 86.69 432 ARG B CA 1
ATOM 7851 C C . ARG B 1 432 ? 14.195 4.863 -12.547 1 86.69 432 ARG B C 1
ATOM 7853 O O . ARG B 1 432 ? 13.086 5.383 -12.711 1 86.69 432 ARG B O 1
ATOM 7860 N N . GLU B 1 433 ? 15.305 5.469 -12.805 1 84.69 433 GLU B N 1
ATOM 7861 C CA . GLU B 1 433 ? 15.297 6.844 -13.289 1 84.69 433 GLU B CA 1
ATOM 7862 C C . GLU B 1 433 ? 15.258 6.891 -14.812 1 84.69 433 GLU B C 1
ATOM 7864 O O . GLU B 1 433 ? 14.875 7.91 -15.398 1 84.69 433 GLU B O 1
ATOM 7869 N N . THR B 1 434 ? 15.656 5.777 -15.305 1 78.69 434 THR B N 1
ATOM 7870 C CA . THR B 1 434 ? 15.688 5.738 -16.766 1 78.69 434 THR B CA 1
ATOM 7871 C C . THR B 1 434 ? 14.648 4.758 -17.297 1 78.69 434 THR B C 1
ATOM 7873 O O . THR B 1 434 ? 14.352 3.746 -16.656 1 78.69 434 THR B O 1
ATOM 7876 N N . GLY B 1 435 ? 14.094 5.168 -18.391 1 76.69 435 GLY B N 1
ATOM 7877 C CA . GLY B 1 435 ? 13.117 4.293 -19.016 1 76.69 435 GLY B CA 1
ATOM 7878 C C . GLY B 1 435 ? 11.711 4.492 -18.484 1 76.69 435 GLY B C 1
ATOM 7879 O O . GLY B 1 435 ? 11.484 5.336 -17.625 1 76.69 435 GLY B O 1
ATOM 7880 N N . GLU B 1 436 ? 10.773 3.766 -19.031 1 80.69 436 GLU B N 1
ATOM 7881 C CA . GLU B 1 436 ? 9.367 3.838 -18.641 1 80.69 436 GLU B CA 1
ATOM 7882 C C . GLU B 1 436 ? 9.031 2.787 -17.594 1 80.69 436 GLU B C 1
ATOM 7884 O O . GLU B 1 436 ? 9.844 1.899 -17.312 1 80.69 436 GLU B O 1
ATOM 7889 N N . ALA B 1 437 ? 7.922 3.012 -16.953 1 85.94 437 ALA B N 1
ATOM 7890 C CA . ALA B 1 437 ? 7.387 1.954 -16.109 1 85.94 437 ALA B CA 1
ATOM 7891 C C . ALA B 1 437 ? 7.172 0.668 -16.906 1 85.94 437 ALA B C 1
ATOM 7893 O O . ALA B 1 437 ? 6.969 0.708 -18.109 1 85.94 437 ALA B O 1
ATOM 7894 N N . ALA B 1 438 ? 7.25 -0.428 -16.203 1 83.25 438 ALA B N 1
ATOM 7895 C CA . ALA B 1 438 ? 7.035 -1.708 -16.875 1 83.25 438 ALA B CA 1
ATOM 7896 C C . ALA B 1 438 ? 5.637 -1.78 -17.484 1 83.25 438 ALA B C 1
ATOM 7898 O O . ALA B 1 438 ? 5.461 -2.297 -18.578 1 83.25 438 ALA B O 1
ATOM 7899 N N . CYS B 1 439 ? 4.68 -1.249 -16.812 1 91.31 439 CYS B N 1
ATOM 7900 C CA . CYS B 1 439 ? 3.32 -1.233 -17.344 1 91.31 439 CYS B CA 1
ATOM 7901 C C . CYS B 1 439 ? 2.475 -0.181 -16.641 1 91.31 439 CYS B C 1
ATOM 7903 O O . CYS B 1 439 ? 2.668 0.079 -15.445 1 91.31 439 CYS B O 1
ATOM 7905 N N . ASP B 1 440 ? 1.578 0.389 -17.391 1 92.31 440 ASP B N 1
ATOM 7906 C CA . ASP B 1 440 ? 0.626 1.419 -16.984 1 92.31 440 ASP B CA 1
ATOM 7907 C C . ASP B 1 440 ? -0.621 1.392 -17.859 1 92.31 440 ASP B C 1
ATOM 7909 O O . ASP B 1 440 ? -0.559 0.98 -19.016 1 92.31 440 ASP B O 1
ATOM 7913 N N . PRO B 1 441 ? -1.748 1.775 -17.312 1 93.62 441 PRO B N 1
ATOM 7914 C CA . PRO B 1 441 ? -2.088 2.254 -15.961 1 93.62 441 PRO B CA 1
ATOM 7915 C C . PRO B 1 441 ? -2.436 1.118 -15 1 93.62 441 PRO B C 1
ATOM 7917 O O . PRO B 1 441 ? -2.242 -0.055 -15.336 1 93.62 441 PRO B O 1
ATOM 7920 N N . TYR B 1 442 ? -2.85 1.484 -13.758 1 95.56 442 TYR B N 1
ATOM 7921 C CA . TYR B 1 442 ? -3.41 0.576 -12.766 1 95.56 442 TYR B CA 1
ATOM 7922 C C . TYR B 1 442 ? -4.602 -0.188 -13.336 1 95.56 442 TYR B C 1
ATOM 7924 O O . TYR B 1 442 ? -5.402 0.372 -14.086 1 95.56 442 TYR B O 1
ATOM 7932 N N . ARG B 1 443 ? -4.684 -1.487 -13.008 1 96.81 443 ARG B N 1
ATOM 7933 C CA . ARG B 1 443 ? -5.816 -2.301 -13.438 1 96.81 443 ARG B CA 1
ATOM 7934 C C . ARG B 1 443 ? -6.852 -2.428 -12.32 1 96.81 443 ARG B C 1
ATOM 7936 O O . ARG B 1 443 ? -6.754 -3.316 -11.477 1 96.81 443 ARG B O 1
ATOM 7943 N N . PRO B 1 444 ? -7.82 -1.58 -12.281 1 95.88 444 PRO B N 1
ATOM 7944 C CA . PRO B 1 444 ? -8.875 -1.757 -11.273 1 95.88 444 PRO B CA 1
ATOM 7945 C C . PRO B 1 444 ? -9.641 -3.062 -11.453 1 95.88 444 PRO B C 1
ATOM 7947 O O . PRO B 1 444 ? -9.562 -3.695 -12.508 1 95.88 444 PRO B O 1
ATOM 7950 N N . TRP B 1 445 ? -10.367 -3.48 -10.398 1 97.12 445 TRP B N 1
ATOM 7951 C CA . TRP B 1 445 ? -11.039 -4.773 -10.445 1 97.12 445 TRP B CA 1
ATOM 7952 C C . TRP B 1 445 ? -12.047 -4.828 -11.594 1 97.12 445 TRP B C 1
ATOM 7954 O O . TRP B 1 445 ? -12.297 -5.895 -12.156 1 97.12 445 TRP B O 1
ATOM 7964 N N . GLN B 1 446 ? -12.578 -3.672 -12 1 95.94 446 GLN B N 1
ATOM 7965 C CA . GLN B 1 446 ? -13.531 -3.615 -13.102 1 95.94 446 GLN B CA 1
ATOM 7966 C C . GLN B 1 446 ? -12.883 -4.023 -14.422 1 95.94 446 GLN B C 1
ATOM 7968 O O . GLN B 1 446 ? -13.469 -4.766 -15.211 1 95.94 446 GLN B O 1
ATOM 7973 N N . THR B 1 447 ? -11.664 -3.5 -14.609 1 95.81 447 THR B N 1
ATOM 7974 C CA . THR B 1 447 ? -10.906 -3.875 -15.797 1 95.81 447 THR B CA 1
ATOM 7975 C C . THR B 1 447 ? -10.586 -5.367 -15.781 1 95.81 447 THR B C 1
ATOM 7977 O O . THR B 1 447 ? -10.758 -6.051 -16.797 1 95.81 447 THR B O 1
ATOM 7980 N N . VAL B 1 448 ? -10.219 -5.871 -14.672 1 98 448 VAL B N 1
ATOM 7981 C CA . VAL B 1 448 ? -9.898 -7.281 -14.492 1 98 448 VAL B CA 1
ATOM 7982 C C . VAL B 1 448 ? -11.133 -8.133 -14.789 1 98 448 VAL B C 1
ATOM 7984 O O . VAL B 1 448 ? -11.055 -9.117 -15.523 1 98 448 VAL B O 1
ATOM 7987 N N . TYR B 1 449 ? -12.242 -7.691 -14.289 1 97.5 449 TYR B N 1
ATOM 7988 C CA . TYR B 1 449 ? -13.5 -8.422 -14.367 1 97.5 449 TYR B CA 1
ATOM 7989 C C . TYR B 1 449 ? -14.055 -8.406 -15.789 1 97.5 449 TYR B C 1
ATOM 7991 O O . TYR B 1 449 ? -14.602 -9.406 -16.25 1 97.5 449 TYR B O 1
ATOM 7999 N N . ASN B 1 450 ? -13.883 -7.352 -16.5 1 96.31 450 ASN B N 1
ATOM 8000 C CA . ASN B 1 450 ? -14.516 -7.152 -17.797 1 96.31 450 ASN B CA 1
ATOM 8001 C C . ASN B 1 450 ? -13.664 -7.734 -18.922 1 96.31 450 ASN B C 1
ATOM 8003 O O . ASN B 1 450 ? -14.109 -7.809 -20.062 1 96.31 450 ASN B O 1
ATOM 8007 N N . HIS B 1 451 ? -12.469 -8.102 -18.578 1 97 451 HIS B N 1
ATOM 8008 C CA . HIS B 1 451 ? -11.602 -8.641 -19.609 1 97 451 HIS B CA 1
ATOM 8009 C C . HIS B 1 451 ? -12.062 -10.031 -20.047 1 97 451 HIS B C 1
ATOM 8011 O O . HIS B 1 451 ? -11.992 -10.984 -19.266 1 97 451 HIS B O 1
ATOM 8017 N N . ARG B 1 452 ? -12.562 -10.125 -21.25 1 96.69 452 ARG B N 1
ATOM 8018 C CA . ARG B 1 452 ? -13.133 -11.336 -21.844 1 96.69 452 ARG B CA 1
ATOM 8019 C C . ARG B 1 452 ? -12.656 -11.523 -23.281 1 96.69 452 ARG B C 1
ATOM 8021 O O . ARG B 1 452 ? -13.453 -11.5 -24.219 1 96.69 452 ARG B O 1
ATOM 8028 N N . PRO B 1 453 ? -11.383 -11.789 -23.406 1 95.5 453 PRO B N 1
ATOM 8029 C CA . PRO B 1 453 ? -10.75 -11.742 -24.719 1 95.5 453 PRO B CA 1
ATOM 8030 C C . PRO B 1 453 ? -11.305 -12.789 -25.688 1 95.5 453 PRO B C 1
ATOM 8032 O O . PRO B 1 453 ? -11.344 -12.562 -26.891 1 95.5 453 PRO B O 1
ATOM 8035 N N . TRP B 1 454 ? -11.758 -13.938 -25.281 1 95.75 454 TRP B N 1
ATOM 8036 C CA . TRP B 1 454 ? -12.289 -14.961 -26.156 1 95.75 454 TRP B CA 1
ATOM 8037 C C . TRP B 1 454 ? -13.57 -14.492 -26.844 1 95.75 454 TRP B C 1
ATOM 8039 O O . TRP B 1 454 ? -13.891 -14.93 -27.953 1 95.75 454 TRP B O 1
ATOM 8049 N N . GLN B 1 455 ? -14.266 -13.648 -26.172 1 92.12 455 GLN B N 1
ATOM 8050 C CA . GLN B 1 455 ? -15.445 -13.055 -26.781 1 92.12 455 GLN B CA 1
ATOM 8051 C C . GLN B 1 455 ? -15.078 -11.805 -27.594 1 92.12 455 GLN B C 1
ATOM 8053 O O . GLN B 1 455 ? -15.461 -11.672 -28.75 1 92.12 455 GLN B O 1
ATOM 8058 N N . GLN B 1 456 ? -14.289 -10.977 -27.016 1 91 456 GLN B N 1
ATOM 8059 C CA . GLN B 1 456 ? -13.969 -9.672 -27.578 1 91 456 GLN B CA 1
ATOM 8060 C C . GLN B 1 456 ? -13.148 -9.812 -28.859 1 91 456 GLN B C 1
ATOM 8062 O O . GLN B 1 456 ? -13.266 -9 -29.781 1 91 456 GLN B O 1
ATOM 8067 N N . LEU B 1 457 ? -12.375 -10.836 -28.875 1 91.5 457 LEU B N 1
ATOM 8068 C CA . LEU B 1 457 ? -11.484 -11.039 -30.016 1 91.5 457 LEU B CA 1
ATOM 8069 C C . LEU B 1 457 ? -11.938 -12.227 -30.859 1 91.5 457 LEU B C 1
ATOM 8071 O O . LEU B 1 457 ? -11.227 -12.656 -31.766 1 91.5 457 LEU B O 1
ATOM 8075 N N . HIS B 1 458 ? -13.07 -12.789 -30.531 1 93.38 458 HIS B N 1
ATOM 8076 C CA . HIS B 1 458 ? -13.656 -13.914 -31.25 1 93.38 458 HIS B CA 1
ATOM 8077 C C . HIS B 1 458 ? -12.664 -15.07 -31.375 1 93.38 458 HIS B C 1
ATOM 8079 O O . HIS B 1 458 ? -12.453 -15.602 -32.469 1 93.38 458 HIS B O 1
ATOM 8085 N N . LEU B 1 459 ? -12.078 -15.398 -30.266 1 96.12 459 LEU B N 1
ATOM 8086 C CA . LEU B 1 459 ? -11.094 -16.469 -30.219 1 96.12 459 LEU B CA 1
ATOM 8087 C C . LEU B 1 459 ? -11.773 -17.828 -30.016 1 96.12 459 LEU B C 1
ATOM 8089 O O . LEU B 1 459 ? -12.836 -17.906 -29.375 1 96.12 459 LEU B O 1
ATOM 8093 N N . ASN B 1 460 ? -11.164 -18.875 -30.547 1 96.12 460 ASN B N 1
ATOM 8094 C CA . ASN B 1 460 ? -11.633 -20.234 -30.281 1 96.12 460 ASN B CA 1
ATOM 8095 C C . ASN B 1 460 ? -11.367 -20.641 -28.844 1 96.12 460 ASN B C 1
ATOM 8097 O O . ASN B 1 460 ? -10.227 -20.953 -28.469 1 96.12 460 ASN B O 1
ATOM 8101 N N . LYS B 1 461 ? -12.336 -20.781 -28.109 1 94.44 461 LYS B N 1
ATOM 8102 C CA . LYS B 1 461 ? -12.25 -21.047 -26.672 1 94.44 461 LYS B CA 1
ATOM 8103 C C . LYS B 1 461 ? -11.633 -22.422 -26.406 1 94.44 461 LYS B C 1
ATOM 8105 O O . LYS B 1 461 ? -11.039 -22.641 -25.359 1 94.44 461 LYS B O 1
ATOM 8110 N N . LYS B 1 462 ? -11.734 -23.312 -27.328 1 95.56 462 LYS B N 1
ATOM 8111 C CA . LYS B 1 462 ? -11.234 -24.672 -27.141 1 95.56 462 LYS B CA 1
ATOM 8112 C C . LYS B 1 462 ? -9.711 -24.672 -27.031 1 95.56 462 LYS B C 1
ATOM 8114 O O . LYS B 1 462 ? -9.133 -25.625 -26.484 1 95.56 462 LYS B O 1
ATOM 8119 N N . GLN B 1 463 ? -9.109 -23.672 -27.547 1 97.62 463 GLN B N 1
ATOM 8120 C CA . GLN B 1 463 ? -7.648 -23.609 -27.516 1 97.62 463 GLN B CA 1
ATOM 8121 C C . GLN B 1 463 ? -7.16 -22.781 -26.328 1 97.62 463 GLN B C 1
ATOM 8123 O O . GLN B 1 463 ? -5.953 -22.625 -26.125 1 97.62 463 GLN B O 1
ATOM 8128 N N . ILE B 1 464 ? -8.086 -22.328 -25.562 1 98.38 464 ILE B N 1
ATOM 8129 C CA . ILE B 1 464 ? -7.746 -21.562 -24.375 1 98.38 464 ILE B CA 1
ATOM 8130 C C . ILE B 1 464 ? -7.879 -22.438 -23.125 1 98.38 464 ILE B C 1
ATOM 8132 O O . ILE B 1 464 ? -8.992 -22.781 -22.734 1 98.38 464 ILE B O 1
ATOM 8136 N N . LEU B 1 465 ? -6.801 -22.734 -22.484 1 98.56 465 LEU B N 1
ATOM 8137 C CA . LEU B 1 465 ? -6.824 -23.578 -21.281 1 98.56 465 LEU B CA 1
ATOM 8138 C C . LEU B 1 465 ? -7.422 -22.812 -20.109 1 98.56 465 LEU B C 1
ATOM 8140 O O . LEU B 1 465 ? -7.996 -23.422 -19.203 1 98.56 465 LEU B O 1
ATOM 8144 N N . GLY B 1 466 ? -7.191 -21.516 -20.109 1 98.5 466 GLY B N 1
ATOM 8145 C CA . GLY B 1 466 ? -7.668 -20.625 -19.062 1 98.5 466 GLY B CA 1
ATOM 8146 C C . GLY B 1 466 ? -6.875 -19.344 -18.969 1 98.5 466 GLY B C 1
ATOM 8147 O O . GLY B 1 466 ? -6.402 -18.812 -19.969 1 98.5 466 GLY B O 1
ATOM 8148 N N . GLY B 1 467 ? -6.914 -18.781 -17.797 1 98.75 467 GLY B N 1
ATOM 8149 C CA . GLY B 1 467 ? -6.238 -17.516 -17.562 1 98.75 467 GLY B CA 1
ATOM 8150 C C . GLY B 1 467 ? -5.402 -17.5 -16.297 1 98.75 467 GLY B C 1
ATOM 8151 O O . GLY B 1 467 ? -5.539 -18.391 -15.453 1 98.75 467 GLY B O 1
ATOM 8152 N N . GLU B 1 468 ? -4.566 -16.516 -16.203 1 98.94 468 GLU B N 1
ATOM 8153 C CA . GLU B 1 468 ? -3.699 -16.328 -15.047 1 98.94 468 GLU B CA 1
ATOM 8154 C C . GLU B 1 468 ? -3.469 -14.852 -14.766 1 98.94 468 GLU B C 1
ATOM 8156 O O . GLU B 1 468 ? -3.098 -14.094 -15.664 1 98.94 468 GLU B O 1
ATOM 8161 N N . ALA B 1 469 ? -3.816 -14.438 -13.547 1 98.88 469 ALA B N 1
ATOM 8162 C CA . ALA B 1 469 ? -3.402 -13.109 -13.094 1 98.88 469 ALA B CA 1
ATOM 8163 C C . ALA B 1 469 ? -1.962 -13.125 -12.586 1 98.88 469 ALA B C 1
ATOM 8165 O O . ALA B 1 469 ? -1.555 -14.062 -11.891 1 98.88 469 ALA B O 1
ATOM 8166 N N . CYS B 1 470 ? -1.199 -12.156 -12.992 1 98.81 470 CYS B N 1
ATOM 8167 C CA . CYS B 1 470 ? 0.223 -12.133 -12.664 1 98.81 470 CYS B CA 1
ATOM 8168 C C . CYS B 1 470 ? 0.551 -10.977 -11.734 1 98.81 470 CYS B C 1
ATOM 8170 O O . CYS B 1 470 ? 0.004 -9.883 -11.883 1 98.81 470 CYS B O 1
ATOM 8172 N N . LEU B 1 471 ? 1.395 -11.227 -10.805 1 98.62 471 LEU B N 1
ATOM 8173 C CA . LEU B 1 471 ? 1.85 -10.219 -9.852 1 98.62 471 LEU B CA 1
ATOM 8174 C C . LEU B 1 471 ? 3.369 -10.227 -9.742 1 98.62 471 LEU B C 1
ATOM 8176 O O . LEU B 1 471 ? 3.943 -11.078 -9.055 1 98.62 471 LEU B O 1
ATOM 8180 N N . TRP B 1 472 ? 3.998 -9.32 -10.438 1 98.06 472 TRP B N 1
ATOM 8181 C CA . TRP B 1 472 ? 5.445 -9.133 -10.398 1 98.06 472 TRP B CA 1
ATOM 8182 C C . TRP B 1 472 ? 5.848 -8.211 -9.25 1 98.06 472 TRP B C 1
ATOM 8184 O O . TRP B 1 472 ? 5.141 -7.25 -8.945 1 98.06 472 TRP B O 1
ATOM 8194 N N . SER B 1 473 ? 6.984 -8.352 -8.586 1 97.62 473 SER B N 1
ATOM 8195 C CA . SER B 1 473 ? 7.207 -7.801 -7.25 1 97.62 473 SER B CA 1
ATOM 8196 C C . SER B 1 473 ? 8.305 -6.742 -7.262 1 97.62 473 SER B C 1
ATOM 8198 O O . SER B 1 473 ? 8.977 -6.527 -6.254 1 97.62 473 SER B O 1
ATOM 8200 N N . GLU B 1 474 ? 8.539 -6.039 -8.359 1 95.75 474 GLU B N 1
ATOM 8201 C CA . GLU B 1 474 ? 9.586 -5.023 -8.422 1 95.75 474 GLU B CA 1
ATOM 8202 C C . GLU B 1 474 ? 9.383 -3.961 -7.34 1 95.75 474 GLU B C 1
ATOM 8204 O O . GLU B 1 474 ? 10.344 -3.502 -6.727 1 95.75 474 GLU B O 1
ATOM 8209 N N . GLN B 1 475 ? 8.078 -3.615 -7.105 1 95.19 475 GLN B N 1
ATOM 8210 C CA . GLN B 1 475 ? 7.82 -2.439 -6.281 1 95.19 475 GLN B CA 1
ATOM 8211 C C . GLN B 1 475 ? 6.879 -2.77 -5.125 1 95.19 475 GLN B C 1
ATOM 8213 O O . GLN B 1 475 ? 6.055 -1.942 -4.734 1 95.19 475 GLN B O 1
ATOM 8218 N N . PHE B 1 476 ? 6.895 -4.008 -4.66 1 93.44 476 PHE B N 1
ATOM 8219 C CA . PHE B 1 476 ? 6.18 -4.379 -3.447 1 93.44 476 PHE B CA 1
ATOM 8220 C C . PHE B 1 476 ? 6.781 -5.633 -2.824 1 93.44 476 PHE B C 1
ATOM 8222 O O . PHE B 1 476 ? 7.539 -6.355 -3.477 1 93.44 476 PHE B O 1
ATOM 8229 N N . ASP B 1 477 ? 6.523 -5.82 -1.616 1 95.62 477 ASP B N 1
ATOM 8230 C CA . ASP B 1 477 ? 6.93 -7.02 -0.883 1 95.62 477 ASP B CA 1
ATOM 8231 C C . ASP B 1 477 ? 5.758 -7.602 -0.095 1 95.62 477 ASP B C 1
ATOM 8233 O O . ASP B 1 477 ? 4.598 -7.316 -0.397 1 95.62 477 ASP B O 1
ATOM 8237 N N . GLU B 1 478 ? 6.086 -8.516 0.811 1 95.19 478 GLU B N 1
ATOM 8238 C CA . GLU B 1 478 ? 5.047 -9.305 1.473 1 95.19 478 GLU B CA 1
ATOM 8239 C C . GLU B 1 478 ? 4.105 -8.414 2.275 1 95.19 478 GLU B C 1
ATOM 8241 O O . GLU B 1 478 ? 2.961 -8.789 2.539 1 95.19 478 GLU B O 1
ATOM 8246 N N . GLY B 1 479 ? 4.512 -7.137 2.57 1 92.94 479 GLY B N 1
ATOM 8247 C CA . GLY B 1 479 ? 3.666 -6.23 3.328 1 92.94 479 GLY B CA 1
ATOM 8248 C C . GLY B 1 479 ? 2.455 -5.75 2.549 1 92.94 479 GLY B C 1
ATOM 8249 O O . GLY B 1 479 ? 1.438 -5.383 3.139 1 92.94 479 GLY B O 1
ATOM 8250 N N . SER B 1 480 ? 2.549 -5.738 1.256 1 94.88 480 SER B N 1
ATOM 8251 C CA . SER B 1 480 ? 1.448 -5.266 0.422 1 94.88 480 SER B CA 1
ATOM 8252 C C . SER B 1 480 ? 0.923 -6.375 -0.484 1 94.88 480 SER B C 1
ATOM 8254 O O . SER B 1 480 ? 0.173 -6.109 -1.426 1 94.88 480 SER B O 1
ATOM 8256 N N . LEU B 1 481 ? 1.301 -7.574 -0.235 1 97.56 481 LEU B N 1
ATOM 8257 C CA . LEU B 1 481 ? 0.954 -8.719 -1.072 1 97.56 481 LEU B CA 1
ATOM 8258 C C . LEU B 1 481 ? -0.558 -8.898 -1.144 1 97.56 481 LEU B C 1
ATOM 8260 O O . LEU B 1 481 ? -1.13 -8.953 -2.234 1 97.56 481 LEU B O 1
ATOM 8264 N N . ASP B 1 482 ? -1.249 -8.852 -0.003 1 97.44 482 ASP B N 1
ATOM 8265 C CA . ASP B 1 482 ? -2.689 -9.086 0.038 1 97.44 482 ASP B CA 1
ATOM 8266 C C . ASP B 1 482 ? -3.445 -7.973 -0.686 1 97.44 482 ASP B C 1
ATOM 8268 O O . ASP B 1 482 ? -4.355 -8.242 -1.472 1 97.44 482 ASP B O 1
ATOM 8272 N N . THR B 1 483 ? -3.023 -6.738 -0.463 1 96.12 483 THR B N 1
ATOM 8273 C CA . THR B 1 483 ? -3.748 -5.605 -1.026 1 96.12 483 THR B CA 1
ATOM 8274 C C . THR B 1 483 ? -3.547 -5.531 -2.537 1 96.12 483 THR B C 1
ATOM 8276 O O . THR B 1 483 ? -4.391 -4.992 -3.256 1 96.12 483 THR B O 1
ATOM 8279 N N . ARG B 1 484 ? -2.408 -6.098 -3.023 1 97 484 ARG B N 1
ATOM 8280 C CA . ARG B 1 484 ? -2.154 -6.137 -4.461 1 97 484 ARG B CA 1
ATOM 8281 C C . ARG B 1 484 ? -2.99 -7.219 -5.137 1 97 484 ARG B C 1
ATOM 8283 O O . ARG B 1 484 ? -3.355 -7.086 -6.305 1 97 484 ARG B O 1
ATOM 8290 N N . LEU B 1 485 ? -3.311 -8.203 -4.367 1 98.56 485 LEU B N 1
ATOM 8291 C CA . LEU B 1 485 ? -4.02 -9.344 -4.938 1 98.56 485 LEU B CA 1
ATOM 8292 C C . LEU B 1 485 ? -5.531 -9.133 -4.855 1 98.56 485 LEU B C 1
ATOM 8294 O O . LEU B 1 485 ? -6.234 -9.289 -5.855 1 98.56 485 LEU B O 1
ATOM 8298 N N . TRP B 1 486 ? -6.023 -8.797 -3.656 1 98.38 486 TRP B N 1
ATOM 8299 C CA . TRP B 1 486 ? -7.457 -8.859 -3.379 1 98.38 486 TRP B CA 1
ATOM 8300 C C . TRP B 1 486 ? -8.031 -7.461 -3.188 1 98.38 486 TRP B C 1
ATOM 8302 O O . TRP B 1 486 ? -7.398 -6.594 -2.582 1 98.38 486 TRP B O 1
ATOM 8312 N N . PRO B 1 487 ? -9.164 -7.285 -3.809 1 97.88 487 PRO B N 1
ATOM 8313 C CA . PRO B 1 487 ? -10.094 -8.258 -4.387 1 97.88 487 PRO B CA 1
ATOM 8314 C C . PRO B 1 487 ? -9.977 -8.359 -5.906 1 97.88 487 PRO B C 1
ATOM 8316 O O . PRO B 1 487 ? -10.828 -8.961 -6.562 1 97.88 487 PRO B O 1
ATOM 8319 N N . ARG B 1 488 ? -9 -7.738 -6.543 1 98.44 488 ARG B N 1
ATOM 8320 C CA . ARG B 1 488 ? -8.859 -7.762 -7.992 1 98.44 488 ARG B CA 1
ATOM 8321 C C . ARG B 1 488 ? -8.703 -9.195 -8.508 1 98.44 488 ARG B C 1
ATOM 8323 O O . ARG B 1 488 ? -9.289 -9.562 -9.523 1 98.44 488 ARG B O 1
ATOM 8330 N N . ALA B 1 489 ? -7.961 -10.008 -7.715 1 98.88 489 ALA B N 1
ATOM 8331 C CA . ALA B 1 489 ? -7.812 -11.406 -8.109 1 98.88 489 ALA B CA 1
ATOM 8332 C C . ALA B 1 489 ? -9.117 -12.172 -7.93 1 98.88 489 ALA B C 1
ATOM 8334 O O . ALA B 1 489 ? -9.352 -13.18 -8.602 1 98.88 489 ALA B O 1
ATOM 8335 N N . ALA B 1 490 ? -9.922 -11.727 -7.02 1 98.94 490 ALA B N 1
ATOM 8336 C CA . ALA B 1 490 ? -11.258 -12.32 -6.91 1 98.94 490 ALA B CA 1
ATOM 8337 C C . ALA B 1 490 ? -12.102 -12 -8.148 1 98.94 490 ALA B C 1
ATOM 8339 O O . ALA B 1 490 ? -12.836 -12.859 -8.633 1 98.94 490 ALA B O 1
ATOM 8340 N N . ALA B 1 491 ? -11.992 -10.789 -8.609 1 98.69 491 ALA B N 1
ATOM 8341 C CA . ALA B 1 491 ? -12.664 -10.422 -9.852 1 98.69 491 ALA B CA 1
ATOM 8342 C C . ALA B 1 491 ? -12.211 -11.305 -11.008 1 98.69 491 ALA B C 1
ATOM 8344 O O . ALA B 1 491 ? -13.031 -11.797 -11.781 1 98.69 491 ALA B O 1
ATOM 8345 N N . PHE B 1 492 ? -10.953 -11.523 -11.039 1 98.81 492 PHE B N 1
ATOM 8346 C CA . PHE B 1 492 ? -10.375 -12.414 -12.031 1 98.81 492 PHE B CA 1
ATOM 8347 C C . PHE B 1 492 ? -10.953 -13.82 -11.898 1 98.81 492 PHE B C 1
ATOM 8349 O O . PHE B 1 492 ? -11.32 -14.445 -12.898 1 98.81 492 PHE B O 1
ATOM 8356 N N . ALA B 1 493 ? -11.078 -14.297 -10.703 1 98.94 493 ALA B N 1
ATOM 8357 C CA . ALA B 1 493 ? -11.539 -15.648 -10.422 1 98.94 493 ALA B CA 1
ATOM 8358 C C . ALA B 1 493 ? -12.93 -15.891 -11 1 98.94 493 ALA B C 1
ATOM 8360 O O . ALA B 1 493 ? -13.18 -16.922 -11.617 1 98.94 493 ALA B O 1
ATOM 8361 N N . GLU B 1 494 ? -13.805 -14.969 -10.789 1 98.62 494 GLU B N 1
ATOM 8362 C CA . GLU B 1 494 ? -15.148 -15.172 -11.32 1 98.62 494 GLU B CA 1
ATOM 8363 C C . GLU B 1 494 ? -15.148 -15.172 -12.844 1 98.62 494 GLU B C 1
ATOM 8365 O O . GLU B 1 494 ? -15.875 -15.945 -13.469 1 98.62 494 GLU B O 1
ATOM 8370 N N . ARG B 1 495 ? -14.328 -14.336 -13.453 1 98.06 495 ARG B N 1
ATOM 8371 C CA . ARG B 1 495 ? -14.203 -14.312 -14.906 1 98.06 495 ARG B CA 1
ATOM 8372 C C . ARG B 1 495 ? -13.828 -15.688 -15.445 1 98.06 495 ARG B C 1
ATOM 8374 O O . ARG B 1 495 ? -14.422 -16.172 -16.406 1 98.06 495 ARG B O 1
ATOM 8381 N N . VAL B 1 496 ? -12.93 -16.375 -14.742 1 98.44 496 VAL B N 1
ATOM 8382 C CA . VAL B 1 496 ? -12.398 -17.625 -15.297 1 98.44 496 VAL B CA 1
ATOM 8383 C C . VAL B 1 496 ? -13.141 -18.812 -14.703 1 98.44 496 VAL B C 1
ATOM 8385 O O . VAL B 1 496 ? -12.898 -19.969 -15.086 1 98.44 496 VAL B O 1
ATOM 8388 N N . TRP B 1 497 ? -14.039 -18.609 -13.773 1 98.56 497 TRP B N 1
ATOM 8389 C CA . TRP B 1 497 ? -14.867 -19.672 -13.219 1 98.56 497 TRP B CA 1
ATOM 8390 C C . TRP B 1 497 ? -16.219 -19.75 -13.93 1 98.56 497 TRP B C 1
ATOM 8392 O O . TRP B 1 497 ? -16.609 -20.797 -14.414 1 98.56 497 TRP B O 1
ATOM 8402 N N . SER B 1 498 ? -16.922 -18.562 -14.031 1 97.06 498 SER B N 1
ATOM 8403 C CA . SER B 1 498 ? -18.297 -18.594 -14.492 1 97.06 498 SER B CA 1
ATOM 8404 C C . SER B 1 498 ? -18.453 -17.812 -15.797 1 97.06 498 SER B C 1
ATOM 8406 O O . SER B 1 498 ? -19.484 -17.906 -16.469 1 97.06 498 SER B O 1
ATOM 8408 N N . ASP B 1 499 ? -17.484 -16.969 -16.172 1 96.19 499 ASP B N 1
ATOM 8409 C CA . ASP B 1 499 ? -17.5 -16.219 -17.438 1 96.19 499 ASP B CA 1
ATOM 8410 C C . ASP B 1 499 ? -18.797 -15.445 -17.594 1 96.19 499 ASP B C 1
ATOM 8412 O O . ASP B 1 499 ? -19.516 -15.602 -18.578 1 96.19 499 ASP B O 1
ATOM 8416 N N . PRO B 1 500 ? -19 -14.531 -16.641 1 93.38 500 PRO B N 1
ATOM 8417 C CA . PRO B 1 500 ? -20.234 -13.773 -16.766 1 93.38 500 PRO B CA 1
ATOM 8418 C C . PRO B 1 500 ? -20.312 -12.969 -18.062 1 93.38 500 PRO B C 1
ATOM 8420 O O . PRO B 1 500 ? -19.297 -12.516 -18.578 1 93.38 500 PRO B O 1
ATOM 8423 N N . GLN B 1 501 ? -21.516 -12.766 -18.438 1 91.19 501 GLN B N 1
ATOM 8424 C CA . GLN B 1 501 ? -21.719 -12.016 -19.672 1 91.19 501 GLN B CA 1
ATOM 8425 C C . GLN B 1 501 ? -21.328 -10.555 -19.516 1 91.19 501 GLN B C 1
ATOM 8427 O O . GLN B 1 501 ? -21.469 -9.984 -18.422 1 91.19 501 GLN B O 1
ATOM 8432 N N . LEU B 1 502 ? -20.781 -10.07 -20.516 1 87.31 502 LEU B N 1
ATOM 8433 C CA . LEU B 1 502 ? -20.391 -8.672 -20.562 1 87.31 502 LEU B CA 1
ATOM 8434 C C . LEU B 1 502 ? -21.375 -7.852 -21.375 1 87.31 502 LEU B C 1
ATOM 8436 O O . LEU B 1 502 ? -21.812 -8.281 -22.453 1 87.31 502 LEU B O 1
ATOM 8440 N N . ASP B 1 503 ? -21.75 -6.723 -20.812 1 83.5 503 ASP B N 1
ATOM 8441 C CA . ASP B 1 503 ? -22.422 -5.742 -21.656 1 83.5 503 ASP B CA 1
ATOM 8442 C C . ASP B 1 503 ? -21.438 -5.062 -22.609 1 83.5 503 ASP B C 1
ATOM 8444 O O . ASP B 1 503 ? -20.672 -4.191 -22.188 1 83.5 503 ASP B O 1
ATOM 8448 N N . THR B 1 504 ? -21.453 -5.418 -23.797 1 83 504 THR B N 1
ATOM 8449 C CA . THR B 1 504 ? -20.422 -4.984 -24.75 1 83 504 THR B CA 1
ATOM 8450 C C . THR B 1 504 ? -20.672 -3.545 -25.188 1 83 504 THR B C 1
ATOM 8452 O O . THR B 1 504 ? -19.812 -2.93 -25.828 1 83 504 THR B O 1
ATOM 8455 N N . THR B 1 505 ? -21.75 -3.008 -24.844 1 83.75 505 THR B N 1
ATOM 8456 C CA . THR B 1 505 ? -22.078 -1.638 -25.234 1 83.75 505 THR B CA 1
ATOM 8457 C C . THR B 1 505 ? -21.594 -0.649 -24.172 1 83.75 505 THR B C 1
ATOM 8459 O O . THR B 1 505 ? -20.922 0.335 -24.5 1 83.75 505 THR B O 1
ATOM 8462 N N . THR B 1 506 ? -21.828 -0.976 -22.953 1 81.56 506 THR B N 1
ATOM 8463 C CA . THR B 1 506 ? -21.531 -0.012 -21.891 1 81.56 506 THR B CA 1
ATOM 8464 C C . THR B 1 506 ? -20.375 -0.488 -21.031 1 81.56 506 THR B C 1
ATOM 8466 O O . THR B 1 506 ? -19.75 0.306 -20.312 1 81.56 506 THR B O 1
ATOM 8469 N N . PHE B 1 507 ? -20.141 -1.8 -21.062 1 84.75 507 PHE B N 1
ATOM 8470 C CA . PHE B 1 507 ? -19.141 -2.447 -20.219 1 84.75 507 PHE B CA 1
ATOM 8471 C C . PHE B 1 507 ? -19.438 -2.178 -18.75 1 84.75 507 PHE B C 1
ATOM 8473 O O . PHE B 1 507 ? -18.531 -2.232 -17.906 1 84.75 507 PHE B O 1
ATOM 8480 N N . THR B 1 508 ? -20.656 -1.81 -18.438 1 90.19 508 THR B N 1
ATOM 8481 C CA . THR B 1 508 ? -21.062 -1.521 -17.062 1 90.19 508 THR B CA 1
ATOM 8482 C C . THR B 1 508 ? -21.25 -2.812 -16.266 1 90.19 508 THR B C 1
ATOM 8484 O O . THR B 1 508 ? -21.797 -3.787 -16.781 1 90.19 508 THR B O 1
ATOM 8487 N N . ILE B 1 509 ? -20.766 -2.771 -15.133 1 92.81 509 ILE B N 1
ATOM 8488 C CA . ILE B 1 509 ? -20.922 -3.895 -14.219 1 92.81 509 ILE B CA 1
ATOM 8489 C C . ILE B 1 509 ? -22.125 -3.648 -13.305 1 92.81 509 ILE B C 1
ATOM 8491 O O . ILE B 1 509 ? -22.266 -2.566 -12.727 1 92.81 509 ILE B O 1
ATOM 8495 N N . GLN B 1 510 ? -22.953 -4.648 -13.164 1 89.81 510 GLN B N 1
ATOM 8496 C CA . GLN B 1 510 ? -24.156 -4.535 -12.359 1 89.81 510 GLN B CA 1
ATOM 8497 C C . GLN B 1 510 ? -23.828 -4.41 -10.875 1 89.81 510 GLN B C 1
ATOM 8499 O O . GLN B 1 510 ? -22.828 -4.977 -10.406 1 89.81 510 GLN B O 1
ATOM 8504 N N . GLU B 1 511 ? -24.594 -3.727 -10.148 1 88.5 511 GLU B N 1
ATOM 8505 C CA . GLU B 1 511 ? -24.375 -3.459 -8.727 1 88.5 511 GLU B CA 1
ATOM 8506 C C . GLU B 1 511 ? -24.281 -4.758 -7.93 1 88.5 511 GLU B C 1
ATOM 8508 O O . GLU B 1 511 ? -23.547 -4.832 -6.941 1 88.5 511 GLU B O 1
ATOM 8513 N N . ASP B 1 512 ? -25.031 -5.695 -8.383 1 90.81 512 ASP B N 1
ATOM 8514 C CA . ASP B 1 512 ? -25 -6.977 -7.684 1 90.81 512 ASP B CA 1
ATOM 8515 C C . ASP B 1 512 ? -23.578 -7.527 -7.613 1 90.81 512 ASP B C 1
ATOM 8517 O O . ASP B 1 512 ? -23.188 -8.133 -6.609 1 90.81 512 ASP B O 1
ATOM 8521 N N . VAL B 1 513 ? -22.875 -7.336 -8.648 1 94.44 513 VAL B N 1
ATOM 8522 C CA . VAL B 1 513 ? -21.484 -7.812 -8.688 1 94.44 513 VAL B CA 1
ATOM 8523 C C . VAL B 1 513 ? -20.656 -7.059 -7.648 1 94.44 513 VAL B C 1
ATOM 8525 O O . VAL B 1 513 ? -19.844 -7.656 -6.938 1 94.44 513 VAL B O 1
ATOM 8528 N N . TYR B 1 514 ? -20.891 -5.734 -7.492 1 94.38 514 TYR B N 1
ATOM 8529 C CA . TYR B 1 514 ? -20.203 -4.926 -6.5 1 94.38 514 TYR B CA 1
ATOM 8530 C C . TYR B 1 514 ? -20.484 -5.43 -5.09 1 94.38 514 TYR B C 1
ATOM 8532 O O . TYR B 1 514 ? -19.562 -5.598 -4.285 1 94.38 514 TYR B O 1
ATOM 8540 N N . THR B 1 515 ? -21.719 -5.707 -4.824 1 93.38 515 THR B N 1
ATOM 8541 C CA . THR B 1 515 ? -22.125 -6.098 -3.479 1 93.38 515 THR B CA 1
ATOM 8542 C C . THR B 1 515 ? -21.625 -7.5 -3.148 1 93.38 515 THR B C 1
ATOM 8544 O O . THR B 1 515 ? -21.172 -7.758 -2.035 1 93.38 515 THR B O 1
ATOM 8547 N N . ARG B 1 516 ? -21.672 -8.391 -4.18 1 95.69 516 ARG B N 1
ATOM 8548 C CA . ARG B 1 516 ? -21.172 -9.742 -3.965 1 95.69 516 ARG B CA 1
ATOM 8549 C C . ARG B 1 516 ? -19.656 -9.727 -3.74 1 95.69 516 ARG B C 1
ATOM 8551 O O . ARG B 1 516 ? -19.156 -10.406 -2.844 1 95.69 516 ARG B O 1
ATOM 8558 N N . LEU B 1 517 ? -19.016 -8.977 -4.539 1 97.12 517 LEU B N 1
ATOM 8559 C CA . LEU B 1 517 ? -17.578 -8.891 -4.398 1 97.12 517 LEU B CA 1
ATOM 8560 C C . LEU B 1 517 ? -17.188 -8.297 -3.047 1 97.12 517 LEU B C 1
ATOM 8562 O O . LEU B 1 517 ? -16.234 -8.75 -2.408 1 97.12 517 LEU B O 1
ATOM 8566 N N . ASN B 1 518 ? -17.922 -7.258 -2.623 1 96.5 518 ASN B N 1
ATOM 8567 C CA . ASN B 1 518 ? -17.656 -6.664 -1.316 1 96.5 518 ASN B CA 1
ATOM 8568 C C . ASN B 1 518 ? -17.891 -7.668 -0.19 1 96.5 518 ASN B C 1
ATOM 8570 O O . ASN B 1 518 ? -17.109 -7.73 0.759 1 96.5 518 ASN B O 1
ATOM 8574 N N . THR B 1 519 ? -18.938 -8.43 -0.287 1 96.25 519 THR B N 1
ATOM 8575 C CA . THR B 1 519 ? -19.188 -9.469 0.703 1 96.25 519 THR B CA 1
ATOM 8576 C C . THR B 1 519 ? -18.047 -10.477 0.733 1 96.25 519 THR B C 1
ATOM 8578 O O . THR B 1 519 ? -17.594 -10.883 1.808 1 96.25 519 THR B O 1
ATOM 8581 N N . HIS B 1 520 ? -17.672 -10.828 -0.429 1 97.94 520 HIS B N 1
ATOM 8582 C CA . HIS B 1 520 ? -16.562 -11.766 -0.515 1 97.94 520 HIS B CA 1
ATOM 8583 C C . HIS B 1 520 ? -15.289 -11.164 0.073 1 97.94 520 HIS B C 1
ATOM 8585 O O . HIS B 1 520 ? -14.539 -11.852 0.773 1 97.94 520 HIS B O 1
ATOM 8591 N N . ARG B 1 521 ? -15.047 -9.938 -0.223 1 97.69 521 ARG B N 1
ATOM 8592 C CA . ARG B 1 521 ? -13.922 -9.234 0.386 1 97.69 521 ARG B CA 1
ATOM 8593 C C . ARG B 1 521 ? -13.969 -9.344 1.906 1 97.69 521 ARG B C 1
ATOM 8595 O O . ARG B 1 521 ? -12.945 -9.602 2.545 1 97.69 521 ARG B O 1
ATOM 8602 N N . ASP B 1 522 ? -15.117 -9.141 2.486 1 96.25 522 ASP B N 1
ATOM 8603 C CA . ASP B 1 522 ? -15.266 -9.234 3.934 1 96.25 522 ASP B CA 1
ATOM 8604 C C . ASP B 1 522 ? -14.906 -10.625 4.441 1 96.25 522 ASP B C 1
ATOM 8606 O O . ASP B 1 522 ? -14.305 -10.773 5.508 1 96.25 522 ASP B O 1
ATOM 8610 N N . ARG B 1 523 ? -15.258 -11.625 3.662 1 97.38 523 ARG B N 1
ATOM 8611 C CA . ARG B 1 523 ? -14.891 -12.992 4.02 1 97.38 523 ARG B CA 1
ATOM 8612 C C . ARG B 1 523 ? -13.375 -13.164 4.023 1 97.38 523 ARG B C 1
ATOM 8614 O O . ARG B 1 523 ? -12.82 -13.797 4.93 1 97.38 523 ARG B O 1
ATOM 8621 N N . LEU B 1 524 ? -12.742 -12.648 2.984 1 98.38 524 LEU B N 1
ATOM 8622 C CA . LEU B 1 524 ? -11.289 -12.742 2.916 1 98.38 524 LEU B CA 1
ATOM 8623 C C . LEU B 1 524 ? -10.641 -12.07 4.125 1 98.38 524 LEU B C 1
ATOM 8625 O O . LEU B 1 524 ? -9.695 -12.602 4.699 1 98.38 524 LEU B O 1
ATOM 8629 N N . ILE B 1 525 ? -11.195 -10.938 4.516 1 97.31 525 ILE B N 1
ATOM 8630 C CA . ILE B 1 525 ? -10.664 -10.211 5.664 1 97.31 525 ILE B CA 1
ATOM 8631 C C . ILE B 1 525 ? -10.844 -11.047 6.93 1 97.31 525 ILE B C 1
ATOM 8633 O O . ILE B 1 525 ? -9.93 -11.141 7.754 1 97.31 525 ILE B O 1
ATOM 8637 N N . SER B 1 526 ? -12 -11.68 7.098 1 96.69 526 SER B N 1
ATOM 8638 C CA . SER B 1 526 ? -12.25 -12.508 8.273 1 96.69 526 SER B CA 1
ATOM 8639 C C . SER B 1 526 ? -11.258 -13.664 8.344 1 96.69 526 SER B C 1
ATOM 8641 O O . SER B 1 526 ? -10.953 -14.164 9.43 1 96.69 526 SER B O 1
ATOM 8643 N N . ARG B 1 527 ? -10.773 -14.031 7.188 1 97.44 527 ARG B N 1
ATOM 8644 C CA . ARG B 1 527 ? -9.828 -15.148 7.121 1 97.44 527 ARG B CA 1
ATOM 8645 C C . ARG B 1 527 ? -8.398 -14.664 7.301 1 97.44 527 ARG B C 1
ATOM 8647 O O . ARG B 1 527 ? -7.449 -15.438 7.125 1 97.44 527 ARG B O 1
ATOM 8654 N N . GLY B 1 528 ? -8.242 -13.43 7.551 1 96.19 528 GLY B N 1
ATOM 8655 C CA . GLY B 1 528 ? -6.938 -12.891 7.879 1 96.19 528 GLY B CA 1
ATOM 8656 C C . GLY B 1 528 ? -6.23 -12.273 6.684 1 96.19 528 GLY B C 1
ATOM 8657 O O . GLY B 1 528 ? -5.047 -11.945 6.762 1 96.19 528 GLY B O 1
ATOM 8658 N N . LEU B 1 529 ? -6.887 -12.125 5.578 1 97.62 529 LEU B N 1
ATOM 8659 C CA . LEU B 1 529 ? -6.277 -11.531 4.391 1 97.62 529 LEU B CA 1
ATOM 8660 C C . LEU B 1 529 ? -6.559 -10.031 4.324 1 97.62 529 LEU B C 1
ATOM 8662 O O . LEU B 1 529 ? -7.629 -9.578 4.734 1 97.62 529 LEU B O 1
ATOM 8666 N N . GLY B 1 530 ? -5.59 -9.242 3.826 1 96.38 530 GLY B N 1
ATOM 8667 C CA . GLY B 1 530 ? -5.711 -7.793 3.752 1 96.38 530 GLY B CA 1
ATOM 8668 C C . GLY B 1 530 ? -6.254 -7.309 2.422 1 96.38 530 GLY B C 1
ATOM 8669 O O . GLY B 1 530 ? -5.551 -6.629 1.669 1 96.38 530 GLY B O 1
ATOM 8670 N N . ALA B 1 531 ? -7.543 -7.59 2.129 1 97.56 531 ALA B N 1
ATOM 8671 C CA . ALA B 1 531 ? -8.164 -7.152 0.88 1 97.56 531 ALA B CA 1
ATOM 8672 C C . ALA B 1 531 ? -8.508 -5.668 0.93 1 97.56 531 ALA B C 1
ATOM 8674 O O . ALA B 1 531 ? -8.969 -5.164 1.958 1 97.56 531 ALA B O 1
ATOM 8675 N N . GLU B 1 532 ? -8.32 -4.949 -0.134 1 96.44 532 GLU B N 1
ATOM 8676 C CA . GLU B 1 532 ? -8.586 -3.514 -0.212 1 96.44 532 GLU B CA 1
ATOM 8677 C C . GLU B 1 532 ? -10.078 -3.227 -0.293 1 96.44 532 GLU B C 1
ATOM 8679 O O . GLU B 1 532 ? -10.852 -4.066 -0.758 1 96.44 532 GLU B O 1
ATOM 8684 N N . ALA B 1 533 ? -10.438 -2.045 0.104 1 96.56 533 ALA B N 1
ATOM 8685 C CA . ALA B 1 533 ? -11.836 -1.623 -0.006 1 96.56 533 ALA B CA 1
ATOM 8686 C C . ALA B 1 533 ? -12.188 -1.273 -1.448 1 96.56 533 ALA B C 1
ATOM 8688 O O . ALA B 1 533 ? -11.375 -0.701 -2.174 1 96.56 533 ALA B O 1
ATOM 8689 N N . LEU B 1 534 ? -13.438 -1.474 -1.78 1 94.81 534 LEU B N 1
ATOM 8690 C CA . LEU B 1 534 ? -13.922 -1.206 -3.129 1 94.81 534 LEU B CA 1
ATOM 8691 C C . LEU B 1 534 ? -14.484 0.209 -3.232 1 94.81 534 LEU B C 1
ATOM 8693 O O . LEU B 1 534 ? -14.367 0.85 -4.281 1 94.81 534 LEU B O 1
ATOM 8697 N N . TRP B 1 535 ? -15.125 0.59 -2.254 1 95.5 535 TRP B N 1
ATOM 8698 C CA . TRP B 1 535 ? -15.922 1.811 -2.207 1 95.5 535 TRP B CA 1
ATOM 8699 C C . TRP B 1 535 ? -16.25 2.189 -0.768 1 95.5 535 TRP B C 1
ATOM 8701 O O . TRP B 1 535 ? -15.852 1.498 0.171 1 95.5 535 TRP B O 1
ATOM 8711 N N . PRO B 1 536 ? -16.781 3.363 -0.495 1 96.69 536 PRO B N 1
ATOM 8712 C CA . PRO B 1 536 ? -17.109 3.783 0.868 1 96.69 536 PRO B CA 1
ATOM 8713 C C . PRO B 1 536 ? -18.094 2.84 1.553 1 96.69 536 PRO B C 1
ATOM 8715 O O . PRO B 1 536 ? -18.984 2.299 0.901 1 96.69 536 PRO B O 1
ATOM 8718 N N . ILE B 1 537 ? -17.984 2.715 2.82 1 96.81 537 ILE B N 1
ATOM 8719 C CA . ILE B 1 537 ? -18.828 1.843 3.623 1 96.81 537 ILE B CA 1
ATOM 8720 C C . ILE B 1 537 ? -20.297 2.193 3.391 1 96.81 537 ILE B C 1
ATOM 8722 O O . ILE B 1 537 ? -21.156 1.31 3.369 1 96.81 537 ILE B O 1
ATOM 8726 N N . TRP B 1 538 ? -20.625 3.441 3.131 1 97 538 TRP B N 1
ATOM 8727 C CA . TRP B 1 538 ? -22 3.898 2.922 1 97 538 TRP B CA 1
ATOM 8728 C C . TRP B 1 538 ? -22.641 3.162 1.755 1 97 538 TRP B C 1
ATOM 8730 O O . TRP B 1 538 ? -23.828 2.84 1.801 1 97 538 TRP B O 1
ATOM 8740 N N . CYS B 1 539 ? -21.906 2.855 0.746 1 95 539 CYS B N 1
ATOM 8741 C CA . CYS B 1 539 ? -22.422 2.193 -0.442 1 95 539 CYS B CA 1
ATOM 8742 C C . CYS B 1 539 ? -22.797 0.748 -0.141 1 95 539 CYS B C 1
ATOM 8744 O O . CYS B 1 539 ? -23.734 0.203 -0.747 1 95 539 CYS B O 1
ATOM 8746 N N . VAL B 1 540 ? -22.047 0.193 0.779 1 92.25 540 VAL B N 1
ATOM 8747 C CA . VAL B 1 540 ? -22.359 -1.16 1.228 1 92.25 540 VAL B CA 1
ATOM 8748 C C . VAL B 1 540 ? -23.672 -1.16 2 1 92.25 540 VAL B C 1
ATOM 8750 O O . VAL B 1 540 ? -24.5 -2.057 1.827 1 92.25 540 VAL B O 1
ATOM 8753 N N . GLN B 1 541 ? -23.828 -0.133 2.771 1 93.38 541 GLN B N 1
ATOM 8754 C CA . GLN B 1 541 ? -24.984 -0.062 3.664 1 93.38 541 GLN B CA 1
ATOM 8755 C C . GLN B 1 541 ? -26.219 0.449 2.928 1 93.38 541 GLN B C 1
ATOM 8757 O O . GLN B 1 541 ? -27.328 0.349 3.438 1 93.38 541 GLN B O 1
ATOM 8762 N N . ASN B 1 542 ? -26.031 1.014 1.756 1 93.75 542 ASN B N 1
ATOM 8763 C CA . ASN B 1 542 ? -27.125 1.562 0.969 1 93.75 542 ASN B CA 1
ATOM 8764 C C . ASN B 1 542 ? -27.094 1.066 -0.474 1 93.75 542 ASN B C 1
ATOM 8766 O O . ASN B 1 542 ? -26.922 1.857 -1.402 1 93.75 542 ASN B O 1
ATOM 8770 N N . PRO B 1 543 ? -27.344 -0.225 -0.635 1 88.62 543 PRO B N 1
ATOM 8771 C CA . PRO B 1 543 ? -27.297 -0.793 -1.984 1 88.62 543 PRO B CA 1
ATOM 8772 C C . PRO B 1 543 ? -28.219 -0.066 -2.963 1 88.62 543 PRO B C 1
ATOM 8774 O O . PRO B 1 543 ? -29.328 0.332 -2.596 1 88.62 543 PRO B O 1
ATOM 8777 N N . GLY B 1 544 ? -27.734 0.174 -4.141 1 87.12 544 GLY B N 1
ATOM 8778 C CA . GLY B 1 544 ? -28.531 0.805 -5.188 1 87.12 544 GLY B CA 1
ATOM 8779 C C . GLY B 1 544 ? -28.344 2.309 -5.254 1 87.12 544 GLY B C 1
ATOM 8780 O O . GLY B 1 544 ? -28.781 2.955 -6.203 1 87.12 544 GLY B O 1
ATOM 8781 N N . MET B 1 545 ? -27.531 2.816 -4.332 1 91.5 545 MET B N 1
ATOM 8782 C CA . MET B 1 545 ? -27.531 4.273 -4.219 1 91.5 545 MET B CA 1
ATOM 8783 C C . MET B 1 545 ? -26.234 4.859 -4.75 1 91.5 545 MET B C 1
ATOM 8785 O O . MET B 1 545 ? -26.125 6.066 -4.973 1 91.5 545 MET B O 1
ATOM 8789 N N . CYS B 1 546 ? -25.266 4.016 -5.105 1 91.06 546 CYS B N 1
ATOM 8790 C CA . CYS B 1 546 ? -23.938 4.582 -5.34 1 91.06 546 CYS B CA 1
ATOM 8791 C C . CYS B 1 546 ? -23.562 4.48 -6.812 1 91.06 546 CYS B C 1
ATOM 8793 O O . CYS B 1 546 ? -22.641 5.156 -7.266 1 91.06 546 CYS B O 1
ATOM 8795 N N . LEU B 1 547 ? -24.094 3.621 -7.523 1 87.31 547 LEU B N 1
ATOM 8796 C CA . LEU B 1 547 ? -23.656 3.4 -8.898 1 87.31 547 LEU B CA 1
ATOM 8797 C C . LEU B 1 547 ? -24.531 4.168 -9.883 1 87.31 547 LEU B C 1
ATOM 8799 O O . LEU B 1 547 ? -25.719 4.363 -9.633 1 87.31 547 LEU B O 1
#

Organism: Tenebrio molitor (NCBI:txid7067)

Secondary structure (DSSP, 8-state):
--TTS---SSPPSS-EEE-S-EEEE-GGGEEEEE-PPTTHHHHHHHHHHHHHHHHHTT-S-GGGGGS--S-SEEEEEEEES-TT--S--TT----EEEEEEEETTEEEEEEEESSHHHHHHHHHHHHTTEEEETTSTT-EEEEES-EEEEE--S-SEEEEEEE-SSS---HHHHHHHHHHHHHTT--EEEEEEE-SS---B--SS-THHHHHH-S-TTS-B-HHHHHHHHHHHHHTT-EEEEEEEESBS--TT-TTTGGGTS--SEESTT-SSGGGT-SSSSP-EE-TT-HHHHHHHHHHHHHHHHHHT-SSEEEEE-----HHHHHHHHHHTT-----S-HHHHHHHHHHHHHHHHHHHTTTPPPSEEEEE-SGGGSTTHHHHH--TTTEEEEE-S-TTSTHHHHHHHTT-EEEE--HHHHBSS-SS--SSSSS--SS-S---HHHHHH--HHHHTT--GGGEEEEEEEE--TT--GGGHHHHHTTHHHHHHHHHHT-PPP-TTT-PPPHHHHHHHHHHHHHHHHTT--PPP-S-HHHHHSTTS--/--TT----SSPPSS-EEE-S-EEEE-GGGEEEEE-PPTTHHHHHHHHHHHHHHHHHTT-S-GGGGGS--S-SEEEEEEEES-TT--S--TT----EEEEEEEETTEEEEEEEESSHHHHHHHHHHHHTTEEEETTSTT-EEEEES-EEEEE--S-SEEEEEEE-SSS---HHHHHHHHHHHHHTT--EEEEEEEBTTB--B--SS-THHHHHH-S-TTS-B-HHHHHHHHHHHHHTT-EEEEEEEESBS--TT-TTTGGGTS--SEESTT-SSGGGT-SSSSP-EE-TT-HHHHHHHHHHHHHHHHHHT--SEEEEE-----HHHHHHHHHHTT-----S-HHHHHHHHHHHHHHHHHHHTTTPPPSEEEEE-SGGGSTTHHHHH--TTTEEEEE-S-TTSTHHHHHHHTT-EEEE--HHHHBSS-SS--SSSSS--SS-S---HHHHHH--HHHHTT--GGGEEEEEEEE--TT--GGGHHHHHTTHHHHHHHHHHH-PPP-TTT-PPPHHHHHHHHHHHHHHHHTT--PPP-S-HHHHHSTTS--

Nearest PDB structures (foldseek):
  3wmb-assembly1_A  TM=9.500E-01  e=1.067E-60  Ostrinia furnacalis
  3vtr-assembly1_A  TM=9.371E-01  e=7.601E-61  Ostrinia furnacalis
  3s6t-assembly1_A  TM=9.409E-01  e=2.791E-60  Ostrinia furnacalis
  2gjx-assembly1_B  TM=8.508E-01  e=5.139E-43  Homo sapiens
  3lmy-assembly1_A-2  TM=8.457E-01  e=1.529E-41  Homo sapiens

pLDDT: mean 95.41, std 6.63, range [41.44, 98.94]

InterPro domains:
  IPR015883 Beta-hexosaminidase, catalytic domain [PF00728] (155-499)
  IPR017853 Glycoside hydrolase superfamily [SSF51445] (155-502)
  IPR025705 Beta-hexosaminidase [PIRSF001093] (29-546)
  IPR025705 Beta-hexosaminidase [PR00738] (109-129)
  IPR025705 Beta-hexosaminidase [PR00738] (149-166)
  IPR025705 Beta-hexosaminidase [PR00738] (178-199)
  IPR025705 Beta-hexosaminidase [PR00738] (232-249)
  IPR025705 Beta-hexosaminidase [PR00738] (286-304)
  IPR025705 Beta-hexosaminidase [PR00738] (309-322)
  IPR025705 Beta-hexosaminidase [PR00738] (464-480)
  IPR025705 Beta-hexosaminidase [PR00738] (481-498)
  IPR025705 Beta-hexosaminidase [PTHR22600] (6-543)
  IPR029018 Beta-hexosaminidase-like, domain 2 [G3DSA:3.30.379.10] (1-152)
  IPR029018 Beta-hexosaminidase-like, domain 2 [SSF55545] (8-153)
  IPR029019 Beta-hexosaminidase, eukaryotic type, N-terminal [PF14845] (8-129)

Radius of gyration: 31.27 Å; Cα contacts (8 Å, |Δi|>4): 2443; chains: 2; bounding box: 76×84×73 Å

Foldseek 3Di:
DDPPFPLDFLDFQDDKDFDPDKWFDDLVQEEEDEPQDPPLVVLLVVLVVVLSLLLVLQFPDPCCNVPDIQANHEYEYEEEQCNVPLDADLPDWQKWKWWWADDDRYIYIYIYDHYSNNSSVNSLRQSSQWHWDCPPPNITIMGTNTMIGIHTFPFSAFEAEEECALPHADLVLVLLVLVVCLNNSHAEYEYAQAFQQFRQEQFPQQRLQRVFGHPDPVRHQYLVSLLVVLSSNSSSRYAYEYDDAAQWRHAGSQQCCVVVVQPRQKFQHQPPPCVQAFDDPDTIGGQLPRPVNLVVLLRVLLRSCVSRVDQQEYEHEQAGHRLSRNVVVCVVVVVPCPDPDCLVSSLVSVQSSQCSNCVSVVNHHRQEYEYEDYPCCDPPNVVVRPDLRHYEYEYAEALPDCSVVVCQVVPHAYAYRHVQAQELAACPWDPDPDDTRPHDRHHPLLSNLLDDSCVVVVGDCVSYNFYYRYYYDNPHYSVCSLQSCPPSSSSNSSCRGNVDDAPPPPSDDDLSVVLSRQSSQVSSVSVVGDYDDDDDVVCNVPPPPPD/DDPPFPLDFLDFQDDKDFDDDKWFDDLVQEEEDEPQDPPLVVLLVVLVVVLSVLLVLQFPDPCCNVPDIQANHEYEYEEEQCNVPLDADLPDWQKWKWWWADDDRYIYIYIYYHYSNNSSVNSLRQSSQWHWDCPPPNITIMGGNTMIGIHTFPFSAFEAEEECALPHADLVLVLLVLVVCLNNSHAEYEYAQAFQQFRQEQFPLQNLQRVFGHPDPVRHQYLVSLLVVLSSNSSSRYAYEYDDAAQWRHAGSQQCCVVVVQPRQKFQHQPPPCVQAFDDPDTIGGQLPRPVNLVVLLSVLLRSCVSRVDQQEYEHEQAGHRLSRNVVVCVVVVVPCPDPDCLVSSLVSVQSSQCSNCVSVVNHHRQEYEYEDYPCCDPPNVVVRPDQRHYEYEYAEALPDCSVVVCQVVPHAYAYRHVQAQELAACPWPPDPDDTRPHDHHHPLLSNLLDDSCVVVVGDCVSYNFYYRYYYDNPHYSVCSLQSCPPSSSSNSSCRGNVDDAPPPPSDDDLSVVQSRQSSQVSSVSVPGDYDDDDDPVCNVPPPPPD